Protein AF-A0A397FNB5-F1 (afdb_monomer_lite)

Foldseek 3Di:
DQPDDDLCVLPVQQQPWDPPPPDDDDDDDTDGLVVVCVVVVQDSVQSSLLVVLVDDSVLVVLVSLLVVLVHRSVRSSLQVVLVQPSDSVSSVLVSLLVVLVDDSVQVSQLVVLPDDSNCSVVSSVLVVLVDGSVQVVQLVVLPQPDDVSSVLVSLLVVLPHHSVQLSLVVVQPDDSNCSVLVSVCVVVVDGSPPRHDDPVVSVVSLVVVCVPPVDLVSLPVCCVPLVVVLVVLVDGSVQVSLQVVLPDDSVCSVLSSLLVLLVDRSVQVSLVVVLVDDSLCSLLVSCCCPVVVDRSVPDHSVVSVVSVCVQCVLQVVQPVVCVVDCLVSLLVSLVDGSVQVSLCVVLPDDSNPNVLVSVCVVVVDGSVRDDSLCSLAVSVCCVVAPLVCLCVDAEDAPDCVLRFEEHASLSNLNHAYYAHAQSQPDPDDPPPPDSRFYQEYHPQNNLNHQEYEHWQGANHAYYRHHPQLARHAEYHHDDPPNVAARYNHQDPLNCLNNLNHQEDAPARHQNPAEEPVSNLNNQNHQYYEHHRYAYAYHPLSDHLNHQYYHHHNYNCVVVLDVVQDDDDRRSSSVCCNPVPVCSCVVRVVVVVVVVVVVVVVVVVVVVVVVVVVVVCVVVVVVVVVVVVVVVVVVVVVVVVVVVVVVVLVVVLVVLVVVLVVLVVVLVVLVVVLVVLVVVLVVLVVVLVVLVVVLVVLVVVLVVLVVVLVVLVVPPHDPVSVVVNVVSVVVNVVSVVVNVVSVVVSVVSVVVSVVSVVVSVVSVVVSVVSVVVSVVSVVVSVVSVVVVVVVVVVVPPPDDDPPPVVVVCVVVVVVVVVVVVVVVVVVVVVVVPPPDDDDPPVVVVVVVVVVVVVVVVVVVVVVVVVVVVVVVVVVVVVVVVVVVVPPDDDDDDDDDDDD

Radius of gyration: 67.24 Å; chains: 1; bounding box: 138×100×229 Å

Sequence (898 aa):
MENNKDWSDIHEDFAEINTDDDYEEDSYEYKTYQQIWEELGITYQEAQEWIQAGFKPKNIEKIQAWKSQNFPPQEAKRWIELGFSDHYYDVDKANSWKEQGFDFQQAKEWIQAGWDLDDSQKAKEWRDQGFTAQKSQEWIKVDFDSYDKYLIARKWNILGFTPQQTQEWLKVGLNKENAQFAKFLLNKGYTPNNSFPNEGKLNELKERYLKDTNDWSVIHEKFVEYQQEWEEKNFNLKEVQEWINIGLNPYDSLEAKRWKGKGFSPEQAKLWFNLDINKTDFGFADWLVKEKQLNPKRIKKKAIEELRNLYLSPWNEIDKDFEKYDYRQQWEEHNFTSEKTKEWIQVGIMKDEPDFVFYLIQQGYTPDTVDKNLLRNKIWLDWKYPSEIKKGIKELDISKEKLTGSLNFNDFVNLEKLDCSSNGFFNGTLNCLTYDGIDTLDISNCEKLVELNCSANFSLSNLSLPKKGEKLAKITNSCSDCGGTSNFLNDLSIFSHLENLEELDLGYNLLFAGSLEPLKNLTKLKHLDIYKTDIDSGLEYLSDSLEYFDCKNTKLEEIWELSWDQGDNNSRIRRWKTELPKKQIAARLIFNFWKAKKKYQQLKEDFQTRRQTIEITTQTELTSQNITQTQQQLTLLQQEQTQLQEAKQTAISQLEAQLSQTTTKYLQSQRQLTELQNQIFTLEQELTAKQALFQQLEQEKAEKETQLQTLQTLKPNAEEQAKISQLEKELTELSKKLKLETNIKGQLRKELEDKRNQIAELETELEEKDERLVSLKNKQQELVAVEKEFTKQLLQGKGSTAKIRKEKETKEQAMNEEMAKLEKELKVLKETLSQTLTSEARSQQLQTENTKLKEENQKLLNLYNNLWEQVVNKQETNQEAKIIQTQPFLGSSKGGNN

Secondary structure (DSSP, 8-state):
--TT--GGGT-GGGGSB--------S-----BHHHHHHHTT--HHHHHHHHHTT--TT-HHHHHHHHHTT--HHHHHHHHHTT--SSHHHHHHHHHHHHTT--HHHHHHHHHTT--TT-HHHHHHHHHTT--HHHHHHHHTTT--STTHHHHHHHHHHTT--HHHHHHHHHTT--TTTHHHHHHHHHTT--TTTTPPPHHHHHHHHHHHHHHH--GGGT-TTHHHHHHHHHHTT--HHHHHHHHHTT--TTTHHHHHHHHHTT--HHHHHHHHTTT--TT-HHHHHHHHHTS---GGG--HHHHHHHHHHHHHHHHTT-THHHHSTHHHHHHHTT--HHHHHHHHHTT--TT-HHHHHHHHHTT--GGG--HHHIIIIIHHHHHS-HHHHTT-SEEE-TTS---EEEE-TT-TT--EEE-TTSS--SS-TT------EEEEE-TT-TT--EEE--SBTT--EEE--SS-TT--EEE---GGGTTBSB----GGGGTT-TT--EEE-TTBTT-EEESGGGTT-TT--EEE-TT-EEEE-GGGS-TT-SEEE-TTSTTHHHHHHHH-SS-HHHHHHHHHH-HHHHHHHHHHHHHHHHHHHHHHHHHHHHHHHHHHHHHHHHHHHHHHHHHHHHHHHHHHHHHHHHHHHHHHHHHHHHHHHHHHHHHHHHHHHHHHHHHHHHHHHHHHHHHHHHHHHHHHHHHHHHHHHHHHHHHHS---HHHHHHHHHHHHHHHHHHHHHHHHHHHHHHHHHHHHHHHHHHHHHHHHHHHHHHHHHHHHHHHHHHHHHHHHHHHHHHH----TTHHHHHHHHHHHHHHHHHHHHHHHHHHHHTTTS----SHHHHHHHHHHHHHHHHHHHHHHHHHHHHHHHHHHHHHHHHHHHHTT----PPP------

pLDDT: mean 76.67, std 17.07, range [30.88, 98.12]

Structure (mmCIF, N/CA/C/O backbone):
data_AF-A0A397FNB5-F1
#
_entry.id   AF-A0A397FNB5-F1
#
loop_
_atom_site.group_PDB
_atom_site.id
_atom_site.type_symbol
_atom_site.label_atom_id
_atom_site.label_alt_id
_atom_site.label_comp_id
_atom_site.label_asym_id
_atom_site.label_entity_id
_atom_site.label_seq_id
_atom_site.pdbx_PDB_ins_code
_atom_site.Cartn_x
_atom_site.Cartn_y
_atom_site.Cartn_z
_atom_site.occupancy
_atom_site.B_iso_or_equiv
_atom_site.auth_seq_id
_atom_site.auth_comp_id
_atom_site.auth_asym_id
_atom_site.auth_atom_id
_atom_site.pdbx_PDB_model_num
ATOM 1 N N . MET A 1 1 ? 54.042 -4.433 -33.938 1.00 42.94 1 MET A N 1
ATOM 2 C CA . MET A 1 1 ? 55.334 -3.725 -33.820 1.00 42.94 1 MET A CA 1
ATOM 3 C C . MET A 1 1 ? 55.176 -2.341 -34.443 1.00 42.94 1 MET A C 1
ATOM 5 O O . MET A 1 1 ? 55.610 -2.147 -35.567 1.00 42.94 1 MET A O 1
ATOM 9 N N . GLU A 1 2 ? 54.538 -1.404 -33.736 1.00 43.19 2 GLU A N 1
ATOM 10 C CA . GLU A 1 2 ? 54.521 0.029 -34.106 1.00 43.19 2 GLU A CA 1
ATOM 11 C C . GLU A 1 2 ? 54.873 0.966 -32.928 1.00 43.19 2 GLU A C 1
ATOM 13 O O . GLU A 1 2 ? 55.076 2.153 -33.144 1.00 43.19 2 GLU A O 1
ATOM 18 N N . ASN A 1 3 ? 55.050 0.444 -31.704 1.00 44.22 3 ASN A N 1
ATOM 19 C CA . ASN A 1 3 ? 55.203 1.240 -30.472 1.00 44.22 3 ASN A CA 1
ATOM 20 C C . ASN A 1 3 ? 56.611 1.823 -30.239 1.00 44.22 3 ASN A C 1
ATOM 22 O O . ASN A 1 3 ? 57.134 1.695 -29.138 1.00 44.22 3 ASN A O 1
ATOM 26 N N . ASN A 1 4 ? 57.270 2.401 -31.248 1.00 56.34 4 ASN A N 1
ATOM 27 C CA . ASN A 1 4 ? 58.476 3.203 -30.980 1.00 56.34 4 ASN A CA 1
ATOM 28 C C . ASN A 1 4 ? 58.855 4.161 -32.124 1.00 56.34 4 ASN A C 1
ATOM 30 O O . ASN A 1 4 ? 60.028 4.274 -32.482 1.00 56.34 4 ASN A O 1
ATOM 34 N N . LYS A 1 5 ? 57.873 4.810 -32.763 1.00 66.31 5 LYS A N 1
ATOM 35 C CA . LYS A 1 5 ? 58.175 5.973 -33.611 1.00 66.31 5 LYS A CA 1
ATOM 36 C C . LYS A 1 5 ? 58.236 7.209 -32.722 1.00 66.31 5 LYS A C 1
ATOM 38 O O . LYS A 1 5 ? 57.373 7.388 -31.873 1.00 66.31 5 LYS A O 1
ATOM 43 N N . ASP A 1 6 ? 59.265 8.017 -32.909 1.00 80.25 6 ASP A N 1
ATOM 44 C CA . ASP A 1 6 ? 59.414 9.330 -32.284 1.00 80.25 6 ASP A CA 1
ATOM 45 C C . ASP A 1 6 ? 58.563 10.327 -33.081 1.00 80.25 6 ASP A C 1
ATOM 47 O O . ASP A 1 6 ? 58.772 10.457 -34.284 1.00 80.25 6 ASP A O 1
ATOM 51 N N . TRP A 1 7 ? 57.565 10.955 -32.450 1.00 88.81 7 TRP A N 1
ATOM 52 C CA . TRP A 1 7 ? 56.618 11.848 -33.136 1.00 88.81 7 TRP A CA 1
ATOM 53 C C . TRP A 1 7 ? 57.158 13.275 -33.287 1.00 88.81 7 TRP A C 1
ATOM 55 O O . TRP A 1 7 ? 56.490 14.124 -33.883 1.00 88.81 7 TRP A O 1
ATOM 65 N N . SER A 1 8 ? 58.371 13.554 -32.799 1.00 83.81 8 SER A N 1
ATOM 66 C CA . SER A 1 8 ? 59.031 14.851 -32.994 1.00 83.81 8 SER A CA 1
ATOM 67 C C . SER A 1 8 ? 59.304 15.175 -34.469 1.00 83.81 8 SER A C 1
ATOM 69 O O . SER A 1 8 ? 59.472 16.342 -34.823 1.00 83.81 8 SER A O 1
ATOM 71 N N . ASP A 1 9 ? 59.280 14.173 -35.356 1.00 85.44 9 ASP A N 1
ATOM 72 C CA . ASP A 1 9 ? 59.363 14.362 -36.805 1.00 85.44 9 ASP A CA 1
ATOM 73 C C . ASP A 1 9 ? 58.053 14.878 -37.441 1.00 85.44 9 ASP A C 1
ATOM 75 O O . ASP A 1 9 ? 58.085 15.425 -38.546 1.00 85.44 9 ASP A O 1
ATOM 79 N N . ILE A 1 10 ? 56.917 14.756 -36.740 1.00 88.62 10 ILE A N 1
ATOM 80 C CA . ILE A 1 10 ? 55.629 15.366 -37.106 1.00 88.62 10 ILE A CA 1
ATOM 81 C C . ILE A 1 10 ? 55.594 16.832 -36.658 1.00 88.62 10 ILE A C 1
ATOM 83 O O . ILE A 1 10 ? 55.205 17.709 -37.431 1.00 88.62 10 ILE A O 1
ATOM 87 N N . HIS A 1 11 ? 55.958 17.090 -35.399 1.00 89.69 11 HIS A N 1
ATOM 88 C CA . HIS A 1 11 ? 56.017 18.423 -34.800 1.00 89.69 11 HIS A CA 1
ATOM 89 C C . HIS A 1 11 ? 56.938 18.397 -33.574 1.00 89.69 11 HIS A C 1
ATOM 91 O O . HIS A 1 11 ? 56.807 17.510 -32.734 1.00 89.69 11 HIS A O 1
ATOM 97 N N . GLU A 1 12 ? 57.821 19.389 -33.435 1.00 87.88 12 GLU A N 1
ATOM 98 C CA . GLU A 1 12 ? 58.837 19.422 -32.369 1.00 87.88 12 GLU A CA 1
ATOM 99 C C . GLU A 1 12 ? 58.230 19.369 -30.952 1.00 87.88 12 GLU A C 1
ATOM 101 O O . GLU A 1 12 ? 58.713 18.611 -30.111 1.00 87.88 12 GLU A O 1
ATOM 106 N N . ASP A 1 13 ? 57.102 20.057 -30.730 1.00 89.38 13 ASP A N 1
ATOM 107 C CA . ASP A 1 13 ? 56.374 20.057 -29.452 1.00 89.38 13 ASP A CA 1
ATOM 108 C C . ASP A 1 13 ? 55.911 18.663 -28.973 1.00 89.38 13 ASP A C 1
ATOM 110 O O . ASP A 1 13 ? 55.578 18.518 -27.806 1.00 89.38 13 ASP A O 1
ATOM 114 N N . PHE A 1 14 ? 55.885 17.601 -29.793 1.00 89.31 14 PHE A N 1
ATOM 115 C CA . PHE A 1 14 ? 55.497 16.266 -29.297 1.00 89.31 14 PHE A CA 1
ATOM 116 C C . PHE A 1 14 ? 56.451 15.698 -28.234 1.00 89.31 14 PHE A C 1
ATOM 118 O O . PHE A 1 14 ? 56.033 14.871 -27.417 1.00 89.31 14 PHE A O 1
ATOM 125 N N . ALA A 1 15 ? 57.705 16.160 -28.229 1.00 84.69 15 ALA A N 1
ATOM 126 C CA . ALA A 1 15 ? 58.705 15.820 -27.221 1.00 84.69 15 ALA A CA 1
ATOM 127 C C . ALA A 1 15 ? 58.622 16.704 -25.960 1.00 84.69 15 ALA A C 1
ATOM 129 O O . ALA A 1 15 ? 59.294 16.411 -24.969 1.00 84.69 15 ALA A O 1
ATOM 130 N N . GLU A 1 16 ? 57.818 17.773 -25.977 1.00 86.19 16 GLU A N 1
ATOM 131 C CA . GLU A 1 16 ? 57.617 18.638 -24.816 1.00 86.19 16 GLU A CA 1
ATOM 132 C C . GLU A 1 16 ? 56.723 17.961 -23.773 1.00 86.19 16 GLU A C 1
ATOM 134 O O . GLU A 1 16 ? 55.781 17.230 -24.092 1.00 86.19 16 GLU A O 1
ATOM 139 N N . ILE A 1 17 ? 57.043 18.216 -22.506 1.00 78.94 17 ILE A N 1
ATOM 140 C CA . ILE A 1 17 ? 56.253 17.794 -21.352 1.00 78.94 17 ILE A CA 1
ATOM 141 C C . ILE A 1 17 ? 55.084 18.769 -21.201 1.00 78.94 17 ILE A C 1
ATOM 143 O O . ILE A 1 17 ? 55.300 19.980 -21.214 1.00 78.94 17 ILE A O 1
ATOM 147 N N . ASN A 1 18 ? 53.863 18.256 -21.039 1.00 75.00 18 ASN A N 1
ATOM 148 C CA . ASN A 1 18 ? 52.717 19.108 -20.733 1.00 75.00 18 ASN A CA 1
ATOM 149 C C . ASN A 1 18 ? 52.866 19.669 -19.306 1.00 75.00 18 ASN A C 1
ATOM 151 O O . ASN A 1 18 ? 52.882 18.902 -18.344 1.00 75.00 18 ASN A O 1
ATOM 155 N N . THR A 1 19 ? 53.016 20.989 -19.176 1.00 67.25 19 THR A N 1
ATOM 156 C CA . THR A 1 19 ? 53.189 21.687 -17.889 1.00 67.25 19 THR A CA 1
ATOM 157 C C . THR A 1 19 ? 51.980 22.536 -17.489 1.00 67.25 19 THR A C 1
ATOM 159 O O . THR A 1 19 ? 52.082 23.267 -16.511 1.00 67.25 19 THR A O 1
ATOM 162 N N . ASP A 1 20 ? 50.871 22.487 -18.237 1.00 56.81 20 ASP A N 1
ATOM 163 C CA . ASP A 1 20 ? 49.736 23.418 -18.085 1.00 56.81 20 ASP A CA 1
ATOM 164 C C . ASP A 1 20 ? 48.719 23.036 -16.980 1.00 56.81 20 ASP A C 1
ATOM 166 O O . ASP A 1 20 ? 47.699 23.708 -16.834 1.00 56.81 20 ASP A O 1
ATOM 170 N N . ASP A 1 21 ? 48.987 22.021 -16.149 1.00 52.00 21 ASP A N 1
ATOM 171 C CA . ASP A 1 21 ? 48.147 21.729 -14.978 1.00 52.00 21 ASP A CA 1
ATOM 172 C C . ASP A 1 21 ? 48.531 22.629 -13.790 1.00 52.00 21 ASP A C 1
ATOM 174 O O . ASP A 1 21 ? 49.381 22.298 -12.965 1.00 52.00 21 ASP A O 1
ATOM 178 N N . ASP A 1 22 ? 47.852 23.773 -13.684 1.00 48.19 22 ASP A N 1
ATOM 179 C CA . ASP A 1 22 ? 47.915 24.752 -12.580 1.00 48.19 22 ASP A CA 1
ATOM 180 C C . ASP A 1 22 ? 47.276 24.227 -11.261 1.00 48.19 22 ASP A C 1
ATOM 182 O O . ASP A 1 22 ? 46.744 24.989 -10.448 1.00 48.19 22 ASP A O 1
ATOM 186 N N . TYR A 1 23 ? 47.301 22.910 -11.027 1.00 48.91 23 TYR A N 1
ATOM 187 C CA . TYR A 1 23 ? 46.749 22.268 -9.834 1.00 48.91 23 TYR A CA 1
ATOM 188 C C . TYR A 1 23 ? 47.870 21.706 -8.949 1.00 48.91 23 TYR A C 1
ATOM 190 O O . TYR A 1 23 ? 48.431 20.643 -9.207 1.00 48.91 23 TYR A O 1
ATOM 198 N N . GLU A 1 24 ? 48.176 22.426 -7.866 1.00 50.72 24 GLU A N 1
ATOM 199 C CA . GLU A 1 24 ? 48.929 21.895 -6.726 1.00 50.72 24 GLU A CA 1
ATOM 200 C C . GLU A 1 24 ? 48.141 20.744 -6.075 1.00 50.72 24 GLU A C 1
ATOM 202 O O . GLU A 1 24 ? 47.186 21.002 -5.351 1.00 50.72 24 GLU A O 1
ATOM 207 N N . GLU A 1 25 ? 48.537 19.488 -6.305 1.00 49.06 25 GLU A N 1
ATOM 208 C CA . GLU A 1 25 ? 48.631 18.454 -5.259 1.00 49.06 25 GLU A CA 1
ATOM 209 C C . GLU A 1 25 ? 49.271 17.156 -5.784 1.00 49.06 25 GLU A C 1
ATOM 211 O O . GLU A 1 25 ? 49.194 16.795 -6.957 1.00 49.06 25 GLU A O 1
ATOM 216 N N . ASP A 1 26 ? 49.966 16.479 -4.875 1.00 51.62 26 ASP A N 1
ATOM 217 C CA . ASP A 1 26 ? 50.943 15.420 -5.101 1.00 51.62 26 ASP A CA 1
ATOM 218 C C . ASP A 1 26 ? 50.455 14.214 -5.944 1.00 51.62 26 ASP A C 1
ATOM 220 O O . ASP A 1 26 ? 49.434 13.596 -5.642 1.00 51.62 26 ASP A O 1
ATOM 224 N N . SER A 1 27 ? 51.308 13.781 -6.896 1.00 53.62 27 SER A N 1
ATOM 225 C CA . SER A 1 27 ? 51.428 12.416 -7.481 1.00 53.62 27 SER A CA 1
ATOM 226 C C . SER A 1 27 ? 51.009 12.108 -8.938 1.00 53.62 27 SER A C 1
ATOM 228 O O . SER A 1 27 ? 50.625 10.972 -9.214 1.00 53.62 27 SER A O 1
ATOM 230 N N . TYR A 1 28 ? 51.218 13.001 -9.917 1.00 50.78 28 TYR A N 1
ATOM 231 C CA . TYR A 1 28 ? 51.157 12.604 -11.341 1.00 50.78 28 TYR A CA 1
ATOM 232 C C . TYR A 1 28 ? 52.507 12.677 -12.072 1.00 50.78 28 TYR A C 1
ATOM 234 O O . TYR A 1 28 ? 53.287 13.615 -11.935 1.00 50.78 28 TYR A O 1
ATOM 242 N N . GLU A 1 29 ? 52.796 11.614 -12.824 1.00 59.06 29 GLU A N 1
ATOM 243 C CA . GLU A 1 29 ? 53.977 11.426 -13.667 1.00 59.06 29 GLU A CA 1
ATOM 244 C C . GLU A 1 29 ? 53.893 12.390 -14.867 1.00 59.06 29 GLU A C 1
ATOM 246 O O . GLU A 1 29 ? 52.928 12.339 -15.627 1.00 59.06 29 GLU A O 1
ATOM 251 N N . TYR A 1 30 ? 54.865 13.293 -15.029 1.00 70.56 30 TYR A N 1
ATOM 252 C CA . TYR A 1 30 ? 54.902 14.245 -16.145 1.00 70.56 30 TYR A CA 1
ATOM 253 C C . TYR A 1 30 ? 55.006 13.508 -17.491 1.00 70.56 30 TYR A C 1
ATOM 255 O O . TYR A 1 30 ? 55.994 12.813 -17.738 1.00 70.56 30 TYR A O 1
ATOM 263 N N . LYS A 1 31 ? 54.006 13.675 -18.367 1.00 82.38 31 LYS A N 1
ATOM 264 C CA . LYS A 1 31 ? 53.936 13.028 -19.689 1.00 82.38 31 LYS A CA 1
ATOM 265 C C . LYS A 1 31 ? 54.257 14.002 -20.820 1.00 82.38 31 LYS A C 1
ATOM 267 O O . LYS A 1 31 ? 53.939 15.191 -20.738 1.00 82.38 31 LYS A O 1
ATOM 272 N N . THR A 1 32 ? 54.857 13.497 -21.896 1.00 87.44 32 THR A N 1
ATOM 273 C CA . THR A 1 32 ? 55.021 14.261 -23.142 1.00 87.44 32 THR A CA 1
ATOM 274 C C . THR A 1 32 ? 53.716 14.317 -23.935 1.00 87.44 32 THR A C 1
ATOM 276 O O . THR A 1 32 ? 52.862 13.439 -23.795 1.00 87.44 32 THR A O 1
ATOM 279 N N . TYR A 1 33 ? 53.552 15.308 -24.817 1.00 87.19 33 TYR A N 1
ATOM 280 C CA . TYR A 1 33 ? 52.362 15.369 -25.677 1.00 87.19 33 TYR A CA 1
ATOM 281 C C . TYR A 1 33 ? 52.204 14.123 -26.561 1.00 87.19 33 TYR A C 1
ATOM 283 O O . TYR A 1 33 ? 51.074 13.697 -26.791 1.00 87.19 33 TYR A O 1
ATOM 291 N N . GLN A 1 34 ? 53.302 13.488 -26.998 1.00 89.31 34 GLN A N 1
ATOM 292 C CA . GLN A 1 34 ? 53.233 12.194 -27.690 1.00 89.31 34 GLN A CA 1
ATOM 293 C C . GLN A 1 34 ? 52.540 11.133 -26.823 1.00 89.31 34 GLN A C 1
ATOM 295 O O . GLN A 1 34 ? 51.593 10.499 -27.280 1.00 89.31 34 GLN A O 1
ATOM 300 N N . GLN A 1 35 ? 52.973 10.970 -25.569 1.00 85.31 35 GLN A N 1
ATOM 301 C CA . GLN A 1 35 ? 52.401 9.977 -24.653 1.00 85.31 35 GLN A CA 1
ATOM 302 C C . GLN A 1 35 ? 50.914 10.241 -24.392 1.00 85.31 35 GLN A C 1
ATOM 304 O O . GLN A 1 35 ? 50.115 9.309 -24.376 1.00 85.31 35 GLN A O 1
ATOM 309 N N . ILE A 1 36 ? 50.525 11.512 -24.250 1.00 85.44 36 ILE A N 1
ATOM 310 C CA . ILE A 1 36 ? 49.123 11.901 -24.047 1.00 85.44 36 ILE A CA 1
ATOM 311 C C . ILE A 1 36 ? 48.273 11.545 -25.279 1.00 85.44 36 ILE A C 1
ATOM 313 O O . ILE A 1 36 ? 47.180 10.997 -25.144 1.00 85.44 36 ILE A O 1
ATOM 317 N N . TRP A 1 37 ? 48.760 11.815 -26.494 1.00 89.94 37 TRP A N 1
ATOM 318 C CA . TRP A 1 37 ? 48.026 11.483 -27.721 1.00 89.94 37 TRP A CA 1
ATOM 319 C C . TRP A 1 37 ? 47.935 9.966 -27.948 1.00 89.94 37 TRP A C 1
ATOM 321 O O . TRP A 1 37 ? 46.887 9.477 -28.377 1.00 89.94 37 TRP A O 1
ATOM 331 N N . GLU A 1 38 ? 48.992 9.215 -27.624 1.00 88.31 38 GLU A N 1
ATOM 332 C CA . GLU A 1 38 ? 49.004 7.748 -27.673 1.00 88.31 38 GLU A CA 1
ATOM 333 C C . GLU A 1 38 ? 47.998 7.131 -26.682 1.00 88.31 38 GLU A C 1
ATOM 335 O O . GLU A 1 38 ? 47.268 6.207 -27.047 1.00 88.31 38 GLU A O 1
ATOM 340 N N . GLU A 1 39 ? 47.889 7.666 -25.459 1.00 85.69 39 GLU A N 1
ATOM 341 C CA . GLU A 1 39 ? 46.896 7.234 -24.457 1.00 85.69 39 GLU A CA 1
ATOM 342 C C . GLU A 1 39 ? 45.452 7.503 -24.891 1.00 85.69 39 GLU A C 1
ATOM 344 O O . GLU A 1 39 ? 44.557 6.701 -24.619 1.00 85.69 39 GLU A O 1
ATOM 349 N N . LEU A 1 40 ? 45.230 8.586 -25.635 1.00 81.75 40 LEU A N 1
ATOM 350 C CA . LEU A 1 40 ? 43.944 8.902 -26.263 1.00 81.75 40 LEU A CA 1
ATOM 351 C C . LEU A 1 40 ? 43.679 8.076 -27.535 1.00 81.75 40 LEU A C 1
ATOM 353 O O . LEU A 1 40 ? 42.705 8.319 -28.257 1.00 81.75 40 LEU A O 1
ATOM 357 N N . GLY A 1 41 ? 44.541 7.099 -27.832 1.00 87.06 41 GLY A N 1
ATOM 358 C CA . GLY A 1 41 ? 44.414 6.209 -28.980 1.00 87.06 41 GLY A CA 1
ATOM 359 C C . GLY A 1 41 ? 44.539 6.938 -30.317 1.00 87.06 41 GLY A C 1
ATOM 360 O O . GLY A 1 41 ? 43.951 6.498 -31.307 1.00 87.06 41 GLY A O 1
ATOM 361 N N . ILE A 1 42 ? 45.229 8.083 -30.361 1.00 89.25 42 ILE A N 1
ATOM 362 C CA . ILE A 1 42 ? 45.602 8.737 -31.617 1.00 89.25 42 ILE A CA 1
ATOM 363 C C . ILE A 1 42 ? 46.803 7.983 -32.186 1.00 89.25 42 ILE A C 1
ATOM 365 O O . ILE A 1 42 ? 47.753 7.675 -31.473 1.00 89.25 42 ILE A O 1
ATOM 369 N N . THR A 1 43 ? 46.754 7.634 -33.468 1.00 90.94 43 THR A N 1
ATOM 370 C CA . THR A 1 43 ? 47.889 6.971 -34.129 1.00 90.94 43 THR A CA 1
ATOM 371 C C . THR A 1 43 ? 48.875 7.999 -34.679 1.00 90.94 43 THR A C 1
ATOM 373 O O . THR A 1 43 ? 48.504 9.139 -34.940 1.00 90.94 43 THR A O 1
ATOM 376 N N . TYR A 1 44 ? 50.114 7.585 -34.954 1.00 88.94 44 TYR A N 1
ATOM 377 C CA . TYR A 1 44 ? 51.113 8.432 -35.621 1.00 88.94 44 TYR A CA 1
ATOM 378 C C . TYR A 1 44 ? 50.567 9.080 -36.911 1.00 88.94 44 TYR A C 1
ATOM 380 O O . TYR A 1 44 ? 50.782 10.262 -37.165 1.00 88.94 44 TYR A O 1
ATOM 388 N N . GLN A 1 45 ? 49.821 8.320 -37.721 1.00 89.25 45 GLN A N 1
ATOM 389 C CA . GLN A 1 45 ? 49.228 8.833 -38.958 1.00 89.25 45 GLN A CA 1
ATOM 390 C C . GLN A 1 45 ? 48.099 9.835 -38.679 1.00 89.25 45 GLN A C 1
ATOM 392 O O . GLN A 1 45 ? 48.073 10.904 -39.283 1.00 89.25 45 GLN A O 1
ATOM 397 N N . GLU A 1 46 ? 47.198 9.534 -37.739 1.00 88.81 46 GLU A N 1
ATOM 398 C CA . GLU A 1 46 ? 46.160 10.489 -37.324 1.00 88.81 46 GLU A CA 1
ATOM 399 C C . GLU A 1 46 ? 46.782 11.774 -36.767 1.00 88.81 46 GLU A C 1
ATOM 401 O O . GLU A 1 46 ? 46.288 12.869 -37.033 1.00 88.81 46 GLU A O 1
ATOM 406 N N . ALA A 1 47 ? 47.894 11.660 -36.035 1.00 90.44 47 ALA A N 1
ATOM 407 C CA . ALA A 1 47 ? 48.585 12.807 -35.482 1.00 90.44 47 ALA A CA 1
ATOM 408 C C . ALA A 1 47 ? 49.124 13.733 -36.580 1.00 90.44 47 ALA A C 1
ATOM 410 O O . ALA A 1 47 ? 48.927 14.947 -36.513 1.00 90.44 47 ALA A O 1
ATOM 411 N N . GLN A 1 48 ? 49.708 13.167 -37.643 1.00 91.06 48 GLN A N 1
ATOM 412 C CA . GLN A 1 48 ? 50.102 13.929 -38.832 1.00 91.06 48 GLN A CA 1
ATOM 413 C C . GLN A 1 48 ? 48.921 14.678 -39.449 1.00 91.06 48 GLN A C 1
ATOM 415 O O . GLN A 1 48 ? 49.055 15.847 -39.811 1.00 91.06 48 GLN A O 1
ATOM 420 N N . GLU A 1 49 ? 47.762 14.034 -39.558 1.00 92.50 49 GLU A N 1
ATOM 421 C CA . GLU A 1 49 ? 46.575 14.640 -40.159 1.00 92.50 49 GLU A CA 1
ATOM 422 C C . GLU A 1 49 ? 46.008 15.791 -39.306 1.00 92.50 49 GLU A C 1
ATOM 424 O O . GLU A 1 49 ? 45.640 16.828 -39.865 1.00 92.50 49 GLU A O 1
ATOM 429 N N . TRP A 1 50 ? 45.995 15.663 -37.971 1.00 92.19 50 TRP A N 1
ATOM 430 C CA . TRP A 1 50 ? 45.602 16.738 -37.042 1.00 92.19 50 TRP A CA 1
ATOM 431 C C . TRP A 1 50 ? 46.551 17.938 -37.091 1.00 92.19 50 TRP A C 1
ATOM 433 O O . TRP A 1 50 ? 46.090 19.081 -37.161 1.00 92.19 50 TRP A O 1
ATOM 443 N N . ILE A 1 51 ? 47.865 17.705 -37.145 1.00 91.62 51 ILE A N 1
ATOM 444 C CA . ILE A 1 51 ? 48.846 18.790 -37.296 1.00 91.62 51 ILE A CA 1
ATOM 445 C C . ILE A 1 51 ? 48.724 19.465 -38.670 1.00 91.62 51 ILE A C 1
ATOM 447 O O . ILE A 1 51 ? 48.702 20.692 -38.764 1.00 91.62 51 ILE A O 1
ATOM 451 N N . GLN A 1 52 ? 48.546 18.695 -39.749 1.00 89.31 52 GLN A N 1
ATOM 452 C CA . GLN A 1 52 ? 48.300 19.242 -41.093 1.00 89.31 52 GLN A CA 1
ATOM 453 C C . GLN A 1 52 ? 46.985 20.033 -41.186 1.00 89.31 52 GLN A C 1
ATOM 455 O O . GLN A 1 52 ? 46.870 20.967 -41.987 1.00 89.31 52 GLN A O 1
ATOM 460 N N . ALA A 1 53 ? 45.986 19.685 -40.372 1.00 87.12 53 ALA A N 1
ATOM 461 C CA . ALA A 1 53 ? 44.748 20.445 -40.233 1.00 87.12 53 ALA A CA 1
ATOM 462 C C . ALA A 1 53 ? 44.933 21.775 -39.470 1.00 87.12 53 ALA A C 1
ATOM 464 O O . ALA A 1 53 ? 44.024 22.602 -39.472 1.00 87.12 53 ALA A O 1
ATOM 465 N N . GLY A 1 54 ? 46.120 22.033 -38.909 1.00 87.25 54 GLY A N 1
ATOM 466 C CA . GLY A 1 54 ? 46.487 23.290 -38.252 1.00 87.25 54 GLY A CA 1
ATOM 467 C C . GLY A 1 54 ? 46.399 23.259 -36.726 1.00 87.25 54 GLY A C 1
ATOM 468 O O . GLY A 1 54 ? 46.622 24.294 -36.095 1.00 87.25 54 GLY A O 1
ATOM 469 N N . PHE A 1 55 ? 46.097 22.104 -36.125 1.00 89.38 55 PHE A N 1
ATOM 470 C CA . PHE A 1 55 ? 46.174 21.926 -34.676 1.00 89.38 55 PHE A CA 1
ATOM 471 C C . PHE A 1 55 ? 47.636 21.763 -34.236 1.00 89.38 55 PHE A C 1
ATOM 473 O O . PHE A 1 55 ? 48.502 21.418 -35.036 1.00 89.38 55 PHE A O 1
ATOM 480 N N . LYS A 1 56 ? 47.922 22.023 -32.959 1.00 90.06 56 LYS A N 1
ATOM 481 C CA . LYS A 1 56 ? 49.252 21.821 -32.360 1.00 90.06 56 LYS A CA 1
ATOM 482 C C . LYS A 1 56 ? 49.207 20.695 -31.325 1.00 90.06 56 LYS A C 1
ATOM 484 O O . LYS A 1 56 ? 48.122 20.458 -30.793 1.00 90.06 56 LYS A O 1
ATOM 489 N N . PRO A 1 57 ? 50.343 20.059 -30.973 1.00 89.69 57 PRO A N 1
ATOM 490 C CA . PRO A 1 57 ? 50.389 19.000 -29.955 1.00 89.69 57 PRO A CA 1
ATOM 491 C C . PRO A 1 57 ? 49.719 19.387 -28.628 1.00 89.69 57 PRO A C 1
ATOM 493 O O . PRO A 1 57 ? 48.954 18.608 -28.061 1.00 89.69 57 PRO A O 1
ATOM 496 N N . LYS A 1 58 ? 49.894 20.644 -28.210 1.00 86.12 58 LYS A N 1
ATOM 497 C CA . LYS A 1 58 ? 49.260 21.223 -27.017 1.00 86.12 58 LYS A CA 1
ATOM 498 C C . LYS A 1 58 ? 47.749 21.461 -27.097 1.00 86.12 58 LYS A C 1
ATOM 500 O O . LYS A 1 58 ? 47.107 21.662 -26.078 1.00 86.12 58 LYS A O 1
ATOM 505 N N . ASN A 1 59 ? 47.140 21.421 -28.282 1.00 84.50 59 ASN A N 1
ATOM 506 C CA . ASN A 1 59 ? 45.694 21.604 -28.457 1.00 84.50 59 ASN A CA 1
ATOM 507 C C . ASN A 1 59 ? 44.918 20.294 -28.202 1.00 84.50 59 ASN A C 1
ATOM 509 O O . ASN A 1 59 ? 43.887 20.061 -28.835 1.00 84.50 59 ASN A O 1
ATOM 513 N N . ILE A 1 60 ? 45.411 19.420 -27.321 1.00 83.75 60 ILE A N 1
ATOM 514 C CA . ILE A 1 60 ? 44.915 18.046 -27.191 1.00 83.75 60 ILE A CA 1
ATOM 515 C C . ILE A 1 60 ? 43.451 17.977 -26.757 1.00 83.75 60 ILE A C 1
ATOM 517 O O . ILE A 1 60 ? 42.682 17.228 -27.350 1.00 83.75 60 ILE A O 1
ATOM 521 N N . GLU A 1 61 ? 43.023 18.841 -25.839 1.00 81.69 61 GLU A N 1
ATOM 522 C CA . GLU A 1 61 ? 41.618 18.933 -25.418 1.00 81.69 61 GLU A CA 1
ATOM 523 C C . GLU A 1 61 ? 40.689 19.294 -26.585 1.00 81.69 61 GLU A C 1
ATOM 525 O O . GLU A 1 61 ? 39.593 18.752 -26.731 1.00 81.69 61 GLU A O 1
ATOM 530 N N . LYS A 1 62 ? 41.155 20.176 -27.476 1.00 84.12 62 LYS A N 1
ATOM 531 C CA . LYS A 1 62 ? 40.404 20.627 -28.654 1.00 84.12 62 LYS A CA 1
ATOM 532 C C . LYS A 1 62 ? 40.285 19.501 -29.673 1.00 84.12 62 LYS A C 1
ATOM 534 O O . LYS A 1 62 ? 39.214 19.263 -30.221 1.00 84.12 62 LYS A O 1
ATOM 539 N N . ILE A 1 63 ? 41.380 18.782 -29.904 1.00 86.88 63 ILE A N 1
ATOM 540 C CA . ILE A 1 63 ? 41.415 17.618 -30.796 1.00 86.88 63 ILE A CA 1
ATOM 541 C C . ILE A 1 63 ? 40.514 16.511 -30.261 1.00 86.88 63 ILE A C 1
ATOM 543 O O . ILE A 1 63 ? 39.752 15.924 -31.025 1.00 86.88 63 ILE A O 1
ATOM 547 N N . GLN A 1 64 ? 40.560 16.256 -28.954 1.00 85.31 64 GLN A N 1
ATOM 548 C CA . GLN A 1 64 ? 39.705 15.275 -28.304 1.00 85.31 64 GLN A CA 1
ATOM 549 C C . GLN A 1 64 ? 38.226 15.633 -28.462 1.00 85.31 64 GLN A C 1
ATOM 551 O O . GLN A 1 64 ? 37.441 14.740 -28.766 1.00 85.31 64 GLN A O 1
ATOM 556 N N . ALA A 1 65 ? 37.855 16.911 -28.334 1.00 84.62 65 ALA A N 1
ATOM 557 C CA . ALA A 1 65 ? 36.482 17.366 -28.545 1.00 84.62 65 ALA A CA 1
ATOM 558 C C . ALA A 1 65 ? 35.990 17.102 -29.982 1.00 84.62 65 ALA A C 1
ATOM 560 O O . ALA A 1 65 ? 34.920 16.534 -30.177 1.00 84.62 65 ALA A O 1
ATOM 561 N N . TRP A 1 66 ? 36.776 17.441 -31.011 1.00 88.56 66 TRP A N 1
ATOM 562 C CA . TRP A 1 66 ? 36.392 17.153 -32.403 1.00 88.56 66 TRP A CA 1
ATOM 563 C C . TRP A 1 66 ? 36.397 15.647 -32.716 1.00 88.56 66 TRP A C 1
ATOM 565 O O . TRP A 1 66 ? 35.510 15.153 -33.419 1.00 88.56 66 TRP A O 1
ATOM 575 N N . LYS A 1 67 ? 37.371 14.900 -32.177 1.00 86.62 67 LYS A N 1
ATOM 576 C CA . LYS A 1 67 ? 37.503 13.449 -32.377 1.00 86.62 67 LYS A CA 1
ATOM 577 C C . LYS A 1 67 ? 36.371 12.675 -31.696 1.00 86.62 67 LYS A C 1
ATOM 579 O O . LYS A 1 67 ? 35.858 11.737 -32.301 1.00 86.62 67 LYS A O 1
ATOM 584 N N . SER A 1 68 ? 35.948 13.061 -30.489 1.00 86.25 68 SER A N 1
ATOM 585 C CA . SER A 1 68 ? 34.841 12.403 -29.776 1.00 86.25 68 SER A CA 1
ATOM 586 C C . SER A 1 68 ? 33.509 12.537 -30.519 1.00 86.25 68 SER A C 1
ATOM 588 O O . SER A 1 68 ? 32.705 11.609 -30.492 1.00 86.25 68 SER A O 1
ATOM 590 N N . GLN A 1 69 ? 33.326 13.632 -31.262 1.00 86.06 69 GLN A N 1
ATOM 591 C CA . GLN A 1 69 ? 32.174 13.865 -32.140 1.00 86.06 69 GLN A CA 1
ATOM 592 C C . GLN A 1 69 ? 32.371 13.307 -33.570 1.00 86.06 69 GLN A C 1
ATOM 594 O O . GLN A 1 69 ? 31.622 13.634 -34.488 1.00 86.06 69 GLN A O 1
ATOM 599 N N . ASN A 1 70 ? 33.372 12.442 -33.787 1.00 88.12 70 ASN A N 1
ATOM 600 C CA . ASN A 1 70 ? 33.679 11.788 -35.068 1.00 88.12 70 ASN A CA 1
ATOM 601 C C . ASN A 1 70 ? 33.960 12.750 -36.242 1.00 88.12 70 ASN A C 1
ATOM 603 O O . ASN A 1 70 ? 33.681 12.421 -37.401 1.00 88.12 70 ASN A O 1
ATOM 607 N N . PHE A 1 71 ? 34.523 13.933 -35.979 1.00 89.19 71 PHE A N 1
ATOM 608 C CA . PHE A 1 71 ? 35.010 14.809 -37.044 1.00 89.19 71 PHE A CA 1
ATOM 609 C C . PHE A 1 71 ? 36.446 14.438 -37.429 1.00 89.19 71 PHE A C 1
ATOM 611 O O . PHE A 1 71 ? 37.345 14.524 -36.589 1.00 89.19 71 PHE A O 1
ATOM 618 N N . PRO A 1 72 ? 36.712 14.067 -38.696 1.00 90.44 72 PRO A N 1
ATOM 619 C CA . PRO A 1 72 ? 38.075 13.895 -39.165 1.00 90.44 72 PRO A CA 1
ATOM 620 C C . PRO A 1 72 ? 38.803 15.253 -39.218 1.00 90.44 72 PRO A C 1
ATOM 622 O O . PRO A 1 72 ? 38.162 16.291 -39.429 1.00 90.44 72 PRO A O 1
ATOM 625 N N . PRO A 1 73 ? 40.145 15.269 -39.119 1.00 90.06 73 PRO A N 1
ATOM 626 C CA . PRO A 1 73 ? 40.943 16.494 -38.990 1.00 90.06 73 PRO A CA 1
ATOM 627 C C . PRO A 1 73 ? 40.623 17.593 -40.014 1.00 90.06 73 PRO A C 1
ATOM 629 O O . PRO A 1 73 ? 40.458 18.766 -39.681 1.00 90.06 73 PRO A O 1
ATOM 632 N N . GLN A 1 74 ? 40.492 17.212 -41.287 1.00 88.38 74 GLN A N 1
ATOM 633 C CA . GLN A 1 74 ? 40.222 18.153 -42.378 1.00 88.38 74 GLN A CA 1
ATOM 634 C C . GLN A 1 74 ? 38.776 18.665 -42.390 1.00 88.38 74 GLN A C 1
ATOM 636 O O . GLN A 1 74 ? 38.515 19.737 -42.933 1.00 88.38 74 GLN A O 1
ATOM 641 N N . GLU A 1 75 ? 37.832 17.920 -41.812 1.00 88.81 75 GLU A N 1
ATOM 642 C CA . GLU A 1 75 ? 36.456 18.386 -41.634 1.00 88.81 75 GLU A CA 1
ATOM 643 C C . GLU A 1 75 ? 36.391 19.375 -40.466 1.00 88.81 75 GLU A C 1
ATOM 645 O O . GLU A 1 75 ? 35.875 20.473 -40.653 1.00 88.81 75 GLU A O 1
ATOM 650 N N . ALA A 1 76 ? 37.008 19.060 -39.321 1.00 89.25 76 ALA A N 1
ATOM 651 C CA . ALA A 1 76 ? 37.091 19.963 -38.167 1.00 89.25 76 ALA A CA 1
ATOM 652 C C . ALA A 1 76 ? 37.676 21.336 -38.547 1.00 89.25 76 ALA A C 1
ATOM 654 O O . ALA A 1 76 ? 37.086 22.372 -38.246 1.00 89.25 76 ALA A O 1
ATOM 655 N N . LYS A 1 77 ? 38.775 21.353 -39.317 1.00 88.94 77 LYS A N 1
ATOM 656 C CA . LYS A 1 77 ? 39.364 22.591 -39.855 1.00 88.94 77 LYS A CA 1
ATOM 657 C C . LYS A 1 77 ? 38.348 23.441 -40.618 1.00 88.94 77 LYS A C 1
ATOM 659 O O . LYS A 1 77 ? 38.271 24.649 -40.419 1.00 88.94 77 LYS A O 1
ATOM 664 N N . ARG A 1 78 ? 37.573 22.810 -41.501 1.00 89.12 78 ARG A N 1
ATOM 665 C CA . ARG A 1 78 ? 36.581 23.502 -42.326 1.00 89.12 78 ARG A CA 1
ATOM 666 C C . ARG A 1 78 ? 35.486 24.128 -41.469 1.00 89.12 78 ARG A C 1
ATOM 668 O O . ARG A 1 78 ? 35.120 25.268 -41.726 1.00 89.12 78 ARG A O 1
ATOM 675 N N . TRP A 1 79 ? 34.989 23.423 -40.453 1.00 88.25 79 TRP A N 1
ATOM 676 C CA . TRP A 1 79 ? 34.007 23.978 -39.516 1.00 88.25 79 TRP A CA 1
ATOM 677 C C . TRP A 1 79 ? 34.584 25.146 -38.709 1.00 88.25 79 TRP A C 1
ATOM 679 O O . TRP A 1 79 ? 33.923 26.173 -38.584 1.00 88.25 79 TRP A O 1
ATOM 689 N N . ILE A 1 80 ? 35.845 25.067 -38.278 1.00 85.38 80 ILE A N 1
ATOM 690 C CA . ILE A 1 80 ? 36.510 26.184 -37.592 1.00 85.38 80 ILE A CA 1
ATOM 691 C C . ILE A 1 80 ? 36.620 27.424 -38.496 1.00 85.38 80 ILE A C 1
ATOM 693 O O . ILE A 1 80 ? 36.319 28.542 -38.083 1.00 85.38 80 ILE A O 1
ATOM 697 N N . GLU A 1 81 ? 36.975 27.237 -39.771 1.00 86.00 81 GLU A N 1
ATOM 698 C CA . GLU A 1 81 ? 37.044 28.320 -40.767 1.00 86.00 81 GLU A CA 1
ATOM 699 C C . GLU A 1 81 ? 35.682 28.989 -41.047 1.00 86.00 81 GLU A C 1
ATOM 701 O O . GLU A 1 81 ? 35.644 30.114 -41.552 1.00 86.00 81 GLU A O 1
ATOM 706 N N . LEU A 1 82 ? 34.563 28.334 -40.712 1.00 83.31 82 LEU A N 1
ATOM 707 C CA . LEU A 1 82 ? 33.213 28.906 -40.792 1.00 83.31 82 LEU A CA 1
ATOM 708 C C . LEU A 1 82 ? 32.854 29.817 -39.613 1.00 83.31 82 LEU A C 1
ATOM 710 O O . LEU A 1 82 ? 31.816 30.476 -39.672 1.00 83.31 82 LEU A O 1
ATOM 714 N N . GLY A 1 83 ? 33.696 29.876 -38.580 1.00 82.12 83 GLY A N 1
ATOM 715 C CA . GLY A 1 83 ? 33.487 30.704 -37.393 1.00 82.12 83 GLY A CA 1
ATOM 716 C C . GLY A 1 83 ? 33.103 29.932 -36.132 1.00 82.12 83 GLY A C 1
ATOM 717 O O . GLY A 1 83 ? 32.907 30.568 -35.101 1.00 82.12 83 GLY A O 1
ATOM 718 N N . PHE A 1 84 ? 33.030 28.597 -36.181 1.00 82.06 84 PHE A N 1
ATOM 719 C CA . PHE A 1 84 ? 32.957 27.777 -34.969 1.00 82.06 84 PHE A CA 1
ATOM 720 C C . PHE A 1 84 ? 34.318 27.837 -34.264 1.00 82.06 84 PHE A C 1
ATOM 722 O O . PHE A 1 84 ? 35.352 27.634 -34.901 1.00 82.06 84 PHE A O 1
ATOM 729 N N . SER A 1 85 ? 34.366 28.160 -32.972 1.00 72.94 85 SER A N 1
ATOM 730 C CA . SER A 1 85 ? 35.645 28.145 -32.264 1.00 72.94 85 SER A CA 1
ATOM 731 C C . SER A 1 85 ? 36.136 26.716 -32.031 1.00 72.94 85 SER A C 1
ATOM 733 O O . SER A 1 85 ? 35.418 25.729 -32.185 1.00 72.94 85 SER A O 1
ATOM 735 N N . ASP A 1 86 ? 37.401 26.609 -31.643 1.00 62.09 86 ASP A N 1
ATOM 736 C CA . ASP A 1 86 ? 37.994 25.358 -31.189 1.00 62.09 86 ASP A CA 1
ATOM 737 C C . ASP A 1 86 ? 37.709 25.083 -29.699 1.00 62.09 86 ASP A C 1
ATOM 739 O O . ASP A 1 86 ? 38.320 24.192 -29.108 1.00 62.09 86 ASP A O 1
ATOM 743 N N . HIS A 1 87 ? 36.791 25.840 -29.086 1.00 69.75 87 HIS A N 1
ATOM 744 C CA . HIS A 1 87 ? 36.306 25.603 -27.736 1.00 69.75 87 HIS A CA 1
ATOM 745 C C . HIS A 1 87 ? 35.225 24.518 -27.739 1.00 69.75 87 HIS A C 1
ATOM 747 O O . HIS A 1 87 ? 34.394 24.462 -28.643 1.00 69.75 87 HIS A O 1
ATOM 753 N N . TYR A 1 88 ? 35.214 23.682 -26.698 1.00 62.22 88 TYR A N 1
ATOM 754 C CA . TYR A 1 88 ? 34.323 22.526 -26.554 1.00 62.22 88 TYR A CA 1
ATOM 755 C C . TYR A 1 88 ? 32.850 22.843 -26.882 1.00 62.22 88 TYR A C 1
ATOM 757 O O . TYR A 1 88 ? 32.209 22.103 -27.622 1.00 62.22 88 TYR A O 1
ATOM 765 N N . TYR A 1 89 ? 32.348 24.000 -26.433 1.00 61.12 89 TYR A N 1
ATOM 766 C CA . TYR A 1 89 ? 30.969 24.434 -26.681 1.00 61.12 89 TYR A CA 1
ATOM 767 C C . TYR A 1 89 ? 30.620 24.678 -28.157 1.00 61.12 89 TYR A C 1
ATOM 769 O O . TYR A 1 89 ? 29.457 24.539 -28.518 1.00 61.12 89 TYR A O 1
ATOM 777 N N . ASP A 1 90 ? 31.576 25.032 -29.019 1.00 73.50 90 ASP A N 1
ATOM 778 C CA . ASP A 1 90 ? 31.306 25.257 -30.447 1.00 73.50 90 ASP A CA 1
ATOM 779 C C . ASP A 1 90 ? 31.444 23.975 -31.284 1.00 73.50 90 ASP A C 1
ATOM 781 O O . ASP A 1 90 ? 30.849 23.877 -32.361 1.00 73.50 90 ASP A O 1
ATOM 785 N N . VAL A 1 91 ? 32.147 22.958 -30.770 1.00 82.12 91 VAL A N 1
ATOM 786 C CA . VAL A 1 91 ? 32.198 21.622 -31.387 1.00 82.12 91 VAL A CA 1
ATOM 787 C C . VAL A 1 91 ? 30.821 20.959 -31.349 1.00 82.12 91 VAL A C 1
ATOM 789 O O . VAL A 1 91 ? 30.368 20.412 -32.356 1.00 82.12 91 VAL A O 1
ATOM 792 N N . ASP A 1 92 ? 30.114 21.080 -30.224 1.00 84.00 92 ASP A N 1
ATOM 793 C CA . ASP A 1 92 ? 28.752 20.559 -30.077 1.00 84.00 92 ASP A CA 1
ATOM 794 C C . ASP A 1 92 ? 27.771 21.242 -31.043 1.00 84.00 92 ASP A C 1
ATOM 796 O O . ASP A 1 92 ? 26.879 20.591 -31.587 1.00 84.00 92 ASP A O 1
ATOM 800 N N . LYS A 1 93 ? 27.969 22.531 -31.346 1.00 87.19 93 LYS A N 1
ATOM 801 C CA . LYS A 1 93 ? 27.159 23.247 -32.345 1.00 87.19 93 LYS A CA 1
ATOM 802 C C . LYS A 1 93 ? 27.415 22.718 -33.751 1.00 87.19 93 LYS A C 1
ATOM 804 O O . LYS A 1 93 ? 26.465 22.429 -34.475 1.00 87.19 93 LYS A O 1
ATOM 809 N N . ALA A 1 94 ? 28.680 22.546 -34.141 1.00 87.69 94 ALA A N 1
ATOM 810 C CA . ALA A 1 94 ? 29.028 21.968 -35.440 1.00 87.69 94 ALA A CA 1
ATOM 811 C C . ALA A 1 94 ? 28.470 20.540 -35.588 1.00 87.69 94 ALA A C 1
ATOM 813 O O . ALA A 1 94 ? 27.903 20.197 -36.631 1.00 87.69 94 ALA A O 1
ATOM 814 N N . ASN A 1 95 ? 28.553 19.732 -34.524 1.00 88.50 95 ASN A N 1
ATOM 815 C CA . ASN A 1 95 ? 27.921 18.417 -34.481 1.00 88.50 95 ASN A CA 1
ATOM 816 C C . ASN A 1 95 ? 26.395 18.513 -34.610 1.00 88.50 95 ASN A C 1
ATOM 818 O O . ASN A 1 95 ? 25.807 17.795 -35.413 1.00 88.50 95 ASN A O 1
ATOM 822 N N . SER A 1 96 ? 25.759 19.461 -33.922 1.00 90.06 96 SER A N 1
ATOM 823 C CA . SER A 1 96 ? 24.317 19.691 -34.018 1.00 90.06 96 SER A CA 1
ATOM 824 C C . SER A 1 96 ? 23.871 19.952 -35.462 1.00 90.06 96 SER A C 1
ATOM 826 O O . SER A 1 96 ? 22.928 19.322 -35.935 1.00 90.06 96 SER A O 1
ATOM 828 N N . TRP A 1 97 ? 24.573 20.796 -36.227 1.00 93.12 97 TRP A N 1
ATOM 829 C CA . TRP A 1 97 ? 24.271 20.992 -37.657 1.00 93.12 97 TRP A CA 1
ATOM 830 C C . TRP A 1 97 ? 24.339 19.687 -38.462 1.00 93.12 97 TRP A C 1
ATOM 832 O O . TRP A 1 97 ? 23.457 19.417 -39.284 1.00 93.12 97 TRP A O 1
ATOM 842 N N . LYS A 1 98 ? 25.349 18.855 -38.198 1.00 89.69 98 LYS A N 1
ATOM 843 C CA . LYS A 1 98 ? 25.526 17.552 -38.849 1.00 89.69 98 LYS A CA 1
ATOM 844 C C . LYS A 1 98 ? 24.421 16.561 -38.473 1.00 89.69 98 LYS A C 1
ATOM 846 O O . LYS A 1 98 ? 23.867 15.910 -39.358 1.00 89.69 98 LYS A O 1
ATOM 851 N N . GLU A 1 99 ? 24.041 16.493 -37.199 1.00 90.88 99 GLU A N 1
ATOM 852 C CA . GLU A 1 99 ? 22.932 15.666 -36.698 1.00 90.88 99 GLU A CA 1
ATOM 853 C C . GLU A 1 99 ? 21.584 16.074 -37.301 1.00 90.88 99 GLU A C 1
ATOM 855 O O . GLU A 1 99 ? 20.766 15.221 -37.647 1.00 90.88 99 GLU A O 1
ATOM 860 N N . GLN A 1 100 ? 21.384 17.374 -37.539 1.00 91.31 100 GLN A N 1
ATOM 861 C CA . GLN A 1 100 ? 20.222 17.904 -38.259 1.00 91.31 100 GLN A CA 1
ATOM 862 C C . GLN A 1 100 ? 20.241 17.604 -39.776 1.00 91.31 100 GLN A C 1
ATOM 864 O O . GLN A 1 100 ? 19.355 18.021 -40.539 1.00 91.31 100 GLN A O 1
ATOM 869 N N . GLY A 1 101 ? 21.235 16.840 -40.233 1.00 90.12 101 GLY A N 1
ATOM 870 C CA . GLY A 1 101 ? 21.376 16.375 -41.604 1.00 90.12 101 GLY A CA 1
ATOM 871 C C . GLY A 1 101 ? 21.850 17.463 -42.557 1.00 90.12 101 GLY A C 1
ATOM 872 O O . GLY A 1 101 ? 21.498 17.417 -43.734 1.00 90.12 101 GLY A O 1
ATOM 873 N N . PHE A 1 102 ? 22.556 18.488 -42.073 1.00 91.69 102 PHE A N 1
ATOM 874 C CA . PHE A 1 102 ? 23.285 19.406 -42.945 1.00 91.69 102 PHE A CA 1
ATOM 875 C C . PHE A 1 102 ? 24.663 18.837 -43.248 1.00 91.69 102 PHE A C 1
ATOM 877 O O . PHE A 1 102 ? 25.422 18.497 -42.341 1.00 91.69 102 PHE A O 1
ATOM 884 N N . ASP A 1 103 ? 25.016 18.787 -44.529 1.00 89.62 103 ASP A N 1
ATOM 885 C CA . ASP A 1 103 ? 26.425 18.705 -44.884 1.00 89.62 103 ASP A CA 1
ATOM 886 C C . ASP A 1 103 ? 27.114 20.064 -44.663 1.00 89.62 103 ASP A C 1
ATOM 888 O O . ASP A 1 103 ? 26.475 21.107 -44.490 1.00 89.62 103 ASP A O 1
ATOM 892 N N . PHE A 1 104 ? 28.444 20.056 -44.680 1.00 87.94 104 PHE A N 1
ATOM 893 C CA . PHE A 1 104 ? 29.248 21.257 -44.477 1.00 87.94 104 PHE A CA 1
ATOM 894 C C . PHE A 1 104 ? 28.886 22.409 -45.434 1.00 87.94 104 PHE A C 1
ATOM 896 O O . PHE A 1 104 ? 28.847 23.569 -45.026 1.00 87.94 104 PHE A O 1
ATOM 903 N N . GLN A 1 105 ? 28.628 22.111 -46.710 1.00 90.56 105 GLN A N 1
ATOM 904 C CA . GLN A 1 105 ? 28.336 23.133 -47.713 1.00 90.56 105 GLN A CA 1
ATOM 905 C C . GLN A 1 105 ? 26.950 23.742 -47.481 1.00 90.56 105 GLN A C 1
ATOM 907 O O . GLN A 1 105 ? 26.784 24.956 -47.596 1.00 90.56 105 GLN A O 1
ATOM 912 N N . GLN A 1 106 ? 25.978 22.929 -47.077 1.00 91.25 106 GLN A N 1
ATOM 913 C CA . GLN A 1 106 ? 24.660 23.402 -46.684 1.00 91.25 106 GLN A CA 1
ATOM 914 C C . GLN A 1 106 ? 24.737 24.245 -45.407 1.00 91.25 106 GLN A C 1
ATOM 916 O O . GLN A 1 106 ? 24.236 25.363 -45.399 1.00 91.25 106 GLN A O 1
ATOM 921 N N . ALA A 1 107 ? 25.402 23.778 -44.347 1.00 91.69 107 ALA A N 1
ATOM 922 C CA . ALA A 1 107 ? 25.559 24.565 -43.119 1.00 91.69 107 ALA A CA 1
ATOM 923 C C . ALA A 1 107 ? 26.223 25.925 -43.404 1.00 91.69 107 ALA A C 1
ATOM 925 O O . ALA A 1 107 ? 25.735 26.965 -42.960 1.00 91.69 107 ALA A O 1
ATOM 926 N N . LYS A 1 108 ? 27.260 25.939 -44.253 1.00 92.06 108 LYS A N 1
ATOM 927 C CA . LYS A 1 108 ? 27.912 27.165 -44.733 1.00 92.06 108 LYS A CA 1
ATOM 928 C C . LYS A 1 108 ? 26.931 28.149 -45.362 1.00 92.06 108 LYS A C 1
ATOM 930 O O . LYS A 1 108 ? 26.958 29.331 -45.033 1.00 92.06 108 LYS A O 1
ATOM 935 N N . GLU A 1 109 ? 26.090 27.681 -46.280 1.00 92.69 109 GLU A N 1
ATOM 936 C CA . GLU A 1 109 ? 25.110 28.523 -46.973 1.00 92.69 109 GLU A CA 1
ATOM 937 C C . GLU A 1 109 ? 24.095 29.141 -46.010 1.00 92.69 109 GLU A C 1
ATOM 939 O O . GLU A 1 109 ? 23.716 30.303 -46.174 1.00 92.69 109 GLU A O 1
ATOM 944 N N . TRP A 1 110 ? 23.677 28.388 -44.991 1.00 93.56 110 TRP A N 1
ATOM 945 C CA . TRP A 1 110 ? 22.726 28.862 -43.990 1.00 93.56 110 TRP A CA 1
ATOM 946 C C . TRP A 1 110 ? 23.345 29.894 -43.052 1.00 93.56 110 TRP A C 1
ATOM 948 O O . TRP A 1 110 ? 22.790 30.984 -42.899 1.00 93.56 110 TRP A O 1
ATOM 958 N N . ILE A 1 111 ? 24.534 29.619 -42.524 1.00 90.56 111 ILE A N 1
ATOM 959 C CA . ILE A 1 111 ? 25.265 30.545 -41.650 1.00 90.56 111 ILE A CA 1
ATOM 960 C C . ILE A 1 111 ? 25.594 31.847 -42.397 1.00 90.56 111 ILE A C 1
ATOM 962 O O . ILE A 1 111 ? 25.336 32.943 -41.902 1.00 90.56 111 ILE A O 1
ATOM 966 N N . GLN A 1 112 ? 26.061 31.764 -43.649 1.00 89.69 112 GLN A N 1
ATOM 967 C CA . GLN A 1 112 ? 26.355 32.949 -44.469 1.00 89.69 112 GLN A CA 1
ATOM 968 C C . GLN A 1 112 ? 25.111 33.767 -44.843 1.00 89.69 112 GLN A C 1
ATOM 970 O O . GLN A 1 112 ? 25.228 34.962 -45.120 1.00 89.69 112 GLN A O 1
ATOM 975 N N . ALA A 1 113 ? 23.921 33.160 -44.842 1.00 87.88 113 ALA A N 1
ATOM 976 C CA . ALA A 1 113 ? 22.665 33.885 -45.019 1.00 87.88 113 ALA A CA 1
ATOM 977 C C . ALA A 1 113 ? 22.240 34.674 -43.763 1.00 87.88 113 ALA A C 1
ATOM 979 O O . ALA A 1 113 ? 21.277 35.437 -43.841 1.00 87.88 113 ALA A O 1
ATOM 980 N N . GLY A 1 114 ? 22.960 34.533 -42.643 1.00 87.31 114 GLY A N 1
ATOM 981 C CA . GLY A 1 114 ? 22.720 35.254 -41.391 1.00 87.31 114 GLY A CA 1
ATOM 982 C C . GLY A 1 114 ? 22.044 34.424 -40.299 1.00 87.31 114 GLY A C 1
ATOM 983 O O . GLY A 1 114 ? 21.487 35.009 -39.375 1.00 87.31 114 GLY A O 1
ATOM 984 N N . TRP A 1 115 ? 22.050 33.092 -40.413 1.00 89.50 115 TRP A N 1
ATOM 985 C CA . TRP A 1 115 ? 21.618 32.196 -39.336 1.00 89.50 115 TRP A CA 1
ATOM 986 C C . TRP A 1 115 ? 22.705 32.061 -38.267 1.00 89.50 115 TRP A C 1
ATOM 988 O O . TRP A 1 115 ? 23.888 31.993 -38.600 1.00 89.50 115 TRP A O 1
ATOM 998 N N . ASP A 1 116 ? 22.297 32.013 -36.998 1.00 88.12 116 ASP A N 1
ATOM 999 C CA . ASP A 1 116 ? 23.214 31.809 -35.876 1.00 88.12 116 ASP A CA 1
ATOM 1000 C C . ASP A 1 116 ? 23.786 30.380 -35.891 1.00 88.12 116 ASP A C 1
ATOM 1002 O O . ASP A 1 116 ? 23.134 29.438 -36.352 1.00 88.12 116 ASP A O 1
ATOM 1006 N N . LEU A 1 117 ? 24.998 30.209 -35.360 1.00 85.69 117 LEU A N 1
ATOM 1007 C CA . LEU A 1 117 ? 25.658 28.913 -35.205 1.00 85.69 117 LEU A CA 1
ATOM 1008 C C . LEU A 1 117 ? 24.843 27.965 -34.311 1.00 85.69 117 LEU A C 1
ATOM 1010 O O . LEU A 1 117 ? 24.930 26.753 -34.490 1.00 85.69 117 LEU A O 1
ATOM 1014 N N . ASP A 1 118 ? 24.021 28.503 -33.408 1.00 87.50 118 ASP A N 1
ATOM 1015 C CA . ASP A 1 118 ? 23.142 27.737 -32.512 1.00 87.50 118 ASP A CA 1
ATOM 1016 C C . ASP A 1 118 ? 21.785 27.345 -33.133 1.00 87.50 118 ASP A C 1
ATOM 1018 O O . ASP A 1 118 ? 21.048 26.533 -32.574 1.00 87.50 118 ASP A O 1
ATOM 1022 N N . ASP A 1 119 ? 21.429 27.882 -34.303 1.00 88.75 119 ASP A N 1
ATOM 1023 C CA . ASP A 1 119 ? 20.085 27.732 -34.876 1.00 88.75 119 ASP A CA 1
ATOM 1024 C C . ASP A 1 119 ? 19.942 26.536 -35.845 1.00 88.75 119 ASP A C 1
ATOM 1026 O O . ASP A 1 119 ? 19.044 26.522 -36.692 1.00 88.75 119 ASP A O 1
ATOM 1030 N N . SER A 1 120 ? 20.778 25.499 -35.720 1.00 90.31 120 SER A N 1
ATOM 1031 C CA . SER A 1 120 ? 20.787 24.308 -36.595 1.00 90.31 120 SER A CA 1
ATOM 1032 C C . SER A 1 120 ? 19.402 23.655 -36.758 1.00 90.31 120 SER A C 1
ATOM 1034 O O . SER A 1 120 ? 18.974 23.332 -37.870 1.00 90.31 120 SER A O 1
ATOM 1036 N N . GLN A 1 121 ? 18.663 23.508 -35.655 1.00 89.75 121 GLN A N 1
ATOM 1037 C CA . GLN A 1 121 ? 17.320 22.923 -35.624 1.00 89.75 121 GLN A CA 1
ATOM 1038 C C . GLN A 1 121 ? 16.299 23.804 -36.356 1.00 89.75 121 GLN A C 1
ATOM 1040 O O . GLN A 1 121 ? 15.525 23.318 -37.181 1.00 89.75 121 GLN A O 1
ATOM 1045 N N . LYS A 1 122 ? 16.322 25.117 -36.111 1.00 87.31 122 LYS A N 1
ATOM 1046 C CA . LYS A 1 122 ? 15.418 26.051 -36.795 1.00 87.31 122 LYS A CA 1
ATOM 1047 C C . LYS A 1 122 ? 15.737 26.103 -38.290 1.00 87.31 122 LYS A C 1
ATOM 1049 O O . LYS A 1 122 ? 14.833 26.073 -39.122 1.00 87.31 122 LYS A O 1
ATOM 1054 N N . ALA A 1 123 ? 17.020 26.127 -38.649 1.00 90.25 123 ALA A N 1
ATOM 1055 C CA . ALA A 1 123 ? 17.466 26.078 -40.035 1.00 90.25 123 ALA A CA 1
ATOM 1056 C C . ALA A 1 123 ? 16.950 24.814 -40.741 1.00 90.25 123 ALA A C 1
ATOM 1058 O O . ALA A 1 123 ? 16.419 24.898 -41.853 1.00 90.25 123 ALA A O 1
ATOM 1059 N N . LYS A 1 124 ? 17.034 23.651 -40.078 1.00 90.88 124 LYS A N 1
ATOM 1060 C CA . LYS A 1 124 ? 16.467 22.392 -40.580 1.00 90.88 124 LYS A CA 1
ATOM 1061 C C . LYS A 1 124 ? 14.985 22.529 -40.882 1.00 90.88 124 LYS A C 1
ATOM 1063 O O . LYS A 1 124 ? 14.547 22.153 -41.961 1.00 90.88 124 LYS A O 1
ATOM 1068 N N . GLU A 1 125 ? 14.212 23.080 -39.960 1.00 87.00 125 GLU A N 1
ATOM 1069 C CA . GLU A 1 125 ? 12.762 23.189 -40.108 1.00 87.00 125 GLU A CA 1
ATOM 1070 C C . GLU A 1 125 ? 12.362 24.048 -41.311 1.00 87.00 125 GLU A C 1
ATOM 1072 O O . GLU A 1 125 ? 11.518 23.646 -42.117 1.00 87.00 125 GLU A O 1
ATOM 1077 N N . TRP A 1 126 ? 13.032 25.186 -41.510 1.00 89.81 126 TRP A N 1
ATOM 1078 C CA . TRP A 1 126 ? 12.843 26.013 -42.703 1.00 89.81 126 TRP A CA 1
ATOM 1079 C C . TRP A 1 126 ? 13.255 25.291 -43.989 1.00 89.81 126 TRP A C 1
ATOM 1081 O O . TRP A 1 126 ? 12.537 25.364 -44.994 1.00 89.81 126 TRP A O 1
ATOM 1091 N N . ARG A 1 127 ? 14.389 24.581 -43.968 1.00 91.44 127 ARG A N 1
ATOM 1092 C CA . ARG A 1 127 ? 14.879 23.791 -45.106 1.00 91.44 127 ARG A CA 1
ATOM 1093 C C . ARG A 1 127 ? 13.881 22.704 -45.489 1.00 91.44 127 ARG A C 1
ATOM 1095 O O . ARG A 1 127 ? 13.535 22.575 -46.661 1.00 91.44 127 ARG A O 1
ATOM 1102 N N . ASP A 1 128 ? 13.393 21.961 -44.504 1.00 88.12 128 ASP A N 1
ATOM 1103 C CA . ASP A 1 128 ? 12.471 20.842 -44.681 1.00 88.12 128 ASP A CA 1
ATOM 1104 C C . ASP A 1 128 ? 11.101 21.325 -45.205 1.00 88.12 128 ASP A C 1
ATOM 1106 O O . ASP A 1 128 ? 10.407 20.602 -45.919 1.00 88.12 128 ASP A O 1
ATOM 1110 N N . GLN A 1 129 ? 10.739 22.591 -44.955 1.00 83.25 129 GLN A N 1
ATOM 1111 C CA . GLN A 1 129 ? 9.590 23.259 -45.581 1.00 83.25 129 GLN A CA 1
ATOM 1112 C C . GLN A 1 129 ? 9.829 23.739 -47.027 1.00 83.25 129 GLN A C 1
ATOM 1114 O O . GLN A 1 129 ? 8.921 24.302 -47.652 1.00 83.25 129 GLN A O 1
ATOM 1119 N N . GLY A 1 130 ? 11.016 23.499 -47.585 1.00 86.31 130 GLY A N 1
ATOM 1120 C CA . GLY A 1 130 ? 11.383 23.844 -48.957 1.00 86.31 130 GLY A CA 1
ATOM 1121 C C . GLY A 1 130 ? 11.869 25.283 -49.133 1.00 86.31 130 GLY A C 1
ATOM 1122 O O . GLY A 1 130 ? 11.857 25.797 -50.256 1.00 86.31 130 GLY A O 1
ATOM 1123 N N . PHE A 1 131 ? 12.269 25.961 -48.054 1.00 89.62 131 PHE A N 1
ATOM 1124 C CA . PHE A 1 131 ? 12.881 27.284 -48.146 1.00 89.62 131 PHE A CA 1
ATOM 1125 C C . PHE A 1 131 ? 14.395 27.197 -48.324 1.00 89.62 131 PHE A C 1
ATOM 1127 O O . PHE A 1 131 ? 15.071 26.356 -47.738 1.00 89.62 131 PHE A O 1
ATOM 1134 N N . THR A 1 132 ? 14.935 28.123 -49.115 1.00 91.75 132 THR A N 1
ATOM 1135 C CA . THR A 1 132 ? 16.373 28.396 -49.139 1.00 91.75 132 THR A CA 1
ATOM 1136 C C . THR A 1 132 ? 16.750 29.287 -47.958 1.00 91.75 132 THR A C 1
ATOM 1138 O O . THR A 1 132 ? 15.916 30.050 -47.463 1.00 91.75 132 THR A O 1
ATOM 1141 N N . ALA A 1 133 ? 18.022 29.252 -47.558 1.00 91.38 133 ALA A N 1
ATOM 1142 C CA . ALA A 1 133 ? 18.547 30.049 -46.450 1.00 91.38 133 ALA A CA 1
ATOM 1143 C C . ALA A 1 133 ? 18.272 31.561 -46.579 1.00 91.38 133 ALA A C 1
ATOM 1145 O O . ALA A 1 133 ? 17.930 32.228 -45.608 1.00 91.38 133 ALA A O 1
ATOM 1146 N N . GLN A 1 134 ? 18.381 32.111 -47.793 1.00 90.00 134 GLN A N 1
ATOM 1147 C CA . GLN A 1 134 ? 18.089 33.527 -48.049 1.00 90.00 134 GLN A CA 1
ATOM 1148 C C . GLN A 1 134 ? 16.594 33.829 -47.927 1.00 90.00 134 GLN A C 1
ATOM 1150 O O . GLN A 1 134 ? 16.202 34.832 -47.336 1.00 90.00 134 GLN A O 1
ATOM 1155 N N . LYS A 1 135 ? 15.746 32.945 -48.462 1.00 89.50 135 LYS A N 1
ATOM 1156 C CA . LYS A 1 135 ? 14.300 33.151 -48.464 1.00 89.50 135 LYS A CA 1
ATOM 1157 C C . LYS A 1 135 ? 13.716 33.040 -47.058 1.00 89.50 135 LYS A C 1
ATOM 1159 O O . LYS A 1 135 ? 12.831 33.819 -46.727 1.00 89.50 135 LYS A O 1
ATOM 1164 N N . SER A 1 136 ? 14.207 32.124 -46.224 1.00 90.12 136 SER A N 1
ATOM 1165 C CA . SER A 1 136 ? 13.764 32.022 -44.827 1.00 90.12 136 SER A CA 1
ATOM 1166 C C . SER A 1 136 ? 14.031 33.318 -44.052 1.00 90.12 136 SER A C 1
ATOM 1168 O O . SER A 1 136 ? 13.133 33.829 -43.389 1.00 90.12 136 SER A O 1
ATOM 1170 N N . GLN A 1 137 ? 15.196 33.940 -44.247 1.00 88.56 137 GLN A N 1
ATOM 1171 C CA . GLN A 1 137 ? 15.536 35.235 -43.642 1.00 88.56 137 GLN A CA 1
ATOM 1172 C C . GLN A 1 137 ? 14.628 36.387 -44.104 1.00 88.56 137 GLN A C 1
ATOM 1174 O O . GLN A 1 137 ? 14.332 37.300 -43.332 1.00 88.56 137 GLN A O 1
ATOM 1179 N N . GLU A 1 138 ? 14.125 36.361 -45.341 1.00 90.12 138 GLU A N 1
ATOM 1180 C CA . GLU A 1 138 ? 13.125 37.338 -45.798 1.00 90.12 138 GLU A CA 1
ATOM 1181 C C . GLU A 1 138 ? 11.777 37.192 -45.074 1.00 90.12 138 GLU A C 1
ATOM 1183 O O . GLU A 1 138 ? 11.135 38.201 -44.782 1.00 90.12 138 GLU A O 1
ATOM 1188 N N . TRP A 1 139 ? 11.358 35.962 -44.758 1.00 90.56 139 TRP A N 1
ATOM 1189 C CA . TRP A 1 139 ? 10.141 35.702 -43.979 1.00 90.56 139 TRP A CA 1
ATOM 1190 C C . TRP A 1 139 ? 10.315 36.051 -42.496 1.00 90.56 139 TRP A C 1
ATOM 1192 O O . TRP A 1 139 ? 9.420 36.651 -41.900 1.00 90.56 139 TRP A O 1
ATOM 1202 N N . ILE A 1 140 ? 11.488 35.780 -41.922 1.00 87.25 140 ILE A N 1
ATOM 1203 C CA . ILE A 1 140 ? 11.835 36.168 -40.545 1.00 87.25 140 ILE A CA 1
ATOM 1204 C C . ILE A 1 140 ? 11.749 37.692 -40.371 1.00 87.25 140 ILE A C 1
ATOM 1206 O O . ILE A 1 140 ? 11.161 38.171 -39.403 1.00 87.25 140 ILE A O 1
ATOM 1210 N N . LYS A 1 141 ? 12.221 38.476 -41.353 1.00 86.81 141 LYS A N 1
ATOM 1211 C CA . LYS A 1 141 ? 12.128 39.953 -41.341 1.00 86.81 141 LYS A CA 1
ATOM 1212 C C . LYS A 1 141 ? 10.698 40.498 -41.276 1.00 86.81 141 LYS A C 1
ATOM 1214 O O . LYS A 1 141 ? 10.512 41.645 -40.873 1.00 86.81 141 LYS A O 1
ATOM 1219 N N . VAL A 1 142 ? 9.697 39.714 -41.679 1.00 86.38 142 VAL A N 1
ATOM 1220 C CA . VAL A 1 142 ? 8.273 40.070 -41.557 1.00 86.38 142 VAL A CA 1
ATOM 1221 C C . VAL A 1 142 ? 7.589 39.343 -40.390 1.00 86.38 142 VAL A C 1
ATOM 1223 O O . VAL A 1 142 ? 6.372 39.173 -40.405 1.00 86.38 142 VAL A O 1
ATOM 1226 N N . ASP A 1 143 ? 8.368 38.979 -39.361 1.00 83.50 143 ASP A N 1
ATOM 1227 C CA . ASP A 1 143 ? 7.927 38.400 -38.081 1.00 83.50 143 ASP A CA 1
ATOM 1228 C C . ASP A 1 143 ? 7.352 36.971 -38.210 1.00 83.50 143 ASP A C 1
ATOM 1230 O O . ASP A 1 143 ? 6.383 36.579 -37.552 1.00 83.50 143 ASP A O 1
ATOM 1234 N N . PHE A 1 144 ? 7.956 36.156 -39.077 1.00 85.75 144 PHE A N 1
ATOM 1235 C CA . PHE A 1 144 ? 7.775 34.701 -39.092 1.00 85.75 144 PHE A CA 1
ATOM 1236 C C . PHE A 1 144 ? 9.052 34.041 -38.569 1.00 85.75 144 PHE A C 1
ATOM 1238 O O . PHE A 1 144 ? 9.834 33.523 -39.348 1.00 85.75 144 PHE A O 1
ATOM 1245 N N . ASP A 1 145 ? 9.300 34.135 -37.264 1.00 75.38 145 ASP A N 1
ATOM 1246 C CA . ASP A 1 145 ? 10.578 33.797 -36.615 1.00 75.38 145 ASP A CA 1
ATOM 1247 C C . ASP A 1 145 ? 10.507 32.663 -35.570 1.00 75.38 145 ASP A C 1
ATOM 1249 O O . ASP A 1 145 ? 11.537 32.096 -35.214 1.00 75.38 145 ASP A O 1
ATOM 1253 N N . SER A 1 146 ? 9.313 32.308 -35.083 1.00 70.56 146 SER A N 1
ATOM 1254 C CA . SER A 1 146 ? 9.109 31.280 -34.053 1.00 70.56 146 SER A CA 1
ATOM 1255 C C . SER A 1 146 ? 8.783 29.896 -34.627 1.00 70.56 146 SER A C 1
ATOM 1257 O O . SER A 1 146 ? 8.443 29.762 -35.804 1.00 70.56 146 SER A O 1
ATOM 1259 N N . TYR A 1 147 ? 8.846 28.880 -33.758 1.00 57.41 147 TYR A N 1
ATOM 1260 C CA . TYR A 1 147 ? 8.715 27.453 -34.083 1.00 57.41 147 TYR A CA 1
ATOM 1261 C C . TYR A 1 147 ? 7.473 27.110 -34.927 1.00 57.41 147 TYR A C 1
ATOM 1263 O O . TYR A 1 147 ? 7.581 26.402 -35.910 1.00 57.41 147 TYR A O 1
ATOM 1271 N N . ASP A 1 148 ? 6.303 27.691 -34.669 1.00 61.84 148 ASP A N 1
ATOM 1272 C CA . ASP A 1 148 ? 5.114 27.346 -35.475 1.00 61.84 148 ASP A CA 1
ATOM 1273 C C . ASP A 1 148 ? 4.981 28.186 -36.760 1.00 61.84 148 ASP A C 1
ATOM 1275 O O . ASP A 1 148 ? 4.218 27.861 -37.674 1.00 61.84 148 ASP A O 1
ATOM 1279 N N . LYS A 1 149 ? 5.757 29.273 -36.894 1.00 74.06 149 LYS A N 1
ATOM 1280 C CA . LYS A 1 149 ? 5.561 30.280 -37.949 1.00 74.06 149 LYS A CA 1
ATOM 1281 C C . LYS A 1 149 ? 6.160 29.892 -39.309 1.00 74.06 149 LYS A C 1
ATOM 1283 O O . LYS A 1 149 ? 5.704 30.431 -40.318 1.00 74.06 149 LYS A O 1
ATOM 1288 N N . TYR A 1 150 ? 7.103 28.951 -39.413 1.00 80.94 150 TYR A N 1
ATOM 1289 C CA . TYR A 1 150 ? 7.639 28.538 -40.727 1.00 80.94 150 TYR A CA 1
ATOM 1290 C C . TYR A 1 150 ? 6.628 27.740 -41.566 1.00 80.94 150 TYR A C 1
ATOM 1292 O O . TYR A 1 150 ? 6.593 27.877 -42.793 1.00 80.94 150 TYR A O 1
ATOM 1300 N N . LEU A 1 151 ? 5.746 26.958 -40.927 1.00 76.50 151 LEU A N 1
ATOM 1301 C CA . LEU A 1 151 ? 4.640 26.270 -41.605 1.00 76.50 151 LEU A CA 1
ATOM 1302 C C . LEU A 1 151 ? 3.659 27.286 -42.182 1.00 76.50 151 LEU A C 1
ATOM 1304 O O . LEU A 1 151 ? 3.212 27.163 -43.324 1.00 76.50 151 LEU A O 1
ATOM 1308 N N . ILE A 1 152 ? 3.373 28.334 -41.415 1.00 80.38 152 ILE A N 1
ATOM 1309 C CA . ILE A 1 152 ? 2.506 29.427 -41.841 1.00 80.38 152 ILE A CA 1
ATOM 1310 C C . ILE A 1 152 ? 3.146 30.184 -43.008 1.00 80.38 152 ILE A C 1
ATOM 1312 O O . ILE A 1 152 ? 2.504 30.379 -44.042 1.00 80.38 152 ILE A O 1
ATOM 1316 N N . ALA A 1 153 ? 4.429 30.540 -42.901 1.00 86.31 153 ALA A N 1
ATOM 1317 C CA . ALA A 1 153 ? 5.180 31.170 -43.985 1.00 86.31 153 ALA A CA 1
ATOM 1318 C C . ALA A 1 153 ? 5.148 30.314 -45.263 1.00 86.31 153 ALA A C 1
ATOM 1320 O O . ALA A 1 153 ? 4.933 30.832 -46.362 1.00 86.31 153 ALA A O 1
ATOM 1321 N N . ARG A 1 154 ? 5.274 28.985 -45.133 1.00 83.94 154 ARG A N 1
ATOM 1322 C CA . ARG A 1 154 ? 5.122 28.045 -46.252 1.00 83.94 154 ARG A CA 1
ATOM 1323 C C . ARG A 1 154 ? 3.739 28.134 -46.890 1.00 83.94 154 ARG A C 1
ATOM 1325 O O . ARG A 1 154 ? 3.666 28.187 -48.117 1.00 83.94 154 ARG A O 1
ATOM 1332 N N . LYS A 1 155 ? 2.658 28.180 -46.100 1.00 83.00 155 LYS A N 1
ATOM 1333 C CA . LYS A 1 155 ? 1.282 28.318 -46.617 1.00 83.00 155 LYS A CA 1
ATOM 1334 C C . LYS A 1 155 ? 1.139 29.588 -47.463 1.00 83.00 155 LYS A C 1
ATOM 1336 O O . LYS A 1 155 ? 0.678 29.505 -48.600 1.00 83.00 155 LYS A O 1
ATOM 1341 N N . TRP A 1 156 ? 1.585 30.743 -46.961 1.00 88.44 156 TRP A N 1
ATOM 1342 C CA . TRP A 1 156 ? 1.562 31.997 -47.730 1.00 88.44 156 TRP A CA 1
ATOM 1343 C C . TRP A 1 156 ? 2.390 31.905 -49.013 1.00 88.44 156 TRP A C 1
ATOM 1345 O O . TRP A 1 156 ? 1.916 32.271 -50.090 1.00 88.44 156 TRP A O 1
ATOM 1355 N N . ASN A 1 157 ? 3.597 31.349 -48.916 1.00 87.94 157 ASN A N 1
ATOM 1356 C CA . ASN A 1 157 ? 4.501 31.192 -50.047 1.00 87.94 157 ASN A CA 1
ATOM 1357 C C . ASN A 1 157 ? 3.927 30.271 -51.145 1.00 87.94 157 ASN A C 1
ATOM 1359 O O . ASN A 1 157 ? 3.975 30.623 -52.322 1.00 87.94 157 ASN A O 1
ATOM 1363 N N . ILE A 1 158 ? 3.336 29.123 -50.788 1.00 83.12 158 ILE A N 1
ATOM 1364 C CA . ILE A 1 158 ? 2.699 28.194 -51.746 1.00 83.12 158 ILE A CA 1
ATOM 1365 C C . ILE A 1 158 ? 1.496 28.845 -52.438 1.00 83.12 158 ILE A C 1
ATOM 1367 O O . ILE A 1 158 ? 1.257 28.612 -53.622 1.00 83.12 158 ILE A O 1
ATOM 1371 N N . LEU A 1 159 ? 0.758 29.703 -51.731 1.00 84.38 159 LEU A N 1
ATOM 1372 C CA . LEU A 1 159 ? -0.365 30.455 -52.297 1.00 84.38 159 LEU A CA 1
ATOM 1373 C C . LEU A 1 159 ? 0.078 31.630 -53.191 1.00 84.38 159 LEU A C 1
ATOM 1375 O O . LEU A 1 159 ? -0.767 32.314 -53.788 1.00 84.38 159 LEU A O 1
ATOM 1379 N N . GLY A 1 160 ? 1.392 31.820 -53.339 1.00 88.62 160 GLY A N 1
ATOM 1380 C CA . GLY A 1 160 ? 2.020 32.777 -54.242 1.00 88.62 160 GLY A CA 1
ATOM 1381 C C . GLY A 1 160 ? 2.218 34.166 -53.644 1.00 88.62 160 GLY A C 1
ATOM 1382 O O . GLY A 1 160 ? 2.407 35.110 -54.406 1.00 88.62 160 GLY A O 1
ATOM 1383 N N . PHE A 1 161 ? 2.147 34.311 -52.319 1.00 91.88 161 PHE A N 1
ATOM 1384 C CA . PHE A 1 161 ? 2.423 35.580 -51.652 1.00 91.88 161 PHE A CA 1
ATOM 1385 C C . PHE A 1 161 ? 3.911 35.736 -51.346 1.00 91.88 161 PHE A C 1
ATOM 1387 O O . PHE A 1 161 ? 4.572 34.797 -50.898 1.00 91.88 161 PHE A O 1
ATOM 1394 N N . THR A 1 162 ? 4.430 36.948 -51.539 1.00 91.69 162 THR A N 1
ATOM 1395 C CA . THR A 1 162 ? 5.758 37.326 -51.040 1.00 91.69 162 THR A CA 1
ATOM 1396 C C . THR A 1 162 ? 5.697 37.720 -49.555 1.00 91.69 162 THR A C 1
ATOM 1398 O O . THR A 1 162 ? 4.614 38.059 -49.055 1.00 91.69 162 THR A O 1
ATOM 1401 N N . PRO A 1 163 ? 6.836 37.738 -48.835 1.00 91.38 163 PRO A N 1
ATOM 1402 C CA . PRO A 1 163 ? 6.904 38.266 -47.470 1.00 91.38 163 PRO A CA 1
ATOM 1403 C C . PRO A 1 163 ? 6.298 39.673 -47.344 1.00 91.38 163 PRO A C 1
ATOM 1405 O O . PRO A 1 163 ? 5.514 39.942 -46.436 1.00 91.38 163 PRO A O 1
ATOM 1408 N N . GLN A 1 164 ? 6.586 40.560 -48.304 1.00 89.56 164 GLN A N 1
ATOM 1409 C CA . GLN A 1 164 ? 6.084 41.936 -48.309 1.00 89.56 164 GLN A CA 1
ATOM 1410 C C . GLN A 1 164 ? 4.566 41.986 -48.510 1.00 89.56 164 GLN A C 1
ATOM 1412 O O . GLN A 1 164 ? 3.878 42.670 -47.758 1.00 89.56 164 GLN A O 1
ATOM 1417 N N . GLN A 1 165 ? 4.029 41.224 -49.469 1.00 90.62 165 GLN A N 1
ATOM 1418 C CA . GLN A 1 165 ? 2.580 41.143 -49.689 1.00 90.62 165 GLN A CA 1
ATOM 1419 C C . GLN A 1 165 ? 1.858 40.581 -48.464 1.00 90.62 165 GLN A C 1
ATOM 1421 O O . GLN A 1 165 ? 0.801 41.075 -48.085 1.00 90.62 165 GLN A O 1
ATOM 1426 N N . THR A 1 166 ? 2.438 39.567 -47.821 1.00 91.69 166 THR A N 1
ATOM 1427 C CA . THR A 1 166 ? 1.895 38.999 -46.583 1.00 91.69 166 THR A CA 1
ATOM 1428 C C . THR A 1 166 ? 1.830 40.066 -45.496 1.00 91.69 166 THR A C 1
ATOM 1430 O O . THR A 1 166 ? 0.780 40.267 -44.895 1.00 91.69 166 THR A O 1
ATOM 1433 N N . GLN A 1 167 ? 2.909 40.830 -45.307 1.00 90.38 167 GLN A N 1
ATOM 1434 C CA . GLN A 1 167 ? 2.948 41.918 -44.331 1.00 90.38 167 GLN A CA 1
ATOM 1435 C C . GLN A 1 167 ? 1.872 42.990 -44.586 1.00 90.38 167 GLN A C 1
ATOM 1437 O O . GLN A 1 167 ? 1.314 43.533 -43.632 1.00 90.38 167 GLN A O 1
ATOM 1442 N N . GLU A 1 168 ? 1.547 43.294 -45.845 1.00 90.88 168 GLU A N 1
ATOM 1443 C CA . GLU A 1 168 ? 0.452 44.213 -46.185 1.00 90.88 168 GLU A CA 1
ATOM 1444 C C . GLU A 1 168 ? -0.916 43.678 -45.740 1.00 90.88 168 GLU A C 1
ATOM 1446 O O . GLU A 1 168 ? -1.696 44.427 -45.154 1.00 90.88 168 GLU A O 1
ATOM 1451 N N . TRP A 1 169 ? -1.194 42.384 -45.941 1.00 90.94 169 TRP A N 1
ATOM 1452 C CA . TRP A 1 169 ? -2.425 41.751 -45.449 1.00 90.94 169 TRP A CA 1
ATOM 1453 C C . TRP A 1 169 ? -2.515 41.749 -43.920 1.00 90.94 169 TRP A C 1
ATOM 1455 O O . TRP A 1 169 ? -3.586 42.000 -43.366 1.00 90.94 169 TRP A O 1
ATOM 1465 N N . LEU A 1 170 ? -1.399 41.525 -43.225 1.00 88.81 170 LEU A N 1
ATOM 1466 C CA . LEU A 1 170 ? -1.370 41.568 -41.761 1.00 88.81 170 LEU A CA 1
ATOM 1467 C C . LEU A 1 170 ? -1.662 42.979 -41.223 1.00 88.81 170 LEU A C 1
ATOM 1469 O O . LEU A 1 170 ? -2.408 43.130 -40.258 1.00 88.81 170 LEU A O 1
ATOM 1473 N N . LYS A 1 171 ? -1.144 44.031 -41.877 1.00 88.00 171 LYS A N 1
ATOM 1474 C CA . LYS A 1 171 ? -1.373 45.437 -41.481 1.00 88.00 171 LYS A CA 1
ATOM 1475 C C . LYS A 1 171 ? -2.843 45.855 -41.522 1.00 88.00 171 LYS A C 1
ATOM 1477 O O . LYS A 1 171 ? -3.240 46.724 -40.752 1.00 88.00 171 LYS A O 1
ATOM 1482 N N . VAL A 1 172 ? -3.640 45.251 -42.403 1.00 86.00 172 VAL A N 1
ATOM 1483 C CA . VAL A 1 172 ? -5.084 45.521 -42.517 1.00 86.00 172 VAL A CA 1
ATOM 1484 C C . VAL A 1 172 ? -5.943 44.618 -41.622 1.00 86.00 172 VAL A C 1
ATOM 1486 O O . VAL A 1 172 ? -7.168 44.676 -41.688 1.00 86.00 172 VAL A O 1
ATOM 1489 N N . GLY A 1 173 ? -5.315 43.817 -40.753 1.00 81.31 173 GLY A N 1
ATOM 1490 C CA . GLY A 1 173 ? -5.987 43.065 -39.692 1.00 81.31 173 GLY A CA 1
ATOM 1491 C C . GLY A 1 173 ? -6.258 41.590 -39.994 1.00 81.31 173 GLY A C 1
ATOM 1492 O O . GLY A 1 173 ? -7.019 40.966 -39.255 1.00 81.31 173 GLY A O 1
ATOM 1493 N N . LEU A 1 174 ? -5.670 41.006 -41.049 1.00 85.12 174 LEU A N 1
ATOM 1494 C CA . LEU A 1 174 ? -5.678 39.544 -41.208 1.00 85.12 174 LEU A CA 1
ATOM 1495 C C . LEU A 1 174 ? -4.666 38.898 -40.260 1.00 85.12 174 LEU A C 1
ATOM 1497 O O . LEU A 1 174 ? -3.582 39.431 -40.038 1.00 85.12 174 LEU A O 1
ATOM 1501 N N . ASN A 1 175 ? -5.004 37.717 -39.744 1.00 83.50 175 ASN A N 1
ATOM 1502 C CA . ASN A 1 175 ? -4.067 36.901 -38.982 1.00 83.50 175 ASN A CA 1
ATOM 1503 C C . ASN A 1 175 ? -3.090 36.181 -39.940 1.00 83.50 175 ASN A C 1
ATOM 1505 O O . ASN A 1 175 ? -3.433 35.875 -41.086 1.00 83.50 175 ASN A O 1
ATOM 1509 N N . LYS A 1 176 ? -1.884 35.873 -39.451 1.00 84.31 176 LYS A N 1
ATOM 1510 C CA . LYS A 1 176 ? -0.882 35.015 -40.093 1.00 84.31 176 LYS A CA 1
ATOM 1511 C C . LYS A 1 176 ? -1.462 33.669 -40.533 1.00 84.31 176 LYS A C 1
ATOM 1513 O O . LYS A 1 176 ? -1.084 33.207 -41.597 1.00 84.31 176 LYS A O 1
ATOM 1518 N N . GLU A 1 177 ? -2.429 33.075 -39.842 1.00 80.00 177 GLU A N 1
ATOM 1519 C CA . GLU A 1 177 ? -3.039 31.815 -40.315 1.00 80.00 177 GLU A CA 1
ATOM 1520 C C . GLU A 1 177 ? -3.998 31.984 -41.505 1.00 80.00 177 GLU A C 1
ATOM 1522 O O . GLU A 1 177 ? -4.294 31.030 -42.222 1.00 80.00 177 GLU A O 1
ATOM 1527 N N . ASN A 1 178 ? -4.450 33.205 -41.804 1.00 84.75 178 ASN A N 1
ATOM 1528 C CA . ASN A 1 178 ? -5.475 33.453 -42.820 1.00 84.75 178 ASN A CA 1
ATOM 1529 C C . ASN A 1 178 ? -4.933 33.516 -44.262 1.00 84.75 178 ASN A C 1
ATOM 1531 O O . ASN A 1 178 ? -5.512 34.204 -45.102 1.00 84.75 178 ASN A O 1
ATOM 1535 N N . ALA A 1 179 ? -3.862 32.788 -44.588 1.00 84.94 179 ALA A N 1
ATOM 1536 C CA . ALA A 1 179 ? -3.241 32.796 -45.918 1.00 84.94 179 ALA A CA 1
ATOM 1537 C C . ALA A 1 179 ? -4.228 32.422 -47.041 1.00 84.94 179 ALA A C 1
ATOM 1539 O O . ALA A 1 179 ? -4.289 33.065 -48.093 1.00 84.94 179 ALA A O 1
ATOM 1540 N N . GLN A 1 180 ? -5.046 31.394 -46.808 1.00 82.31 180 GLN A N 1
ATOM 1541 C CA . GLN A 1 180 ? -6.050 30.937 -47.771 1.00 82.31 180 GLN A CA 1
ATOM 1542 C C . GLN A 1 180 ? -7.212 31.928 -47.898 1.00 82.31 180 GLN A C 1
ATOM 1544 O O . GLN A 1 180 ? -7.661 32.217 -49.009 1.00 82.31 180 GLN A O 1
ATOM 1549 N N . PHE A 1 181 ? -7.640 32.530 -46.786 1.00 86.56 181 PHE A N 1
ATOM 1550 C CA . PHE A 1 181 ? -8.653 33.580 -46.815 1.00 86.56 181 PHE A CA 1
ATOM 1551 C C . PHE A 1 181 ? -8.141 34.846 -47.520 1.00 86.56 181 PHE A C 1
ATOM 1553 O O . PHE A 1 181 ? -8.860 35.433 -48.326 1.00 86.56 181 PHE A O 1
ATOM 1560 N N . ALA A 1 182 ? -6.875 35.224 -47.331 1.00 88.81 182 ALA A N 1
ATOM 1561 C CA . ALA A 1 182 ? -6.237 36.296 -48.092 1.00 88.81 182 ALA A CA 1
ATOM 1562 C C . ALA A 1 182 ? -6.217 35.983 -49.595 1.00 88.81 182 ALA A C 1
ATOM 1564 O O . ALA A 1 182 ? -6.531 36.847 -50.416 1.00 88.81 182 ALA A O 1
ATOM 1565 N N . LYS A 1 183 ? -5.925 34.730 -49.977 1.00 88.69 183 LYS A N 1
ATOM 1566 C CA . LYS A 1 183 ? -6.007 34.290 -51.379 1.00 88.69 183 LYS A CA 1
ATOM 1567 C C . LYS A 1 183 ? -7.428 34.380 -51.924 1.00 88.69 183 LYS A C 1
ATOM 1569 O O . LYS A 1 183 ? -7.625 34.829 -53.052 1.00 88.69 183 LYS A O 1
ATOM 1574 N N . PHE A 1 184 ? -8.418 33.990 -51.128 1.00 88.06 184 PHE A N 1
ATOM 1575 C CA . PHE A 1 184 ? -9.827 34.122 -51.476 1.00 88.06 184 PHE A CA 1
ATOM 1576 C C . PHE A 1 184 ? -10.223 35.587 -51.696 1.00 88.06 184 PHE A C 1
ATOM 1578 O O . PHE A 1 184 ? -10.829 35.904 -52.720 1.00 88.06 184 PHE A O 1
ATOM 1585 N N . LEU A 1 185 ? -9.833 36.487 -50.789 1.00 89.00 185 LEU A N 1
ATOM 1586 C CA . LEU A 1 185 ? -10.066 37.925 -50.925 1.00 89.00 185 LEU A CA 1
ATOM 1587 C C . LEU A 1 185 ? -9.416 38.469 -52.203 1.00 89.00 185 LEU A C 1
ATOM 1589 O O . LEU A 1 185 ? -10.086 39.145 -52.987 1.00 89.00 185 LEU A O 1
ATOM 1593 N N . LEU A 1 186 ? -8.161 38.097 -52.467 1.00 89.19 186 LEU A N 1
ATOM 1594 C CA . LEU A 1 186 ? -7.446 38.480 -53.683 1.00 89.19 186 LEU A CA 1
ATOM 1595 C C . LEU A 1 186 ? -8.176 38.011 -54.951 1.00 89.19 186 LEU A C 1
ATOM 1597 O O . LEU A 1 186 ? -8.392 38.802 -55.868 1.00 89.19 186 LEU A O 1
ATOM 1601 N N . ASN A 1 187 ? -8.644 36.760 -54.982 1.00 87.06 187 ASN A N 1
ATOM 1602 C CA . ASN A 1 187 ? -9.411 36.205 -56.104 1.00 87.06 187 ASN A CA 1
ATOM 1603 C C . ASN A 1 187 ? -10.770 36.901 -56.310 1.00 87.06 187 ASN A C 1
ATOM 1605 O O . ASN A 1 187 ? -11.330 36.856 -57.405 1.00 87.06 187 ASN A O 1
ATOM 1609 N N . LYS A 1 188 ? -11.317 37.544 -55.271 1.00 87.56 188 LYS A N 1
ATOM 1610 C CA . LYS A 1 188 ? -12.534 38.368 -55.343 1.00 87.56 188 LYS A CA 1
ATOM 1611 C C . LYS A 1 188 ? -12.253 39.839 -55.685 1.00 87.56 188 LYS A C 1
ATOM 1613 O O . LYS A 1 188 ? -13.196 40.623 -55.735 1.00 87.56 188 LYS A O 1
ATOM 1618 N N . GLY A 1 189 ? -10.997 40.204 -55.961 1.00 88.00 189 GLY A N 1
ATOM 1619 C CA . GLY A 1 189 ? -10.585 41.556 -56.357 1.00 88.00 189 GLY A CA 1
ATOM 1620 C C . GLY A 1 189 ? -10.233 42.486 -55.189 1.00 88.00 189 GLY A C 1
ATOM 1621 O O . GLY A 1 189 ? -10.072 43.693 -55.386 1.00 88.00 189 GLY A O 1
ATOM 1622 N N . TYR A 1 190 ? -10.113 41.951 -53.973 1.00 90.81 190 TYR A N 1
ATOM 1623 C CA . TYR A 1 190 ? -9.725 42.723 -52.796 1.00 90.81 190 TYR A CA 1
ATOM 1624 C C . TYR A 1 190 ? -8.203 42.782 -52.644 1.00 90.81 190 TYR A C 1
ATOM 1626 O O . TYR A 1 190 ? -7.508 41.785 -52.819 1.00 90.81 190 TYR A O 1
ATOM 1634 N N . THR A 1 191 ? -7.684 43.956 -52.290 1.00 89.31 191 THR A N 1
ATOM 1635 C CA . THR A 1 191 ? -6.258 44.198 -52.027 1.00 89.31 191 THR A CA 1
ATOM 1636 C C . THR A 1 191 ? -6.089 44.993 -50.731 1.00 89.31 191 THR A C 1
ATOM 1638 O O . THR A 1 191 ? -6.961 45.819 -50.439 1.00 89.31 191 THR A O 1
ATOM 1641 N N . PRO A 1 192 ? -4.988 44.812 -49.976 1.00 86.75 192 PRO A N 1
ATOM 1642 C CA . PRO A 1 192 ? -4.777 45.513 -48.706 1.00 86.75 192 PRO A CA 1
ATOM 1643 C C . PRO A 1 192 ? -4.779 47.040 -48.842 1.00 86.75 192 PRO A C 1
ATOM 1645 O O . PRO A 1 192 ? -5.334 47.737 -48.004 1.00 86.75 192 PRO A O 1
ATOM 1648 N N . ASN A 1 193 ? -4.203 47.563 -49.928 1.00 79.19 193 ASN A N 1
ATOM 1649 C CA . ASN A 1 193 ? -3.878 48.988 -50.023 1.00 79.19 193 ASN A CA 1
ATOM 1650 C C . ASN A 1 193 ? -4.986 49.862 -50.642 1.00 79.19 193 ASN A C 1
ATOM 1652 O O . ASN A 1 193 ? -4.982 51.065 -50.411 1.00 79.19 193 ASN A O 1
ATOM 1656 N N . ASN A 1 194 ? -5.926 49.297 -51.415 1.00 74.81 194 ASN A N 1
ATOM 1657 C CA . ASN A 1 194 ? -6.893 50.097 -52.191 1.00 74.81 194 ASN A CA 1
ATOM 1658 C C . ASN A 1 194 ? -8.358 49.659 -52.068 1.00 74.81 194 ASN A C 1
ATOM 1660 O O . ASN A 1 194 ? -9.248 50.481 -52.279 1.00 74.81 194 ASN A O 1
ATOM 1664 N N . SER A 1 195 ? -8.634 48.383 -51.788 1.00 82.19 195 SER A N 1
ATOM 1665 C CA . SER A 1 195 ? -10.003 47.851 -51.844 1.00 82.19 195 SER A CA 1
ATOM 1666 C C . SER A 1 195 ? -10.416 47.037 -50.623 1.00 82.19 195 SER A C 1
ATOM 1668 O O . SER A 1 195 ? -11.498 46.463 -50.648 1.00 82.19 195 SER A O 1
ATOM 1670 N N . PHE A 1 196 ? -9.606 46.985 -49.561 1.00 85.75 196 PHE A N 1
ATOM 1671 C CA . PHE A 1 196 ? -9.871 46.132 -48.403 1.00 85.75 196 PHE A CA 1
ATOM 1672 C C . PHE A 1 196 ? -11.282 46.367 -47.816 1.00 85.75 196 PHE A C 1
ATOM 1674 O O . PHE A 1 196 ? -11.674 47.518 -47.601 1.00 85.75 196 PHE A O 1
ATOM 1681 N N . PRO A 1 197 ? -12.086 45.307 -47.604 1.00 86.00 197 PRO A N 1
ATOM 1682 C CA . PRO A 1 197 ? -13.476 45.456 -47.189 1.00 86.00 197 PRO A CA 1
ATOM 1683 C C . PRO A 1 197 ? -13.579 46.029 -45.770 1.00 86.00 197 PRO A C 1
ATOM 1685 O O . PRO A 1 197 ? -12.780 45.708 -44.894 1.00 86.00 197 PRO A O 1
ATOM 1688 N N . ASN A 1 198 ? -14.610 46.843 -45.527 1.00 85.56 198 ASN A N 1
ATOM 1689 C CA . ASN A 1 198 ? -14.957 47.261 -44.169 1.00 85.56 198 ASN A CA 1
ATOM 1690 C C . ASN A 1 198 ? -15.421 46.061 -43.322 1.00 85.56 198 ASN A C 1
ATOM 1692 O O . ASN A 1 198 ? -15.778 45.014 -43.861 1.00 85.56 198 ASN A O 1
ATOM 1696 N N . GLU A 1 199 ? -15.452 46.221 -42.000 1.00 80.19 199 GLU A N 1
ATOM 1697 C CA . GLU A 1 199 ? -15.724 45.138 -41.043 1.00 80.19 199 GLU A CA 1
ATOM 1698 C C . GLU A 1 199 ? -17.013 44.352 -41.349 1.00 80.19 199 GLU A C 1
ATOM 1700 O O . GLU A 1 199 ? -16.999 43.123 -41.399 1.00 80.19 199 GLU A O 1
ATOM 1705 N N . GLY A 1 200 ? -18.112 45.050 -41.663 1.00 80.69 200 GLY A N 1
ATOM 1706 C CA . GLY A 1 200 ? -19.380 44.409 -42.021 1.00 80.69 200 GLY A CA 1
ATOM 1707 C C . GLY A 1 200 ? -19.281 43.546 -43.284 1.00 80.69 200 GLY A C 1
ATOM 1708 O O . GLY A 1 200 ? -19.772 42.418 -43.305 1.00 80.69 200 GLY A O 1
ATOM 1709 N N . LYS A 1 201 ? -18.602 44.037 -44.330 1.00 85.38 201 LYS A N 1
ATOM 1710 C CA . LYS A 1 201 ? -18.411 43.277 -45.574 1.00 85.38 201 LYS A CA 1
ATOM 1711 C C . LYS A 1 201 ? -17.385 42.154 -45.421 1.00 85.38 201 LYS A C 1
ATOM 1713 O O . LYS A 1 201 ? -17.530 41.107 -46.050 1.00 85.38 201 LYS A O 1
ATOM 1718 N N . LEU A 1 202 ? -16.362 42.356 -44.595 1.00 83.31 202 LEU A N 1
ATOM 1719 C CA . LEU A 1 202 ? -15.348 41.355 -44.280 1.00 83.31 202 LEU A CA 1
ATOM 1720 C C . LEU A 1 202 ? -15.976 40.152 -43.565 1.00 83.31 202 LEU A C 1
ATOM 1722 O O . LEU A 1 202 ? -15.670 39.020 -43.927 1.00 83.31 202 LEU A O 1
ATOM 1726 N N . ASN A 1 203 ? -16.900 40.385 -42.628 1.00 79.31 203 ASN A N 1
ATOM 1727 C CA . ASN A 1 203 ? -17.627 39.317 -41.936 1.00 79.31 203 ASN A CA 1
ATOM 1728 C C . ASN A 1 203 ? -18.513 38.503 -42.895 1.00 79.31 203 ASN A C 1
ATOM 1730 O O . ASN A 1 203 ? -18.441 37.278 -42.884 1.00 79.31 203 ASN A O 1
ATOM 1734 N N . GLU A 1 204 ? -19.239 39.153 -43.815 1.00 83.69 204 GLU A N 1
ATOM 1735 C CA . GLU A 1 204 ? -20.000 38.450 -44.870 1.00 83.69 204 GLU A CA 1
ATOM 1736 C C . GLU A 1 204 ? -19.084 37.573 -45.752 1.00 83.69 204 GLU A C 1
ATOM 1738 O O . GLU A 1 204 ? -19.441 36.463 -46.151 1.00 83.69 204 GLU A O 1
ATOM 1743 N N . LEU A 1 205 ? -17.884 38.066 -46.079 1.00 83.56 205 LEU A N 1
ATOM 1744 C CA . LEU A 1 205 ? -16.909 37.323 -46.880 1.00 83.56 205 LEU A CA 1
ATOM 1745 C C . LEU A 1 205 ? -16.286 36.157 -46.106 1.00 83.56 205 LEU A C 1
ATOM 1747 O O . LEU A 1 205 ? -16.068 35.108 -46.712 1.00 83.56 205 LEU A O 1
ATOM 1751 N N . LYS A 1 206 ? -16.041 36.312 -44.798 1.00 79.69 206 LYS A N 1
ATOM 1752 C CA . LYS A 1 206 ? -15.600 35.225 -43.910 1.00 79.69 206 LYS A CA 1
ATOM 1753 C C . LYS A 1 206 ? -16.650 34.120 -43.839 1.00 79.69 206 LYS A C 1
ATOM 1755 O O . LYS A 1 206 ? -16.309 32.967 -44.069 1.00 79.69 206 LYS A O 1
ATOM 1760 N N . GLU A 1 207 ? -17.919 34.468 -43.623 1.00 76.25 207 GLU A N 1
ATOM 1761 C CA . GLU A 1 207 ? -19.029 33.502 -43.619 1.00 76.25 207 GLU A CA 1
ATOM 1762 C C . GLU A 1 207 ? -19.135 32.742 -44.947 1.00 76.25 207 GLU A C 1
ATOM 1764 O O . GLU A 1 207 ? -19.319 31.524 -44.966 1.00 76.25 207 GLU A O 1
ATOM 1769 N N . ARG A 1 208 ? -18.981 33.448 -46.075 1.00 79.69 208 ARG A N 1
ATOM 1770 C CA . ARG A 1 208 ? -19.012 32.819 -47.401 1.00 79.69 208 ARG A CA 1
ATOM 1771 C C . ARG A 1 208 ? -17.831 31.875 -47.620 1.00 79.69 208 ARG A C 1
ATOM 1773 O O . ARG A 1 208 ? -18.040 30.784 -48.129 1.00 79.69 208 ARG A O 1
ATOM 1780 N N . TYR A 1 209 ? -16.621 32.285 -47.247 1.00 80.31 209 TYR A N 1
ATOM 1781 C CA . TYR A 1 209 ? -15.423 31.451 -47.365 1.00 80.31 209 TYR A CA 1
ATOM 1782 C C . TYR A 1 209 ? -15.531 30.186 -46.505 1.00 80.31 209 TYR A C 1
ATOM 1784 O O . TYR A 1 209 ? -15.320 29.086 -47.004 1.00 80.31 209 TYR A O 1
ATOM 1792 N N . LEU A 1 210 ? -15.960 30.339 -45.251 1.00 70.75 210 LEU A N 1
ATOM 1793 C CA . LEU A 1 210 ? -16.148 29.246 -44.298 1.00 70.75 210 LEU A CA 1
ATOM 1794 C C . LEU A 1 210 ? -17.115 28.163 -44.793 1.00 70.75 210 LEU A C 1
ATOM 1796 O O . LEU A 1 210 ? -16.888 26.977 -44.556 1.00 70.75 210 LEU A O 1
ATOM 1800 N N . LYS A 1 211 ? -18.173 28.558 -45.512 1.00 70.44 211 LYS A N 1
ATOM 1801 C CA . LYS A 1 211 ? -19.132 27.625 -46.119 1.00 70.44 211 LYS A CA 1
ATOM 1802 C C . LYS A 1 211 ? -18.492 26.716 -47.175 1.00 70.44 211 LYS A C 1
ATOM 1804 O O . LYS A 1 211 ? -18.964 25.599 -47.372 1.00 70.44 211 LYS A O 1
ATOM 1809 N N . ASP A 1 212 ? -17.443 27.195 -47.838 1.00 68.31 212 ASP A N 1
ATOM 1810 C CA . ASP A 1 212 ? -16.858 26.550 -49.011 1.00 68.31 212 ASP A CA 1
ATOM 1811 C C . ASP A 1 212 ? -15.572 25.754 -48.686 1.00 68.31 212 ASP A C 1
ATOM 1813 O O . ASP A 1 212 ? -15.163 24.936 -49.508 1.00 68.31 212 ASP A O 1
ATOM 1817 N N . THR A 1 213 ? -14.926 25.961 -47.523 1.00 69.38 213 THR A N 1
ATOM 1818 C CA . THR A 1 213 ? -13.562 25.440 -47.253 1.00 69.38 213 THR A CA 1
ATOM 1819 C C . THR A 1 213 ? -13.367 24.618 -45.969 1.00 69.38 213 THR A C 1
ATOM 1821 O O . THR A 1 213 ? -12.309 24.011 -45.830 1.00 69.38 213 THR A O 1
ATOM 1824 N N . ASN A 1 214 ? -14.347 24.557 -45.052 1.00 68.62 214 ASN A N 1
ATOM 1825 C CA . ASN A 1 214 ? -14.241 23.901 -43.726 1.00 68.62 214 ASN A CA 1
ATOM 1826 C C . ASN A 1 214 ? -12.965 24.270 -42.923 1.00 68.62 214 ASN A C 1
ATOM 1828 O O . ASN A 1 214 ? -12.478 23.481 -42.117 1.00 68.62 214 ASN A O 1
ATOM 1832 N N . ASP A 1 215 ? -12.424 25.471 -43.142 1.00 75.81 215 ASP A N 1
ATOM 1833 C CA . ASP A 1 215 ? -11.195 25.982 -42.524 1.00 75.81 215 ASP A CA 1
ATOM 1834 C C . ASP A 1 215 ? -11.522 26.774 -41.247 1.00 75.81 215 ASP A C 1
ATOM 1836 O O . ASP A 1 215 ? -11.901 27.947 -41.302 1.00 75.81 215 ASP A O 1
ATOM 1840 N N . TRP A 1 216 ? -11.401 26.134 -40.080 1.00 80.31 216 TRP A N 1
ATOM 1841 C CA . TRP A 1 216 ? -11.829 26.724 -38.804 1.00 80.31 216 TRP A CA 1
ATOM 1842 C C . TRP A 1 216 ? -10.820 27.743 -38.252 1.00 80.31 216 TRP A C 1
ATOM 1844 O O . TRP A 1 216 ? -11.141 28.476 -37.314 1.00 80.31 216 TRP A O 1
ATOM 1854 N N . SER A 1 217 ? -9.640 27.881 -38.874 1.00 74.44 217 SER A N 1
ATOM 1855 C CA . SER A 1 217 ? -8.638 28.897 -38.506 1.00 74.44 217 SER A CA 1
ATOM 1856 C C . SER A 1 217 ? -9.156 30.336 -38.656 1.00 74.44 217 SER A C 1
ATOM 1858 O O . SER A 1 217 ? -8.616 31.279 -38.074 1.00 74.44 217 SER A O 1
ATOM 1860 N N . VAL A 1 218 ? -10.246 30.518 -39.410 1.00 73.38 218 VAL A N 1
ATOM 1861 C CA . VAL A 1 218 ? -10.946 31.800 -39.568 1.00 73.38 218 VAL A CA 1
ATOM 1862 C C . VAL A 1 218 ? -11.729 32.190 -38.305 1.00 73.38 218 VAL A C 1
ATOM 1864 O O . VAL A 1 218 ? -11.956 33.382 -38.090 1.00 73.38 218 VAL A O 1
ATOM 1867 N N . ILE A 1 219 ? -12.109 31.214 -37.468 1.00 78.12 219 ILE A N 1
ATOM 1868 C CA . ILE A 1 219 ? -12.718 31.435 -36.146 1.00 78.12 219 ILE A CA 1
ATOM 1869 C C . ILE A 1 219 ? -11.639 31.858 -35.145 1.00 78.12 219 ILE A C 1
ATOM 1871 O O . ILE A 1 219 ? -11.781 32.871 -34.462 1.00 78.12 219 ILE A O 1
ATOM 1875 N N . HIS A 1 220 ? -10.566 31.070 -35.049 1.00 81.94 220 HIS A N 1
ATOM 1876 C CA . HIS A 1 220 ? -9.433 31.309 -34.159 1.00 81.94 220 HIS A CA 1
ATOM 1877 C C . HIS A 1 220 ? -8.201 30.558 -34.682 1.00 81.94 220 HIS A C 1
ATOM 1879 O O . HIS A 1 220 ? -8.310 29.400 -35.076 1.00 81.94 220 HIS A O 1
ATOM 1885 N N . GLU A 1 221 ? -7.017 31.175 -34.619 1.00 76.62 221 GLU A N 1
ATOM 1886 C CA . GLU A 1 221 ? -5.759 30.619 -35.157 1.00 76.62 221 GLU A CA 1
ATOM 1887 C C . GLU A 1 221 ? -5.457 29.194 -34.668 1.00 76.62 221 GLU A C 1
ATOM 1889 O O . GLU A 1 221 ? -5.181 28.305 -35.466 1.00 76.62 221 GLU A O 1
ATOM 1894 N N . LYS A 1 222 ? -5.627 28.944 -33.365 1.00 79.69 222 LYS A N 1
ATOM 1895 C CA . LYS A 1 222 ? -5.405 27.632 -32.742 1.00 79.69 222 LYS A CA 1
ATOM 1896 C C . LYS A 1 222 ? -6.290 26.492 -33.265 1.00 79.69 222 LYS A C 1
ATOM 1898 O O . LYS A 1 222 ? -5.980 25.341 -32.991 1.00 79.69 222 LYS A O 1
ATOM 1903 N N . PHE A 1 223 ? -7.353 26.741 -34.034 1.00 83.25 223 PHE A N 1
ATOM 1904 C CA . PHE A 1 223 ? -8.120 25.631 -34.621 1.00 83.25 223 PHE A CA 1
ATOM 1905 C C . PHE A 1 223 ? -7.340 24.824 -35.661 1.00 83.25 223 PHE A C 1
ATOM 1907 O O . PHE A 1 223 ? -7.753 23.714 -35.967 1.00 83.25 223 PHE A O 1
ATOM 1914 N N . VAL A 1 224 ? -6.187 25.309 -36.130 1.00 72.12 224 VAL A N 1
ATOM 1915 C CA . VAL A 1 224 ? -5.243 24.474 -36.891 1.00 72.12 224 VAL A CA 1
ATOM 1916 C C . VAL A 1 224 ? -4.839 23.214 -36.106 1.00 72.12 224 VAL A C 1
ATOM 1918 O O . VAL A 1 224 ? -4.636 22.170 -36.716 1.00 72.12 224 VAL A O 1
ATOM 1921 N N . GLU A 1 225 ? -4.770 23.298 -34.774 1.00 77.19 225 GLU A N 1
ATOM 1922 C CA . GLU A 1 225 ? -4.420 22.186 -33.879 1.00 77.19 225 GLU A CA 1
ATOM 1923 C C . GLU A 1 225 ? -5.664 21.489 -33.312 1.00 77.19 225 GLU A C 1
ATOM 1925 O O . GLU A 1 225 ? -5.753 20.266 -33.321 1.00 77.19 225 GLU A O 1
ATOM 1930 N N . TYR A 1 226 ? -6.653 22.260 -32.844 1.00 82.88 226 TYR A N 1
ATOM 1931 C CA . TYR A 1 226 ? -7.770 21.712 -32.059 1.00 82.88 226 TYR A CA 1
ATOM 1932 C C . TYR A 1 226 ? -9.014 21.337 -32.881 1.00 82.88 226 TYR A C 1
ATOM 1934 O O . TYR A 1 226 ? -9.970 20.813 -32.312 1.00 82.88 226 TYR A O 1
ATOM 1942 N N . GLN A 1 227 ? -9.061 21.592 -34.197 1.00 85.38 227 GLN A N 1
ATOM 1943 C CA . GLN A 1 227 ? -10.254 21.294 -35.010 1.00 85.38 227 GLN A CA 1
ATOM 1944 C C . GLN A 1 227 ? -10.674 19.820 -34.904 1.00 85.38 227 GLN A C 1
ATOM 1946 O O . GLN A 1 227 ? -11.845 19.548 -34.636 1.00 85.38 227 GLN A O 1
ATOM 1951 N N . GLN A 1 228 ? -9.725 18.886 -35.024 1.00 78.81 228 GLN A N 1
ATOM 1952 C CA . GLN A 1 228 ? -10.015 17.452 -34.946 1.00 78.81 228 GLN A CA 1
ATOM 1953 C C . GLN A 1 228 ? -10.657 17.070 -33.602 1.00 78.81 228 GLN A C 1
ATOM 1955 O O . GLN A 1 228 ? -11.640 16.334 -33.576 1.00 78.81 228 GLN A O 1
ATOM 1960 N N . GLU A 1 229 ? -10.178 17.621 -32.484 1.00 87.56 229 GLU A N 1
ATOM 1961 C CA . GLU A 1 229 ? -10.726 17.312 -31.158 1.00 87.56 229 GLU A CA 1
ATOM 1962 C C . GLU A 1 229 ? -12.185 17.747 -30.980 1.00 87.56 229 GLU A C 1
ATOM 1964 O O . GLU A 1 229 ? -12.938 17.117 -30.228 1.00 87.56 229 GLU A O 1
ATOM 1969 N N . TRP A 1 230 ? -12.581 18.856 -31.608 1.00 91.44 230 TRP A N 1
ATOM 1970 C CA . TRP A 1 230 ? -13.965 19.331 -31.598 1.00 91.44 230 TRP A CA 1
ATOM 1971 C C . TRP A 1 230 ? -14.843 18.507 -32.541 1.00 91.44 230 TRP A C 1
ATOM 1973 O O . TRP A 1 230 ? -15.976 18.173 -32.182 1.00 91.44 230 TRP A O 1
ATOM 1983 N N . GLU A 1 231 ? -14.323 18.142 -33.715 1.00 85.19 231 GLU A N 1
ATOM 1984 C CA . GLU A 1 231 ? -15.004 17.264 -34.671 1.00 85.19 231 GLU A CA 1
ATOM 1985 C C . GLU A 1 231 ? -15.272 15.877 -34.056 1.00 85.19 231 GLU A C 1
ATOM 1987 O O . GLU A 1 231 ? -16.403 15.394 -34.113 1.00 85.19 231 GLU A O 1
ATOM 1992 N N . GLU A 1 232 ? -14.298 15.281 -33.359 1.00 87.00 232 GLU A N 1
ATOM 1993 C CA . GLU A 1 232 ? -14.445 14.013 -32.619 1.00 87.00 232 GLU A CA 1
ATOM 1994 C C . GLU A 1 232 ? -15.507 14.085 -31.510 1.00 87.00 232 GLU A C 1
ATOM 1996 O O . GLU A 1 232 ? -16.152 13.090 -31.170 1.00 87.00 232 GLU A O 1
ATOM 2001 N N . LYS A 1 233 ? -15.744 15.281 -30.960 1.00 91.00 233 LYS A N 1
ATOM 2002 C CA . LYS A 1 233 ? -16.813 15.546 -29.985 1.00 91.00 233 LYS A CA 1
ATOM 2003 C C . LYS A 1 233 ? -18.148 15.906 -30.652 1.00 91.00 233 LYS A C 1
ATOM 2005 O O . LYS A 1 233 ? -19.075 16.335 -29.962 1.00 91.00 233 LYS A O 1
ATOM 2010 N N . ASN A 1 234 ? -18.275 15.667 -31.960 1.00 91.00 234 ASN A N 1
ATOM 2011 C CA . ASN A 1 234 ? -19.461 15.908 -32.785 1.00 91.00 234 ASN A CA 1
ATOM 2012 C C . ASN A 1 234 ? -19.928 17.371 -32.778 1.00 91.00 234 ASN A C 1
ATOM 2014 O O . ASN A 1 234 ? -21.133 17.649 -32.723 1.00 91.00 234 ASN A O 1
ATOM 2018 N N . PHE A 1 235 ? -18.984 18.310 -32.819 1.00 90.06 235 PHE A N 1
ATOM 2019 C CA . PHE A 1 235 ? -19.291 19.705 -33.101 1.00 90.06 235 PHE A CA 1
ATOM 2020 C C . PHE A 1 235 ? -19.088 20.012 -34.575 1.00 90.06 235 PHE A C 1
ATOM 2022 O O . PHE A 1 235 ? -18.125 19.571 -35.194 1.00 90.06 235 PHE A O 1
ATOM 2029 N N . ASN A 1 236 ? -19.995 20.809 -35.132 1.00 86.00 236 ASN A N 1
ATOM 2030 C CA . ASN A 1 236 ? -19.769 21.446 -36.423 1.00 86.00 236 ASN A CA 1
ATOM 2031 C C . ASN A 1 236 ? -19.278 22.889 -36.245 1.00 86.00 236 ASN A C 1
ATOM 2033 O O . ASN A 1 236 ? -19.443 23.492 -35.184 1.00 86.00 236 ASN A O 1
ATOM 2037 N N . LEU A 1 237 ? -18.746 23.464 -37.325 1.00 80.38 237 LEU A N 1
ATOM 2038 C CA . LEU A 1 237 ? -18.218 24.830 -37.377 1.00 80.38 237 LEU A CA 1
ATOM 2039 C C . LEU A 1 237 ? -19.143 25.870 -36.724 1.00 80.38 237 LEU A C 1
ATOM 2041 O O . LEU A 1 237 ? -18.684 26.732 -35.977 1.00 80.38 237 LEU A O 1
ATOM 2045 N N . LYS A 1 238 ? -20.448 25.813 -37.025 1.00 84.19 238 LYS A N 1
ATOM 2046 C CA . LYS A 1 238 ? -21.412 26.805 -36.538 1.00 84.19 238 LYS A CA 1
ATOM 2047 C C . LYS A 1 238 ? -21.553 26.717 -35.021 1.00 84.19 238 LYS A C 1
ATOM 2049 O O . LYS A 1 238 ? -21.511 27.742 -34.351 1.00 84.19 238 LYS A O 1
ATOM 2054 N N . GLU A 1 239 ? -21.670 25.503 -34.492 1.00 89.44 239 GLU A N 1
ATOM 2055 C CA . GLU A 1 239 ? -21.734 25.288 -33.048 1.00 89.44 239 GLU A CA 1
ATOM 2056 C C . GLU A 1 239 ? -20.438 25.748 -32.369 1.00 89.44 239 GLU A C 1
ATOM 2058 O O . GLU A 1 239 ? -20.496 26.435 -31.354 1.00 89.44 239 GLU A O 1
ATOM 2063 N N . VAL A 1 240 ? -19.269 25.435 -32.939 1.00 91.00 240 VAL A N 1
ATOM 2064 C CA . VAL A 1 240 ? -17.975 25.885 -32.397 1.00 91.00 240 VAL A CA 1
ATOM 2065 C C . VAL A 1 240 ? -17.897 27.404 -32.352 1.00 91.00 240 VAL A C 1
ATOM 2067 O O . VAL A 1 240 ? -17.567 27.963 -31.310 1.00 91.00 240 VAL A O 1
ATOM 2070 N N . GLN A 1 241 ? -18.273 28.089 -33.433 1.00 88.06 241 GLN A N 1
ATOM 2071 C CA . GLN A 1 241 ? -18.320 29.549 -33.455 1.00 88.06 241 GLN A CA 1
ATOM 2072 C C . GLN A 1 241 ? -19.219 30.101 -32.340 1.00 88.06 241 GLN A C 1
ATOM 2074 O O . GLN A 1 241 ? -18.844 31.066 -31.673 1.00 88.06 241 GLN A O 1
ATOM 2079 N N . GLU A 1 242 ? -20.391 29.502 -32.120 1.00 93.00 242 GLU A N 1
ATOM 2080 C CA . GLU A 1 242 ? -21.314 29.909 -31.059 1.00 93.00 242 GLU A CA 1
ATOM 2081 C C . GLU A 1 242 ? -20.700 29.710 -29.661 1.00 93.00 242 GLU A C 1
ATOM 2083 O O . GLU A 1 242 ? -20.776 30.625 -28.841 1.00 93.00 242 GLU A O 1
ATOM 2088 N N . TRP A 1 243 ? -20.020 28.589 -29.395 1.00 94.75 243 TRP A N 1
ATOM 2089 C CA . TRP A 1 243 ? -19.332 28.345 -28.117 1.00 94.75 243 TRP A CA 1
ATOM 2090 C C . TRP A 1 243 ? -18.121 29.271 -27.898 1.00 94.75 243 TRP A C 1
ATOM 2092 O O . TRP A 1 243 ? -17.943 29.817 -26.807 1.00 94.75 243 TRP A O 1
ATOM 2102 N N . ILE A 1 244 ? -17.317 29.534 -28.929 1.00 93.19 244 ILE A N 1
ATOM 2103 C CA . ILE A 1 244 ? -16.190 30.476 -28.834 1.00 93.19 244 ILE A CA 1
ATOM 2104 C C . ILE A 1 244 ? -16.691 31.908 -28.584 1.00 93.19 244 ILE A C 1
ATOM 2106 O O . ILE A 1 244 ? -16.161 32.621 -27.732 1.00 93.19 244 ILE A O 1
ATOM 2110 N N . ASN A 1 245 ? -17.789 32.315 -29.231 1.00 90.81 245 ASN A N 1
ATOM 2111 C CA . ASN A 1 245 ? -18.384 33.650 -29.072 1.00 90.81 245 ASN A CA 1
ATOM 2112 C C . ASN A 1 245 ? -18.903 33.952 -27.658 1.00 90.81 245 ASN A C 1
ATOM 2114 O O . ASN A 1 245 ? -19.117 35.120 -27.310 1.00 90.81 245 ASN A O 1
ATOM 2118 N N . ILE A 1 246 ? -19.159 32.927 -26.845 1.00 92.12 246 ILE A N 1
ATOM 2119 C CA . ILE A 1 246 ? -19.583 33.099 -25.450 1.00 92.12 246 ILE A CA 1
ATOM 2120 C C . ILE A 1 246 ? -18.418 33.016 -24.458 1.00 92.12 246 ILE A C 1
ATOM 2122 O O . ILE A 1 246 ? -18.651 33.125 -23.255 1.00 92.12 246 ILE A O 1
ATOM 2126 N N . GLY A 1 247 ? -17.186 32.878 -24.956 1.00 89.38 247 GLY A N 1
ATOM 2127 C CA . GLY A 1 247 ? -15.960 32.962 -24.172 1.00 89.38 247 GLY A CA 1
ATOM 2128 C C . GLY A 1 247 ? -15.222 31.642 -23.966 1.00 89.38 247 GLY A C 1
ATOM 2129 O O . GLY A 1 247 ? -14.277 31.641 -23.177 1.00 89.38 247 GLY A O 1
ATOM 2130 N N . LEU A 1 248 ? -15.607 30.534 -24.617 1.00 92.94 248 LEU A N 1
ATOM 2131 C CA . LEU A 1 248 ? -14.760 29.333 -24.651 1.00 92.94 248 LEU A CA 1
ATOM 2132 C C . LEU A 1 248 ? -13.542 29.556 -25.553 1.00 92.94 248 LEU A C 1
ATOM 2134 O O . LEU A 1 248 ? -13.585 30.330 -26.506 1.00 92.94 248 LEU A O 1
ATOM 2138 N N . ASN A 1 249 ? -12.454 28.867 -25.232 1.00 92.88 249 ASN A N 1
ATOM 2139 C CA . ASN A 1 249 ? -11.234 28.841 -26.024 1.00 92.88 249 ASN A CA 1
ATOM 2140 C C . ASN A 1 249 ? -11.208 27.606 -26.938 1.00 92.88 249 ASN A C 1
ATOM 2142 O O . ASN A 1 249 ? -11.904 26.628 -26.665 1.00 92.88 249 ASN A O 1
ATOM 2146 N N . PRO A 1 250 ? -10.362 27.585 -27.982 1.00 90.62 250 PRO A N 1
ATOM 2147 C CA . PRO A 1 250 ? -10.227 26.423 -28.866 1.00 90.62 250 PRO A CA 1
ATOM 2148 C C . PRO A 1 250 ? -9.818 25.118 -28.173 1.00 90.62 250 PRO A C 1
ATOM 2150 O O . PRO A 1 250 ? -10.103 24.058 -28.704 1.00 90.62 250 PRO A O 1
ATOM 2153 N N . TYR A 1 251 ? -9.205 25.169 -26.990 1.00 92.06 251 TYR A N 1
ATOM 2154 C CA . TYR A 1 251 ? -8.875 23.976 -26.200 1.00 92.06 251 TYR A CA 1
ATOM 2155 C C . TYR A 1 251 ? -9.990 23.553 -25.219 1.00 92.06 251 TYR A C 1
ATOM 2157 O O . TYR A 1 251 ? -9.918 22.471 -24.653 1.00 92.06 251 TYR A O 1
ATOM 2165 N N . ASP A 1 252 ? -11.065 24.339 -25.059 1.00 93.62 252 ASP A N 1
ATOM 2166 C CA . ASP A 1 252 ? -12.191 24.043 -24.147 1.00 93.62 252 ASP A CA 1
ATOM 2167 C C . ASP A 1 252 ? -13.237 23.098 -24.806 1.00 93.62 252 ASP A C 1
ATOM 2169 O O . ASP A 1 252 ? -14.448 23.195 -24.571 1.00 93.62 252 ASP A O 1
ATOM 2173 N N . SER A 1 253 ? -12.798 22.202 -25.701 1.00 93.00 253 SER A N 1
ATOM 2174 C CA . SER A 1 253 ? -13.681 21.307 -26.473 1.00 93.00 253 SER A CA 1
ATOM 2175 C C . SER A 1 253 ? -14.468 20.346 -25.570 1.00 93.00 253 SER A C 1
ATOM 2177 O O . SER A 1 253 ? -15.616 19.986 -25.856 1.00 93.00 253 SER A O 1
ATOM 2179 N N . LEU A 1 254 ? -13.860 19.950 -24.448 1.00 91.62 254 LEU A N 1
ATOM 2180 C CA . LEU A 1 254 ? -14.459 19.079 -23.444 1.00 91.62 254 LEU A CA 1
ATOM 2181 C C . LEU A 1 254 ? -15.548 19.806 -22.645 1.00 91.62 254 LEU A C 1
ATOM 2183 O O . LEU A 1 254 ? -16.643 19.269 -22.481 1.00 91.62 254 LEU A O 1
ATOM 2187 N N . GLU A 1 255 ? -15.301 21.041 -22.211 1.00 93.50 255 GLU A N 1
ATOM 2188 C CA . GLU A 1 255 ? -16.284 21.872 -21.509 1.00 93.50 255 GLU A CA 1
ATOM 2189 C C . GLU A 1 255 ? -17.505 22.114 -22.399 1.00 93.50 255 GLU A C 1
ATOM 2191 O O . GLU A 1 255 ? -18.637 21.921 -21.952 1.00 93.50 255 GLU A O 1
ATOM 2196 N N . ALA A 1 256 ? -17.300 22.445 -23.679 1.00 94.69 256 ALA A N 1
ATOM 2197 C CA . ALA A 1 256 ? -18.397 22.599 -24.634 1.00 94.69 256 ALA A CA 1
ATOM 2198 C C . ALA A 1 256 ? -19.253 21.326 -24.722 1.00 94.69 256 ALA A C 1
ATOM 2200 O O . ALA A 1 256 ? -20.485 21.390 -24.652 1.00 94.69 256 ALA A O 1
ATOM 2201 N N . LYS A 1 257 ? -18.609 20.152 -24.821 1.00 94.44 257 LYS A N 1
ATOM 2202 C CA . LYS A 1 257 ? -19.287 18.846 -24.834 1.00 94.44 257 LYS A CA 1
ATOM 2203 C C . LYS A 1 257 ? -20.081 18.610 -23.549 1.00 94.44 257 LYS A C 1
ATOM 2205 O O . LYS A 1 257 ? -21.231 18.184 -23.631 1.00 94.44 257 LYS A O 1
ATOM 2210 N N . ARG A 1 258 ? -19.502 18.906 -22.382 1.00 93.44 258 ARG A N 1
ATOM 2211 C CA . ARG A 1 258 ? -20.129 1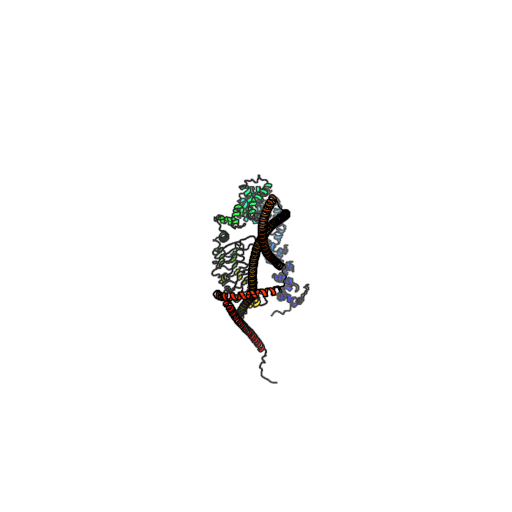8.735 -21.059 1.00 93.44 258 ARG A CA 1
ATOM 2212 C C . ARG A 1 258 ? -21.382 19.604 -20.905 1.00 93.44 258 ARG A C 1
ATOM 2214 O O . ARG A 1 258 ? -22.447 19.093 -20.556 1.00 93.44 258 ARG A O 1
ATOM 2221 N N . TRP A 1 259 ? -21.301 20.890 -21.253 1.00 94.94 259 TRP A N 1
ATOM 2222 C CA . TRP A 1 259 ? -22.456 21.797 -21.237 1.00 94.94 259 TRP A CA 1
ATOM 2223 C C . TRP A 1 259 ? -23.547 21.371 -22.227 1.00 94.94 259 TRP A C 1
ATOM 2225 O O . TRP A 1 259 ? -24.721 21.289 -21.850 1.00 94.94 259 TRP A O 1
ATOM 2235 N N . LYS A 1 260 ? -23.167 21.029 -23.467 1.00 94.19 260 LYS A N 1
ATOM 2236 C CA . LYS A 1 260 ? -24.090 20.497 -24.485 1.00 94.19 260 LYS A CA 1
ATOM 2237 C C . LYS A 1 260 ? -24.757 19.200 -24.011 1.00 94.19 260 LYS A C 1
ATOM 2239 O O . LYS A 1 260 ? -25.963 19.043 -24.175 1.00 94.19 260 LYS A O 1
ATOM 2244 N N . GLY A 1 261 ? -24.006 18.307 -23.364 1.00 91.12 261 GLY A N 1
ATOM 2245 C CA . GLY A 1 261 ? -24.495 17.042 -22.808 1.00 91.12 261 GLY A CA 1
ATOM 2246 C C . GLY A 1 261 ? -25.537 17.213 -21.698 1.00 91.12 261 GLY A C 1
ATOM 2247 O O . GLY A 1 261 ? -26.460 16.409 -21.595 1.00 91.12 261 GLY A O 1
ATOM 2248 N N . LYS A 1 262 ? -25.461 18.301 -20.920 1.00 91.94 262 LYS A N 1
ATOM 2249 C CA . LYS A 1 262 ? -26.502 18.683 -19.945 1.00 91.94 262 LYS A CA 1
ATOM 2250 C C . LYS A 1 262 ? -27.711 19.389 -20.569 1.00 91.94 262 LYS A C 1
ATOM 2252 O O . LYS A 1 262 ? -28.681 19.672 -19.869 1.00 91.94 262 LYS A O 1
ATOM 2257 N N . GLY A 1 263 ? -27.694 19.620 -21.882 1.00 92.56 263 GLY A N 1
ATOM 2258 C CA . GLY A 1 263 ? -28.796 20.218 -22.634 1.00 92.56 263 GLY A CA 1
ATOM 2259 C C . GLY A 1 263 ? -28.759 21.744 -22.706 1.00 92.56 263 GLY A C 1
ATOM 2260 O O . GLY A 1 263 ? -29.764 22.346 -23.081 1.00 92.56 263 GLY A O 1
ATOM 2261 N N . PHE A 1 264 ? -27.634 22.380 -22.362 1.00 94.88 264 PHE A N 1
ATOM 2262 C CA . PHE A 1 264 ? -27.479 23.827 -22.495 1.00 94.88 264 PHE A CA 1
ATOM 2263 C C . PHE A 1 264 ? -27.084 24.219 -23.920 1.00 94.88 264 PHE A C 1
ATOM 2265 O O . PHE A 1 264 ? -26.117 23.693 -24.474 1.00 94.88 264 PHE A O 1
ATOM 2272 N N . SER A 1 265 ? -27.789 25.198 -24.491 1.00 94.81 265 SER A N 1
ATOM 2273 C CA . SER A 1 265 ? -27.306 25.922 -25.672 1.00 94.81 265 SER A CA 1
ATOM 2274 C C . SER A 1 265 ? -26.186 26.904 -25.289 1.00 94.81 265 SER A C 1
ATOM 2276 O O . SER A 1 265 ? -26.116 27.321 -24.123 1.00 94.81 265 SER A O 1
ATOM 2278 N N . PRO A 1 266 ? -25.350 27.348 -26.247 1.00 95.19 266 PRO A N 1
ATOM 2279 C CA . PRO A 1 266 ? -24.350 28.387 -26.004 1.00 95.19 266 PRO A CA 1
ATOM 2280 C C . PRO A 1 266 ? -24.940 29.642 -25.335 1.00 95.19 266 PRO A C 1
ATOM 2282 O O . PRO A 1 266 ? -24.395 30.183 -24.373 1.00 95.19 266 PRO A O 1
ATOM 2285 N N . GLU A 1 267 ? -26.118 30.092 -25.767 1.00 93.44 267 GLU A N 1
ATOM 2286 C CA . GLU A 1 267 ? -26.785 31.264 -25.194 1.00 93.44 267 GLU A CA 1
ATOM 2287 C C . GLU A 1 267 ? -27.203 31.042 -23.741 1.00 93.44 267 GLU A C 1
ATOM 2289 O O . GLU A 1 267 ? -27.137 31.970 -22.933 1.00 93.44 267 GLU A O 1
ATOM 2294 N N . GLN A 1 268 ? -27.640 29.830 -23.396 1.00 93.69 268 GLN A N 1
ATOM 2295 C CA . GLN A 1 268 ? -28.004 29.488 -22.024 1.00 93.69 268 GLN A CA 1
ATOM 2296 C C . GLN A 1 268 ? -26.764 29.396 -21.130 1.00 93.69 268 GLN A C 1
ATOM 2298 O O . GLN A 1 268 ? -26.784 29.944 -20.028 1.00 93.69 268 GLN A O 1
ATOM 2303 N N . ALA A 1 269 ? -25.680 28.781 -21.611 1.00 95.25 269 ALA A N 1
ATOM 2304 C CA . ALA A 1 269 ? -24.404 28.722 -20.899 1.00 95.25 269 ALA A CA 1
ATOM 2305 C C . ALA A 1 269 ? -23.826 30.128 -20.658 1.00 95.25 269 ALA A C 1
ATOM 2307 O O . ALA A 1 269 ? -23.419 30.449 -19.542 1.00 95.25 269 ALA A O 1
ATOM 2308 N N . LYS A 1 270 ? -23.918 31.030 -21.647 1.00 94.81 270 LYS A N 1
ATOM 2309 C CA . LYS A 1 270 ? -23.498 32.436 -21.511 1.00 94.81 270 LYS A CA 1
ATOM 2310 C C . LYS A 1 270 ? -24.168 33.147 -20.336 1.00 94.81 270 LYS A C 1
ATOM 2312 O O . LYS A 1 270 ? -23.532 33.945 -19.649 1.00 94.81 270 LYS A O 1
ATOM 2317 N N . LEU A 1 271 ? -25.456 32.888 -20.098 1.00 93.62 271 LEU A N 1
ATOM 2318 C CA . LEU A 1 271 ? -26.176 33.494 -18.973 1.00 93.62 271 LEU A CA 1
ATOM 2319 C C . LEU A 1 271 ? -25.591 33.063 -17.625 1.00 93.62 271 LEU A C 1
ATOM 2321 O O . LEU A 1 271 ? -25.581 33.867 -16.696 1.00 93.62 271 LEU A O 1
ATOM 2325 N N . TRP A 1 272 ? -25.088 31.833 -17.532 1.00 94.25 272 TRP A N 1
ATOM 2326 C CA . TRP A 1 272 ? -24.410 31.323 -16.346 1.00 94.25 272 TRP A CA 1
ATOM 2327 C C . TRP A 1 272 ? -22.979 31.848 -16.221 1.00 94.25 272 TRP A C 1
ATOM 2329 O O . TRP A 1 272 ? -22.595 32.277 -15.135 1.00 94.25 272 TRP A O 1
ATOM 2339 N N . PHE A 1 273 ? -22.222 31.927 -17.318 1.00 93.12 273 PHE A N 1
ATOM 2340 C CA . PHE A 1 273 ? -20.874 32.515 -17.313 1.00 93.12 273 PHE A CA 1
ATOM 2341 C C . PHE A 1 273 ? -20.884 33.977 -16.847 1.00 93.12 273 PHE A C 1
ATOM 2343 O O . PHE A 1 273 ? -20.035 34.388 -16.063 1.00 93.12 273 PHE A O 1
ATOM 2350 N N . ASN A 1 274 ? -21.903 34.749 -17.236 1.00 90.94 274 ASN A N 1
ATOM 2351 C CA . ASN A 1 274 ? -22.087 36.134 -16.783 1.00 90.94 274 ASN A CA 1
ATOM 2352 C C . ASN A 1 274 ? -22.367 36.271 -15.271 1.00 90.94 274 ASN A C 1
ATOM 2354 O O . ASN A 1 274 ? -22.315 37.379 -14.733 1.00 90.94 274 ASN A O 1
ATOM 2358 N N . LEU A 1 275 ? -22.708 35.173 -14.592 1.00 90.19 275 LEU A N 1
ATOM 2359 C CA . LEU A 1 275 ? -22.897 35.102 -13.142 1.00 90.19 275 LEU A CA 1
ATOM 2360 C C . LEU A 1 275 ? -21.653 34.565 -12.413 1.00 90.19 275 LEU A C 1
ATOM 2362 O O . LEU A 1 275 ? -21.754 34.240 -11.232 1.00 90.19 275 LEU A O 1
ATOM 2366 N N . ASP A 1 276 ? -20.507 34.496 -13.097 1.00 89.19 276 ASP A N 1
ATOM 2367 C CA . ASP A 1 276 ? -19.237 33.924 -12.627 1.00 89.19 276 ASP A CA 1
ATOM 2368 C C . ASP A 1 276 ? -19.314 32.419 -12.302 1.00 89.19 276 ASP A C 1
ATOM 2370 O O . ASP A 1 276 ? -18.582 31.905 -11.455 1.00 89.19 276 ASP A O 1
ATOM 2374 N N . ILE A 1 277 ? -20.193 31.677 -12.982 1.00 91.00 277 ILE A N 1
ATOM 2375 C CA . ILE A 1 277 ? -20.100 30.212 -12.992 1.00 91.00 277 ILE A CA 1
ATOM 2376 C C . ILE A 1 277 ? -18.948 29.808 -13.919 1.00 91.00 277 ILE A C 1
ATOM 2378 O O . ILE A 1 277 ? -18.882 30.272 -15.059 1.00 91.00 277 ILE A O 1
ATOM 2382 N N . ASN A 1 278 ? -18.035 28.960 -13.430 1.00 89.12 278 ASN A N 1
ATOM 2383 C CA . ASN A 1 278 ? -16.876 28.517 -14.199 1.00 89.12 278 ASN A CA 1
ATOM 2384 C C . ASN A 1 278 ? -17.328 27.657 -15.392 1.00 89.12 278 ASN A C 1
ATOM 2386 O O . ASN A 1 278 ? -18.337 26.953 -15.330 1.00 89.12 278 ASN A O 1
ATOM 2390 N N . LYS A 1 279 ? -16.546 27.665 -16.473 1.00 90.00 279 LYS A N 1
ATOM 2391 C CA . LYS A 1 279 ? -16.738 26.796 -17.641 1.00 90.00 279 LYS A CA 1
ATOM 2392 C C . LYS A 1 279 ? -16.750 25.311 -17.264 1.00 90.00 279 LYS A C 1
ATOM 2394 O O . LYS A 1 279 ? -17.408 24.530 -17.940 1.00 90.00 279 LYS A O 1
ATOM 2399 N N . THR A 1 280 ? -16.097 24.928 -16.171 1.00 88.88 280 THR A N 1
ATOM 2400 C CA . THR A 1 280 ? -16.080 23.549 -15.661 1.00 88.88 280 THR A CA 1
ATOM 2401 C C . THR A 1 280 ? -17.273 23.194 -14.759 1.00 88.88 280 THR A C 1
ATOM 2403 O O . THR A 1 280 ? -17.452 22.030 -14.421 1.00 88.88 280 THR A O 1
ATOM 2406 N N . ASP A 1 281 ? -18.139 24.146 -14.395 1.00 90.62 281 ASP A N 1
ATOM 2407 C CA . ASP A 1 281 ? -19.247 23.949 -13.440 1.00 90.62 281 ASP A CA 1
ATOM 2408 C C . ASP A 1 281 ? -20.593 23.610 -14.108 1.00 90.62 281 ASP A C 1
ATOM 2410 O O . ASP A 1 281 ? -21.666 24.046 -13.678 1.00 90.62 281 ASP A O 1
ATOM 2414 N N . PHE A 1 282 ? -20.558 22.820 -15.178 1.00 92.75 282 PHE A N 1
ATOM 2415 C CA . PHE A 1 282 ? -21.760 22.419 -15.914 1.00 92.75 282 PHE A CA 1
ATOM 2416 C C . PHE A 1 282 ? -22.743 21.617 -15.041 1.00 92.75 282 PHE A C 1
ATOM 2418 O O . PHE A 1 282 ? -23.953 21.802 -15.170 1.00 92.75 282 PHE A O 1
ATOM 2425 N N . GLY A 1 283 ? -22.255 20.765 -14.126 1.00 90.62 283 GLY A N 1
ATOM 2426 C CA . GLY A 1 283 ? -23.104 20.017 -13.192 1.00 90.62 283 GLY A CA 1
ATOM 2427 C C . GLY A 1 283 ? -23.807 20.918 -12.178 1.00 90.62 283 GLY A C 1
ATOM 2428 O O . GLY A 1 283 ? -25.011 20.784 -11.958 1.00 90.62 283 GLY A O 1
ATOM 2429 N N . PHE A 1 284 ? -23.101 21.921 -11.648 1.00 93.00 284 PHE A N 1
ATOM 2430 C CA . PHE A 1 284 ? -23.698 22.917 -10.756 1.00 93.00 284 PHE A CA 1
ATOM 2431 C C . PHE A 1 284 ? -24.787 23.733 -11.465 1.00 93.00 284 PHE A C 1
ATOM 2433 O O . PHE A 1 284 ? -25.868 23.942 -10.913 1.00 93.00 284 PHE A O 1
ATOM 2440 N N . ALA A 1 285 ? -24.546 24.155 -12.709 1.00 93.25 285 ALA A N 1
ATOM 2441 C CA . ALA A 1 285 ? -25.556 24.850 -13.500 1.00 93.25 285 ALA A CA 1
ATOM 2442 C C . ALA A 1 285 ? -26.779 23.964 -13.795 1.00 93.25 285 ALA A C 1
ATOM 2444 O O . ALA A 1 285 ? -27.914 24.433 -13.681 1.00 93.25 285 ALA A O 1
ATOM 2445 N N . ASP A 1 286 ? -26.571 22.683 -14.119 1.00 93.69 286 ASP A N 1
ATOM 2446 C CA . ASP A 1 286 ? -27.653 21.711 -14.316 1.00 93.69 286 ASP A CA 1
ATOM 2447 C C . ASP A 1 286 ? -28.498 21.540 -13.045 1.00 93.69 286 ASP A C 1
ATOM 2449 O O . ASP A 1 286 ? -29.727 21.602 -13.097 1.00 93.69 286 ASP A O 1
ATOM 2453 N N . TRP A 1 287 ? -27.850 21.432 -11.883 1.00 93.25 287 TRP A N 1
ATOM 2454 C CA . TRP A 1 287 ? -28.511 21.356 -10.580 1.00 93.25 287 TRP A CA 1
ATOM 2455 C C . TRP A 1 287 ? -29.334 22.610 -10.255 1.00 93.25 287 TRP A C 1
ATOM 2457 O O . TRP A 1 287 ? -30.477 22.507 -9.799 1.00 93.25 287 TRP A O 1
ATOM 2467 N N . LEU A 1 288 ? -28.808 23.808 -10.541 1.00 93.06 288 LEU A N 1
ATOM 2468 C CA . LEU A 1 288 ? -29.557 25.056 -10.358 1.00 93.06 288 LEU A CA 1
ATOM 2469 C C . LEU A 1 288 ? -30.838 25.079 -11.204 1.00 93.06 288 LEU A C 1
ATOM 2471 O O . LEU A 1 288 ? -31.876 25.556 -10.738 1.00 93.06 288 LEU A O 1
ATOM 2475 N N . VAL A 1 289 ? -30.780 24.553 -12.429 1.00 92.44 289 VAL A N 1
ATOM 2476 C CA . VAL A 1 289 ? -31.936 24.504 -13.332 1.00 92.44 289 VAL A CA 1
ATOM 2477 C C . VAL A 1 289 ? -32.925 23.415 -12.930 1.00 92.44 289 VAL A C 1
ATOM 2479 O O . VAL A 1 289 ? -34.111 23.706 -12.799 1.00 92.44 289 VAL A O 1
ATOM 2482 N N . LYS A 1 290 ? -32.472 22.172 -12.749 1.00 89.88 290 LYS A N 1
ATOM 2483 C CA . LYS A 1 290 ? -33.358 21.012 -12.565 1.00 89.88 290 LYS A CA 1
ATOM 2484 C C . LYS A 1 290 ? -33.874 20.888 -11.138 1.00 89.88 290 LYS A C 1
ATOM 2486 O O . LYS A 1 290 ? -35.079 20.760 -10.939 1.00 89.88 290 LYS A O 1
ATOM 2491 N N . GLU A 1 291 ? -32.984 20.986 -10.156 1.00 89.38 291 GLU A N 1
ATOM 2492 C CA . GLU A 1 291 ? -33.328 20.751 -8.750 1.00 89.38 291 GLU A CA 1
ATOM 2493 C C . GLU A 1 291 ? -33.837 22.020 -8.072 1.00 89.38 291 GLU A C 1
ATOM 2495 O O . GLU A 1 291 ? -34.816 21.998 -7.325 1.00 89.38 291 GLU A O 1
ATOM 2500 N N . LYS A 1 292 ? -33.193 23.164 -8.335 1.00 91.31 292 LYS A N 1
ATOM 2501 C CA . LYS A 1 292 ? -33.601 24.443 -7.731 1.00 91.31 292 LYS A CA 1
ATOM 2502 C C . LYS A 1 292 ? -34.615 25.223 -8.561 1.00 91.31 292 LYS A C 1
ATOM 2504 O O . LYS A 1 292 ? -35.176 26.189 -8.045 1.00 91.31 292 LYS A O 1
ATOM 2509 N N . GLN A 1 293 ? -34.884 24.806 -9.802 1.00 90.81 293 GLN A N 1
ATOM 2510 C CA . GLN A 1 293 ? -35.826 25.472 -10.713 1.00 90.81 293 GLN A CA 1
ATOM 2511 C C . GLN A 1 293 ? -35.501 26.965 -10.905 1.00 90.81 293 GLN A C 1
ATOM 2513 O O . GLN A 1 293 ? -36.388 27.812 -11.054 1.00 90.81 293 GLN A O 1
ATOM 2518 N N . LEU A 1 294 ? -34.209 27.310 -10.869 1.00 90.12 294 LEU A N 1
ATOM 2519 C CA . LEU A 1 294 ? -33.736 28.687 -10.923 1.00 90.12 294 LEU A CA 1
ATOM 2520 C C . LEU A 1 294 ? -33.470 29.124 -12.360 1.00 90.12 294 LEU A C 1
ATOM 2522 O O . LEU A 1 294 ? -32.919 28.398 -13.184 1.00 90.12 294 LEU A O 1
ATOM 2526 N N . ASN A 1 295 ? -33.840 30.371 -12.647 1.00 88.12 295 ASN A N 1
ATOM 2527 C CA . ASN A 1 295 ? -33.556 31.016 -13.920 1.00 88.12 295 ASN A CA 1
ATOM 2528 C C . ASN A 1 295 ? -32.354 31.960 -13.750 1.00 88.12 295 ASN A C 1
ATOM 2530 O O . ASN A 1 295 ? -32.444 32.872 -12.916 1.00 88.12 295 ASN A O 1
ATOM 2534 N N . PRO A 1 296 ? -31.281 31.831 -14.556 1.00 89.62 296 PRO A N 1
ATOM 2535 C CA . PRO A 1 296 ? -30.089 32.670 -14.422 1.00 89.62 296 PRO A CA 1
ATOM 2536 C C . PRO A 1 296 ? -30.400 34.168 -14.557 1.00 89.62 296 PRO A C 1
ATOM 2538 O O . PRO A 1 296 ? -29.760 35.001 -13.929 1.00 89.62 296 PRO A O 1
ATOM 2541 N N . LYS A 1 297 ? -31.463 34.546 -15.281 1.00 88.00 297 LYS A N 1
ATOM 2542 C CA . LYS A 1 297 ? -31.880 35.954 -15.423 1.00 88.00 297 LYS A CA 1
ATOM 2543 C C . LYS A 1 297 ? -32.460 36.571 -14.144 1.00 88.00 297 LYS A C 1
ATOM 2545 O O . LYS A 1 297 ? -32.666 37.780 -14.102 1.00 88.00 297 LYS A O 1
ATOM 2550 N N . ARG A 1 298 ? -32.808 35.763 -13.138 1.00 85.88 298 ARG A N 1
ATOM 2551 C CA . ARG A 1 298 ? -33.503 36.203 -11.912 1.00 85.88 298 ARG A CA 1
ATOM 2552 C C . ARG A 1 298 ? -32.661 36.057 -10.647 1.00 85.88 298 ARG A C 1
ATOM 2554 O O . ARG A 1 298 ? -33.115 36.458 -9.577 1.00 85.88 298 ARG A O 1
ATOM 2561 N N . ILE A 1 299 ? -31.463 35.492 -10.755 1.00 87.19 299 ILE A N 1
ATOM 2562 C CA . ILE A 1 299 ? -30.604 35.209 -9.610 1.00 87.19 299 ILE A CA 1
ATOM 2563 C C . ILE A 1 299 ? -29.587 36.338 -9.415 1.00 87.19 299 ILE A C 1
ATOM 2565 O O . ILE A 1 299 ? -29.093 36.931 -10.373 1.00 87.19 299 ILE A O 1
ATOM 2569 N N . LYS A 1 300 ? -29.282 36.670 -8.159 1.00 85.75 300 LYS A N 1
ATOM 2570 C CA . LYS A 1 300 ? -28.239 37.653 -7.843 1.00 85.75 300 LYS A CA 1
ATOM 2571 C C . LYS A 1 300 ? -26.898 36.938 -7.742 1.00 85.75 300 LYS A C 1
ATOM 2573 O O . LYS A 1 300 ? -26.805 35.935 -7.046 1.00 85.75 300 LYS A O 1
ATOM 2578 N N . LYS A 1 301 ? -25.851 37.527 -8.322 1.00 82.50 301 LYS A N 1
ATOM 2579 C CA . LYS A 1 301 ? -24.470 37.018 -8.282 1.00 82.50 301 LYS A CA 1
ATOM 2580 C C . LYS A 1 301 ? -23.991 36.635 -6.871 1.00 82.50 301 LYS A C 1
ATOM 2582 O O . LYS A 1 301 ? -23.411 35.578 -6.693 1.00 82.50 301 LYS A O 1
ATOM 2587 N N . LYS A 1 302 ? -24.334 37.422 -5.841 1.00 82.12 302 LYS A N 1
ATOM 2588 C CA . LYS A 1 302 ? -23.980 37.116 -4.438 1.00 82.12 302 LYS A CA 1
ATOM 2589 C C . LYS A 1 302 ? -24.574 35.792 -3.918 1.00 82.12 302 LYS A C 1
ATOM 2591 O O . LYS A 1 302 ? -23.960 35.157 -3.076 1.00 82.12 302 LYS A O 1
ATOM 2596 N N . ALA A 1 303 ? -25.737 35.371 -4.419 1.00 86.88 303 ALA A N 1
ATOM 2597 C CA . ALA A 1 303 ? -26.377 34.121 -4.003 1.00 86.88 303 ALA A CA 1
ATOM 2598 C C . ALA A 1 303 ? -25.742 32.875 -4.653 1.00 86.88 303 ALA A C 1
ATOM 2600 O O . ALA A 1 303 ? -25.959 31.767 -4.174 1.00 86.88 303 ALA A O 1
ATOM 2601 N N . ILE A 1 304 ? -24.967 33.041 -5.733 1.00 89.31 304 ILE A N 1
ATOM 2602 C CA . ILE A 1 304 ? -24.321 31.927 -6.443 1.00 89.31 304 ILE A CA 1
ATOM 2603 C C . ILE A 1 304 ? -23.287 31.236 -5.557 1.00 89.31 304 ILE A C 1
ATOM 2605 O O . ILE A 1 304 ? -23.246 30.013 -5.537 1.00 89.31 304 ILE A O 1
ATOM 2609 N N . GLU A 1 305 ? -22.515 31.997 -4.782 1.00 86.88 305 GLU A N 1
ATOM 2610 C CA . GLU A 1 305 ? -21.468 31.439 -3.920 1.00 86.88 305 GLU A CA 1
ATOM 2611 C C . GLU A 1 305 ? -22.044 30.598 -2.771 1.00 86.88 305 GLU A C 1
ATOM 2613 O O . GLU A 1 305 ? -21.577 29.499 -2.481 1.00 86.88 305 GLU A O 1
ATOM 2618 N N . GLU A 1 306 ? -23.127 31.069 -2.149 1.00 89.38 306 GLU A N 1
ATOM 2619 C CA . GLU A 1 306 ? -23.836 30.314 -1.107 1.00 89.38 306 GLU A CA 1
ATOM 2620 C C . GLU A 1 306 ? -24.426 29.010 -1.671 1.00 89.38 306 GLU A C 1
ATOM 2622 O O . GLU A 1 306 ? -24.317 27.950 -1.053 1.00 89.38 306 GLU A O 1
ATOM 2627 N N . LEU A 1 307 ? -25.003 29.067 -2.876 1.00 92.06 307 LEU A N 1
ATOM 2628 C CA . LEU A 1 307 ? -25.553 27.895 -3.560 1.00 92.06 307 LEU A CA 1
ATOM 2629 C C . LEU A 1 307 ? -24.468 26.920 -4.028 1.00 92.06 307 LEU A C 1
ATOM 2631 O O . LEU A 1 307 ? -24.694 25.714 -3.991 1.00 92.06 307 LEU A O 1
ATOM 2635 N N . ARG A 1 308 ? -23.299 27.424 -4.433 1.00 90.88 308 ARG A N 1
ATOM 2636 C CA . ARG A 1 308 ? -22.134 26.619 -4.812 1.00 90.88 308 ARG A CA 1
ATOM 2637 C C . ARG A 1 308 ? -21.634 25.810 -3.626 1.00 90.88 308 ARG A C 1
ATOM 2639 O O . ARG A 1 308 ? -21.471 24.604 -3.749 1.00 90.88 308 ARG A O 1
ATOM 2646 N N . ASN A 1 309 ? -21.476 26.443 -2.466 1.00 89.12 309 ASN A N 1
ATOM 2647 C CA . ASN A 1 309 ? -21.079 25.740 -1.246 1.00 89.12 309 ASN A CA 1
ATOM 2648 C C . ASN A 1 309 ? -22.101 24.663 -0.852 1.00 89.12 309 ASN A C 1
ATOM 2650 O O . ASN A 1 309 ? -21.717 23.554 -0.489 1.00 89.12 309 ASN A O 1
ATOM 2654 N N . LEU A 1 310 ? -23.401 24.947 -0.999 1.00 91.75 310 LEU A N 1
ATOM 2655 C CA . LEU A 1 310 ? -24.452 23.952 -0.767 1.00 91.75 310 LEU A CA 1
ATOM 2656 C C . LEU A 1 310 ? -24.380 22.774 -1.753 1.00 91.75 310 LEU A C 1
ATOM 2658 O O . LEU A 1 310 ? -24.647 21.642 -1.363 1.00 91.75 310 LEU A O 1
ATOM 2662 N N . TYR A 1 311 ? -24.030 23.035 -3.013 1.00 91.12 311 TYR A N 1
ATOM 2663 C CA . TYR A 1 311 ? -23.863 22.009 -4.042 1.00 91.12 311 TYR A CA 1
ATOM 2664 C C . TYR A 1 311 ? -22.616 21.143 -3.826 1.00 91.12 311 TYR A C 1
ATOM 2666 O O . TYR A 1 311 ? -22.666 19.936 -4.042 1.00 91.12 311 TYR A O 1
ATOM 2674 N N . LEU A 1 312 ? -21.504 21.744 -3.396 1.00 89.25 312 LEU A N 1
ATOM 2675 C CA . LEU A 1 312 ? -20.227 21.050 -3.205 1.00 89.25 312 LEU A CA 1
ATOM 2676 C C . LEU A 1 312 ? -20.152 20.282 -1.881 1.00 89.25 312 LEU A C 1
ATOM 2678 O O . LEU A 1 312 ? -19.461 19.268 -1.815 1.00 89.25 312 LEU A O 1
ATOM 2682 N N . SER A 1 313 ? -20.881 20.717 -0.846 1.00 90.81 313 SER A N 1
ATOM 2683 C CA . SER A 1 313 ? -20.836 20.098 0.487 1.00 90.81 313 SER A CA 1
ATOM 2684 C C . SER A 1 313 ? -21.011 18.569 0.464 1.00 90.81 313 SER A C 1
ATOM 2686 O O . SER A 1 313 ? -20.175 17.892 1.060 1.00 90.81 313 SER A O 1
ATOM 2688 N N . PRO A 1 314 ? -22.000 17.985 -0.247 1.00 91.25 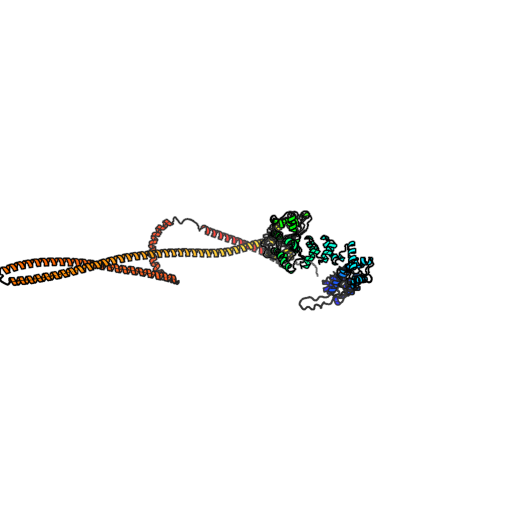314 PRO A N 1
ATOM 2689 C CA . PRO A 1 314 ? -22.167 16.530 -0.291 1.00 91.25 314 PRO A CA 1
ATOM 2690 C C . PRO A 1 314 ? -21.013 15.783 -0.973 1.00 91.25 314 PRO A C 1
ATOM 2692 O O . PRO A 1 314 ? -20.716 14.654 -0.600 1.00 91.25 314 PRO A O 1
ATOM 2695 N N . TRP A 1 315 ? -20.343 16.394 -1.955 1.00 91.50 315 TRP A N 1
ATOM 2696 C CA . TRP A 1 315 ? -19.168 15.804 -2.609 1.00 91.50 315 TRP A CA 1
ATOM 2697 C C . TRP A 1 315 ? -17.949 15.819 -1.683 1.00 91.50 315 TRP A C 1
ATOM 2699 O O . TRP A 1 315 ? -17.231 14.826 -1.585 1.00 91.50 315 TRP A O 1
ATOM 2709 N N . ASN A 1 316 ? -17.775 16.909 -0.933 1.00 87.69 316 ASN A N 1
ATOM 2710 C CA . ASN A 1 316 ? -16.699 17.063 0.047 1.00 87.69 316 ASN A CA 1
ATOM 2711 C C . ASN A 1 316 ? -16.831 16.102 1.238 1.00 87.69 316 ASN A C 1
ATOM 2713 O O . ASN A 1 316 ? -15.831 15.772 1.876 1.00 87.69 316 ASN A O 1
ATOM 2717 N N . GLU A 1 317 ? -18.050 15.649 1.539 1.00 88.50 317 GLU A N 1
ATOM 2718 C CA . GLU A 1 317 ? -18.300 14.589 2.520 1.00 88.50 317 GLU A CA 1
ATOM 2719 C C . GLU A 1 317 ? -17.840 13.200 2.045 1.00 88.50 317 GLU A C 1
ATOM 2721 O O . GLU A 1 317 ? -17.631 12.325 2.886 1.00 88.50 317 GLU A O 1
ATOM 2726 N N . ILE A 1 318 ? -17.700 12.976 0.732 1.00 89.75 318 ILE A N 1
ATOM 2727 C CA . ILE A 1 318 ? -17.171 11.721 0.171 1.00 89.75 318 ILE A CA 1
ATOM 2728 C C . ILE A 1 318 ? -15.648 11.722 0.300 1.00 89.75 318 ILE A C 1
ATOM 2730 O O . ILE A 1 318 ? -15.077 10.858 0.960 1.00 89.75 318 ILE A O 1
ATOM 2734 N N . ASP A 1 319 ? -15.003 12.705 -0.326 1.00 86.88 319 ASP A N 1
ATOM 2735 C CA . ASP A 1 319 ? -13.561 12.946 -0.278 1.00 86.88 319 ASP A CA 1
ATOM 2736 C C . ASP A 1 319 ? -13.317 14.409 -0.698 1.00 86.88 319 ASP A C 1
ATOM 2738 O O . ASP A 1 319 ? -13.904 14.899 -1.665 1.00 86.88 319 ASP A O 1
ATOM 2742 N N . LYS A 1 320 ? -12.437 15.118 0.017 1.00 84.19 320 LYS A N 1
ATOM 2743 C CA . LYS A 1 320 ? -12.081 16.518 -0.278 1.00 84.19 320 LYS A CA 1
ATOM 2744 C C . LYS A 1 320 ? -11.479 16.691 -1.674 1.00 84.19 320 LYS A C 1
ATOM 2746 O O . LYS A 1 320 ? -11.528 17.780 -2.241 1.00 84.19 320 LYS A O 1
ATOM 2751 N N . ASP A 1 321 ? -10.929 15.626 -2.242 1.00 86.25 321 ASP A N 1
ATOM 2752 C CA . ASP A 1 321 ? -10.345 15.645 -3.576 1.00 86.25 321 ASP A CA 1
ATOM 2753 C C . ASP A 1 321 ? -11.378 15.857 -4.694 1.00 86.25 321 ASP A C 1
ATOM 2755 O O . ASP A 1 321 ? -10.994 16.318 -5.768 1.00 86.25 321 ASP A O 1
ATOM 2759 N N . PHE A 1 322 ? -12.676 15.622 -4.452 1.00 86.81 322 PHE A N 1
ATOM 2760 C CA . PHE A 1 322 ? -13.746 15.971 -5.403 1.00 86.81 322 PHE A CA 1
ATOM 2761 C C . PHE A 1 322 ? -13.913 17.492 -5.604 1.00 86.81 322 PHE A C 1
ATOM 2763 O O . PHE A 1 322 ? -14.540 17.925 -6.575 1.00 86.81 322 PHE A O 1
ATOM 2770 N N . GLU A 1 323 ? -13.360 18.320 -4.714 1.00 78.44 323 GLU A N 1
ATOM 2771 C CA . GLU A 1 323 ? -13.299 19.775 -4.899 1.00 78.44 323 GL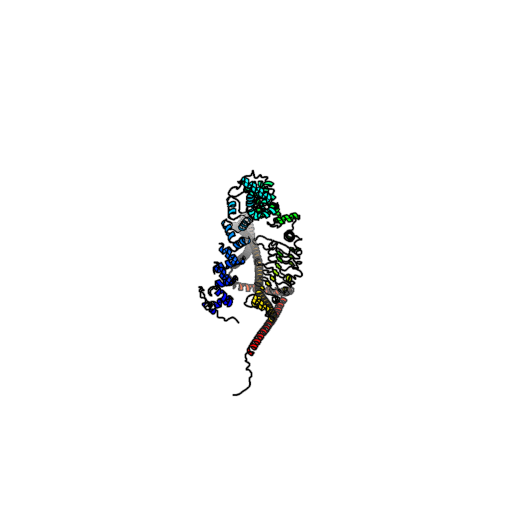U A CA 1
ATOM 2772 C C . GLU A 1 323 ? -12.060 20.206 -5.689 1.00 78.44 323 GLU A C 1
ATOM 2774 O O . GLU A 1 323 ? -12.110 21.163 -6.461 1.00 78.44 323 GLU A O 1
ATOM 2779 N N . LYS A 1 324 ? -10.944 19.505 -5.470 1.00 75.06 324 LYS A N 1
ATOM 2780 C CA . LYS A 1 324 ? -9.612 19.913 -5.925 1.00 75.06 324 LYS A CA 1
ATOM 2781 C C . LYS A 1 324 ? -9.270 19.399 -7.321 1.00 75.06 324 LYS A C 1
ATOM 2783 O O . LYS A 1 324 ? -8.577 20.090 -8.066 1.00 75.06 324 LYS A O 1
ATOM 2788 N N . TYR A 1 325 ? -9.718 18.193 -7.643 1.00 77.56 325 TYR A N 1
ATOM 2789 C CA . TYR A 1 325 ? -9.458 17.521 -8.911 1.00 77.56 325 TYR A CA 1
ATOM 2790 C C . TYR A 1 325 ? -10.746 17.408 -9.725 1.00 77.56 325 TYR A C 1
ATOM 2792 O O . TYR A 1 325 ? -11.849 17.661 -9.235 1.00 77.56 325 TYR A O 1
ATOM 2800 N N . ASP A 1 326 ? -10.613 17.018 -10.985 1.00 82.94 326 ASP A N 1
ATOM 2801 C CA . ASP A 1 326 ? -11.730 16.920 -11.918 1.00 82.94 326 ASP A CA 1
ATOM 2802 C C . ASP A 1 326 ? -12.633 15.697 -11.688 1.00 82.94 326 ASP A C 1
ATOM 2804 O O . ASP A 1 326 ? -13.628 15.540 -12.395 1.00 82.94 326 ASP A O 1
ATOM 2808 N N . TYR A 1 327 ? -12.363 14.882 -10.658 1.00 90.00 327 TYR A N 1
ATOM 2809 C CA . TYR A 1 327 ? -13.159 13.706 -10.293 1.00 90.00 327 TYR A CA 1
ATOM 2810 C C . TYR A 1 327 ? -14.657 14.010 -10.298 1.00 90.00 327 TYR A C 1
ATOM 2812 O O . TYR A 1 327 ? -15.412 13.371 -11.022 1.00 90.00 327 TYR A O 1
ATOM 2820 N N . ARG A 1 328 ? -15.106 15.054 -9.588 1.00 91.75 328 ARG A N 1
ATOM 2821 C CA . ARG A 1 328 ? -16.530 15.431 -9.559 1.00 91.75 328 ARG A CA 1
ATOM 2822 C C . ARG A 1 328 ? -17.111 15.606 -10.959 1.00 91.75 328 ARG A C 1
ATOM 2824 O O . ARG A 1 328 ? -18.184 15.083 -11.239 1.00 91.75 328 ARG A O 1
ATOM 2831 N N . GLN A 1 329 ? -16.403 16.319 -11.829 1.00 89.50 329 GLN A N 1
ATOM 2832 C CA . GLN A 1 329 ? -16.874 16.593 -13.183 1.00 89.50 329 GLN A CA 1
ATOM 2833 C C . GLN A 1 329 ? -16.991 15.296 -13.993 1.00 89.50 329 GLN A C 1
ATOM 2835 O O . GLN A 1 329 ? -18.002 15.096 -14.661 1.00 89.50 329 GLN A O 1
ATOM 2840 N N . GLN A 1 330 ? -16.030 14.378 -13.865 1.00 89.88 330 GLN A N 1
ATOM 2841 C CA . GLN A 1 330 ? -16.085 13.081 -14.544 1.00 89.88 330 GLN A CA 1
ATOM 2842 C C . GLN A 1 330 ? -17.294 12.233 -14.089 1.00 89.88 330 GLN A C 1
ATOM 2844 O O . GLN A 1 330 ? -17.961 11.603 -14.908 1.00 89.88 330 GLN A O 1
ATOM 2849 N N . TRP A 1 331 ? -17.647 12.246 -12.799 1.00 93.00 331 TRP A N 1
ATOM 2850 C CA . TRP A 1 331 ? -18.861 11.571 -12.307 1.00 93.00 331 TRP A CA 1
ATOM 2851 C C . TRP A 1 331 ? -20.148 12.271 -12.770 1.00 93.00 331 TRP A C 1
ATOM 2853 O O . TRP A 1 331 ? -21.122 11.620 -13.164 1.00 93.00 331 TRP A O 1
ATOM 2863 N N . GLU A 1 332 ? -20.161 13.604 -12.770 1.00 90.88 332 GLU A N 1
ATOM 2864 C CA . GLU A 1 332 ? -21.292 14.403 -13.247 1.00 90.88 332 GLU A CA 1
ATOM 2865 C C . GLU A 1 332 ? -21.569 14.189 -14.742 1.00 90.88 332 GLU A C 1
ATOM 2867 O O . GLU A 1 332 ? -22.736 14.221 -15.146 1.00 90.88 332 GLU A O 1
ATOM 2872 N N . GLU A 1 333 ? -20.545 13.952 -15.568 1.00 88.25 333 GLU A N 1
ATOM 2873 C CA . GLU A 1 333 ? -20.684 13.626 -16.997 1.00 88.25 333 GLU A CA 1
ATOM 2874 C C . GLU A 1 333 ? -21.560 12.399 -17.238 1.00 88.25 333 GLU A C 1
ATOM 2876 O O . GLU A 1 333 ? -22.420 12.412 -18.121 1.00 88.25 333 GLU A O 1
ATOM 2881 N N . HIS A 1 334 ? -21.417 11.385 -16.388 1.00 88.38 334 HIS A N 1
ATOM 2882 C CA . HIS A 1 334 ? -22.235 10.172 -16.414 1.00 88.38 334 HIS A CA 1
ATOM 2883 C C . HIS A 1 334 ? -23.555 10.307 -15.642 1.00 88.38 334 HIS A C 1
ATOM 2885 O O . HIS A 1 334 ? -24.280 9.333 -15.452 1.00 88.38 334 HIS A O 1
ATOM 2891 N N . ASN A 1 335 ? -23.916 11.531 -15.241 1.00 89.12 335 ASN A N 1
ATOM 2892 C CA . ASN A 1 335 ? -25.127 11.866 -14.485 1.00 89.12 335 ASN A CA 1
ATOM 2893 C C . ASN A 1 335 ? -25.211 11.214 -13.093 1.00 89.12 335 ASN A C 1
ATOM 2895 O O . ASN A 1 335 ? -26.314 10.949 -12.600 1.00 89.12 335 ASN A O 1
ATOM 2899 N N . PHE A 1 336 ? -24.073 10.982 -12.437 1.00 91.75 336 PHE A N 1
ATOM 2900 C CA . PHE A 1 336 ? -24.063 10.596 -11.028 1.00 91.75 336 PHE A CA 1
ATOM 2901 C C . PHE A 1 336 ? -24.262 11.811 -10.119 1.00 91.75 336 PHE A C 1
ATOM 2903 O O . PHE A 1 336 ? -23.705 12.883 -10.353 1.00 91.75 336 PHE A O 1
ATOM 2910 N N . THR A 1 337 ? -25.068 11.630 -9.071 1.00 91.19 337 THR A N 1
ATOM 2911 C CA . THR A 1 337 ? -25.158 12.571 -7.946 1.00 91.19 337 THR A CA 1
ATOM 2912 C C . THR A 1 337 ? -24.142 12.184 -6.876 1.00 91.19 337 THR A C 1
ATOM 2914 O O . THR A 1 337 ? -23.645 11.055 -6.876 1.00 91.19 337 THR A O 1
ATOM 2917 N N . SER A 1 338 ? -23.876 13.080 -5.926 1.00 92.31 338 SER A N 1
ATOM 2918 C CA . SER A 1 338 ? -23.034 12.797 -4.758 1.00 92.31 338 SER A CA 1
ATOM 2919 C C . SER A 1 338 ? -23.457 11.523 -4.025 1.00 92.31 338 SER A C 1
ATOM 2921 O O . SER A 1 338 ? -22.611 10.722 -3.643 1.00 92.31 338 SER A O 1
ATOM 2923 N N . GLU A 1 339 ? -24.760 11.282 -3.871 1.00 91.50 339 GLU A N 1
ATOM 2924 C CA . GLU A 1 339 ? -25.284 10.112 -3.159 1.00 91.50 339 GLU A CA 1
ATOM 2925 C C . GLU A 1 339 ? -24.951 8.815 -3.902 1.00 91.50 339 GLU A C 1
ATOM 2927 O O . GLU A 1 339 ? -24.386 7.899 -3.310 1.00 91.50 339 GLU A O 1
ATOM 2932 N N . LYS A 1 340 ? -25.214 8.760 -5.215 1.00 92.69 340 LYS A N 1
ATOM 2933 C CA . LYS A 1 340 ? -24.896 7.574 -6.025 1.00 92.69 340 LYS A CA 1
ATOM 2934 C C . LYS A 1 340 ? -23.393 7.330 -6.104 1.00 92.69 340 LYS A C 1
ATOM 2936 O O . LYS A 1 340 ? -22.957 6.188 -6.015 1.00 92.69 340 LYS A O 1
ATOM 2941 N N . THR A 1 341 ? -22.597 8.387 -6.262 1.00 94.38 341 THR A N 1
ATOM 2942 C CA . THR A 1 341 ? -21.135 8.272 -6.244 1.00 94.38 341 THR A CA 1
ATOM 2943 C C . THR A 1 341 ? -20.672 7.683 -4.917 1.00 94.38 341 THR A C 1
ATOM 2945 O O . THR A 1 341 ? -19.888 6.740 -4.907 1.00 94.38 341 THR A O 1
ATOM 2948 N N . LYS A 1 342 ? -21.206 8.173 -3.792 1.00 93.94 342 LYS A N 1
ATOM 2949 C CA . LYS A 1 342 ? -20.867 7.678 -2.455 1.00 93.94 342 LYS A CA 1
ATOM 2950 C C . LYS A 1 342 ? -21.129 6.179 -2.306 1.00 93.94 342 LYS A C 1
ATOM 2952 O O . LYS A 1 342 ? -20.270 5.489 -1.765 1.00 93.94 342 LYS A O 1
ATOM 2957 N N . GLU A 1 343 ? -22.256 5.675 -2.806 1.00 92.94 343 GLU A N 1
ATOM 2958 C CA . GLU A 1 343 ? -22.573 4.237 -2.793 1.00 92.94 343 GLU A CA 1
ATOM 2959 C C . GLU A 1 343 ? -21.526 3.412 -3.564 1.00 92.94 343 GLU A C 1
ATOM 2961 O O . GLU A 1 343 ? -21.037 2.401 -3.062 1.00 92.94 343 GLU A O 1
ATOM 2966 N N . TRP A 1 344 ? -21.109 3.869 -4.750 1.00 92.00 344 TRP A N 1
ATOM 2967 C CA . TRP A 1 344 ? -20.092 3.177 -5.552 1.00 92.00 344 TRP A CA 1
ATOM 2968 C C . TRP A 1 344 ? -18.685 3.249 -4.945 1.00 92.00 344 TRP A C 1
ATOM 2970 O O . TRP A 1 344 ? -17.961 2.252 -4.929 1.00 92.00 344 TRP A O 1
ATOM 2980 N N . ILE A 1 345 ? -18.296 4.397 -4.388 1.00 89.44 345 ILE A N 1
ATOM 2981 C CA . ILE A 1 345 ? -17.017 4.538 -3.679 1.00 89.44 345 ILE A CA 1
ATOM 2982 C C . ILE A 1 345 ? -16.976 3.619 -2.446 1.00 89.44 345 ILE A C 1
ATOM 2984 O O . ILE A 1 345 ? -15.952 2.991 -2.179 1.00 89.44 345 ILE A O 1
ATOM 2988 N N . GLN A 1 346 ? -18.091 3.472 -1.720 1.00 87.38 346 GLN A N 1
ATOM 2989 C CA . GLN A 1 346 ? -18.179 2.595 -0.545 1.00 87.38 346 GLN A CA 1
ATOM 2990 C C . GLN A 1 346 ? -17.945 1.114 -0.868 1.00 87.38 346 GLN A C 1
ATOM 2992 O O . GLN A 1 346 ? -17.374 0.402 -0.042 1.00 87.38 346 GLN A O 1
ATOM 2997 N N . VAL A 1 347 ? -18.323 0.657 -2.065 1.00 84.69 347 VAL A N 1
ATOM 2998 C CA . VAL A 1 347 ? -18.058 -0.721 -2.522 1.00 84.69 347 VAL A CA 1
ATOM 2999 C C . VAL A 1 347 ? -16.668 -0.891 -3.146 1.00 84.69 347 VAL A C 1
ATOM 3001 O O . VAL A 1 347 ? -16.323 -1.972 -3.616 1.00 84.69 347 VAL A O 1
ATOM 3004 N N . GLY A 1 348 ? -15.835 0.152 -3.094 1.00 81.12 348 GLY A N 1
ATOM 3005 C CA . GLY A 1 348 ? -14.428 0.108 -3.478 1.00 81.12 348 GLY A CA 1
ATOM 3006 C C . GLY A 1 348 ? -14.126 0.630 -4.880 1.00 81.12 348 GLY A C 1
ATOM 3007 O O . GLY A 1 348 ? -13.018 0.385 -5.358 1.00 81.12 348 GLY A O 1
ATOM 3008 N N . ILE A 1 349 ? -15.055 1.331 -5.546 1.00 86.81 349 ILE A N 1
ATOM 3009 C CA . ILE A 1 349 ? -14.762 2.068 -6.788 1.00 86.81 349 ILE A CA 1
ATOM 3010 C C . ILE A 1 349 ? -13.812 3.241 -6.500 1.00 86.81 349 ILE A C 1
ATOM 3012 O O . ILE A 1 349 ? -13.916 3.872 -5.448 1.00 86.81 349 ILE A O 1
ATOM 3016 N N . MET A 1 350 ? -12.874 3.537 -7.406 1.00 86.12 350 MET A N 1
ATOM 3017 C CA . MET A 1 350 ? -11.983 4.683 -7.243 1.00 86.12 350 MET A CA 1
ATOM 3018 C C . MET A 1 350 ? -12.632 5.961 -7.780 1.00 86.12 350 MET A C 1
ATOM 3020 O O . MET A 1 350 ? -13.460 5.941 -8.689 1.00 86.12 350 MET A O 1
ATOM 3024 N N . LYS A 1 351 ? -12.251 7.105 -7.210 1.00 88.56 351 LYS A N 1
ATOM 3025 C CA . LYS A 1 351 ? -12.804 8.421 -7.572 1.00 88.56 351 LYS A CA 1
ATOM 3026 C C . LYS A 1 351 ? -12.521 8.851 -9.015 1.00 88.56 351 LYS A C 1
ATOM 3028 O O . LYS A 1 351 ? -13.241 9.695 -9.530 1.00 88.56 351 LYS A O 1
ATOM 3033 N N . ASP A 1 352 ? -11.536 8.248 -9.659 1.00 86.94 352 ASP A N 1
ATOM 3034 C CA . ASP A 1 352 ? -11.128 8.437 -11.051 1.00 86.94 352 ASP A CA 1
ATOM 3035 C C . ASP A 1 352 ? -11.717 7.396 -12.021 1.00 86.94 352 ASP A C 1
ATOM 3037 O O . ASP A 1 352 ? -11.337 7.358 -13.187 1.00 86.94 352 ASP A O 1
ATOM 3041 N N . GLU A 1 353 ? -12.670 6.561 -11.583 1.00 88.69 353 GLU A N 1
ATOM 3042 C CA . GLU A 1 353 ? -13.248 5.487 -12.410 1.00 88.69 353 GLU A CA 1
ATOM 3043 C C . GLU A 1 353 ? -14.771 5.591 -12.680 1.00 88.69 353 GLU A C 1
ATOM 3045 O O . GLU A 1 353 ? -15.473 4.572 -12.651 1.00 88.69 353 GLU A O 1
ATOM 3050 N N . PRO A 1 354 ? -15.347 6.766 -12.995 1.00 91.69 354 PRO A N 1
ATOM 3051 C CA . PRO A 1 354 ? -16.778 6.845 -13.299 1.00 91.69 354 PRO A CA 1
ATOM 3052 C C . PRO A 1 354 ? -17.169 6.073 -14.571 1.00 91.69 354 PRO A C 1
ATOM 3054 O O . PRO A 1 354 ? -18.265 5.514 -14.630 1.00 91.69 354 PRO A O 1
ATOM 3057 N N . ASP A 1 355 ? -16.267 5.957 -15.555 1.00 90.06 355 ASP A N 1
ATOM 3058 C CA . ASP A 1 355 ? -16.471 5.120 -16.748 1.00 90.06 355 ASP A CA 1
ATOM 3059 C C . ASP A 1 355 ? -16.645 3.637 -16.393 1.00 90.06 355 ASP A C 1
ATOM 3061 O O . ASP A 1 355 ? -17.449 2.931 -17.010 1.00 90.06 355 ASP A O 1
ATOM 3065 N N . PHE A 1 356 ? -15.916 3.160 -15.378 1.00 91.12 356 PHE A N 1
ATOM 3066 C CA . PHE A 1 356 ? -16.043 1.783 -14.918 1.00 91.12 356 PHE A CA 1
ATOM 3067 C C . PHE A 1 356 ? -17.415 1.555 -14.292 1.00 91.12 356 PHE A C 1
ATOM 3069 O O . PHE A 1 356 ? -18.073 0.560 -14.585 1.00 91.12 356 PHE A O 1
ATOM 3076 N N . VAL A 1 357 ? -17.904 2.508 -13.496 1.00 92.62 357 VAL A N 1
ATOM 3077 C CA . VAL A 1 357 ? -19.258 2.430 -12.934 1.00 92.62 357 VAL A CA 1
ATOM 3078 C C . VAL A 1 357 ? -20.319 2.450 -14.015 1.00 92.62 357 VAL A C 1
ATOM 3080 O O . VAL A 1 357 ? -21.272 1.672 -13.966 1.00 92.62 357 VAL A O 1
ATOM 3083 N N . PHE A 1 358 ? -20.163 3.316 -15.011 1.00 90.25 358 PHE A N 1
ATOM 3084 C CA . PHE A 1 358 ? -21.080 3.356 -16.136 1.00 90.25 358 PHE A CA 1
ATOM 3085 C C . PHE A 1 358 ? -21.133 2.001 -16.858 1.00 90.25 358 PHE A C 1
ATOM 3087 O O . PHE A 1 358 ? -22.223 1.487 -17.116 1.00 90.25 358 PHE A O 1
ATOM 3094 N N . TYR A 1 359 ? -19.976 1.370 -17.087 1.00 90.81 359 TYR A N 1
ATOM 3095 C CA . TYR A 1 359 ? -19.897 0.003 -17.602 1.00 90.81 359 TYR A CA 1
ATOM 3096 C C . TYR A 1 359 ? -20.606 -1.011 -16.688 1.00 90.81 359 TYR A C 1
ATOM 3098 O O . TYR A 1 359 ? -21.415 -1.802 -17.173 1.00 90.81 359 TYR A O 1
ATOM 3106 N N . LEU A 1 360 ? -20.374 -0.972 -15.372 1.00 90.88 360 LEU A N 1
ATOM 3107 C CA . LEU A 1 360 ? -21.019 -1.873 -14.407 1.00 90.88 360 LEU A CA 1
ATOM 3108 C C . LEU A 1 360 ? -22.546 -1.775 -14.470 1.00 90.88 360 LEU A C 1
ATOM 3110 O O . LEU A 1 360 ? -23.230 -2.797 -14.534 1.00 90.88 360 LEU A O 1
ATOM 3114 N N . ILE A 1 361 ? -23.081 -0.555 -14.527 1.00 90.50 361 ILE A N 1
ATOM 3115 C CA . ILE A 1 361 ? -24.522 -0.320 -14.663 1.00 90.50 361 ILE A CA 1
ATOM 3116 C C . ILE A 1 361 ? -25.046 -0.893 -15.985 1.00 90.50 361 ILE A C 1
ATOM 3118 O O . ILE A 1 361 ? -26.111 -1.510 -15.999 1.00 90.50 361 ILE A O 1
ATOM 3122 N N . GLN A 1 362 ? -24.305 -0.751 -17.090 1.00 89.19 362 GLN A N 1
ATOM 3123 C CA . GLN A 1 362 ? -24.680 -1.355 -18.376 1.00 89.19 362 GLN A CA 1
ATOM 3124 C C . GLN A 1 362 ? -24.692 -2.888 -18.336 1.00 89.19 362 GLN A C 1
ATOM 3126 O O . GLN A 1 362 ? -25.520 -3.503 -19.006 1.00 89.19 362 GLN A O 1
ATOM 3131 N N . GLN A 1 363 ? -23.816 -3.501 -17.536 1.00 86.69 363 GLN A N 1
ATOM 3132 C CA . GLN A 1 363 ? -23.810 -4.947 -17.287 1.00 86.69 363 GLN A CA 1
ATOM 3133 C C . GLN A 1 363 ? -24.873 -5.391 -16.260 1.00 86.69 363 GLN A C 1
ATOM 3135 O O . GLN A 1 363 ? -25.010 -6.583 -15.993 1.00 86.69 363 GLN A O 1
ATOM 3140 N N . GLY A 1 364 ? -25.652 -4.457 -15.701 1.00 90.06 364 GLY A N 1
ATOM 3141 C CA . GLY A 1 364 ? -26.734 -4.740 -14.756 1.00 90.06 364 GLY A CA 1
ATOM 3142 C C . GLY A 1 364 ? -26.307 -4.829 -13.288 1.00 90.06 364 GLY A C 1
ATOM 3143 O O . GLY A 1 364 ? -27.101 -5.284 -12.466 1.00 90.06 364 GLY A O 1
ATOM 3144 N N . TYR A 1 365 ? -25.090 -4.397 -12.943 1.00 91.19 365 TYR A N 1
ATOM 3145 C CA . TYR A 1 365 ? -24.631 -4.337 -11.556 1.00 91.19 365 TYR A CA 1
ATOM 3146 C C . TYR A 1 365 ? -25.176 -3.108 -10.820 1.00 91.19 365 TYR A C 1
ATOM 3148 O O . TYR A 1 365 ? -25.380 -2.032 -11.386 1.00 91.19 365 TYR A O 1
ATOM 3156 N N . THR A 1 366 ? -25.344 -3.269 -9.513 1.00 91.44 366 THR A N 1
ATOM 3157 C CA . THR A 1 366 ? -25.649 -2.216 -8.539 1.00 91.44 366 THR A CA 1
ATOM 3158 C C . THR A 1 366 ? -24.636 -2.287 -7.391 1.00 91.44 366 THR A C 1
ATOM 3160 O O . THR A 1 366 ? -24.025 -3.345 -7.210 1.00 91.44 366 THR A O 1
ATOM 3163 N N . PRO A 1 367 ? -24.474 -1.227 -6.575 1.00 90.00 367 PRO A N 1
ATOM 3164 C CA . PRO A 1 367 ? -23.589 -1.277 -5.409 1.00 90.00 367 PRO A CA 1
ATOM 3165 C C . PRO A 1 367 ? -23.890 -2.472 -4.487 1.00 90.00 367 PRO A C 1
ATOM 3167 O O . PRO A 1 367 ? -22.980 -3.165 -4.052 1.00 90.00 367 PRO A O 1
ATOM 3170 N N . ASP A 1 368 ? -25.167 -2.799 -4.276 1.00 87.50 368 ASP A N 1
ATOM 3171 C CA . ASP A 1 368 ? -25.572 -3.909 -3.398 1.00 87.50 368 ASP A CA 1
ATOM 3172 C C . ASP A 1 368 ? -25.312 -5.310 -3.976 1.00 87.50 368 ASP A C 1
ATOM 3174 O O . ASP A 1 368 ? -25.319 -6.298 -3.243 1.00 87.50 368 ASP A O 1
ATOM 3178 N N . THR A 1 369 ? -25.152 -5.429 -5.296 1.00 84.75 369 THR A N 1
ATOM 3179 C CA . THR A 1 369 ? -25.050 -6.729 -5.985 1.00 84.75 369 THR A CA 1
ATOM 3180 C C . THR A 1 369 ? -23.626 -7.083 -6.391 1.00 84.75 369 THR A C 1
ATOM 3182 O O . THR A 1 369 ? -23.378 -8.213 -6.817 1.00 84.75 369 THR A O 1
ATOM 3185 N N . VAL A 1 370 ? -22.688 -6.141 -6.274 1.00 80.62 370 VAL A N 1
ATOM 3186 C CA . VAL A 1 370 ? -21.316 -6.322 -6.737 1.00 80.62 370 VAL A CA 1
ATOM 3187 C C . VAL A 1 370 ? -20.429 -6.879 -5.620 1.00 80.62 370 VAL A C 1
ATOM 3189 O O . VAL A 1 370 ? -20.251 -6.277 -4.565 1.00 80.62 370 VAL A O 1
ATOM 3192 N N . ASP A 1 371 ? -19.869 -8.069 -5.841 1.00 82.56 371 ASP A N 1
ATOM 3193 C CA . ASP A 1 371 ? -18.868 -8.646 -4.942 1.00 82.56 371 ASP A CA 1
ATOM 3194 C C . ASP A 1 371 ? -17.565 -7.837 -5.061 1.00 82.56 371 ASP A C 1
ATOM 3196 O O . ASP A 1 371 ? -16.989 -7.754 -6.147 1.00 82.56 371 ASP A O 1
ATOM 3200 N N . LYS A 1 372 ? -17.102 -7.237 -3.954 1.00 75.38 372 LYS A N 1
ATOM 3201 C CA . LYS A 1 372 ? -15.914 -6.361 -3.916 1.00 75.38 372 LYS A CA 1
ATOM 3202 C C . LYS A 1 372 ? -14.642 -7.056 -4.428 1.00 75.38 372 LYS A C 1
ATOM 3204 O O . LYS A 1 372 ? -13.829 -6.410 -5.088 1.00 75.38 372 LYS A O 1
ATOM 3209 N N . ASN A 1 373 ? -14.477 -8.352 -4.166 1.00 71.00 373 ASN A N 1
ATOM 3210 C CA . ASN A 1 373 ? -13.317 -9.113 -4.633 1.00 71.00 373 ASN A CA 1
ATOM 3211 C C . ASN A 1 373 ? -13.451 -9.435 -6.125 1.00 71.00 373 ASN A C 1
ATOM 3213 O O . ASN A 1 373 ? -12.496 -9.304 -6.883 1.00 71.00 373 ASN A O 1
ATOM 3217 N N . LEU A 1 374 ? -14.649 -9.801 -6.589 1.00 79.12 374 LEU A N 1
ATOM 3218 C CA . LEU A 1 374 ? -14.884 -10.026 -8.018 1.00 79.12 374 LEU A CA 1
ATOM 3219 C C . LEU A 1 374 ? -14.719 -8.734 -8.836 1.00 79.12 374 LEU A C 1
ATOM 3221 O O . LEU A 1 374 ? -14.205 -8.778 -9.957 1.00 79.12 374 LEU A O 1
ATOM 3225 N N . LEU A 1 375 ? -15.137 -7.605 -8.259 1.00 82.81 375 LEU A N 1
ATOM 3226 C CA . LEU A 1 375 ? -15.106 -6.271 -8.848 1.00 82.81 375 LEU A CA 1
ATOM 3227 C C . LEU A 1 375 ? -13.697 -5.858 -9.256 1.00 82.81 375 LEU A C 1
ATOM 3229 O O . LEU A 1 375 ? -13.464 -5.545 -10.424 1.00 82.81 375 LEU A O 1
ATOM 3233 N N . ARG A 1 376 ? -12.761 -5.888 -8.302 1.00 83.44 376 ARG A N 1
ATOM 3234 C CA . ARG A 1 376 ? -11.383 -5.436 -8.520 1.00 83.44 376 ARG A CA 1
ATOM 3235 C C . ARG A 1 376 ? -10.527 -6.423 -9.291 1.00 83.44 376 ARG A C 1
ATOM 3237 O O . ARG A 1 376 ? -9.491 -6.030 -9.800 1.00 83.44 376 ARG A O 1
ATOM 3244 N N . ASN A 1 377 ? -10.972 -7.666 -9.428 1.00 80.69 377 ASN A N 1
ATOM 3245 C CA . ASN A 1 377 ? -10.130 -8.718 -9.975 1.00 80.69 377 ASN A CA 1
ATOM 3246 C C . ASN A 1 377 ? -10.574 -9.079 -11.375 1.00 80.69 377 ASN A C 1
ATOM 3248 O O . ASN A 1 377 ? -9.886 -8.831 -12.358 1.00 80.69 377 ASN A O 1
ATOM 3252 N N . LYS A 1 378 ? -11.763 -9.669 -11.468 1.00 84.12 378 LYS A N 1
ATOM 3253 C CA . LYS A 1 378 ? -12.271 -10.200 -12.723 1.00 84.12 378 LYS A CA 1
ATOM 3254 C C . LYS A 1 378 ? -12.967 -9.117 -13.529 1.00 84.12 378 LYS A C 1
ATOM 3256 O O . LYS A 1 378 ? -12.670 -8.961 -14.706 1.00 84.12 378 LYS A O 1
ATOM 3261 N N . ILE A 1 379 ? -13.881 -8.376 -12.903 1.00 87.75 379 ILE A N 1
ATOM 3262 C CA . ILE A 1 379 ? -14.736 -7.432 -13.629 1.00 87.75 379 ILE A CA 1
ATOM 3263 C C . ILE A 1 379 ? -13.906 -6.266 -14.168 1.00 87.75 379 ILE A C 1
ATOM 3265 O O . ILE A 1 379 ? -14.091 -5.870 -15.315 1.00 87.75 379 ILE A O 1
ATOM 3269 N N . TRP A 1 380 ? -12.945 -5.765 -13.387 1.00 89.12 380 TRP A N 1
ATOM 3270 C CA . TRP A 1 380 ? -12.011 -4.743 -13.856 1.00 89.12 380 TRP A CA 1
ATOM 3271 C C . TRP A 1 380 ? -11.165 -5.230 -15.044 1.00 89.12 380 TRP A C 1
ATOM 3273 O O . TRP A 1 380 ? -11.068 -4.525 -16.050 1.00 89.12 380 TRP A O 1
ATOM 3283 N N . LEU A 1 381 ? -10.626 -6.459 -14.987 1.00 88.56 381 LEU A N 1
ATOM 3284 C CA . LEU A 1 381 ? -9.887 -7.050 -16.110 1.00 88.56 381 LEU A CA 1
ATOM 3285 C C . LEU A 1 381 ? -10.770 -7.248 -17.347 1.00 88.56 381 LEU A C 1
ATOM 3287 O O . LEU A 1 381 ? -10.304 -7.003 -18.453 1.00 88.56 381 LEU A O 1
ATOM 3291 N N . ASP A 1 382 ? -12.021 -7.679 -17.185 1.00 88.19 382 ASP A N 1
ATOM 3292 C CA . ASP A 1 382 ? -12.967 -7.862 -18.293 1.00 88.19 382 ASP A CA 1
ATOM 3293 C C . ASP A 1 382 ? -13.395 -6.519 -18.914 1.00 88.19 382 ASP A C 1
ATOM 3295 O O . ASP A 1 382 ? -13.603 -6.441 -20.125 1.00 88.19 382 ASP A O 1
ATOM 3299 N N . TRP A 1 383 ? -13.481 -5.454 -18.109 1.00 89.06 383 TRP A N 1
ATOM 3300 C CA . TRP A 1 383 ? -13.768 -4.094 -18.571 1.00 89.06 383 TRP A CA 1
ATOM 3301 C C . TRP A 1 383 ? -12.599 -3.484 -19.347 1.00 89.06 383 TRP A C 1
ATOM 3303 O O . TRP A 1 383 ? -12.786 -3.009 -20.467 1.00 89.06 383 TRP A O 1
ATOM 3313 N N . LYS A 1 384 ? -11.394 -3.497 -18.764 1.00 88.38 384 LYS A N 1
ATOM 3314 C CA . LYS A 1 384 ? -10.191 -2.957 -19.413 1.00 88.38 384 LYS A CA 1
ATOM 3315 C C . LYS A 1 384 ? -9.764 -3.798 -20.609 1.00 88.38 384 LYS A C 1
ATOM 3317 O O . LYS A 1 384 ? -9.338 -3.251 -21.624 1.00 88.38 384 LYS A O 1
ATOM 3322 N N . TYR A 1 385 ? -9.904 -5.118 -20.496 1.00 89.31 385 TYR A N 1
ATOM 3323 C CA . TYR A 1 385 ? -9.467 -6.084 -21.493 1.00 89.31 385 TYR A CA 1
ATOM 3324 C C . TYR A 1 385 ? -10.587 -7.074 -21.840 1.00 89.31 385 TYR A C 1
ATOM 3326 O O . TYR A 1 385 ? -10.578 -8.209 -21.360 1.00 89.31 385 TYR A O 1
ATOM 3334 N N . PRO A 1 386 ? -11.538 -6.697 -22.713 1.00 86.69 386 PRO A N 1
ATOM 3335 C CA . PRO A 1 386 ? -12.586 -7.602 -23.178 1.00 86.69 386 PRO A CA 1
ATOM 3336 C C . PRO A 1 386 ? -12.037 -8.904 -23.781 1.00 86.69 386 PRO A C 1
ATOM 3338 O O . PRO A 1 386 ? -10.934 -8.947 -24.340 1.00 86.69 386 PRO A O 1
ATOM 3341 N N . SER A 1 387 ? -12.805 -9.993 -23.684 1.00 83.38 387 SER A N 1
ATOM 3342 C CA . SER A 1 387 ? -12.360 -11.343 -24.070 1.00 83.38 387 SER A CA 1
ATOM 3343 C C . SER A 1 387 ? -11.858 -11.446 -25.517 1.00 83.38 387 SER A C 1
ATOM 3345 O O . SER A 1 387 ? -10.998 -12.279 -25.813 1.00 83.38 387 SER A O 1
ATOM 3347 N N . GLU A 1 388 ? -12.364 -10.601 -26.415 1.00 81.75 388 GLU A N 1
ATOM 3348 C CA . GLU A 1 388 ? -11.965 -10.525 -27.820 1.00 81.75 388 GLU A CA 1
ATOM 3349 C C . GLU A 1 388 ? -10.510 -10.076 -27.986 1.00 81.75 388 GLU A C 1
ATOM 3351 O O . GLU A 1 388 ? -9.836 -10.531 -28.912 1.00 81.75 388 GLU A O 1
ATOM 3356 N N . ILE A 1 389 ? -10.012 -9.223 -27.082 1.00 87.81 389 ILE A N 1
ATOM 3357 C CA . ILE A 1 389 ? -8.666 -8.650 -27.176 1.00 87.81 389 ILE A CA 1
ATOM 3358 C C . ILE A 1 389 ? -7.640 -9.368 -26.299 1.00 87.81 389 ILE A C 1
ATOM 3360 O O . ILE A 1 389 ? -6.471 -9.389 -26.676 1.00 87.81 389 ILE A O 1
ATOM 3364 N N . LYS A 1 390 ? -8.044 -10.044 -25.206 1.00 90.88 390 LYS A N 1
ATOM 3365 C CA . LYS A 1 390 ? -7.117 -10.758 -24.291 1.00 90.88 390 LYS A CA 1
ATOM 3366 C C . LYS A 1 390 ? -6.158 -11.708 -25.011 1.00 90.88 390 LYS A C 1
ATOM 3368 O O . LYS A 1 390 ? -4.975 -11.772 -24.693 1.00 90.88 390 LYS A O 1
ATOM 3373 N N . LYS A 1 391 ? -6.649 -12.411 -26.037 1.00 89.06 391 LYS A N 1
ATOM 3374 C CA . LYS A 1 391 ? -5.842 -13.347 -26.839 1.00 89.06 391 LYS A CA 1
ATOM 3375 C C . LYS A 1 391 ? -4.790 -12.653 -27.708 1.00 89.06 391 LYS A C 1
ATOM 3377 O O . LYS A 1 391 ? -3.862 -13.318 -28.147 1.00 89.06 391 LYS A O 1
ATOM 3382 N N . GLY A 1 392 ? -4.938 -11.365 -28.007 1.00 89.50 392 GLY A N 1
ATOM 3383 C CA . GLY A 1 392 ? -3.970 -10.587 -28.785 1.00 89.50 392 GLY A CA 1
ATOM 3384 C C . GLY A 1 392 ? -2.873 -9.935 -27.941 1.00 89.50 392 GLY A C 1
ATOM 3385 O O . GLY A 1 392 ? -1.876 -9.487 -28.503 1.00 89.50 392 GLY A O 1
ATOM 3386 N N . ILE A 1 393 ? -3.039 -9.888 -26.616 1.00 94.06 393 ILE A N 1
ATOM 3387 C CA . ILE A 1 393 ? -2.127 -9.191 -25.705 1.00 94.06 393 ILE A CA 1
ATOM 3388 C C . ILE A 1 393 ? -0.855 -10.019 -25.503 1.00 94.06 393 ILE A C 1
ATOM 3390 O O . ILE A 1 393 ? -0.914 -11.200 -25.158 1.00 94.06 393 ILE A O 1
ATOM 3394 N N . LYS A 1 394 ? 0.292 -9.372 -25.727 1.00 96.38 394 LYS A N 1
ATOM 3395 C CA . LYS A 1 394 ? 1.634 -9.936 -25.523 1.00 96.38 394 LYS A CA 1
ATOM 3396 C C . LYS A 1 394 ? 2.339 -9.353 -24.309 1.00 96.38 394 LYS A C 1
ATOM 3398 O O . LYS A 1 394 ? 3.067 -10.064 -23.634 1.00 96.38 394 LYS A O 1
ATOM 3403 N N . GLU A 1 395 ? 2.125 -8.081 -24.023 1.00 97.25 395 GLU A N 1
ATOM 3404 C CA . GLU A 1 395 ? 2.720 -7.396 -22.882 1.00 97.25 395 GLU A CA 1
ATOM 3405 C C . GLU A 1 395 ? 1.585 -6.734 -22.110 1.00 97.25 395 GLU A C 1
ATOM 3407 O O . GLU A 1 395 ? 0.726 -6.088 -22.717 1.00 97.25 395 GLU A O 1
ATOM 3412 N N . LEU A 1 396 ? 1.543 -6.961 -20.801 1.00 96.44 396 LEU A N 1
ATOM 3413 C CA . LEU A 1 396 ? 0.516 -6.423 -19.922 1.00 96.44 396 LEU A CA 1
ATOM 3414 C C . LEU A 1 396 ? 1.172 -5.801 -18.695 1.00 96.44 396 LEU A C 1
ATOM 3416 O O . LEU A 1 396 ? 1.807 -6.505 -17.912 1.00 96.44 396 LEU A O 1
ATOM 3420 N N . ASP A 1 397 ? 0.969 -4.500 -18.534 1.00 95.56 397 ASP A N 1
ATOM 3421 C CA . ASP A 1 397 ? 1.278 -3.767 -17.313 1.00 95.56 397 ASP A CA 1
ATOM 3422 C C . ASP A 1 397 ? -0.044 -3.413 -16.627 1.00 95.56 397 ASP A C 1
ATOM 3424 O O . ASP A 1 397 ? -0.912 -2.753 -17.200 1.00 95.56 397 ASP A O 1
ATOM 3428 N N . ILE A 1 398 ? -0.213 -3.947 -15.427 1.00 92.50 398 ILE A N 1
ATOM 3429 C CA . ILE A 1 398 ? -1.318 -3.683 -14.502 1.00 92.50 398 ILE A CA 1
ATOM 3430 C C . ILE A 1 398 ? -0.747 -3.362 -13.117 1.00 92.50 398 ILE A C 1
ATOM 3432 O O . ILE A 1 398 ? -1.338 -3.691 -12.083 1.00 92.50 398 ILE A O 1
ATOM 3436 N N . SER A 1 399 ? 0.457 -2.794 -13.079 1.00 90.19 399 SER A N 1
ATOM 3437 C CA . SER A 1 399 ? 1.086 -2.369 -11.841 1.00 90.19 399 SER A CA 1
ATOM 3438 C C . SER A 1 399 ? 0.351 -1.165 -11.244 1.00 90.19 399 SER A C 1
ATOM 3440 O O . SER A 1 399 ? -0.135 -0.292 -11.957 1.00 90.19 399 SER A O 1
ATOM 3442 N N . LYS A 1 400 ? 0.256 -1.101 -9.908 1.00 85.44 400 LYS A N 1
ATOM 3443 C CA . LYS A 1 400 ? -0.364 0.025 -9.163 1.00 85.44 400 LYS A CA 1
ATOM 3444 C C . LYS A 1 400 ? -1.852 0.284 -9.461 1.00 85.44 400 LYS A C 1
ATOM 3446 O O . LYS A 1 400 ? -2.385 1.314 -9.051 1.00 85.44 400 LYS A O 1
ATOM 3451 N N . GLU A 1 401 ? -2.543 -0.681 -10.058 1.00 85.81 401 GLU A N 1
ATOM 3452 C CA . GLU A 1 401 ? -3.985 -0.635 -10.353 1.00 85.81 401 GLU A CA 1
ATOM 3453 C C . GLU A 1 401 ? -4.868 -0.948 -9.125 1.00 85.81 401 GLU A C 1
ATOM 3455 O O . GLU A 1 401 ? -6.097 -0.959 -9.199 1.00 85.81 401 GLU A O 1
ATOM 3460 N N . LYS A 1 402 ? -4.242 -1.188 -7.961 1.00 81.94 402 LYS A N 1
ATOM 3461 C CA . LYS A 1 402 ? -4.878 -1.545 -6.677 1.00 81.94 402 LYS A CA 1
ATOM 3462 C C . LYS A 1 402 ? -5.809 -2.758 -6.799 1.00 81.94 402 LYS A C 1
ATOM 3464 O O . LYS A 1 402 ? -6.883 -2.804 -6.192 1.00 81.94 402 LYS A O 1
ATOM 3469 N N . LEU A 1 403 ? -5.404 -3.724 -7.619 1.00 86.12 403 LEU A N 1
ATOM 3470 C CA . LEU A 1 403 ? -6.074 -5.014 -7.748 1.00 86.12 403 LEU A CA 1
ATOM 3471 C C . LEU A 1 403 ? -5.911 -5.802 -6.443 1.00 86.12 403 LEU A C 1
ATOM 3473 O O . LEU A 1 403 ? -4.856 -5.766 -5.808 1.00 86.12 403 LEU A O 1
ATOM 3477 N N . THR A 1 404 ? -6.952 -6.517 -6.032 1.00 86.44 404 THR A N 1
ATOM 3478 C CA . THR A 1 404 ? -6.977 -7.218 -4.740 1.00 86.44 404 THR A CA 1
ATOM 3479 C C . THR A 1 404 ? -7.192 -8.719 -4.955 1.00 86.44 404 THR A C 1
ATOM 3481 O O . THR A 1 404 ? -7.165 -9.178 -6.089 1.00 86.44 404 THR A O 1
ATOM 3484 N N . GLY A 1 405 ? -7.328 -9.534 -3.905 1.00 86.75 405 GLY A N 1
ATOM 3485 C CA . GLY A 1 405 ? -7.778 -10.935 -3.977 1.00 86.75 405 GLY A CA 1
ATOM 3486 C C . GLY A 1 405 ? -7.081 -11.832 -5.020 1.00 86.75 405 GLY A C 1
ATOM 3487 O O . GLY A 1 405 ? -5.904 -11.675 -5.335 1.00 86.75 405 GLY A O 1
ATOM 3488 N N . SER A 1 406 ? -7.822 -12.790 -5.582 1.00 90.69 406 SER A N 1
ATOM 3489 C CA . SER A 1 406 ? -7.294 -13.727 -6.581 1.00 90.69 406 SER A CA 1
ATOM 3490 C C . SER A 1 406 ? -7.412 -13.214 -8.024 1.00 90.69 406 SER A C 1
ATOM 3492 O O . SER A 1 406 ? -8.512 -12.888 -8.479 1.00 90.69 406 SER A O 1
ATOM 3494 N N . LEU A 1 407 ? -6.303 -13.216 -8.768 1.00 93.25 407 LEU A N 1
ATOM 3495 C CA . LEU A 1 407 ? -6.230 -12.877 -10.192 1.00 93.25 407 LEU A CA 1
ATOM 3496 C C . LEU A 1 407 ? -5.954 -14.109 -11.057 1.00 93.25 407 LEU A C 1
ATOM 3498 O O . LEU A 1 407 ? -5.108 -14.943 -10.735 1.00 93.25 407 LEU A O 1
ATOM 3502 N N . ASN A 1 408 ? -6.648 -14.190 -12.192 1.00 91.94 408 ASN A N 1
ATOM 3503 C CA . ASN A 1 408 ? -6.540 -15.292 -13.143 1.00 91.94 408 ASN A CA 1
ATOM 3504 C C . ASN A 1 408 ? -6.273 -14.756 -14.556 1.00 91.94 408 ASN A C 1
ATOM 3506 O O . ASN A 1 408 ? -7.113 -14.061 -15.129 1.00 91.94 408 ASN A O 1
ATOM 3510 N N . PHE A 1 409 ? -5.120 -15.118 -15.118 1.00 93.62 409 PHE A N 1
ATOM 3511 C CA . PHE A 1 409 ? -4.671 -14.702 -16.449 1.00 93.62 409 PHE A CA 1
ATOM 3512 C C . PHE A 1 409 ? -4.738 -15.823 -17.487 1.00 93.62 409 PHE A C 1
ATOM 3514 O O . PHE A 1 409 ? -4.188 -15.692 -18.577 1.00 93.62 409 PHE A O 1
ATOM 3521 N N . ASN A 1 410 ? -5.446 -16.916 -17.212 1.00 89.38 410 ASN A N 1
ATOM 3522 C CA . ASN A 1 410 ? -5.459 -18.076 -18.102 1.00 89.38 410 ASN A CA 1
ATOM 3523 C C . ASN A 1 410 ? -6.077 -17.811 -19.490 1.00 89.38 410 ASN A C 1
ATOM 3525 O O . ASN A 1 410 ? -5.838 -18.589 -20.414 1.00 89.38 410 ASN A O 1
ATOM 3529 N N . ASP A 1 411 ? -6.824 -16.715 -19.657 1.00 91.19 411 ASP A N 1
ATOM 3530 C CA . ASP A 1 411 ? -7.345 -16.262 -20.955 1.00 91.19 411 ASP A CA 1
ATOM 3531 C C . ASP A 1 411 ? -6.299 -15.505 -21.805 1.00 91.19 411 ASP A C 1
ATOM 3533 O O . ASP A 1 411 ? -6.483 -15.339 -23.016 1.00 91.19 411 ASP A O 1
ATOM 3537 N N . PHE A 1 412 ? -5.180 -15.077 -21.209 1.00 94.31 412 PHE A N 1
ATOM 3538 C CA . PHE A 1 412 ? -4.087 -14.338 -21.856 1.00 94.31 412 PHE A CA 1
ATOM 3539 C C . PHE A 1 412 ? -3.039 -15.302 -22.435 1.00 94.31 412 PHE A C 1
ATOM 3541 O O . PHE A 1 412 ? -1.846 -15.240 -22.153 1.00 94.31 412 PHE A O 1
ATOM 3548 N N . VAL A 1 413 ? -3.488 -16.223 -23.287 1.00 92.25 413 VAL A N 1
ATOM 3549 C CA . VAL A 1 413 ? -2.680 -17.348 -23.808 1.00 92.25 413 VAL A CA 1
ATOM 3550 C C . VAL A 1 413 ? -1.438 -16.947 -24.620 1.00 92.25 413 VAL A C 1
ATOM 3552 O O . VAL A 1 413 ? -0.577 -17.786 -24.890 1.00 92.25 413 VAL A O 1
ATOM 3555 N N . ASN A 1 414 ? -1.357 -15.688 -25.059 1.00 94.69 414 ASN A N 1
ATOM 3556 C CA . ASN A 1 414 ? -0.239 -15.150 -25.833 1.00 94.69 414 ASN A CA 1
ATOM 3557 C C . ASN A 1 414 ? 0.654 -14.191 -25.035 1.00 94.69 414 ASN A C 1
ATOM 3559 O O . ASN A 1 414 ? 1.529 -13.572 -25.636 1.00 94.69 414 ASN A O 1
ATOM 3563 N N . LEU A 1 415 ? 0.450 -14.090 -23.719 1.00 97.12 415 LEU A N 1
ATOM 3564 C CA . LEU A 1 415 ? 1.207 -13.196 -22.857 1.00 97.12 415 LEU A CA 1
ATOM 3565 C C . LEU A 1 415 ? 2.678 -13.620 -22.787 1.00 97.12 415 LEU A C 1
ATOM 3567 O O . LEU A 1 415 ? 2.993 -14.760 -22.453 1.00 97.12 415 LEU A O 1
ATOM 3571 N N . GLU A 1 416 ? 3.557 -12.686 -23.124 1.00 97.56 416 GLU A N 1
ATOM 3572 C CA . GLU A 1 416 ? 5.016 -12.787 -23.124 1.00 97.56 416 GLU A CA 1
ATOM 3573 C C . GLU A 1 416 ? 5.616 -11.987 -21.952 1.00 97.56 416 GLU A C 1
ATOM 3575 O O . GLU A 1 416 ? 6.623 -12.409 -21.392 1.00 97.56 416 GLU A O 1
ATOM 3580 N N . LYS A 1 417 ? 4.990 -10.886 -21.514 1.00 98.12 417 LYS A N 1
ATOM 3581 C CA . LYS A 1 417 ? 5.420 -10.120 -20.330 1.00 98.12 417 LYS A CA 1
ATOM 3582 C C . LYS A 1 417 ? 4.241 -9.709 -19.458 1.00 98.12 417 LYS A C 1
ATOM 3584 O O . LYS A 1 417 ? 3.238 -9.226 -19.985 1.00 98.12 417 LYS A O 1
ATOM 3589 N N . LEU A 1 418 ? 4.382 -9.871 -18.145 1.00 97.75 418 LEU A N 1
ATOM 3590 C CA . LEU A 1 418 ? 3.400 -9.436 -17.155 1.00 97.75 418 LEU A CA 1
ATOM 3591 C C . LEU A 1 418 ? 4.079 -8.630 -16.050 1.00 97.75 418 LEU A C 1
ATOM 3593 O O . LEU A 1 418 ? 4.905 -9.177 -15.322 1.00 97.75 418 LEU A O 1
ATOM 3597 N N . ASP A 1 419 ? 3.663 -7.379 -15.879 1.00 96.50 419 ASP A N 1
ATOM 3598 C CA . ASP A 1 419 ? 3.916 -6.608 -14.666 1.00 96.50 419 ASP A CA 1
ATOM 3599 C C . ASP A 1 419 ? 2.607 -6.430 -13.892 1.00 96.50 419 ASP A C 1
ATOM 3601 O O . ASP A 1 419 ? 1.676 -5.776 -14.356 1.00 96.50 419 ASP A O 1
ATOM 3605 N N . CYS A 1 420 ? 2.518 -7.050 -12.717 1.00 93.69 420 CYS A N 1
ATOM 3606 C CA . CYS A 1 420 ? 1.411 -6.890 -11.775 1.00 93.69 420 CYS A CA 1
ATOM 3607 C C . CYS A 1 420 ? 1.881 -6.369 -10.414 1.00 93.69 420 CYS A C 1
ATOM 3609 O O . CYS A 1 420 ? 1.249 -6.615 -9.379 1.00 93.69 420 CYS A O 1
ATOM 3611 N N . SER A 1 421 ? 3.004 -5.655 -10.401 1.00 91.12 421 SER A N 1
ATOM 3612 C CA . SER A 1 421 ? 3.629 -5.181 -9.177 1.00 91.12 421 SER A CA 1
ATOM 3613 C C . SER A 1 421 ? 2.841 -4.073 -8.471 1.00 91.12 421 SER A C 1
ATOM 3615 O O . SER A 1 421 ? 2.019 -3.366 -9.054 1.00 91.12 421 SER A O 1
ATOM 3617 N N . SER A 1 422 ? 3.111 -3.882 -7.180 1.00 87.19 422 SER A N 1
ATOM 3618 C CA . SER A 1 422 ? 2.626 -2.728 -6.403 1.00 87.19 422 SER A CA 1
ATOM 3619 C C . SER A 1 422 ? 1.098 -2.580 -6.321 1.00 87.19 422 SER A C 1
ATOM 3621 O O . SER A 1 422 ? 0.597 -1.471 -6.147 1.00 87.19 422 SER A O 1
ATOM 3623 N N . ASN A 1 423 ? 0.332 -3.670 -6.411 1.00 85.19 423 ASN A N 1
ATOM 3624 C CA . ASN A 1 423 ? -1.128 -3.618 -6.267 1.00 85.19 423 ASN A CA 1
ATOM 3625 C C . ASN A 1 423 ? -1.595 -3.633 -4.798 1.00 85.19 423 ASN A C 1
ATOM 3627 O O . ASN A 1 423 ? -2.737 -3.286 -4.516 1.00 85.19 423 ASN A O 1
ATOM 3631 N N . GLY A 1 424 ? -0.703 -3.952 -3.852 1.00 74.50 424 GLY A N 1
ATOM 3632 C CA . GLY A 1 424 ? -0.931 -3.781 -2.408 1.00 74.50 424 GLY A CA 1
ATOM 3633 C C . GLY A 1 424 ? -0.166 -2.609 -1.772 1.00 74.50 424 GLY A C 1
ATOM 3634 O O . GLY A 1 424 ? -0.321 -2.360 -0.577 1.00 74.50 424 GLY A O 1
ATOM 3635 N N . PHE A 1 425 ? 0.681 -1.905 -2.532 1.00 63.84 425 PHE A N 1
ATOM 3636 C CA . PHE A 1 425 ? 1.582 -0.864 -2.024 1.00 63.84 425 PHE A CA 1
ATOM 3637 C C . PHE A 1 425 ? 1.001 0.536 -2.272 1.00 63.84 425 PHE A C 1
ATOM 3639 O O . PHE A 1 425 ? 1.035 1.039 -3.394 1.00 63.84 425 PHE A O 1
ATOM 3646 N N . PHE A 1 426 ? 0.474 1.192 -1.230 1.00 55.97 426 PHE A N 1
ATOM 3647 C CA . PHE A 1 426 ? 0.023 2.585 -1.323 1.00 55.97 426 PHE A CA 1
ATOM 3648 C C . PHE A 1 426 ? 1.046 3.539 -0.701 1.00 55.97 426 PHE A C 1
ATOM 3650 O O . PHE A 1 426 ? 1.300 3.524 0.504 1.00 55.97 426 PHE A O 1
ATOM 3657 N N . ASN A 1 427 ? 1.604 4.411 -1.535 1.00 45.69 427 ASN A N 1
ATOM 3658 C CA . ASN A 1 427 ? 2.457 5.507 -1.105 1.00 45.69 427 ASN A CA 1
ATOM 3659 C C . ASN A 1 427 ? 1.587 6.604 -0.452 1.00 45.69 427 ASN A C 1
ATOM 3661 O O . ASN A 1 427 ? 0.907 7.348 -1.155 1.00 45.69 427 ASN A O 1
ATOM 3665 N N . GLY A 1 428 ? 1.602 6.719 0.883 1.00 47.81 428 GLY A N 1
ATOM 3666 C CA . GLY A 1 428 ? 1.421 8.033 1.522 1.00 47.81 428 GLY A CA 1
ATOM 3667 C C . GLY A 1 428 ? 0.366 8.238 2.616 1.00 47.81 428 GLY A C 1
ATOM 3668 O O . GLY A 1 428 ? 0.358 9.327 3.187 1.00 47.81 428 GLY A O 1
ATOM 3669 N N . THR A 1 429 ? -0.482 7.276 2.999 1.00 40.25 429 THR A N 1
ATOM 3670 C CA . THR A 1 429 ? -1.372 7.466 4.170 1.00 40.25 429 THR A CA 1
ATOM 3671 C C . THR A 1 429 ? -1.496 6.220 5.045 1.00 40.25 429 THR A C 1
ATOM 3673 O O . THR A 1 429 ? -2.001 5.181 4.641 1.00 40.25 429 THR A O 1
ATOM 3676 N N . LEU A 1 430 ? -1.096 6.375 6.311 1.00 39.22 430 LEU A N 1
ATOM 3677 C CA . LEU A 1 430 ? -1.171 5.419 7.430 1.00 39.22 430 LEU A CA 1
ATOM 3678 C C . LEU A 1 430 ? -2.596 4.931 7.800 1.00 39.22 430 LEU A C 1
ATOM 3680 O O . LEU A 1 430 ? -2.770 4.345 8.863 1.00 39.22 430 LEU A O 1
ATOM 3684 N N . ASN A 1 431 ? -3.618 5.175 6.970 1.00 37.16 431 ASN A N 1
ATOM 3685 C CA . ASN A 1 431 ? -5.030 5.002 7.339 1.00 37.16 431 ASN A CA 1
ATOM 3686 C C . ASN A 1 431 ? -5.822 3.969 6.520 1.00 37.16 431 ASN A C 1
ATOM 3688 O O . ASN A 1 431 ? -7.036 3.870 6.689 1.00 37.16 431 ASN A O 1
ATOM 3692 N N . CYS A 1 432 ? -5.176 3.150 5.693 1.00 38.22 432 CYS A N 1
ATOM 3693 C CA . CYS A 1 432 ? -5.836 1.997 5.077 1.00 38.22 432 CYS A CA 1
ATOM 3694 C C . CYS A 1 432 ? -5.613 0.760 5.960 1.00 38.22 432 CYS A C 1
ATOM 3696 O O . CYS A 1 432 ? -4.620 0.057 5.823 1.00 38.22 432 CYS A O 1
ATOM 3698 N N . LEU A 1 433 ? -6.532 0.502 6.895 1.00 35.94 433 LEU A N 1
ATOM 3699 C CA . LEU A 1 433 ? -6.502 -0.648 7.818 1.00 35.94 433 LEU A CA 1
ATOM 3700 C C . LEU A 1 433 ? -6.789 -2.013 7.152 1.00 35.94 433 LEU A C 1
ATOM 3702 O O . LEU A 1 433 ? -7.046 -2.989 7.853 1.00 35.94 433 LEU A O 1
ATOM 3706 N N . THR A 1 434 ? -6.745 -2.117 5.825 1.00 48.06 434 THR A N 1
ATOM 3707 C CA . THR A 1 434 ? -6.989 -3.374 5.108 1.00 48.06 434 THR A CA 1
ATOM 3708 C C . THR A 1 434 ? -5.936 -3.562 4.022 1.00 48.06 434 THR A C 1
ATOM 3710 O O . THR A 1 434 ? -5.947 -2.862 3.010 1.00 48.06 434 THR A O 1
ATOM 3713 N N . TYR A 1 435 ? -5.024 -4.512 4.249 1.00 53.94 435 TYR A N 1
ATOM 3714 C CA . TYR A 1 435 ? -4.070 -5.046 3.270 1.00 53.94 435 TYR A CA 1
ATOM 3715 C C . TYR A 1 435 ? -4.810 -5.882 2.204 1.00 53.94 435 TYR A C 1
ATOM 3717 O O . TYR A 1 435 ? -4.543 -7.069 2.021 1.00 53.94 435 TYR A O 1
ATOM 3725 N N . ASP A 1 436 ? -5.794 -5.287 1.531 1.00 68.69 436 ASP A N 1
ATOM 3726 C CA . ASP A 1 436 ? -6.535 -5.926 0.444 1.00 68.69 436 ASP A CA 1
ATOM 3727 C C . ASP A 1 436 ? -5.669 -5.815 -0.826 1.00 68.69 436 ASP A C 1
ATOM 3729 O O . ASP A 1 436 ? -5.895 -4.943 -1.652 1.00 68.69 436 ASP A O 1
ATOM 3733 N N . GLY A 1 437 ? -4.607 -6.616 -0.940 1.00 80.25 437 GLY A N 1
ATOM 3734 C CA . GLY A 1 437 ? -3.779 -6.739 -2.149 1.00 80.25 437 GLY A CA 1
ATOM 3735 C C . GLY A 1 437 ? -4.047 -8.053 -2.885 1.00 80.25 437 GLY A C 1
ATOM 3736 O O . GLY A 1 437 ? -4.864 -8.858 -2.434 1.00 80.25 437 GLY A O 1
ATOM 3737 N N . ILE A 1 438 ? -3.363 -8.282 -4.010 1.00 89.88 438 ILE A N 1
ATOM 3738 C CA . ILE A 1 438 ? -3.405 -9.572 -4.720 1.00 89.88 438 ILE A CA 1
ATOM 3739 C C . ILE A 1 438 ? -2.949 -10.674 -3.753 1.00 89.88 438 ILE A C 1
ATOM 3741 O O . ILE A 1 438 ? -1.841 -10.587 -3.231 1.00 89.88 438 ILE A O 1
ATOM 3745 N N . ASP A 1 439 ? -3.777 -11.696 -3.518 1.00 90.62 439 ASP A N 1
ATOM 3746 C CA . ASP A 1 439 ? -3.466 -12.849 -2.658 1.00 90.62 439 ASP A CA 1
ATOM 3747 C C . ASP A 1 439 ? -3.031 -14.100 -3.430 1.00 90.62 439 ASP A C 1
ATOM 3749 O O . ASP A 1 439 ? -2.238 -14.915 -2.939 1.00 90.62 439 ASP A O 1
ATOM 3753 N N . THR A 1 440 ? -3.518 -14.215 -4.664 1.00 93.31 440 THR A N 1
ATOM 3754 C CA . THR A 1 440 ? -3.346 -15.372 -5.532 1.00 93.31 440 THR A CA 1
ATOM 3755 C C . THR A 1 440 ? -3.155 -14.894 -6.960 1.00 93.31 440 THR A C 1
ATOM 3757 O O . THR A 1 440 ? -3.973 -14.134 -7.474 1.00 93.31 440 THR A O 1
ATOM 3760 N N . LEU A 1 441 ? -2.105 -15.375 -7.619 1.00 95.56 441 LEU A N 1
ATOM 3761 C CA . LEU A 1 441 ? -1.835 -15.111 -9.027 1.00 95.56 441 LEU A CA 1
ATOM 3762 C C . LEU A 1 441 ? -1.785 -16.431 -9.799 1.00 95.56 441 LEU A C 1
ATOM 3764 O O . LEU A 1 441 ? -0.867 -17.231 -9.612 1.00 95.56 441 LEU A O 1
ATOM 3768 N N . ASP A 1 442 ? -2.769 -16.656 -10.671 1.00 95.88 442 ASP A N 1
ATOM 3769 C CA . ASP A 1 442 ? -2.808 -17.809 -11.572 1.00 95.88 442 ASP A CA 1
ATOM 3770 C C . ASP A 1 442 ? -2.460 -17.401 -13.006 1.00 95.88 442 ASP A C 1
ATOM 3772 O O . ASP A 1 442 ? -3.243 -16.747 -13.699 1.00 95.88 442 ASP A O 1
ATOM 3776 N N . ILE A 1 443 ? -1.268 -17.811 -13.437 1.00 95.50 443 ILE A N 1
ATOM 3777 C CA . ILE A 1 443 ? -0.732 -17.646 -14.793 1.00 95.50 443 ILE A CA 1
ATOM 3778 C C . ILE A 1 443 ? -0.377 -19.015 -15.398 1.00 95.50 443 ILE A C 1
ATOM 3780 O O . ILE A 1 443 ? 0.473 -19.121 -16.284 1.00 95.50 443 ILE A O 1
ATOM 3784 N N . SER A 1 444 ? -1.007 -20.090 -14.918 1.00 95.31 444 SER A N 1
ATOM 3785 C CA . SER A 1 444 ? -0.618 -21.465 -15.247 1.00 95.31 444 SER A CA 1
ATOM 3786 C C . SER A 1 444 ? -0.788 -21.840 -16.725 1.00 95.31 444 SER A C 1
ATOM 3788 O O . SER A 1 444 ? -0.106 -22.755 -17.195 1.00 95.31 444 SER A O 1
ATOM 3790 N N . ASN A 1 445 ? -1.633 -21.122 -17.477 1.00 93.50 445 ASN A N 1
ATOM 3791 C CA . ASN A 1 445 ? -1.792 -21.286 -18.929 1.00 93.50 445 ASN A CA 1
ATOM 3792 C C . ASN A 1 445 ? -0.976 -20.286 -19.777 1.00 93.50 445 ASN A C 1
ATOM 3794 O O . ASN A 1 445 ? -1.044 -20.337 -21.008 1.00 93.50 445 ASN A O 1
ATOM 3798 N N . CYS A 1 446 ? -0.185 -19.400 -19.165 1.00 94.75 446 CYS A N 1
ATOM 3799 C CA . CYS A 1 446 ? 0.636 -18.409 -19.870 1.00 94.75 446 CYS A CA 1
ATOM 3800 C C . CYS A 1 446 ? 1.977 -19.009 -20.342 1.00 94.75 446 CYS A C 1
ATOM 3802 O O . CYS A 1 446 ? 3.049 -18.537 -19.982 1.00 94.75 446 CYS A O 1
ATOM 3804 N N . GLU A 1 447 ? 1.949 -20.064 -21.163 1.00 94.75 447 GLU A N 1
ATOM 3805 C CA . GLU A 1 447 ? 3.158 -20.824 -21.562 1.00 94.75 447 GLU A CA 1
ATOM 3806 C C . GLU A 1 447 ? 4.144 -20.046 -22.458 1.00 94.75 447 GLU A C 1
ATOM 3808 O O . GLU A 1 447 ? 5.259 -20.504 -22.710 1.00 94.75 447 GLU A O 1
ATOM 3813 N N . LYS A 1 448 ? 3.742 -18.873 -22.964 1.00 96.12 448 LYS A N 1
ATOM 3814 C CA . LYS A 1 448 ? 4.614 -17.966 -23.726 1.00 96.12 448 LYS A CA 1
ATOM 3815 C C . LYS A 1 448 ? 5.307 -16.916 -22.860 1.00 96.12 448 LYS A C 1
ATOM 3817 O O . LYS A 1 448 ? 6.117 -16.169 -23.403 1.00 96.12 448 LYS A O 1
ATOM 3822 N N . LEU A 1 449 ? 5.009 -16.870 -21.561 1.00 97.44 449 LEU A N 1
ATOM 3823 C CA . LEU A 1 449 ? 5.527 -15.853 -20.658 1.00 97.44 449 LEU A CA 1
ATOM 3824 C C . LEU A 1 449 ? 7.051 -15.955 -20.564 1.00 97.44 449 LEU A C 1
ATOM 3826 O O . LEU A 1 449 ? 7.594 -17.030 -20.322 1.00 97.44 449 LEU A O 1
ATOM 3830 N N . VAL A 1 450 ? 7.714 -14.826 -20.779 1.00 97.75 450 VAL A N 1
ATOM 3831 C CA . VAL A 1 450 ? 9.165 -14.627 -20.748 1.00 97.75 450 VAL A CA 1
ATOM 3832 C C . VAL A 1 450 ? 9.570 -13.864 -19.493 1.00 97.75 450 VAL A C 1
ATOM 3834 O O . VAL A 1 450 ? 10.573 -14.212 -18.871 1.00 97.75 450 VAL A O 1
ATOM 3837 N N . GLU A 1 451 ? 8.779 -12.865 -19.102 1.00 97.81 451 GLU A N 1
ATOM 3838 C CA . GLU A 1 451 ? 9.058 -11.992 -17.962 1.00 97.81 451 GLU A CA 1
ATOM 3839 C C . GLU A 1 451 ? 7.831 -11.850 -17.055 1.00 97.81 451 GLU A C 1
ATOM 3841 O O . GLU A 1 451 ? 6.717 -11.602 -17.525 1.00 97.81 451 GLU A O 1
ATOM 3846 N N . LEU A 1 452 ? 8.056 -11.998 -15.750 1.00 97.75 452 LEU A N 1
ATOM 3847 C CA . LEU A 1 452 ? 7.065 -11.778 -14.703 1.00 97.75 452 LEU A CA 1
ATOM 3848 C C . LEU A 1 452 ? 7.624 -10.823 -13.650 1.00 97.75 452 LEU A C 1
ATOM 3850 O O . LEU A 1 452 ? 8.592 -11.156 -12.970 1.00 97.75 452 LEU A O 1
ATOM 3854 N N . ASN A 1 453 ? 6.955 -9.696 -13.443 1.00 95.69 453 ASN A N 1
ATOM 3855 C CA . ASN A 1 453 ? 7.140 -8.858 -12.268 1.00 95.69 453 ASN A CA 1
ATOM 3856 C C . ASN A 1 453 ? 5.894 -8.948 -11.374 1.00 95.69 453 ASN A C 1
ATOM 3858 O O . ASN A 1 453 ? 4.810 -8.517 -11.758 1.00 95.69 453 ASN A O 1
ATOM 3862 N N . CYS A 1 454 ? 6.048 -9.525 -10.182 1.00 93.69 454 CYS A N 1
ATOM 3863 C CA . CYS A 1 454 ? 4.965 -9.693 -9.199 1.00 93.69 454 CYS A CA 1
ATOM 3864 C C . CYS A 1 454 ? 5.296 -9.086 -7.824 1.00 93.69 454 CYS A C 1
ATOM 3866 O O . CYS A 1 454 ? 4.632 -9.388 -6.828 1.00 93.69 454 CYS A O 1
ATOM 3868 N N . SER A 1 455 ? 6.305 -8.214 -7.788 1.00 90.62 455 SER A N 1
ATOM 3869 C CA . SER A 1 455 ? 6.807 -7.540 -6.589 1.00 90.62 455 SER A CA 1
ATOM 3870 C C . SER A 1 455 ? 5.783 -6.627 -5.896 1.00 90.62 455 SER A C 1
ATOM 3872 O O . SER A 1 455 ? 4.788 -6.205 -6.483 1.00 90.62 455 SER A O 1
ATOM 3874 N N . ALA A 1 456 ? 6.042 -6.280 -4.632 1.00 87.50 456 ALA A N 1
ATOM 3875 C CA . ALA A 1 456 ? 5.254 -5.320 -3.851 1.00 87.50 456 ALA A CA 1
ATOM 3876 C C . ALA A 1 456 ? 3.752 -5.676 -3.743 1.00 87.50 456 ALA A C 1
ATOM 3878 O O . ALA A 1 456 ? 2.870 -4.812 -3.788 1.00 87.50 456 ALA A O 1
ATOM 3879 N N . ASN A 1 457 ? 3.464 -6.968 -3.581 1.00 88.00 457 ASN A N 1
ATOM 3880 C CA . ASN A 1 457 ? 2.130 -7.515 -3.360 1.00 88.00 457 ASN A CA 1
ATOM 3881 C C . ASN A 1 457 ? 2.065 -8.203 -1.990 1.00 88.00 457 ASN A C 1
ATOM 3883 O O . ASN A 1 457 ? 2.185 -9.421 -1.873 1.00 88.00 457 ASN A O 1
ATOM 3887 N N . PHE A 1 458 ? 1.835 -7.412 -0.940 1.00 84.62 458 PHE A N 1
ATOM 3888 C CA . PHE A 1 458 ? 1.849 -7.853 0.462 1.00 84.62 458 PHE A CA 1
ATOM 3889 C C . PHE A 1 458 ? 0.765 -8.862 0.868 1.00 84.62 458 PHE A C 1
ATOM 3891 O O . PHE A 1 458 ? 0.688 -9.207 2.035 1.00 84.62 458 PHE A O 1
ATOM 3898 N N . SER A 1 459 ? -0.096 -9.330 -0.025 1.00 87.06 459 SER A N 1
ATOM 3899 C CA . SER A 1 459 ? -1.035 -10.415 0.302 1.00 87.06 459 SER A CA 1
ATOM 3900 C C . SER A 1 459 ? -0.725 -11.682 -0.490 1.00 87.06 459 SER A C 1
ATOM 3902 O O . SER A 1 459 ? -1.264 -12.747 -0.180 1.00 87.06 459 SER A O 1
ATOM 3904 N N . LEU A 1 460 ? 0.179 -11.592 -1.477 1.00 90.69 460 LEU A N 1
ATOM 3905 C CA . LEU A 1 460 ? 0.426 -12.647 -2.446 1.00 90.69 460 LEU A CA 1
ATOM 3906 C C . LEU A 1 460 ? 1.154 -13.792 -1.758 1.00 90.69 460 LEU A C 1
ATOM 3908 O O . LEU A 1 460 ? 2.334 -13.696 -1.432 1.00 90.69 460 LEU A O 1
ATOM 3912 N N . SER A 1 461 ? 0.416 -14.873 -1.537 1.00 91.62 461 SER A N 1
ATOM 3913 C CA . SER A 1 461 ? 0.888 -16.092 -0.878 1.00 91.62 461 SER A CA 1
ATOM 3914 C C . SER A 1 461 ? 0.784 -17.314 -1.788 1.00 91.62 461 SER A C 1
ATOM 3916 O O . SER A 1 461 ? 1.435 -18.322 -1.528 1.00 91.62 461 SER A O 1
ATOM 3918 N N . ASN A 1 462 ? 0.024 -17.213 -2.886 1.00 94.06 462 ASN A N 1
ATOM 3919 C CA . ASN A 1 462 ? -0.157 -18.287 -3.855 1.00 94.06 462 ASN A CA 1
ATOM 3920 C C . ASN A 1 462 ? 0.200 -17.816 -5.270 1.00 94.06 462 ASN A C 1
ATOM 3922 O O . ASN A 1 462 ? -0.467 -16.953 -5.836 1.00 94.06 462 ASN A O 1
ATOM 3926 N N . LEU A 1 463 ? 1.219 -18.427 -5.873 1.00 95.75 463 LEU A N 1
ATOM 3927 C CA . LEU A 1 463 ? 1.636 -18.162 -7.249 1.00 95.75 463 LEU A CA 1
ATOM 3928 C C . LEU A 1 463 ? 1.606 -19.464 -8.056 1.00 95.75 463 LEU A C 1
ATOM 3930 O O . LEU A 1 463 ? 2.345 -20.399 -7.758 1.00 95.75 463 LEU A O 1
ATOM 3934 N N . SER A 1 464 ? 0.763 -19.519 -9.088 1.00 96.31 464 SER A N 1
ATOM 3935 C CA . SER A 1 464 ? 0.704 -20.645 -10.029 1.00 96.31 464 SER A CA 1
ATOM 3936 C C . SER A 1 464 ? 1.384 -20.263 -11.338 1.00 96.31 464 SER A C 1
ATOM 3938 O O . SER A 1 464 ? 0.792 -19.600 -12.187 1.00 96.31 464 SER A O 1
ATOM 3940 N N . LEU A 1 465 ? 2.642 -20.679 -11.480 1.00 95.75 465 LEU A N 1
ATOM 3941 C CA . LEU A 1 465 ? 3.472 -20.450 -12.665 1.00 95.75 465 LEU A CA 1
ATOM 3942 C C . LEU A 1 465 ? 3.053 -21.354 -13.845 1.00 95.75 465 LEU A C 1
ATOM 3944 O O . LEU A 1 465 ? 2.395 -22.379 -13.624 1.00 95.75 465 LEU A O 1
ATOM 3948 N N . PRO A 1 466 ? 3.443 -21.020 -15.095 1.00 94.50 466 PRO A N 1
ATOM 3949 C CA . PRO A 1 466 ? 3.189 -21.876 -16.251 1.00 94.50 466 PRO A CA 1
ATOM 3950 C C . PRO A 1 466 ? 3.723 -23.295 -16.028 1.00 94.50 466 PRO A C 1
ATOM 3952 O O . PRO A 1 466 ? 4.825 -23.481 -15.502 1.00 94.50 466 PRO A O 1
ATOM 3955 N N . LYS A 1 467 ? 2.931 -24.303 -16.416 1.00 85.44 467 LYS A N 1
ATOM 3956 C CA . LYS A 1 467 ? 3.221 -25.711 -16.096 1.00 85.44 467 LYS A CA 1
ATOM 3957 C C . LYS A 1 467 ? 4.506 -26.198 -16.744 1.00 85.44 467 LYS A C 1
ATOM 3959 O O . LYS A 1 467 ? 5.230 -26.976 -16.129 1.00 85.44 467 LYS A O 1
ATOM 3964 N N . LYS A 1 468 ? 4.766 -25.781 -17.986 1.00 88.56 468 LYS A N 1
ATOM 3965 C CA . LYS A 1 468 ? 6.033 -26.084 -18.656 1.00 88.56 468 LYS A CA 1
ATOM 3966 C C . LYS A 1 468 ? 7.066 -25.002 -18.390 1.00 88.56 468 LYS A C 1
ATOM 3968 O O . LYS A 1 468 ? 8.232 -25.327 -18.209 1.00 88.56 468 LYS A O 1
ATOM 3973 N N . GLY A 1 469 ? 6.650 -23.732 -18.412 1.00 86.62 469 GLY A N 1
ATOM 3974 C CA . GLY A 1 469 ? 7.540 -22.602 -18.127 1.00 86.62 469 GLY A CA 1
ATOM 3975 C C . GLY A 1 469 ? 8.724 -22.491 -19.094 1.00 86.62 469 GLY A C 1
ATOM 3976 O O . GLY A 1 469 ? 9.707 -21.831 -18.783 1.00 86.62 469 GLY A O 1
ATOM 3977 N N . GLU A 1 470 ? 8.644 -23.117 -20.278 1.00 91.69 470 GLU A N 1
ATOM 3978 C CA . GLU A 1 470 ? 9.762 -23.259 -21.224 1.00 91.69 470 GLU A CA 1
ATOM 3979 C C . GLU A 1 470 ? 10.327 -21.912 -21.704 1.00 91.69 470 GLU A C 1
ATOM 3981 O O . GLU A 1 470 ? 11.463 -21.857 -22.172 1.00 91.69 470 GLU A O 1
ATOM 3986 N N . LYS A 1 471 ? 9.534 -20.839 -21.641 1.00 94.88 471 LYS A N 1
ATOM 3987 C CA . LYS A 1 471 ? 9.918 -19.497 -22.093 1.00 94.88 471 LYS A CA 1
ATOM 3988 C C . LYS A 1 471 ? 10.295 -18.544 -20.967 1.00 94.88 471 LYS A C 1
ATOM 3990 O O . LYS A 1 471 ? 10.915 -17.528 -21.268 1.00 94.88 471 LYS A O 1
ATOM 3995 N N . LEU A 1 472 ? 9.954 -18.869 -19.721 1.00 96.50 472 LEU A N 1
ATOM 3996 C CA . LEU A 1 472 ? 10.087 -17.948 -18.601 1.00 96.50 472 LEU A CA 1
ATOM 3997 C C . LEU A 1 472 ? 11.568 -17.786 -18.259 1.00 96.50 472 LEU A C 1
ATOM 3999 O O . LEU A 1 472 ? 12.210 -18.722 -17.788 1.00 96.50 472 LEU A O 1
ATOM 4003 N N . ALA A 1 473 ? 12.101 -16.604 -18.553 1.00 97.19 473 ALA A N 1
ATOM 4004 C CA . ALA A 1 473 ? 13.515 -16.278 -18.425 1.00 97.19 473 ALA A CA 1
ATOM 4005 C C . ALA A 1 473 ? 13.782 -15.357 -17.233 1.00 97.19 473 ALA A C 1
ATOM 4007 O O . ALA A 1 473 ? 14.864 -15.425 -16.658 1.00 97.19 473 ALA A O 1
ATOM 4008 N N . LYS A 1 474 ? 12.805 -14.534 -16.836 1.00 98.00 474 LYS A N 1
ATOM 4009 C CA . LYS A 1 474 ? 12.974 -13.544 -15.774 1.00 98.00 474 LYS A CA 1
ATOM 4010 C C . LYS A 1 474 ? 11.782 -13.499 -14.828 1.00 98.00 474 LYS A C 1
ATOM 4012 O O . LYS A 1 474 ? 10.637 -13.379 -15.266 1.00 98.00 474 LYS A O 1
ATOM 4017 N N . ILE A 1 475 ? 12.069 -13.558 -13.531 1.00 97.00 475 ILE A N 1
ATOM 4018 C CA . ILE A 1 475 ? 11.096 -13.328 -12.464 1.00 97.00 475 ILE A CA 1
ATOM 4019 C C . ILE A 1 475 ? 11.658 -12.286 -11.504 1.00 97.00 475 ILE A C 1
ATOM 4021 O O . ILE A 1 475 ? 12.687 -12.509 -10.867 1.00 97.00 475 ILE A O 1
ATOM 4025 N N . THR A 1 476 ? 10.933 -11.182 -11.360 1.00 94.31 476 THR A N 1
ATOM 4026 C CA . THR A 1 476 ? 11.199 -10.154 -10.358 1.00 94.31 476 THR A CA 1
ATOM 4027 C C . THR A 1 476 ? 10.112 -10.186 -9.297 1.00 94.31 476 THR A C 1
ATOM 4029 O O . THR A 1 476 ? 8.915 -10.074 -9.579 1.00 94.31 476 THR A O 1
ATOM 4032 N N . ASN A 1 477 ? 10.542 -10.349 -8.052 1.00 88.25 477 ASN A N 1
ATOM 4033 C CA . ASN A 1 477 ? 9.672 -10.380 -6.891 1.00 88.25 477 ASN A CA 1
ATOM 4034 C C . ASN A 1 477 ? 10.232 -9.567 -5.711 1.00 88.25 477 ASN A C 1
ATOM 4036 O O . ASN A 1 477 ? 9.785 -9.725 -4.575 1.00 88.25 477 ASN A O 1
ATOM 4040 N N . SER A 1 478 ? 11.199 -8.682 -5.939 1.00 86.12 478 SER A N 1
ATOM 4041 C CA . SER A 1 478 ? 11.782 -7.845 -4.891 1.00 86.12 478 SER A CA 1
ATOM 4042 C C . SER A 1 478 ? 11.195 -6.441 -4.863 1.00 86.12 478 SER A C 1
ATOM 4044 O O . SER A 1 478 ? 10.733 -5.914 -5.871 1.00 86.12 478 SER A O 1
ATOM 4046 N N . CYS A 1 479 ? 11.201 -5.827 -3.683 1.00 82.38 479 CYS A N 1
ATOM 4047 C CA . CYS A 1 479 ? 10.824 -4.430 -3.515 1.00 82.38 479 CYS A CA 1
ATOM 4048 C C . CYS A 1 479 ? 11.667 -3.794 -2.409 1.00 82.38 479 CYS A C 1
ATOM 4050 O O . CYS A 1 479 ? 11.467 -4.075 -1.222 1.00 82.38 479 CYS A O 1
ATOM 4052 N N . SER A 1 480 ? 12.584 -2.905 -2.795 1.00 74.25 480 SER A N 1
ATOM 4053 C CA . SER A 1 480 ? 13.448 -2.174 -1.860 1.00 74.25 480 SER A CA 1
ATOM 4054 C C . SER A 1 480 ? 12.682 -1.195 -0.976 1.00 74.25 480 SER A C 1
ATOM 4056 O O . SER A 1 480 ? 13.026 -1.004 0.192 1.00 74.25 480 SER A O 1
ATOM 4058 N N . ASP A 1 481 ? 11.608 -0.624 -1.517 1.00 69.88 481 ASP A N 1
ATOM 4059 C CA . ASP A 1 481 ? 10.842 0.453 -0.887 1.00 69.88 481 ASP A CA 1
ATOM 4060 C C . ASP A 1 481 ? 9.779 -0.081 0.096 1.00 69.88 481 ASP A C 1
ATOM 4062 O O . ASP A 1 481 ? 9.127 0.683 0.807 1.00 69.88 481 ASP A O 1
ATOM 4066 N N . CYS A 1 482 ? 9.633 -1.410 0.191 1.00 64.75 482 CYS A N 1
ATOM 4067 C CA . CYS A 1 482 ? 8.552 -2.096 0.901 1.00 64.75 482 CYS A CA 1
ATOM 4068 C C . CYS A 1 482 ? 8.832 -2.431 2.380 1.00 64.75 482 CYS A C 1
ATOM 4070 O O . CYS A 1 482 ? 8.100 -3.209 2.990 1.00 64.75 482 CYS A O 1
ATOM 4072 N N . GLY A 1 483 ? 9.888 -1.888 2.995 1.00 59.88 483 GLY A N 1
ATOM 4073 C CA . GLY A 1 483 ? 10.112 -1.964 4.450 1.00 59.88 483 GLY A CA 1
ATOM 4074 C C . GLY A 1 483 ? 10.444 -3.346 5.046 1.00 59.88 483 GLY A C 1
ATOM 4075 O O . GLY A 1 483 ? 10.917 -3.402 6.179 1.00 59.88 483 GLY A O 1
ATOM 4076 N N . GLY A 1 484 ? 10.306 -4.457 4.312 1.00 62.41 484 GLY A N 1
ATOM 4077 C CA . GLY A 1 484 ? 10.748 -5.774 4.794 1.00 62.41 484 GLY A CA 1
ATOM 4078 C C . GLY A 1 484 ? 10.105 -7.016 4.179 1.00 62.41 484 GLY A C 1
ATOM 4079 O O . GLY A 1 484 ? 10.527 -8.115 4.528 1.00 62.41 484 GLY A O 1
ATOM 4080 N N . THR A 1 485 ? 9.108 -6.904 3.301 1.00 68.69 485 THR A N 1
ATOM 4081 C CA . THR A 1 485 ? 8.498 -8.070 2.634 1.00 68.69 485 THR A CA 1
ATOM 4082 C C . THR A 1 485 ? 7.887 -7.631 1.308 1.00 68.69 485 THR A C 1
ATOM 4084 O O . THR A 1 485 ? 6.973 -6.823 1.325 1.00 68.69 485 THR A O 1
ATOM 4087 N N . SER A 1 486 ? 8.375 -8.116 0.166 1.00 78.19 486 SER A N 1
ATOM 4088 C CA . SER A 1 486 ? 7.763 -7.799 -1.134 1.00 78.19 486 SER A CA 1
ATOM 4089 C C . SER A 1 486 ? 6.448 -8.564 -1.332 1.00 78.19 486 SER A C 1
ATOM 4091 O O . SER A 1 486 ? 5.454 -7.977 -1.761 1.00 78.19 486 SER A O 1
ATOM 4093 N N . ASN A 1 487 ? 6.408 -9.844 -0.942 1.00 84.12 487 ASN A N 1
ATOM 4094 C CA . ASN A 1 487 ? 5.187 -10.642 -0.828 1.00 84.12 487 ASN A CA 1
ATOM 4095 C C . ASN A 1 487 ? 5.296 -11.776 0.210 1.00 84.12 487 ASN A C 1
ATOM 4097 O O . ASN A 1 487 ? 6.308 -11.925 0.888 1.00 84.12 487 ASN A O 1
ATOM 4101 N N . PHE A 1 488 ? 4.237 -12.578 0.348 1.00 87.38 488 PHE A N 1
ATOM 4102 C CA . PHE A 1 488 ? 4.137 -13.671 1.320 1.00 87.38 488 PHE A CA 1
ATOM 4103 C C . PHE A 1 488 ? 4.482 -15.054 0.748 1.00 87.38 488 PHE A C 1
ATOM 4105 O O . PHE A 1 488 ? 4.142 -16.075 1.351 1.00 87.38 488 PHE A O 1
ATOM 4112 N N . LEU A 1 489 ? 5.179 -15.111 -0.393 1.00 88.94 489 LEU A N 1
ATOM 4113 C CA . LEU A 1 489 ? 5.717 -16.365 -0.915 1.00 88.94 489 LEU A CA 1
ATOM 4114 C C . LEU A 1 489 ? 6.856 -16.856 -0.011 1.00 88.94 489 LEU A C 1
ATOM 4116 O O . LEU A 1 489 ? 7.714 -16.084 0.416 1.00 88.94 489 LEU A O 1
ATOM 4120 N N . ASN A 1 490 ? 6.850 -18.152 0.296 1.00 90.25 490 ASN A N 1
ATOM 4121 C CA . ASN A 1 490 ? 7.783 -18.756 1.253 1.00 90.25 490 ASN A CA 1
ATOM 4122 C C . ASN A 1 490 ? 8.405 -20.079 0.779 1.00 90.25 490 ASN A C 1
ATOM 4124 O O . ASN A 1 490 ? 9.342 -20.571 1.405 1.00 90.25 490 ASN A O 1
ATOM 4128 N N . ASP A 1 491 ? 7.920 -20.643 -0.328 1.00 91.69 491 ASP A N 1
ATOM 4129 C CA . ASP A 1 491 ? 8.387 -21.916 -0.865 1.00 91.69 491 ASP A CA 1
ATOM 4130 C C . ASP A 1 491 ? 9.168 -21.704 -2.166 1.00 91.69 491 ASP A C 1
ATOM 4132 O O . ASP A 1 491 ? 8.596 -21.371 -3.201 1.00 91.69 491 ASP A O 1
ATOM 4136 N N . LEU A 1 492 ? 10.485 -21.927 -2.126 1.00 93.25 492 LEU A N 1
ATOM 4137 C CA . LEU A 1 492 ? 11.355 -21.861 -3.307 1.00 93.25 492 LEU A CA 1
ATOM 4138 C C . LEU A 1 492 ? 11.043 -22.953 -4.344 1.00 93.25 492 LEU A C 1
ATOM 4140 O O . LEU A 1 492 ? 11.448 -22.828 -5.501 1.00 93.25 492 LEU A O 1
ATOM 4144 N N . SER A 1 493 ? 10.344 -24.030 -3.960 1.00 94.19 493 SER A N 1
ATOM 4145 C CA . SER A 1 493 ? 10.055 -25.157 -4.853 1.00 94.19 493 SER A CA 1
ATOM 4146 C C . SER A 1 493 ? 9.176 -24.777 -6.044 1.00 94.19 493 SER A C 1
ATOM 4148 O O . SER A 1 493 ? 9.278 -25.414 -7.096 1.00 94.19 493 SER A O 1
ATOM 4150 N N . ILE A 1 494 ? 8.415 -23.683 -5.933 1.00 94.25 494 ILE A N 1
ATOM 4151 C CA . ILE A 1 494 ? 7.579 -23.147 -7.014 1.00 94.25 494 ILE A CA 1
ATOM 4152 C C . ILE A 1 494 ? 8.383 -22.784 -8.269 1.00 94.25 494 ILE A C 1
ATOM 4154 O O . ILE A 1 494 ? 7.826 -22.789 -9.361 1.00 94.25 494 ILE A O 1
ATOM 4158 N N . PHE A 1 495 ? 9.685 -22.503 -8.137 1.00 94.88 495 PHE A N 1
ATOM 4159 C CA . PHE A 1 495 ? 10.561 -22.154 -9.260 1.00 94.88 495 PHE A CA 1
ATOM 4160 C C . PHE A 1 495 ? 11.323 -23.356 -9.836 1.00 94.88 495 PHE A C 1
ATOM 4162 O O . PHE A 1 495 ? 11.969 -23.230 -10.871 1.00 94.88 495 PHE A O 1
ATOM 4169 N N . SER A 1 496 ? 11.274 -24.522 -9.182 1.00 93.75 496 SER A N 1
ATOM 4170 C CA . SER A 1 496 ? 12.199 -25.641 -9.432 1.00 93.75 496 SER A CA 1
ATOM 4171 C C . SER A 1 496 ? 12.098 -26.282 -10.824 1.00 93.75 496 SER A C 1
ATOM 4173 O O . SER A 1 496 ? 13.056 -26.917 -11.271 1.00 93.75 496 SER A O 1
ATOM 4175 N N . HIS A 1 497 ? 10.964 -26.123 -11.515 1.00 94.44 497 HIS A N 1
ATOM 4176 C CA . HIS A 1 497 ? 10.720 -26.660 -12.860 1.00 94.44 497 HIS A CA 1
ATOM 4177 C C . HIS A 1 497 ? 11.085 -25.691 -13.996 1.00 94.44 497 HIS A C 1
ATOM 4179 O O . HIS A 1 497 ? 11.005 -26.071 -15.161 1.00 94.44 497 HIS A O 1
ATOM 4185 N N . LEU A 1 498 ? 11.491 -24.454 -13.692 1.00 95.56 498 LEU A N 1
ATOM 4186 C CA . LEU A 1 498 ? 11.763 -23.412 -14.688 1.00 95.56 498 LEU A CA 1
ATOM 4187 C C . LEU A 1 498 ? 13.180 -23.515 -15.278 1.00 95.56 498 LEU A C 1
ATOM 4189 O O . LEU A 1 498 ? 13.989 -22.604 -15.146 1.00 95.56 498 LEU A O 1
ATOM 4193 N N . GLU A 1 499 ? 13.503 -24.616 -15.956 1.00 91.62 499 GLU A N 1
ATOM 4194 C CA . GLU A 1 499 ? 14.868 -24.938 -16.426 1.00 91.62 499 GLU A CA 1
ATOM 4195 C C . GLU A 1 499 ? 15.537 -23.858 -17.308 1.00 91.62 499 GLU A C 1
ATOM 4197 O O . GLU A 1 499 ? 16.763 -23.835 -17.440 1.00 91.62 499 GLU A O 1
ATOM 4202 N N . ASN A 1 500 ? 14.744 -22.965 -17.915 1.00 94.69 500 ASN A N 1
ATOM 4203 C CA . ASN A 1 500 ? 15.219 -21.872 -18.766 1.00 94.69 500 ASN A CA 1
ATOM 4204 C C . ASN A 1 500 ? 15.335 -20.511 -18.063 1.00 94.69 500 ASN A C 1
ATOM 4206 O O . ASN A 1 500 ? 15.683 -19.539 -18.730 1.00 94.69 500 ASN A O 1
ATOM 4210 N N . LEU A 1 501 ? 15.073 -20.441 -16.756 1.00 97.31 501 LEU A N 1
ATOM 4211 C CA . LEU A 1 501 ? 15.154 -19.201 -15.993 1.00 97.31 501 LEU A CA 1
ATOM 4212 C C . LEU A 1 501 ? 16.599 -18.680 -15.965 1.00 97.31 501 LEU A C 1
ATOM 4214 O O . LEU A 1 501 ? 17.521 -19.399 -15.577 1.00 97.31 501 LEU A O 1
ATOM 4218 N N . GLU A 1 502 ? 16.786 -17.430 -16.381 1.00 97.69 502 GLU A N 1
ATOM 4219 C CA . GLU A 1 502 ? 18.074 -16.735 -16.418 1.00 97.69 502 GLU A CA 1
ATOM 4220 C C . GLU A 1 502 ? 18.203 -15.721 -15.276 1.00 97.69 502 GLU A C 1
ATOM 4222 O O . GLU A 1 502 ? 19.302 -15.533 -14.758 1.00 97.69 502 GLU A O 1
ATOM 4227 N N . GLU A 1 503 ? 17.101 -15.115 -14.838 1.00 97.88 503 GLU A N 1
ATOM 4228 C CA . GLU A 1 503 ? 17.085 -14.114 -13.771 1.00 97.88 503 GLU A CA 1
ATOM 4229 C C . GLU A 1 503 ? 15.989 -14.413 -12.743 1.00 97.88 503 GLU A C 1
ATOM 4231 O O . GLU A 1 503 ? 14.809 -14.547 -13.083 1.00 97.88 503 GLU A O 1
ATOM 4236 N N . LEU A 1 504 ? 16.386 -14.501 -11.474 1.00 97.25 504 LEU A N 1
ATOM 4237 C CA . LEU A 1 504 ? 15.490 -14.686 -10.340 1.00 97.25 504 LEU A CA 1
ATOM 4238 C C . LEU A 1 504 ? 15.844 -13.688 -9.241 1.00 97.25 504 LEU A C 1
ATOM 4240 O O . LEU A 1 504 ? 16.885 -13.807 -8.596 1.00 97.25 504 LEU A O 1
ATOM 4244 N N . ASP A 1 505 ? 14.957 -12.729 -9.018 1.00 95.19 505 ASP A N 1
ATOM 4245 C CA . ASP A 1 505 ? 15.108 -11.731 -7.969 1.00 95.19 505 ASP A CA 1
ATOM 4246 C C . ASP A 1 505 ? 14.044 -11.925 -6.880 1.00 95.19 505 ASP A C 1
ATOM 4248 O O . ASP A 1 505 ? 12.844 -11.722 -7.094 1.00 95.19 505 ASP A O 1
ATOM 4252 N N . LEU A 1 506 ? 14.510 -12.346 -5.706 1.00 92.62 506 LEU A N 1
ATOM 4253 C CA . LEU A 1 506 ? 13.738 -12.619 -4.497 1.00 92.62 506 LEU A CA 1
ATOM 4254 C C . LEU A 1 506 ? 14.094 -11.659 -3.358 1.00 92.62 506 LEU A C 1
ATOM 4256 O O . LEU A 1 506 ? 13.672 -11.897 -2.221 1.00 92.62 506 LEU A O 1
ATOM 4260 N N . GLY A 1 507 ? 14.848 -10.591 -3.628 1.00 89.00 507 GLY A N 1
ATOM 4261 C CA . GLY A 1 507 ? 15.295 -9.645 -2.614 1.00 89.00 507 GLY A CA 1
ATOM 4262 C C . GLY A 1 507 ? 14.149 -9.096 -1.750 1.00 89.00 507 GLY A C 1
ATOM 4263 O O . GLY A 1 507 ? 13.000 -8.994 -2.179 1.00 89.00 507 GLY A O 1
ATOM 4264 N N . TYR A 1 508 ? 14.444 -8.721 -0.507 1.00 85.44 508 TYR A N 1
ATOM 4265 C CA . TYR A 1 508 ? 13.478 -8.163 0.448 1.00 85.44 508 TYR A CA 1
ATOM 4266 C C . TYR A 1 508 ? 12.283 -9.087 0.774 1.00 85.44 508 TYR A C 1
ATOM 4268 O O . TYR A 1 508 ? 11.217 -8.599 1.151 1.00 85.44 508 TYR A O 1
ATOM 4276 N N . ASN A 1 509 ? 12.443 -10.412 0.682 1.00 83.75 509 ASN A N 1
ATOM 4277 C CA . ASN A 1 509 ? 11.424 -11.396 1.072 1.00 83.75 509 ASN A CA 1
ATOM 4278 C C . ASN A 1 509 ? 11.898 -12.271 2.242 1.00 83.75 509 ASN A C 1
ATOM 4280 O O . ASN A 1 509 ? 12.432 -13.364 2.056 1.00 83.75 509 ASN A O 1
ATOM 4284 N N . LEU A 1 510 ? 11.651 -11.816 3.473 1.00 82.62 510 LEU A N 1
ATOM 4285 C CA . LEU A 1 510 ? 12.068 -12.510 4.703 1.00 82.62 510 LEU A CA 1
ATOM 4286 C C . LEU A 1 510 ? 11.429 -13.897 4.904 1.00 82.62 510 LEU A C 1
ATOM 4288 O O . L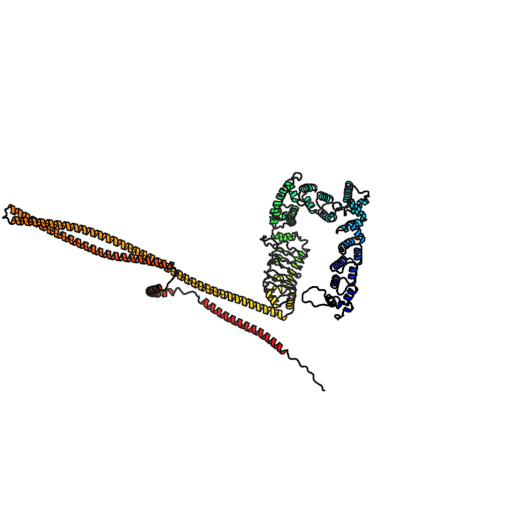EU A 1 510 ? 11.884 -14.657 5.753 1.00 82.62 510 LEU A O 1
ATOM 4292 N N . LEU A 1 511 ? 10.367 -14.220 4.161 1.00 85.88 511 LEU A N 1
ATOM 4293 C CA . LEU A 1 511 ? 9.649 -15.489 4.281 1.00 85.88 511 LEU A CA 1
ATOM 4294 C C . LEU A 1 511 ? 10.273 -16.625 3.465 1.00 85.88 511 LEU A C 1
ATOM 4296 O O . LEU A 1 511 ? 10.031 -17.788 3.789 1.00 85.88 511 LEU A O 1
ATOM 4300 N N . PHE A 1 512 ? 11.103 -16.320 2.462 1.00 89.00 512 PHE A N 1
ATOM 4301 C CA . PHE A 1 512 ? 11.940 -17.344 1.845 1.00 89.00 512 PHE A CA 1
ATOM 4302 C C . PHE A 1 512 ? 13.029 -17.754 2.835 1.00 89.00 512 PHE A C 1
ATOM 4304 O O . PHE A 1 512 ? 13.910 -16.962 3.170 1.00 89.00 512 PHE A O 1
ATOM 4311 N N . ALA A 1 513 ? 12.949 -19.001 3.297 1.00 87.75 513 ALA A N 1
ATOM 4312 C CA . ALA A 1 513 ? 13.834 -19.569 4.304 1.00 87.75 513 ALA A CA 1
ATOM 4313 C C . ALA A 1 513 ? 14.320 -20.970 3.904 1.00 87.75 513 ALA A C 1
ATOM 4315 O O . ALA A 1 513 ? 13.718 -21.653 3.076 1.00 87.75 513 ALA A O 1
ATOM 4316 N N . GLY A 1 514 ? 15.404 -21.424 4.535 1.00 88.12 514 GLY A N 1
ATOM 4317 C CA . GLY A 1 514 ? 15.973 -22.754 4.306 1.00 88.12 514 GLY A CA 1
ATOM 4318 C C . GLY A 1 514 ? 17.078 -22.768 3.250 1.00 88.12 514 GLY A C 1
ATOM 4319 O O . GLY A 1 514 ? 17.965 -21.919 3.267 1.00 88.12 514 GLY A O 1
ATOM 4320 N N . SER A 1 515 ? 17.070 -23.769 2.368 1.00 91.44 515 SER A N 1
ATOM 4321 C CA . SER A 1 515 ? 18.174 -24.054 1.439 1.00 91.44 515 SER A CA 1
ATOM 4322 C C . SER A 1 515 ? 17.859 -23.633 0.003 1.00 91.44 515 SER A C 1
ATOM 4324 O O . SER A 1 515 ? 16.719 -23.761 -0.435 1.00 91.44 515 SER A O 1
ATOM 4326 N N . LEU A 1 516 ? 18.888 -23.255 -0.762 1.00 93.62 516 LEU A N 1
ATOM 4327 C CA . LEU A 1 516 ? 18.829 -23.058 -2.220 1.00 93.62 516 LEU A CA 1
ATOM 4328 C C . LEU A 1 516 ? 18.656 -24.364 -3.025 1.00 93.62 516 LEU A C 1
ATOM 4330 O O . LEU A 1 516 ? 18.543 -24.317 -4.247 1.00 93.62 516 LEU A O 1
ATOM 4334 N N . GLU A 1 517 ? 18.608 -25.534 -2.375 1.00 93.94 517 GLU A N 1
ATOM 4335 C CA . GLU A 1 517 ? 18.432 -26.834 -3.044 1.00 93.94 517 GLU A CA 1
ATOM 4336 C C . GLU A 1 517 ? 17.289 -26.893 -4.077 1.00 93.94 517 GLU A C 1
ATOM 4338 O O . GLU A 1 517 ? 17.506 -27.488 -5.138 1.00 93.94 517 GLU A O 1
ATOM 4343 N N . PRO A 1 518 ? 16.098 -26.303 -3.848 1.00 96.44 518 PRO A N 1
ATOM 4344 C CA . PRO A 1 518 ? 15.022 -26.334 -4.838 1.00 96.44 518 PRO A CA 1
ATOM 4345 C C . PRO A 1 518 ? 15.407 -25.725 -6.195 1.00 96.44 518 PRO A C 1
ATOM 4347 O O . PRO A 1 518 ? 14.818 -26.086 -7.209 1.00 96.44 518 PRO A O 1
ATOM 4350 N N . LEU A 1 519 ? 16.428 -24.862 -6.234 1.00 95.56 519 LEU A N 1
ATOM 4351 C CA . LEU A 1 519 ? 16.910 -24.193 -7.444 1.00 95.56 519 LEU A CA 1
ATOM 4352 C C . LEU A 1 519 ? 17.999 -24.987 -8.193 1.00 95.56 519 LEU A C 1
ATOM 4354 O O . LEU A 1 519 ? 18.472 -24.540 -9.234 1.00 95.56 519 LEU A O 1
ATOM 4358 N N . LYS A 1 520 ? 18.392 -26.179 -7.717 1.00 91.94 520 LYS A N 1
ATOM 4359 C CA . LYS A 1 520 ? 19.529 -26.958 -8.258 1.00 91.94 520 LYS A CA 1
ATOM 4360 C C . LYS A 1 520 ? 19.443 -27.315 -9.747 1.00 91.94 520 LYS A C 1
ATOM 4362 O O . LYS A 1 520 ? 20.463 -27.612 -10.361 1.00 91.94 520 LYS A O 1
ATOM 4367 N N . ASN A 1 521 ? 18.237 -27.327 -10.315 1.00 92.25 521 ASN A N 1
ATOM 4368 C CA . ASN A 1 521 ? 18.007 -27.660 -11.723 1.00 92.25 521 ASN A CA 1
ATOM 4369 C C . ASN A 1 521 ? 18.007 -26.423 -12.643 1.00 92.25 521 ASN A C 1
ATOM 4371 O O . ASN A 1 521 ? 17.939 -26.576 -13.862 1.00 92.25 521 ASN A O 1
ATOM 4375 N N . LEU A 1 522 ? 18.119 -25.206 -12.095 1.00 94.81 522 LEU A N 1
ATOM 4376 C CA . LEU A 1 522 ? 18.106 -23.948 -12.850 1.00 94.81 522 LEU A CA 1
ATOM 4377 C C . LEU A 1 522 ? 19.476 -23.663 -13.482 1.00 94.81 522 LEU A C 1
ATOM 4379 O O . LEU A 1 522 ? 20.153 -22.684 -13.180 1.00 94.81 522 LEU A O 1
ATOM 4383 N N . THR A 1 523 ? 19.901 -24.555 -14.373 1.00 91.75 523 THR A N 1
ATOM 4384 C CA . THR A 1 523 ? 21.251 -24.565 -14.967 1.00 91.75 523 THR A CA 1
ATOM 4385 C C . THR A 1 523 ? 21.563 -23.375 -15.881 1.00 91.75 523 THR A C 1
ATOM 4387 O O . THR A 1 523 ? 22.721 -23.192 -16.257 1.00 91.75 523 THR A O 1
ATOM 4390 N N . LYS A 1 524 ? 20.558 -22.564 -16.239 1.00 95.50 524 LYS A N 1
ATOM 4391 C CA . LYS A 1 524 ? 20.714 -21.329 -17.024 1.00 95.50 524 LYS A CA 1
ATOM 4392 C C . LYS A 1 524 ? 20.680 -20.048 -16.191 1.00 95.50 524 LYS A C 1
ATOM 4394 O O . LYS A 1 524 ? 20.861 -18.975 -16.759 1.00 95.50 524 LYS A O 1
ATOM 4399 N N . LEU A 1 525 ? 20.504 -20.146 -14.872 1.00 96.38 525 LEU A N 1
ATOM 4400 C CA . LEU A 1 525 ? 20.392 -18.990 -13.986 1.00 96.38 525 LEU A CA 1
ATOM 4401 C C . LEU A 1 525 ? 21.690 -18.166 -13.986 1.00 96.38 525 LEU A C 1
ATOM 4403 O O . LEU A 1 525 ? 22.742 -18.639 -13.551 1.00 96.38 525 LEU A O 1
ATOM 4407 N N . LYS A 1 526 ? 21.625 -16.943 -14.508 1.00 95.50 526 LYS A N 1
ATOM 4408 C CA . LYS A 1 526 ? 22.719 -15.965 -14.575 1.00 95.50 526 LYS A CA 1
ATOM 4409 C C . LYS A 1 526 ? 22.623 -14.952 -13.443 1.00 95.50 526 LYS A C 1
ATOM 4411 O O . LYS A 1 526 ? 23.648 -14.566 -12.898 1.00 95.50 526 LYS A O 1
ATOM 4416 N N . HIS A 1 527 ? 21.425 -14.541 -13.057 1.00 95.94 527 HIS A N 1
ATOM 4417 C CA . HIS A 1 527 ? 21.219 -13.556 -12.003 1.00 95.94 527 HIS A CA 1
ATOM 4418 C C . HIS A 1 527 ? 20.382 -14.169 -10.886 1.00 95.94 527 HIS A C 1
ATOM 4420 O O . HIS A 1 527 ? 19.267 -14.627 -11.130 1.00 95.94 527 HIS A O 1
ATOM 4426 N N . LEU A 1 528 ? 20.913 -14.163 -9.665 1.00 95.94 528 LEU A N 1
ATOM 4427 C CA . LEU A 1 528 ? 20.162 -14.532 -8.471 1.00 95.94 528 LEU A CA 1
ATOM 4428 C C . LEU A 1 528 ? 20.328 -13.459 -7.396 1.00 95.94 528 LEU A C 1
ATOM 4430 O O . LEU A 1 528 ? 21.424 -13.273 -6.874 1.00 95.94 528 LEU A O 1
ATOM 4434 N N . ASP A 1 529 ? 19.240 -12.794 -7.036 1.00 94.25 529 ASP A N 1
ATOM 4435 C CA . ASP A 1 529 ? 19.206 -11.875 -5.900 1.00 94.25 529 ASP A CA 1
ATOM 4436 C C . ASP A 1 529 ? 18.345 -12.488 -4.787 1.00 94.25 529 ASP A C 1
ATOM 4438 O O . ASP A 1 529 ? 17.171 -12.807 -4.976 1.00 94.25 529 ASP A O 1
ATOM 4442 N N . ILE A 1 530 ? 18.958 -12.717 -3.628 1.00 93.62 530 ILE A N 1
ATOM 4443 C CA . ILE A 1 530 ? 18.307 -13.175 -2.397 1.00 93.62 530 ILE A CA 1
ATOM 4444 C C . ILE A 1 530 ? 18.585 -12.212 -1.236 1.00 93.62 530 ILE A C 1
ATOM 4446 O O . ILE A 1 530 ? 18.513 -12.610 -0.069 1.00 93.62 530 ILE A O 1
ATOM 4450 N N . TYR A 1 531 ? 18.924 -10.957 -1.536 1.00 91.31 531 TYR A N 1
ATOM 4451 C CA . TYR A 1 531 ? 19.187 -9.897 -0.572 1.00 91.31 531 TYR A CA 1
ATOM 4452 C C . TYR A 1 531 ? 18.092 -9.842 0.498 1.00 91.31 531 TYR A C 1
ATOM 4454 O O . TYR A 1 531 ? 16.903 -9.785 0.185 1.00 91.31 531 TYR A O 1
ATOM 4462 N N . LYS A 1 532 ? 18.464 -9.819 1.783 1.00 89.25 532 LYS A N 1
ATOM 4463 C CA . LYS A 1 532 ? 17.508 -9.679 2.901 1.00 89.25 532 LYS A CA 1
ATOM 4464 C C . LYS A 1 532 ? 16.376 -10.733 2.879 1.00 89.25 532 LYS A C 1
ATOM 4466 O O . LYS A 1 532 ? 15.209 -10.418 3.117 1.00 89.25 532 LYS A O 1
ATOM 4471 N N . THR A 1 533 ? 16.731 -11.986 2.598 1.00 90.75 533 THR A N 1
ATOM 4472 C CA . THR A 1 533 ? 15.897 -13.191 2.795 1.00 90.75 533 THR A CA 1
ATOM 4473 C C . THR A 1 533 ? 16.375 -13.989 4.022 1.00 90.75 533 THR A C 1
ATOM 4475 O O . THR A 1 533 ? 17.446 -13.705 4.564 1.00 90.75 533 THR A O 1
ATOM 4478 N N . ASP A 1 534 ? 15.618 -15.002 4.470 1.00 88.69 534 ASP A N 1
ATOM 4479 C CA . ASP A 1 534 ? 16.021 -15.902 5.572 1.00 88.69 534 ASP A CA 1
ATOM 4480 C C . ASP A 1 534 ? 16.637 -17.234 5.084 1.00 88.69 534 ASP A C 1
ATOM 4482 O O . ASP A 1 534 ? 16.697 -18.231 5.815 1.00 88.69 534 ASP A O 1
ATOM 4486 N N . ILE A 1 535 ? 17.103 -17.269 3.832 1.00 91.25 535 ILE A N 1
ATOM 4487 C CA . ILE A 1 535 ? 17.812 -18.410 3.240 1.00 91.25 535 ILE A CA 1
ATOM 4488 C C . ILE A 1 535 ? 19.167 -18.585 3.949 1.00 91.25 535 ILE A C 1
ATOM 4490 O O . ILE A 1 535 ? 19.916 -17.626 4.150 1.00 91.25 535 ILE A O 1
ATOM 4494 N N . ASP A 1 536 ? 19.482 -19.821 4.350 1.00 86.88 536 ASP A N 1
ATOM 4495 C CA . ASP A 1 536 ? 20.590 -20.131 5.260 1.00 86.88 536 ASP A CA 1
ATOM 4496 C C . ASP A 1 536 ? 21.581 -21.195 4.773 1.00 86.88 536 ASP A C 1
ATOM 4498 O O . ASP A 1 536 ? 22.600 -21.429 5.430 1.00 86.88 536 ASP A O 1
ATOM 4502 N N . SER A 1 537 ? 21.311 -21.851 3.642 1.00 84.69 537 SER A N 1
ATOM 4503 C CA . SER A 1 537 ? 22.142 -22.949 3.135 1.00 84.69 537 SER A CA 1
ATOM 4504 C C . SER A 1 537 ? 21.988 -23.179 1.622 1.00 84.69 537 SER A C 1
ATOM 4506 O O . SER A 1 537 ? 21.146 -22.568 0.967 1.00 84.69 537 SER A O 1
ATOM 4508 N N . GLY A 1 538 ? 22.818 -24.059 1.046 1.00 86.50 538 GLY A N 1
ATOM 4509 C CA . GLY A 1 538 ? 22.657 -24.542 -0.332 1.00 86.50 538 GLY A CA 1
ATOM 4510 C C . GLY A 1 538 ? 23.493 -23.840 -1.406 1.00 86.50 538 GLY A C 1
ATOM 4511 O O . GLY A 1 538 ? 23.166 -23.961 -2.584 1.00 86.50 538 GLY A O 1
ATOM 4512 N N . LEU A 1 539 ? 24.576 -23.138 -1.047 1.00 84.62 539 LEU A N 1
ATOM 4513 C CA . LEU A 1 539 ? 25.487 -22.520 -2.029 1.00 84.62 539 LEU A CA 1
ATOM 4514 C C . LEU A 1 539 ? 26.039 -23.539 -3.045 1.00 84.62 539 LEU A C 1
ATOM 4516 O O . LEU A 1 539 ? 26.309 -23.184 -4.185 1.00 84.62 539 LEU A O 1
ATOM 4520 N N . GLU A 1 540 ? 26.167 -24.815 -2.667 1.00 76.12 540 GLU A N 1
ATOM 4521 C CA . GLU A 1 540 ? 26.577 -25.911 -3.553 1.00 76.12 540 GLU A CA 1
ATOM 4522 C C . GLU A 1 540 ? 25.606 -26.207 -4.709 1.00 76.12 540 GLU A C 1
ATOM 4524 O O . GLU A 1 540 ? 25.986 -26.918 -5.639 1.00 76.12 540 GLU A O 1
ATOM 4529 N N . TYR A 1 541 ? 24.381 -25.679 -4.654 1.00 87.44 541 TYR A N 1
ATOM 4530 C CA . TYR A 1 541 ? 23.354 -25.834 -5.684 1.00 87.44 541 TYR A CA 1
ATOM 4531 C C . TYR A 1 541 ? 23.265 -24.635 -6.639 1.00 87.44 541 TYR A C 1
ATOM 4533 O O . TYR A 1 541 ? 22.432 -24.648 -7.543 1.00 87.44 541 TYR A O 1
ATOM 4541 N N . LEU A 1 542 ? 24.106 -23.608 -6.456 1.00 85.94 542 LEU A N 1
ATOM 4542 C CA . LEU A 1 542 ? 24.184 -22.471 -7.371 1.00 85.94 542 LEU A CA 1
ATOM 4543 C C . LEU A 1 542 ? 24.623 -22.917 -8.770 1.00 85.94 542 LEU A C 1
ATOM 4545 O O . LEU A 1 542 ? 25.542 -23.725 -8.919 1.00 85.94 542 LEU A O 1
ATOM 4549 N N . SER A 1 543 ? 23.997 -22.338 -9.795 1.00 86.56 543 SER A N 1
ATOM 4550 C CA . SER A 1 543 ? 24.307 -22.657 -11.189 1.00 86.56 543 SER A CA 1
ATOM 4551 C C . SER A 1 543 ? 25.736 -22.252 -11.578 1.00 86.56 543 SER A C 1
ATOM 4553 O O . SER A 1 543 ? 26.248 -21.212 -11.160 1.00 86.56 543 SER A O 1
ATOM 4555 N N . ASP A 1 544 ? 26.369 -23.031 -12.458 1.00 84.19 544 ASP A N 1
ATOM 4556 C CA . ASP A 1 544 ? 27.646 -22.658 -13.081 1.00 84.19 544 ASP A CA 1
ATOM 4557 C C . ASP A 1 544 ? 27.495 -21.475 -14.065 1.00 84.19 544 ASP A C 1
ATOM 4559 O O . ASP A 1 544 ? 28.484 -20.811 -14.390 1.00 84.19 544 ASP A O 1
ATOM 4563 N N . SER A 1 545 ? 26.272 -21.173 -14.523 1.00 89.81 545 SER A N 1
ATOM 4564 C CA . SER A 1 545 ? 25.978 -20.023 -15.393 1.00 89.81 545 SER A CA 1
ATOM 4565 C C . SER A 1 545 ? 25.945 -18.678 -14.663 1.00 89.81 545 SER A C 1
ATOM 4567 O O . SER A 1 545 ? 25.942 -17.652 -15.330 1.00 89.81 545 SER A O 1
ATOM 4569 N N . LEU A 1 546 ? 25.967 -18.658 -13.328 1.00 90.31 546 LEU A N 1
ATOM 4570 C CA . LEU A 1 546 ? 25.751 -17.461 -12.507 1.00 90.31 546 LEU A CA 1
ATOM 4571 C C . LEU A 1 546 ? 26.735 -16.327 -12.845 1.00 90.31 546 LEU A C 1
ATOM 4573 O O . LEU A 1 546 ? 27.942 -16.519 -12.811 1.00 90.31 546 LEU A O 1
ATOM 4577 N N . GLU A 1 547 ? 26.247 -15.150 -13.198 1.00 90.81 547 GLU A N 1
ATOM 4578 C CA . GLU A 1 547 ? 26.994 -13.923 -13.512 1.00 90.81 547 GLU A CA 1
ATOM 4579 C C . GLU A 1 547 ? 26.823 -12.857 -12.425 1.00 90.81 547 GLU A C 1
ATOM 4581 O O . GLU A 1 547 ? 27.740 -12.071 -12.206 1.00 90.81 547 GLU A O 1
ATOM 4586 N N . TYR A 1 548 ? 25.705 -12.888 -11.696 1.00 91.69 548 TYR A N 1
ATOM 4587 C CA . TYR A 1 548 ? 25.417 -12.023 -10.558 1.00 91.69 548 TYR A CA 1
ATOM 4588 C C . TYR A 1 548 ? 24.786 -12.820 -9.410 1.00 91.69 548 TYR A C 1
ATOM 4590 O O . TYR A 1 548 ? 23.898 -13.645 -9.630 1.00 91.69 548 TYR A O 1
ATOM 4598 N N . PHE A 1 549 ? 25.236 -12.550 -8.183 1.00 91.56 549 PHE A N 1
ATOM 4599 C CA . PHE A 1 549 ? 24.670 -13.119 -6.962 1.00 91.56 549 PHE A CA 1
ATOM 4600 C C . PHE A 1 549 ? 24.701 -12.111 -5.817 1.00 91.56 549 PHE A C 1
ATOM 4602 O O . PHE A 1 549 ? 25.792 -11.702 -5.414 1.00 91.56 549 PHE A O 1
ATOM 4609 N N . ASP A 1 550 ? 23.547 -11.720 -5.280 1.00 90.81 550 ASP A N 1
ATOM 4610 C CA . ASP A 1 550 ? 23.480 -10.934 -4.042 1.00 90.81 550 ASP A CA 1
ATOM 4611 C C . ASP A 1 550 ? 22.812 -11.750 -2.936 1.00 90.81 550 ASP A C 1
ATOM 4613 O O . ASP A 1 550 ? 21.702 -12.255 -3.078 1.00 90.81 550 ASP A O 1
ATOM 4617 N N . CYS A 1 551 ? 23.523 -11.899 -1.822 1.00 91.00 551 CYS A N 1
ATOM 4618 C CA . CYS A 1 551 ? 23.028 -12.543 -0.616 1.00 91.00 551 CYS A CA 1
ATOM 4619 C C . CYS A 1 551 ? 23.324 -11.718 0.638 1.00 91.00 551 CYS A C 1
ATOM 4621 O O . CYS A 1 551 ? 23.427 -12.277 1.733 1.00 91.00 551 CYS A O 1
ATOM 4623 N N . LYS A 1 552 ? 23.507 -10.401 0.508 1.00 88.62 552 LYS A N 1
ATOM 4624 C CA . LYS A 1 552 ? 23.715 -9.526 1.666 1.00 88.62 552 LYS A CA 1
ATOM 4625 C C . LYS A 1 552 ? 22.488 -9.520 2.568 1.00 88.62 552 LYS A C 1
ATOM 4627 O O . LYS A 1 552 ? 21.352 -9.677 2.115 1.00 88.62 552 LYS A O 1
ATOM 4632 N N . ASN A 1 553 ? 22.711 -9.313 3.860 1.00 87.62 553 ASN A N 1
ATOM 4633 C CA . ASN A 1 553 ? 21.698 -9.407 4.906 1.00 87.62 553 ASN A CA 1
ATOM 4634 C C . ASN A 1 553 ? 20.953 -10.754 4.923 1.00 87.62 553 ASN A C 1
ATOM 4636 O O . ASN A 1 553 ? 19.790 -10.810 5.321 1.00 87.62 553 ASN A O 1
ATOM 4640 N N . THR A 1 554 ? 21.615 -11.834 4.499 1.00 88.38 554 THR A N 1
ATOM 4641 C CA . THR A 1 554 ? 21.133 -13.214 4.664 1.00 88.38 554 THR A CA 1
ATOM 4642 C C . THR A 1 554 ? 22.045 -13.975 5.621 1.00 88.38 554 THR A C 1
ATOM 4644 O O . THR A 1 554 ? 23.174 -13.568 5.897 1.00 88.38 554 THR A O 1
ATOM 4647 N N . LYS A 1 555 ? 21.609 -15.153 6.073 1.00 84.00 555 LYS A N 1
ATOM 4648 C CA . LYS A 1 555 ? 22.471 -16.073 6.836 1.00 84.00 555 LYS A CA 1
ATOM 4649 C C . LYS A 1 555 ? 23.608 -16.669 5.987 1.00 84.00 555 LYS A C 1
ATOM 4651 O O . LYS A 1 555 ? 24.541 -17.240 6.549 1.00 84.00 555 LYS A O 1
ATOM 4656 N N . LEU A 1 556 ? 23.540 -16.541 4.658 1.00 84.75 556 LEU A N 1
ATOM 4657 C CA . LEU A 1 556 ? 24.585 -16.961 3.723 1.00 84.75 556 LEU A CA 1
ATOM 4658 C C . LEU A 1 556 ? 25.678 -15.907 3.520 1.00 84.75 556 LEU A C 1
ATOM 4660 O O . LEU A 1 556 ? 26.751 -16.274 3.047 1.00 84.75 556 LEU A O 1
ATOM 4664 N N . GLU A 1 557 ? 25.440 -14.642 3.887 1.00 85.69 557 GLU A N 1
ATOM 4665 C CA . GLU A 1 557 ? 26.367 -13.529 3.642 1.00 85.69 557 GLU A CA 1
ATOM 4666 C C . GLU A 1 557 ? 27.765 -13.823 4.184 1.00 85.69 557 GLU A C 1
ATOM 4668 O O . GLU A 1 557 ? 28.721 -13.859 3.416 1.00 85.69 557 GLU A O 1
ATOM 4673 N N . GLU A 1 558 ? 27.884 -14.153 5.474 1.00 75.06 558 GLU A N 1
ATOM 4674 C CA . GLU A 1 558 ? 29.181 -14.441 6.101 1.00 75.06 558 GLU A CA 1
ATOM 4675 C C . GLU A 1 558 ? 29.911 -15.588 5.376 1.00 75.06 558 GLU A C 1
ATOM 4677 O O . GLU A 1 558 ? 31.125 -15.550 5.198 1.00 75.06 558 GLU A O 1
ATOM 4682 N N . ILE A 1 559 ? 29.180 -16.602 4.899 1.00 72.50 559 ILE A N 1
ATOM 4683 C CA . ILE A 1 559 ? 29.757 -17.740 4.171 1.00 72.50 559 ILE A CA 1
ATOM 4684 C C . ILE A 1 559 ? 30.218 -17.309 2.778 1.00 72.50 559 ILE A C 1
ATOM 4686 O O . ILE A 1 559 ? 31.314 -17.684 2.361 1.00 72.50 559 ILE A O 1
ATOM 4690 N N . TRP A 1 560 ? 29.404 -16.534 2.063 1.00 78.38 560 TRP A N 1
ATOM 4691 C CA . TRP A 1 560 ? 29.726 -16.007 0.740 1.00 78.38 560 TRP A CA 1
ATOM 4692 C C . TRP A 1 560 ? 30.945 -15.081 0.782 1.00 78.38 560 TRP A C 1
ATOM 4694 O O . TRP A 1 560 ? 31.831 -15.190 -0.066 1.00 78.38 560 TRP A O 1
ATOM 4704 N N . GLU A 1 561 ? 31.036 -14.230 1.804 1.00 74.31 561 GLU A N 1
ATOM 4705 C CA . GLU A 1 561 ? 32.156 -13.312 2.000 1.00 74.31 561 GLU A CA 1
ATOM 4706 C C . GLU A 1 561 ? 33.439 -14.032 2.439 1.00 74.31 561 GLU A C 1
ATOM 4708 O O . GLU A 1 561 ? 34.495 -13.827 1.836 1.00 74.31 561 GLU A O 1
ATOM 4713 N N . LEU A 1 562 ? 33.361 -14.927 3.435 1.00 65.88 562 LEU A N 1
ATOM 4714 C CA . LEU A 1 562 ? 34.527 -15.664 3.943 1.00 65.88 562 LEU A CA 1
ATOM 4715 C C . LEU A 1 562 ? 35.092 -16.669 2.935 1.00 65.88 562 LEU A C 1
ATOM 4717 O O . LEU A 1 562 ? 36.290 -16.948 2.957 1.00 65.88 562 LEU A O 1
ATOM 4721 N N . SER A 1 563 ? 34.247 -17.250 2.078 1.00 60.16 563 SER A N 1
ATOM 4722 C CA . SER A 1 563 ? 34.684 -18.301 1.150 1.00 60.16 563 SER A CA 1
ATOM 4723 C C . SER A 1 563 ? 35.526 -17.767 -0.009 1.00 60.16 563 SER A C 1
ATOM 4725 O O . SER A 1 563 ? 36.236 -18.558 -0.630 1.00 60.16 563 SER A O 1
ATOM 4727 N N . TRP A 1 564 ? 35.465 -16.462 -0.313 1.00 63.00 564 TRP A N 1
ATOM 4728 C CA . TRP A 1 564 ? 36.011 -15.934 -1.569 1.00 63.00 564 TRP A CA 1
ATOM 4729 C C . TRP A 1 564 ? 36.917 -14.690 -1.461 1.00 63.00 564 TRP A C 1
ATOM 4731 O O . TRP A 1 564 ? 37.476 -14.318 -2.493 1.00 63.00 564 TRP A O 1
ATOM 4741 N N . ASP A 1 565 ? 37.171 -14.158 -0.254 1.00 54.44 565 ASP A N 1
ATOM 4742 C CA . ASP A 1 565 ? 38.108 -13.057 0.099 1.00 54.44 565 ASP A CA 1
ATOM 4743 C C . ASP A 1 565 ? 37.917 -11.724 -0.684 1.00 54.44 565 ASP A C 1
ATOM 4745 O O . ASP A 1 565 ? 37.169 -11.653 -1.659 1.00 54.44 565 ASP A O 1
ATOM 4749 N N . GLN A 1 566 ? 38.551 -10.632 -0.228 1.00 56.09 566 GLN A N 1
ATOM 4750 C CA . GLN A 1 566 ? 38.363 -9.244 -0.710 1.00 56.09 566 GLN A CA 1
ATOM 4751 C C . GLN A 1 566 ? 38.411 -9.106 -2.253 1.00 56.09 566 GLN A C 1
ATOM 4753 O O . GLN A 1 566 ? 39.398 -9.460 -2.902 1.00 56.09 566 GLN A O 1
ATOM 4758 N N . GLY A 1 567 ? 37.331 -8.566 -2.832 1.00 58.62 567 GLY A N 1
ATOM 4759 C CA . GLY A 1 567 ? 37.116 -8.362 -4.270 1.00 58.62 567 GLY A CA 1
ATOM 4760 C C . GLY A 1 567 ? 35.643 -8.058 -4.580 1.00 58.62 567 GLY A C 1
ATOM 4761 O O . GLY A 1 567 ? 34.773 -8.308 -3.740 1.00 58.62 567 GLY A O 1
ATOM 4762 N N . ASP A 1 568 ? 35.360 -7.508 -5.764 1.00 68.88 568 ASP A N 1
ATOM 4763 C CA . ASP A 1 568 ? 33.991 -7.239 -6.229 1.00 68.88 568 ASP A CA 1
ATOM 4764 C C . ASP A 1 568 ? 33.191 -8.536 -6.490 1.00 68.88 568 ASP A C 1
ATOM 4766 O O . ASP A 1 568 ? 33.738 -9.644 -6.513 1.00 68.88 568 ASP A O 1
ATOM 4770 N N . ASN A 1 569 ? 31.871 -8.419 -6.673 1.00 72.50 569 ASN A N 1
ATOM 4771 C CA . ASN A 1 569 ? 30.990 -9.583 -6.837 1.00 72.50 569 ASN A CA 1
ATOM 4772 C C . ASN A 1 569 ? 31.406 -10.471 -8.028 1.00 72.50 569 ASN A C 1
ATOM 4774 O O . ASN A 1 569 ? 31.422 -11.700 -7.939 1.00 72.50 569 ASN A O 1
ATOM 4778 N N . ASN A 1 570 ? 31.850 -9.835 -9.115 1.00 73.50 570 ASN A N 1
ATOM 4779 C CA . ASN A 1 570 ? 32.333 -10.501 -10.322 1.00 73.50 570 ASN A CA 1
ATOM 4780 C C . ASN A 1 570 ? 33.561 -11.378 -10.041 1.00 73.50 570 ASN A C 1
ATOM 4782 O O . ASN A 1 570 ? 33.659 -12.505 -10.534 1.00 73.50 570 ASN A O 1
ATOM 4786 N N . SER A 1 571 ? 34.488 -10.897 -9.210 1.00 73.19 571 SER A N 1
ATOM 4787 C CA . SER A 1 571 ? 35.677 -11.647 -8.801 1.00 73.19 571 SER A CA 1
ATOM 4788 C C . SER A 1 571 ? 35.319 -12.896 -7.993 1.00 73.19 571 SER A C 1
ATOM 4790 O O . SER A 1 571 ? 35.882 -13.968 -8.237 1.00 73.19 571 SER A O 1
ATOM 4792 N N . ARG A 1 572 ? 34.349 -12.790 -7.075 1.00 76.31 572 ARG A N 1
ATOM 4793 C CA . ARG A 1 572 ? 33.863 -13.921 -6.260 1.00 76.31 572 ARG A CA 1
ATOM 4794 C C . ARG A 1 572 ? 33.204 -14.987 -7.130 1.00 76.31 572 ARG A C 1
ATOM 4796 O O . ARG A 1 572 ? 33.556 -16.161 -7.038 1.00 76.31 572 ARG A O 1
ATOM 4803 N N . ILE A 1 573 ? 32.346 -14.572 -8.060 1.00 77.62 573 ILE A N 1
ATOM 4804 C CA . ILE A 1 573 ? 31.687 -15.457 -9.030 1.00 77.62 573 ILE A CA 1
ATOM 4805 C C . ILE A 1 573 ? 32.708 -16.137 -9.954 1.00 77.62 573 ILE A C 1
ATOM 4807 O O . ILE A 1 573 ? 32.613 -17.333 -10.233 1.00 77.62 573 ILE A O 1
ATOM 4811 N N . ARG A 1 574 ? 33.750 -15.424 -10.394 1.00 73.88 574 ARG A N 1
ATOM 4812 C CA . ARG A 1 574 ? 34.825 -16.010 -11.209 1.00 73.88 574 ARG A CA 1
ATOM 4813 C C . ARG A 1 574 ? 35.607 -17.090 -10.456 1.00 73.88 574 ARG A C 1
ATOM 4815 O O . ARG A 1 574 ? 35.939 -18.127 -11.040 1.00 73.88 574 ARG A O 1
ATOM 4822 N N . ARG A 1 575 ? 35.889 -16.875 -9.167 1.00 72.12 575 ARG A N 1
ATOM 4823 C CA . ARG A 1 575 ? 36.541 -17.873 -8.299 1.00 72.12 575 ARG A CA 1
ATOM 4824 C C . ARG A 1 575 ? 35.619 -19.067 -8.038 1.00 72.12 575 ARG A C 1
ATOM 4826 O O . ARG A 1 575 ? 36.051 -20.207 -8.220 1.00 72.12 575 ARG A O 1
ATOM 4833 N N . TRP A 1 576 ? 34.336 -18.809 -7.771 1.00 72.75 576 TRP A N 1
ATOM 4834 C CA . TRP A 1 576 ? 33.287 -19.831 -7.690 1.00 72.75 576 TRP A CA 1
ATOM 4835 C C . TRP A 1 576 ? 33.251 -20.716 -8.943 1.00 72.75 576 TRP A C 1
ATOM 4837 O O . TRP A 1 576 ? 33.202 -21.939 -8.830 1.00 72.75 576 TRP A O 1
ATOM 4847 N N . LYS A 1 577 ? 33.348 -20.135 -10.147 1.00 71.12 577 LYS A N 1
ATOM 4848 C CA . LYS A 1 577 ? 33.345 -20.889 -11.414 1.00 71.12 577 LYS A CA 1
ATOM 4849 C C . LYS A 1 577 ? 34.589 -21.760 -11.607 1.00 71.12 577 LYS A C 1
ATOM 4851 O O . LYS A 1 577 ? 34.460 -22.875 -12.113 1.00 71.12 577 LYS A O 1
ATOM 4856 N N . THR A 1 578 ? 35.773 -21.295 -11.210 1.00 66.50 578 THR A N 1
ATOM 4857 C CA . THR A 1 578 ? 37.058 -21.884 -11.637 1.00 66.50 578 THR A CA 1
ATOM 4858 C C . THR A 1 578 ? 37.690 -22.883 -10.651 1.00 66.50 578 THR A C 1
ATOM 4860 O O . THR A 1 578 ? 38.426 -23.768 -11.088 1.00 66.50 578 THR A O 1
ATOM 4863 N N . GLU A 1 579 ? 37.374 -22.859 -9.350 1.00 66.94 579 GLU A N 1
ATOM 4864 C CA . GLU A 1 579 ? 38.011 -23.739 -8.343 1.00 66.94 579 GLU A CA 1
ATOM 4865 C C . GLU A 1 579 ? 37.305 -25.109 -8.135 1.00 66.94 579 GLU A C 1
ATOM 4867 O O . GLU A 1 579 ? 36.966 -25.506 -7.017 1.00 66.94 579 GLU A O 1
ATOM 4872 N N . LEU A 1 580 ? 37.099 -25.876 -9.220 1.00 50.06 580 LEU A N 1
ATOM 4873 C CA . LEU A 1 580 ? 36.231 -27.077 -9.282 1.00 50.06 580 LEU A CA 1
ATOM 4874 C C . LEU A 1 580 ? 36.469 -28.197 -8.227 1.00 50.06 580 LEU A C 1
ATOM 4876 O O . LEU A 1 580 ? 35.489 -28.637 -7.628 1.00 50.06 580 LEU A O 1
ATOM 4880 N N . PRO A 1 581 ? 37.697 -28.668 -7.914 1.00 49.19 581 PRO A N 1
ATOM 4881 C CA . PRO A 1 581 ? 37.891 -29.741 -6.921 1.00 49.19 581 PRO A CA 1
ATOM 4882 C C . PRO A 1 581 ? 37.643 -29.287 -5.473 1.00 49.19 581 PRO A C 1
ATOM 4884 O O . PRO A 1 581 ? 37.443 -30.109 -4.578 1.00 49.19 581 PRO A O 1
ATOM 4887 N N . LYS A 1 582 ? 37.639 -27.969 -5.241 1.00 52.00 582 LYS A N 1
ATOM 4888 C CA . LYS A 1 582 ? 37.332 -27.347 -3.954 1.00 52.00 582 LYS A CA 1
ATOM 4889 C C . LYS A 1 582 ? 35.854 -26.973 -3.828 1.00 52.00 582 LYS A C 1
ATOM 4891 O O . LYS A 1 582 ? 35.416 -26.809 -2.702 1.00 52.00 582 LYS A O 1
ATOM 4896 N N . LYS A 1 583 ? 35.059 -26.927 -4.907 1.00 52.59 583 LYS A N 1
ATOM 4897 C CA . LYS A 1 583 ? 33.617 -26.595 -4.847 1.00 52.59 583 LYS A CA 1
ATOM 4898 C C . LYS A 1 583 ? 32.839 -27.517 -3.910 1.00 52.59 583 LYS A C 1
ATOM 4900 O O . LYS A 1 583 ? 32.174 -27.056 -2.995 1.00 52.59 583 LYS A O 1
ATOM 4905 N N . GLN A 1 584 ? 32.984 -28.831 -4.073 1.00 46.53 584 GLN A N 1
ATOM 4906 C CA . GLN A 1 584 ? 32.284 -29.805 -3.230 1.00 46.53 584 GLN A CA 1
ATOM 4907 C C . GLN A 1 584 ? 32.970 -30.025 -1.885 1.00 46.53 584 GLN A C 1
ATOM 4909 O O . GLN A 1 584 ? 32.299 -30.323 -0.910 1.00 46.53 584 GLN A O 1
ATOM 4914 N N . ILE A 1 585 ? 34.298 -29.908 -1.810 1.00 47.03 585 ILE A N 1
ATOM 4915 C CA . ILE A 1 585 ? 35.049 -30.179 -0.580 1.00 47.03 585 ILE A CA 1
ATOM 4916 C C . ILE A 1 585 ? 35.025 -28.963 0.347 1.00 47.03 585 ILE A C 1
ATOM 4918 O O . ILE A 1 585 ? 34.767 -29.141 1.524 1.00 47.03 585 ILE A O 1
ATOM 4922 N N . ALA A 1 586 ? 35.211 -27.740 -0.152 1.00 46.84 586 ALA A N 1
ATOM 4923 C CA . ALA A 1 586 ? 35.101 -26.518 0.638 1.00 46.84 586 ALA A CA 1
ATOM 4924 C C . ALA A 1 586 ? 33.647 -26.243 1.023 1.00 46.84 586 ALA A C 1
ATOM 4926 O O . ALA A 1 586 ? 33.406 -26.080 2.207 1.00 46.84 586 ALA A O 1
ATOM 4927 N N . ALA A 1 587 ? 32.662 -26.315 0.115 1.00 46.34 587 ALA A N 1
ATOM 4928 C CA . ALA A 1 587 ? 31.260 -26.127 0.508 1.00 46.34 587 ALA A CA 1
ATOM 4929 C C . ALA A 1 587 ? 30.806 -27.191 1.518 1.00 46.34 587 ALA A C 1
ATOM 4931 O O . ALA A 1 587 ? 30.196 -26.854 2.521 1.00 46.34 587 ALA A O 1
ATOM 4932 N N . ARG A 1 588 ? 31.190 -28.465 1.349 1.00 47.16 588 ARG A N 1
ATOM 4933 C CA . ARG A 1 588 ? 30.820 -29.549 2.279 1.00 47.16 588 ARG A CA 1
ATOM 4934 C C . ARG A 1 588 ? 31.634 -29.541 3.572 1.00 47.16 588 ARG A C 1
ATOM 4936 O O . ARG A 1 588 ? 31.086 -29.894 4.609 1.00 47.16 588 ARG A O 1
ATOM 4943 N N . LEU A 1 589 ? 32.910 -29.143 3.560 1.00 46.56 589 LEU A N 1
ATOM 4944 C CA . LEU A 1 589 ? 33.717 -28.969 4.778 1.00 46.56 589 LEU A CA 1
ATOM 4945 C C . LEU A 1 589 ? 33.306 -27.712 5.539 1.00 46.56 589 LEU A C 1
ATOM 4947 O O . LEU A 1 589 ? 33.208 -27.789 6.754 1.00 46.56 589 LEU A O 1
ATOM 4951 N N . ILE A 1 590 ? 33.005 -26.604 4.859 1.00 51.84 590 ILE A N 1
ATOM 4952 C CA . ILE A 1 590 ? 32.486 -25.366 5.455 1.00 51.84 590 ILE A CA 1
ATOM 4953 C C . ILE A 1 590 ? 31.067 -25.601 5.968 1.00 51.84 590 ILE A C 1
ATOM 4955 O O . ILE A 1 590 ? 30.797 -25.242 7.103 1.00 51.84 590 ILE A O 1
ATOM 4959 N N . PHE A 1 591 ? 30.197 -26.297 5.229 1.00 45.78 591 PHE A N 1
ATOM 4960 C CA . PHE A 1 591 ? 28.862 -26.696 5.688 1.00 45.78 591 PHE A CA 1
ATOM 4961 C C . PHE A 1 591 ? 28.928 -27.656 6.877 1.00 45.78 591 PHE A C 1
ATOM 4963 O O . PHE A 1 591 ? 28.225 -27.459 7.862 1.00 45.78 591 PHE A O 1
ATOM 4970 N N . ASN A 1 592 ? 29.800 -28.671 6.852 1.00 48.69 592 ASN A N 1
ATOM 4971 C CA . ASN A 1 592 ? 29.987 -29.568 7.997 1.00 48.69 592 ASN A CA 1
ATOM 4972 C C . ASN A 1 592 ? 30.616 -28.843 9.192 1.00 48.69 592 ASN A C 1
ATOM 4974 O O . ASN A 1 592 ? 30.224 -29.103 10.327 1.00 48.69 592 ASN A O 1
ATOM 4978 N N . PHE A 1 593 ? 31.542 -27.914 8.949 1.00 51.09 593 PHE A N 1
ATOM 4979 C CA . PHE A 1 593 ? 32.151 -27.068 9.969 1.00 51.09 593 PHE A CA 1
ATOM 4980 C C . PHE A 1 593 ? 31.132 -26.098 10.565 1.00 51.09 593 PHE A C 1
ATOM 4982 O O . PHE A 1 593 ? 31.085 -25.980 11.779 1.00 51.09 593 PHE A O 1
ATOM 4989 N N . TRP A 1 594 ? 30.258 -25.478 9.769 1.00 51.09 594 TRP A N 1
ATOM 4990 C CA . TRP A 1 594 ? 29.190 -24.594 10.243 1.00 51.09 594 TRP A CA 1
ATOM 4991 C C . TRP A 1 594 ? 28.052 -25.359 10.903 1.00 51.09 594 TRP A C 1
ATOM 4993 O O . TRP A 1 594 ? 27.562 -24.931 11.937 1.00 51.09 594 TRP A O 1
ATOM 5003 N N . LYS A 1 595 ? 27.670 -26.534 10.399 1.00 50.84 595 LYS A N 1
ATOM 5004 C CA . LYS A 1 595 ? 26.729 -27.433 11.077 1.00 50.84 595 LYS A CA 1
ATOM 5005 C C . LYS A 1 595 ? 27.296 -27.883 12.420 1.00 50.84 595 LYS A C 1
ATOM 5007 O O . LYS A 1 595 ? 26.564 -27.906 13.404 1.00 50.84 595 LYS A O 1
ATOM 5012 N N . ALA A 1 596 ? 28.595 -28.178 12.491 1.00 49.94 596 ALA A N 1
ATOM 5013 C CA . ALA A 1 596 ? 29.285 -28.489 13.738 1.00 49.94 596 ALA A CA 1
ATOM 5014 C C . ALA A 1 596 ? 29.451 -27.258 14.645 1.00 49.94 596 ALA A C 1
ATOM 5016 O O . ALA A 1 596 ? 29.258 -27.394 15.845 1.00 49.94 596 ALA A O 1
ATOM 5017 N N . LYS A 1 597 ? 29.734 -26.066 14.104 1.00 55.00 597 LYS A N 1
ATOM 5018 C CA . LYS A 1 597 ? 29.900 -24.794 14.830 1.00 55.00 597 LYS A CA 1
ATOM 5019 C C . LYS A 1 597 ? 28.569 -24.286 15.364 1.00 55.00 597 LYS A C 1
ATOM 5021 O O . LYS A 1 597 ? 28.516 -23.951 16.533 1.00 55.00 597 LYS A O 1
ATOM 5026 N N . LYS A 1 598 ? 27.496 -24.306 14.569 1.00 57.50 598 LYS A N 1
ATOM 5027 C CA . LYS A 1 598 ? 26.115 -23.998 14.973 1.00 57.50 598 LYS A CA 1
ATOM 5028 C C . LYS A 1 598 ? 25.634 -25.019 15.988 1.00 57.50 598 LYS A C 1
ATOM 5030 O O . LYS A 1 598 ? 25.147 -24.623 17.030 1.00 57.50 598 LYS A O 1
ATOM 5035 N N . LYS A 1 599 ? 25.867 -26.321 15.772 1.00 57.34 599 LYS A N 1
ATOM 5036 C CA . LYS A 1 599 ? 25.560 -27.346 16.782 1.00 57.34 599 LYS A CA 1
ATOM 5037 C C . LYS A 1 599 ? 26.398 -27.171 18.050 1.00 57.34 599 LYS A C 1
ATOM 5039 O O . LYS A 1 599 ? 25.867 -27.380 19.124 1.00 57.34 599 LYS A O 1
ATOM 5044 N N . TYR A 1 600 ? 27.659 -26.753 17.960 1.00 59.78 600 TYR A N 1
ATOM 5045 C CA . TYR A 1 600 ? 28.520 -26.462 19.110 1.00 59.78 600 TYR A CA 1
ATOM 5046 C C . TYR A 1 600 ? 28.117 -25.172 19.825 1.00 59.78 600 TYR A C 1
ATOM 5048 O O . TYR A 1 600 ? 28.114 -25.158 21.043 1.00 59.78 600 TYR A O 1
ATOM 5056 N N . GLN A 1 601 ? 27.756 -24.109 19.107 1.00 56.81 601 GLN A N 1
ATOM 5057 C CA . GLN A 1 601 ? 27.262 -22.845 19.655 1.00 56.81 601 GLN A CA 1
ATOM 5058 C C . GLN A 1 601 ? 25.904 -23.050 20.301 1.00 56.81 601 GLN A C 1
ATOM 5060 O O . GLN A 1 601 ? 25.746 -22.686 21.449 1.00 56.81 601 GLN A O 1
ATOM 5065 N N . GLN A 1 602 ? 24.985 -23.736 19.629 1.00 60.84 602 GLN A N 1
ATOM 5066 C CA . GLN A 1 602 ? 23.682 -24.099 20.165 1.00 60.84 602 GLN A CA 1
ATOM 5067 C C . GLN A 1 602 ? 23.826 -25.064 21.338 1.00 60.84 602 GLN A C 1
ATOM 5069 O O . GLN A 1 602 ? 23.117 -24.909 22.314 1.00 60.84 602 GLN A O 1
ATOM 5074 N N . LEU A 1 603 ? 24.777 -26.005 21.310 1.00 60.19 603 LEU A N 1
ATOM 5075 C CA . LEU A 1 603 ? 25.077 -26.856 22.461 1.00 60.19 603 LEU A CA 1
ATOM 5076 C C . LEU A 1 603 ? 25.767 -26.071 23.574 1.00 60.19 603 LEU A C 1
ATOM 5078 O O . LEU A 1 603 ? 25.535 -26.399 24.718 1.00 60.19 603 LEU A O 1
ATOM 5082 N N . LYS A 1 604 ? 26.593 -25.061 23.279 1.00 60.62 604 LYS A N 1
ATOM 5083 C CA . LYS A 1 604 ? 27.296 -24.203 24.248 1.00 60.62 604 LYS A CA 1
ATOM 5084 C C . LYS A 1 604 ? 26.347 -23.203 24.893 1.00 60.62 604 LYS A C 1
ATOM 5086 O O . LYS A 1 604 ? 26.451 -22.995 26.093 1.00 60.62 604 LYS A O 1
ATOM 5091 N N . GLU A 1 605 ? 25.442 -22.619 24.123 1.00 64.81 605 GLU A N 1
ATOM 5092 C CA . GLU A 1 605 ? 24.333 -21.784 24.570 1.00 64.81 605 GLU A CA 1
ATOM 5093 C C . GLU A 1 605 ? 23.336 -22.642 25.325 1.00 64.81 605 GLU A C 1
ATOM 5095 O O . GLU A 1 605 ? 23.064 -22.324 26.461 1.00 64.81 605 GLU A O 1
ATOM 5100 N N . ASP A 1 606 ? 22.911 -23.799 24.817 1.00 61.66 606 ASP A N 1
ATOM 5101 C CA . ASP A 1 606 ? 22.094 -24.751 25.579 1.00 61.66 606 ASP A CA 1
ATOM 5102 C C . ASP A 1 606 ? 22.848 -25.235 26.825 1.00 61.66 606 ASP A C 1
ATOM 5104 O O . ASP A 1 606 ? 22.238 -25.389 27.866 1.00 61.66 606 ASP A O 1
ATOM 5108 N N . PHE A 1 607 ? 24.179 -25.377 26.813 1.00 57.78 607 PHE A N 1
ATOM 5109 C CA . PHE A 1 607 ? 24.952 -25.669 28.024 1.00 57.78 607 PHE A CA 1
ATOM 5110 C C . PHE A 1 607 ? 24.990 -24.475 28.967 1.00 57.78 607 PHE A C 1
ATOM 5112 O O . PHE A 1 607 ? 24.941 -24.676 30.167 1.00 57.78 607 PHE A O 1
ATOM 5119 N N . GLN A 1 608 ? 25.108 -23.244 28.474 1.00 59.06 608 GLN A N 1
ATOM 5120 C CA . GLN A 1 608 ? 25.154 -22.034 29.292 1.00 59.06 608 GLN A CA 1
ATOM 5121 C C . GLN A 1 608 ? 23.780 -21.691 29.846 1.00 59.06 608 GLN A C 1
ATOM 5123 O O . GLN A 1 608 ? 23.681 -21.429 31.033 1.00 59.06 608 GLN A O 1
ATOM 5128 N N . THR A 1 609 ? 22.735 -21.769 29.035 1.00 60.41 609 THR A N 1
ATOM 5129 C CA . THR A 1 609 ? 21.329 -21.646 29.393 1.00 60.41 609 THR A CA 1
ATOM 5130 C C . THR A 1 609 ? 20.912 -22.797 30.279 1.00 60.41 609 THR A C 1
ATOM 5132 O O . THR A 1 609 ? 20.275 -22.525 31.277 1.00 60.41 609 THR A O 1
ATOM 5135 N N . ARG A 1 610 ? 21.303 -24.054 30.035 1.00 60.06 610 ARG A N 1
ATOM 5136 C CA . ARG A 1 610 ? 21.069 -25.148 30.994 1.00 60.06 610 ARG A CA 1
ATOM 5137 C C . ARG A 1 610 ? 21.921 -25.006 32.229 1.00 60.06 610 ARG A C 1
ATOM 5139 O O . ARG A 1 610 ? 21.447 -25.395 33.273 1.00 60.06 610 ARG A O 1
ATOM 5146 N N . ARG A 1 611 ? 23.134 -24.462 32.178 1.00 60.84 611 ARG A N 1
ATOM 5147 C CA . ARG A 1 611 ? 23.938 -24.231 33.384 1.00 60.84 611 ARG A CA 1
ATOM 5148 C C . ARG A 1 611 ? 23.338 -23.098 34.197 1.00 60.84 611 ARG A C 1
ATOM 5150 O O . ARG A 1 611 ? 23.158 -23.291 35.378 1.00 60.84 611 ARG A O 1
ATOM 5157 N N . GLN A 1 612 ? 22.932 -21.997 33.572 1.00 58.22 612 GLN A N 1
ATOM 5158 C CA . GLN A 1 612 ? 22.188 -20.903 34.194 1.00 58.22 612 GLN A CA 1
ATOM 5159 C C . GLN A 1 612 ? 20.806 -21.355 34.646 1.00 58.22 612 GLN A C 1
ATOM 5161 O O . GLN A 1 612 ? 20.381 -20.946 35.703 1.00 58.22 612 GLN A O 1
ATOM 5166 N N . THR A 1 613 ? 20.114 -22.219 33.907 1.00 57.53 613 THR A N 1
ATOM 5167 C CA . THR A 1 613 ? 18.815 -22.777 34.302 1.00 57.53 613 THR A CA 1
ATOM 5168 C C . THR A 1 613 ? 19.012 -23.794 35.403 1.00 57.53 613 THR A C 1
ATOM 5170 O O . THR A 1 613 ? 18.247 -23.777 36.329 1.00 57.53 613 THR A O 1
ATOM 5173 N N . ILE A 1 614 ? 20.044 -24.632 35.399 1.00 63.03 614 ILE A N 1
ATOM 5174 C CA . ILE A 1 614 ? 20.355 -25.541 36.507 1.00 63.03 614 ILE A CA 1
ATOM 5175 C C . ILE A 1 614 ? 20.815 -24.736 37.713 1.00 63.03 614 ILE A C 1
ATOM 5177 O O . ILE A 1 614 ? 20.444 -25.108 38.805 1.00 63.03 614 ILE A O 1
ATOM 5181 N N . GLU A 1 615 ? 21.568 -23.650 37.557 1.00 52.53 615 GLU A N 1
ATOM 5182 C CA . GLU A 1 615 ? 22.067 -22.780 38.629 1.00 52.53 615 GLU A CA 1
ATOM 5183 C C . GLU A 1 615 ? 20.939 -21.903 39.185 1.00 52.53 615 GLU A C 1
ATOM 5185 O O . GLU A 1 615 ? 20.775 -21.829 40.391 1.00 52.53 615 GLU A O 1
ATOM 5190 N N . ILE A 1 616 ? 20.066 -21.353 38.337 1.00 57.62 616 ILE A N 1
ATOM 5191 C CA . ILE A 1 616 ? 18.828 -20.671 38.727 1.00 57.62 616 ILE A CA 1
ATOM 5192 C C . ILE A 1 616 ? 17.862 -21.685 39.316 1.00 57.62 616 ILE A C 1
ATOM 5194 O O . ILE A 1 616 ? 17.369 -21.429 40.390 1.00 57.62 616 ILE A O 1
ATOM 5198 N N . THR A 1 617 ? 17.594 -22.833 38.706 1.00 53.16 617 THR A N 1
ATOM 5199 C CA . THR A 1 617 ? 16.684 -23.867 39.222 1.00 53.16 617 THR A CA 1
ATOM 5200 C C . THR A 1 617 ? 17.228 -24.484 40.496 1.00 53.16 617 THR A C 1
ATOM 5202 O O . THR A 1 617 ? 16.447 -24.622 41.413 1.00 53.16 617 THR A O 1
ATOM 5205 N N . THR A 1 618 ? 18.526 -24.758 40.652 1.00 55.38 618 THR A N 1
ATOM 5206 C CA . THR A 1 618 ? 19.083 -25.192 41.949 1.00 55.38 618 THR A CA 1
ATOM 5207 C C . THR A 1 618 ? 19.057 -24.062 42.955 1.00 55.38 618 THR A C 1
ATOM 5209 O O . THR A 1 618 ? 18.667 -24.310 44.082 1.00 55.38 618 THR A O 1
ATOM 5212 N N . GLN A 1 619 ? 19.365 -22.815 42.591 1.00 52.09 619 GLN A N 1
ATOM 5213 C CA . GLN A 1 619 ? 19.231 -21.689 43.515 1.00 52.09 619 GLN A CA 1
ATOM 5214 C C . GLN A 1 619 ? 17.760 -21.450 43.878 1.00 52.09 619 GLN A C 1
ATOM 5216 O O . GLN A 1 619 ? 17.472 -21.160 45.028 1.00 52.09 619 GLN A O 1
ATOM 5221 N N . THR A 1 620 ? 16.819 -21.621 42.952 1.00 51.84 620 THR A N 1
ATOM 5222 C CA . THR A 1 620 ? 15.375 -21.409 43.124 1.00 51.84 620 THR A CA 1
ATOM 5223 C C . THR A 1 620 ? 14.739 -22.591 43.833 1.00 51.84 620 THR A C 1
ATOM 5225 O O . THR A 1 620 ? 13.852 -22.366 44.633 1.00 51.84 620 THR A O 1
ATOM 5228 N N . GLU A 1 621 ? 15.198 -23.824 43.628 1.00 57.22 621 GLU A N 1
ATOM 5229 C CA . GLU A 1 621 ? 14.790 -25.024 44.364 1.00 57.22 621 GLU A CA 1
ATOM 5230 C C . GLU A 1 621 ? 15.397 -25.026 45.758 1.00 57.22 621 GLU A C 1
ATOM 5232 O O . GLU A 1 621 ? 14.676 -25.307 46.698 1.00 57.22 621 GLU A O 1
ATOM 5237 N N . LEU A 1 622 ? 16.663 -24.638 45.940 1.00 57.00 622 LEU A N 1
ATOM 5238 C CA . LEU A 1 622 ? 17.277 -24.473 47.260 1.00 57.00 622 LEU A CA 1
ATOM 5239 C C . LEU A 1 622 ? 16.609 -23.313 48.004 1.00 57.00 622 LEU A C 1
ATOM 5241 O O . LEU A 1 622 ? 16.289 -23.441 49.177 1.00 57.00 622 LEU A O 1
ATOM 5245 N N . THR A 1 623 ? 16.317 -22.201 47.322 1.00 50.66 623 THR A N 1
ATOM 5246 C CA . THR A 1 623 ? 15.577 -21.069 47.901 1.00 50.66 623 THR A CA 1
ATOM 5247 C C . THR A 1 623 ? 14.117 -21.439 48.145 1.00 50.66 623 THR A C 1
ATOM 5249 O O . THR A 1 623 ? 13.603 -21.086 49.190 1.00 50.66 623 THR A O 1
ATOM 5252 N N . SER A 1 624 ? 13.459 -22.213 47.279 1.00 52.75 624 SER A N 1
ATOM 5253 C CA . SER A 1 624 ? 12.076 -22.681 47.475 1.00 52.75 624 SER A CA 1
ATOM 5254 C C . SER A 1 624 ? 11.989 -23.763 48.541 1.00 52.75 624 SER A C 1
ATOM 5256 O O . SER A 1 624 ? 11.025 -23.769 49.290 1.00 52.75 624 SER A O 1
ATOM 5258 N N . GLN A 1 625 ? 12.978 -24.647 48.670 1.00 62.53 625 GLN A N 1
ATOM 5259 C CA . GLN A 1 625 ? 13.087 -25.624 49.754 1.00 62.53 625 GLN A CA 1
ATOM 5260 C C . GLN A 1 625 ? 13.401 -24.925 51.071 1.00 62.53 625 GLN A C 1
ATOM 5262 O O . GLN A 1 625 ? 12.765 -25.243 52.067 1.00 62.53 625 GLN A O 1
ATOM 5267 N N . ASN A 1 626 ? 14.291 -23.929 51.078 1.00 57.94 626 ASN A N 1
ATOM 5268 C CA . ASN A 1 626 ? 14.569 -23.111 52.257 1.00 57.94 626 ASN A CA 1
ATOM 5269 C C . ASN A 1 626 ? 13.352 -22.262 52.639 1.00 57.94 626 ASN A C 1
ATOM 5271 O O . ASN A 1 626 ? 13.022 -22.193 53.815 1.00 57.94 626 ASN A O 1
ATOM 5275 N N . ILE A 1 627 ? 12.649 -21.661 51.674 1.00 58.31 627 ILE A N 1
ATOM 5276 C CA . ILE A 1 627 ? 11.396 -20.924 51.889 1.00 58.31 627 ILE A CA 1
ATOM 5277 C C . ILE A 1 627 ? 10.319 -21.881 52.390 1.00 58.31 627 ILE A C 1
ATOM 5279 O O . ILE A 1 627 ? 9.684 -21.563 53.380 1.00 58.31 627 ILE A O 1
ATOM 5283 N N . THR A 1 628 ? 10.167 -23.070 51.800 1.00 60.41 628 THR A N 1
ATOM 5284 C CA . THR A 1 628 ? 9.185 -24.081 52.225 1.00 60.41 628 THR A CA 1
ATOM 5285 C C . THR A 1 628 ? 9.511 -24.615 53.614 1.00 60.41 628 THR A C 1
ATOM 5287 O O . THR A 1 628 ? 8.611 -24.709 54.436 1.00 60.41 628 THR A O 1
ATOM 5290 N N . GLN A 1 629 ? 10.776 -24.903 53.931 1.00 65.25 629 GLN A N 1
ATOM 5291 C CA . GLN A 1 629 ? 11.202 -25.275 55.283 1.00 65.25 629 GLN A CA 1
ATOM 5292 C C . GLN A 1 629 ? 10.984 -24.128 56.266 1.00 65.25 629 GLN A C 1
ATOM 5294 O O . GLN A 1 629 ? 10.483 -24.362 57.359 1.00 65.25 629 GLN A O 1
ATOM 5299 N N . THR A 1 630 ? 11.293 -22.890 55.877 1.00 57.03 630 THR A N 1
ATOM 5300 C CA . THR A 1 630 ? 11.064 -21.704 56.712 1.00 57.03 630 THR A CA 1
ATOM 5301 C C . THR A 1 630 ? 9.571 -21.461 56.908 1.00 57.03 630 THR A C 1
ATOM 5303 O O . THR A 1 630 ? 9.165 -21.134 58.010 1.00 57.03 630 THR A O 1
ATOM 5306 N N . GLN A 1 631 ? 8.725 -21.676 55.898 1.00 57.16 631 GLN A N 1
ATOM 5307 C CA . GLN A 1 631 ? 7.269 -21.566 55.999 1.00 57.16 631 GLN A CA 1
ATOM 5308 C C . GLN A 1 631 ? 6.654 -22.726 56.768 1.00 57.16 631 GLN A C 1
ATOM 5310 O O . GLN A 1 631 ? 5.720 -22.493 57.521 1.00 57.16 631 GLN A O 1
ATOM 5315 N N . GLN A 1 632 ? 7.180 -23.945 56.658 1.00 68.44 632 GLN A N 1
ATOM 5316 C CA . GLN A 1 632 ? 6.791 -25.069 57.510 1.00 68.44 632 GLN A CA 1
ATOM 5317 C C . GLN A 1 632 ? 7.172 -24.795 58.966 1.00 68.44 632 GLN A C 1
ATOM 5319 O O . GLN A 1 632 ? 6.337 -24.976 59.846 1.00 68.44 632 GLN A O 1
ATOM 5324 N N . GLN A 1 633 ? 8.377 -24.276 59.222 1.00 61.44 633 GLN A N 1
ATOM 5325 C CA . GLN A 1 633 ? 8.799 -23.841 60.555 1.00 61.44 633 GLN A CA 1
ATOM 5326 C C . GLN A 1 633 ? 7.952 -22.672 61.062 1.00 61.44 633 GLN A C 1
ATOM 5328 O O . GLN A 1 633 ? 7.549 -22.693 62.216 1.00 61.44 633 GLN A O 1
ATOM 5333 N N . LEU A 1 634 ? 7.627 -21.690 60.216 1.00 59.41 634 LEU A N 1
ATOM 5334 C CA . LEU A 1 634 ? 6.773 -20.556 60.571 1.00 59.41 634 LEU A CA 1
ATOM 5335 C C . LEU A 1 634 ? 5.341 -21.014 60.862 1.00 59.41 634 LEU A C 1
ATOM 5337 O O . LEU A 1 634 ? 4.739 -20.530 61.809 1.00 59.41 634 LEU A O 1
ATOM 5341 N N . THR A 1 635 ? 4.815 -21.966 60.088 1.00 62.19 635 THR A N 1
ATOM 5342 C CA . THR A 1 635 ? 3.480 -22.546 60.293 1.00 62.19 635 THR A CA 1
ATOM 5343 C C . THR A 1 635 ? 3.445 -23.349 61.586 1.00 62.19 635 THR A C 1
ATOM 5345 O O . THR A 1 635 ? 2.494 -23.222 62.350 1.00 62.19 635 THR A O 1
ATOM 5348 N N . LEU A 1 636 ? 4.496 -24.124 61.871 1.00 64.38 636 LEU A N 1
ATOM 5349 C CA . LEU A 1 636 ? 4.631 -24.855 63.128 1.00 64.38 636 LEU A CA 1
ATOM 5350 C C . LEU A 1 636 ? 4.746 -23.885 64.314 1.00 64.38 636 LEU A C 1
ATOM 5352 O O . LEU A 1 636 ? 4.023 -24.041 65.285 1.00 64.38 636 LEU A O 1
ATOM 5356 N N . LEU A 1 637 ? 5.555 -22.827 64.198 1.00 59.31 637 LEU A N 1
ATOM 5357 C CA . LEU A 1 637 ? 5.671 -21.759 65.199 1.00 59.31 637 LEU A CA 1
ATOM 5358 C C . LEU A 1 637 ? 4.355 -20.9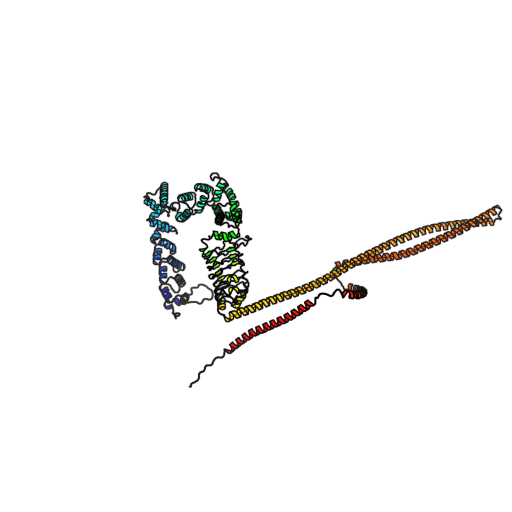97 65.396 1.00 59.31 637 LEU A C 1
ATOM 5360 O O . LEU A 1 637 ? 4.020 -20.647 66.520 1.00 59.31 637 LEU A O 1
ATOM 5364 N N . GLN A 1 638 ? 3.588 -20.748 64.334 1.00 60.69 638 GLN A N 1
ATOM 5365 C CA . GLN A 1 638 ? 2.268 -20.113 64.411 1.00 60.69 638 GLN A CA 1
ATOM 5366 C C . GLN A 1 638 ? 1.232 -21.036 65.062 1.00 60.69 638 GLN A C 1
ATOM 5368 O O . GLN A 1 638 ? 0.412 -20.568 65.853 1.00 60.69 638 GLN A O 1
ATOM 5373 N N . GLN A 1 639 ? 1.281 -22.339 64.768 1.00 64.44 639 GLN A N 1
ATOM 5374 C CA . GLN A 1 639 ? 0.464 -23.352 65.436 1.00 64.44 639 GLN A CA 1
ATOM 5375 C C . GLN A 1 639 ? 0.833 -23.471 66.915 1.00 64.44 639 GLN A C 1
ATOM 5377 O O . GLN A 1 639 ? -0.062 -23.433 67.750 1.00 64.44 639 GLN A O 1
ATOM 5382 N N . GLU A 1 640 ? 2.121 -23.527 67.255 1.00 62.97 640 GLU A N 1
ATOM 5383 C CA . GLU A 1 640 ? 2.606 -23.516 68.638 1.00 62.97 640 GLU A CA 1
ATOM 5384 C C . GLU A 1 640 ? 2.216 -22.220 69.355 1.00 62.97 640 GLU A C 1
ATOM 5386 O O . GLU A 1 640 ? 1.780 -22.262 70.500 1.00 62.97 640 GLU A O 1
ATOM 5391 N N . GLN A 1 641 ? 2.294 -21.066 68.684 1.00 58.53 641 GLN A N 1
ATOM 5392 C CA . GLN A 1 641 ? 1.865 -19.787 69.247 1.00 58.53 641 GLN A CA 1
ATOM 5393 C C . GLN A 1 641 ? 0.355 -19.764 69.494 1.00 58.53 641 GLN A C 1
ATOM 5395 O O . GLN A 1 641 ? -0.081 -19.288 70.539 1.00 58.53 641 GLN A O 1
ATOM 5400 N N . THR A 1 642 ? -0.440 -20.314 68.576 1.00 62.31 642 THR A N 1
ATOM 5401 C CA . THR A 1 642 ? -1.899 -20.403 68.724 1.00 62.31 642 THR A CA 1
ATOM 5402 C C . THR A 1 642 ? -2.267 -21.369 69.845 1.00 62.31 642 THR A C 1
ATOM 5404 O O . THR A 1 642 ? -3.031 -20.997 70.729 1.00 62.31 642 THR A O 1
ATOM 5407 N N . GLN A 1 643 ? -1.644 -22.548 69.901 1.00 65.00 643 GLN A N 1
ATOM 5408 C CA . GLN A 1 643 ? -1.829 -23.509 70.991 1.00 65.00 643 GLN A CA 1
ATOM 5409 C C . GLN A 1 643 ? -1.401 -22.931 72.342 1.00 65.00 643 GLN A C 1
ATOM 5411 O O . GLN A 1 643 ? -2.104 -23.103 73.335 1.00 65.00 643 GLN A O 1
ATOM 5416 N N . LEU A 1 644 ? -0.284 -22.199 72.398 1.00 64.69 644 LEU A N 1
ATOM 5417 C CA . LEU A 1 644 ? 0.172 -21.527 73.613 1.00 64.69 644 LEU A CA 1
ATOM 5418 C C . LEU A 1 644 ? -0.810 -20.432 74.041 1.00 64.69 644 LEU A C 1
ATOM 5420 O O . LEU A 1 644 ? -1.069 -20.274 75.232 1.00 64.69 644 LEU A O 1
ATOM 5424 N N . GLN A 1 645 ? -1.377 -19.691 73.089 1.00 60.78 645 GLN A N 1
ATOM 5425 C CA . GLN A 1 645 ? -2.343 -18.630 73.356 1.00 60.78 645 GLN A CA 1
ATOM 5426 C C . GLN A 1 645 ? -3.698 -19.191 73.813 1.00 60.78 645 GLN A C 1
ATOM 5428 O O . GLN A 1 645 ? -4.280 -18.667 74.762 1.00 60.78 645 GLN A O 1
ATOM 5433 N N . GLU A 1 646 ? -4.154 -20.300 73.232 1.00 67.44 646 GLU A N 1
ATOM 5434 C CA . GLU A 1 646 ? -5.340 -21.046 73.669 1.00 67.44 646 GLU A CA 1
ATOM 5435 C C . GLU A 1 646 ? -5.140 -21.685 75.051 1.00 67.44 646 GLU A C 1
ATOM 5437 O O . GLU A 1 646 ? -5.996 -21.548 75.932 1.00 67.44 646 GLU A O 1
ATOM 5442 N N . ALA A 1 647 ? -3.989 -22.320 75.292 1.00 65.50 647 ALA A N 1
ATOM 5443 C CA . ALA A 1 647 ? -3.631 -22.881 76.593 1.00 65.50 647 ALA A CA 1
ATOM 5444 C C . ALA A 1 647 ? -3.530 -21.784 77.663 1.00 65.50 647 ALA A C 1
ATOM 5446 O O . ALA A 1 647 ? -4.014 -21.960 78.782 1.00 65.50 647 ALA A O 1
ATOM 5447 N N . LYS A 1 648 ? -2.973 -20.618 77.309 1.00 65.75 648 LYS A N 1
ATOM 5448 C CA . LYS A 1 648 ? -2.909 -19.442 78.181 1.00 65.75 648 LYS A CA 1
ATOM 5449 C C . LYS A 1 648 ? -4.303 -18.912 78.506 1.00 65.75 648 LYS A C 1
ATOM 5451 O O . LYS A 1 648 ? -4.591 -18.679 79.677 1.00 65.75 648 LYS A O 1
ATOM 5456 N N . GLN A 1 649 ? -5.167 -18.745 77.505 1.00 66.69 649 GLN A N 1
ATOM 5457 C CA . GLN A 1 649 ? -6.535 -18.274 77.721 1.00 66.69 649 GLN A CA 1
ATOM 5458 C C . GLN A 1 649 ? -7.307 -19.246 78.618 1.00 66.69 649 GLN A C 1
ATOM 5460 O O . GLN A 1 649 ? -7.989 -18.825 79.548 1.00 66.69 649 GLN A O 1
ATOM 5465 N N . THR A 1 650 ? -7.117 -20.547 78.402 1.00 70.19 650 THR A N 1
ATOM 5466 C CA . THR A 1 650 ? -7.705 -21.600 79.232 1.00 70.19 650 THR A CA 1
ATOM 5467 C C . THR A 1 650 ? -7.193 -21.533 80.673 1.00 70.19 650 THR A C 1
ATOM 5469 O O . THR A 1 650 ? -7.994 -21.581 81.604 1.00 70.19 650 THR A O 1
ATOM 5472 N N . ALA A 1 651 ? -5.883 -21.361 80.881 1.00 65.69 651 ALA A N 1
ATOM 5473 C CA . ALA A 1 651 ? -5.289 -21.237 82.212 1.00 65.69 651 ALA A CA 1
ATOM 5474 C C . ALA A 1 651 ? -5.766 -19.975 82.950 1.00 65.69 651 ALA A C 1
ATOM 5476 O O . ALA A 1 651 ? -6.060 -20.041 84.144 1.00 65.69 651 ALA A O 1
ATOM 5477 N N . ILE A 1 652 ? -5.899 -18.844 82.246 1.00 66.56 652 ILE A N 1
ATOM 5478 C CA . ILE A 1 652 ? -6.466 -17.607 82.802 1.00 66.56 652 ILE A CA 1
ATOM 5479 C C . ILE A 1 652 ? -7.920 -17.836 83.209 1.00 66.56 652 ILE A C 1
ATOM 5481 O O . ILE A 1 652 ? -8.266 -17.577 84.358 1.00 66.56 652 ILE A O 1
ATOM 5485 N N . SER A 1 653 ? -8.750 -18.401 82.330 1.00 68.19 653 SER A N 1
ATOM 5486 C CA . SER A 1 653 ? -10.157 -18.669 82.644 1.00 68.19 653 SER A CA 1
ATOM 5487 C C . SER A 1 653 ? -10.327 -19.661 83.802 1.00 68.19 653 SER A C 1
ATOM 5489 O O . SER A 1 653 ? -11.221 -19.496 84.632 1.00 68.19 653 SER A O 1
ATOM 5491 N N . GLN A 1 654 ? -9.452 -20.664 83.920 1.00 70.94 654 GLN A N 1
ATOM 5492 C CA . GLN A 1 654 ? -9.440 -21.581 85.064 1.00 70.94 654 GLN A CA 1
ATOM 5493 C C . GLN A 1 654 ? -9.033 -20.878 86.366 1.00 70.94 654 GLN A C 1
ATOM 5495 O O . GLN A 1 654 ? -9.667 -21.102 87.398 1.00 70.94 654 GLN A O 1
ATOM 5500 N N . LEU A 1 655 ? -8.014 -20.014 86.332 1.00 68.88 655 LEU A N 1
ATOM 5501 C CA . LEU A 1 655 ? -7.595 -19.223 87.492 1.00 68.88 655 LEU A CA 1
ATOM 5502 C C . LEU A 1 655 ? -8.675 -18.226 87.920 1.00 68.88 655 LEU A C 1
ATOM 5504 O O . LEU A 1 655 ? -8.934 -18.097 89.112 1.00 68.88 655 LEU A O 1
ATOM 5508 N N . GLU A 1 656 ? -9.348 -17.569 86.976 1.00 69.25 656 GLU A N 1
ATOM 5509 C CA . GLU A 1 656 ? -10.471 -16.667 87.249 1.00 69.25 656 GLU A CA 1
ATOM 5510 C C . GLU A 1 656 ? -11.650 -17.412 87.884 1.00 69.25 656 GLU A C 1
ATOM 5512 O O . GLU A 1 656 ? -12.225 -16.937 88.867 1.00 69.25 656 GLU A O 1
ATOM 5517 N N . ALA A 1 657 ? -11.970 -18.612 87.389 1.00 71.69 657 ALA A N 1
ATOM 5518 C CA . ALA A 1 657 ? -12.995 -19.465 87.982 1.00 71.69 657 ALA A CA 1
ATOM 5519 C C . ALA A 1 657 ? -12.621 -19.905 89.409 1.00 71.69 657 ALA A C 1
ATOM 5521 O O . ALA A 1 657 ? -13.452 -19.827 90.318 1.00 71.69 657 ALA A O 1
ATOM 5522 N N . GLN A 1 658 ? -11.367 -20.313 89.636 1.00 70.88 658 GLN A N 1
ATOM 5523 C CA . GLN A 1 658 ? -10.871 -20.685 90.967 1.00 70.88 658 GLN A CA 1
ATOM 5524 C C . GLN A 1 658 ? -10.853 -19.495 91.931 1.00 70.88 658 GLN A C 1
ATOM 5526 O O . GLN A 1 658 ? -11.235 -19.648 93.094 1.00 70.88 658 GLN A O 1
ATOM 5531 N N . LEU A 1 659 ? -10.451 -18.312 91.460 1.00 68.44 659 LEU A N 1
ATOM 5532 C CA . LEU A 1 659 ? -10.459 -17.081 92.243 1.00 68.44 659 LEU A CA 1
ATOM 5533 C C . LEU A 1 659 ? -11.894 -16.717 92.627 1.00 68.44 659 LEU A C 1
ATOM 5535 O O . LEU A 1 659 ? -12.171 -16.546 93.807 1.00 68.44 659 LEU A O 1
ATOM 5539 N N . SER A 1 660 ? -12.825 -16.709 91.671 1.00 72.56 660 SER A N 1
ATOM 5540 C CA . SER A 1 660 ? -14.245 -16.431 91.918 1.00 72.56 660 SER A CA 1
ATOM 5541 C C . SER A 1 660 ? -14.864 -17.407 92.925 1.00 72.56 660 SER A C 1
ATOM 5543 O O . SER A 1 660 ? -15.539 -16.994 93.877 1.00 72.56 660 SER A O 1
ATOM 5545 N N . GLN A 1 661 ? -14.579 -18.705 92.782 1.00 74.50 661 GLN A N 1
ATOM 5546 C CA . GLN A 1 661 ? -15.055 -19.727 93.712 1.00 74.50 661 GLN A CA 1
ATOM 5547 C C . GLN A 1 661 ? -14.458 -19.538 95.116 1.00 74.50 661 GLN A C 1
ATOM 5549 O O . GLN A 1 661 ? -15.180 -19.648 96.109 1.00 74.50 661 GLN A O 1
ATOM 5554 N N . THR A 1 662 ? -13.162 -19.229 95.209 1.00 70.75 662 THR A N 1
ATOM 5555 C CA . THR A 1 662 ? -12.466 -19.002 96.487 1.00 70.75 662 THR A CA 1
ATOM 5556 C C . THR A 1 662 ? -12.964 -17.726 97.164 1.00 70.75 662 THR A C 1
ATOM 5558 O O . THR A 1 662 ? -13.296 -17.765 98.344 1.00 70.75 662 THR A O 1
ATOM 5561 N N . THR A 1 663 ? -13.135 -16.629 96.419 1.00 68.75 663 THR A N 1
ATOM 5562 C CA . THR A 1 663 ? -13.725 -15.374 96.909 1.00 68.75 663 THR A CA 1
ATOM 5563 C C . THR A 1 663 ? -15.157 -15.577 97.396 1.00 68.75 663 THR A C 1
ATOM 5565 O O . THR A 1 663 ? -15.525 -15.067 98.450 1.00 68.75 663 THR A O 1
ATOM 5568 N N . THR A 1 664 ? -15.967 -16.366 96.685 1.00 71.62 664 THR A N 1
ATOM 5569 C CA . THR A 1 664 ? -17.343 -16.666 97.111 1.00 71.62 664 THR A CA 1
ATOM 5570 C C . THR A 1 664 ? -17.363 -17.437 98.429 1.00 71.62 664 THR A C 1
ATOM 5572 O O . THR A 1 664 ? -18.115 -17.076 99.335 1.00 71.62 664 THR A O 1
ATOM 5575 N N . LYS A 1 665 ? -16.508 -18.458 98.566 1.00 75.56 665 LYS A N 1
ATOM 5576 C CA . LYS A 1 665 ? -16.369 -19.229 99.810 1.00 75.56 665 LYS A CA 1
ATOM 5577 C C . LYS A 1 665 ? -15.840 -18.369 100.960 1.00 75.56 665 LYS A C 1
ATOM 5579 O O . LYS A 1 665 ? -16.361 -18.458 102.064 1.00 75.56 665 LYS A O 1
ATOM 5584 N N . TYR A 1 666 ? -14.868 -17.500 100.698 1.00 69.75 666 TYR A N 1
ATOM 5585 C CA . TYR A 1 666 ? -14.340 -16.548 101.676 1.00 69.75 666 TYR A CA 1
ATOM 5586 C C . TYR A 1 666 ? -15.432 -15.597 102.193 1.00 69.75 666 TYR A C 1
ATOM 5588 O O . TYR A 1 666 ? -15.630 -15.474 103.398 1.00 69.75 666 TYR A O 1
ATOM 5596 N N . LEU A 1 667 ? -16.231 -15.009 101.292 1.00 69.75 667 LEU A N 1
ATOM 5597 C CA . LEU A 1 667 ? -17.366 -14.147 101.652 1.00 69.75 667 LEU A CA 1
ATOM 5598 C C . LEU A 1 667 ? -18.484 -14.890 102.402 1.00 69.75 667 LEU A C 1
ATOM 5600 O O . LEU A 1 667 ? -19.252 -14.270 103.139 1.00 69.75 667 LEU A O 1
ATOM 5604 N N . GLN A 1 668 ? -18.634 -16.199 102.188 1.00 74.19 668 GLN A N 1
ATOM 5605 C CA . GLN A 1 668 ? -19.550 -17.035 102.969 1.00 74.19 668 GLN A CA 1
ATOM 5606 C C . GLN A 1 668 ? -19.007 -17.271 104.384 1.00 74.19 668 GLN A C 1
ATOM 5608 O O . GLN A 1 668 ? -19.740 -17.041 105.343 1.00 74.19 668 GLN A O 1
ATOM 5613 N N . SER A 1 669 ? -17.727 -17.632 104.522 1.00 72.00 669 SER A N 1
ATOM 5614 C CA . SER A 1 669 ? -17.072 -17.806 105.826 1.00 72.00 669 SER A CA 1
ATOM 5615 C C . SER A 1 669 ? -17.035 -16.500 106.637 1.00 72.00 669 SER A C 1
ATOM 5617 O O . SER A 1 669 ? -17.342 -16.525 107.824 1.00 72.00 669 SER A O 1
ATOM 5619 N N . GLN A 1 670 ? -16.791 -15.337 106.013 1.00 68.12 670 GLN A N 1
ATOM 5620 C CA . GLN A 1 670 ? -16.885 -14.032 106.692 1.00 68.12 670 GLN A CA 1
ATOM 5621 C C . GLN A 1 670 ? -18.300 -13.727 107.209 1.00 68.12 670 GLN A C 1
ATOM 5623 O O . GLN A 1 670 ? -18.466 -13.177 108.301 1.00 68.12 670 GLN A O 1
ATOM 5628 N N . ARG A 1 671 ? -19.342 -14.090 106.446 1.00 74.00 671 ARG A N 1
ATOM 5629 C CA . ARG A 1 671 ? -20.734 -13.929 106.894 1.00 74.00 671 ARG A CA 1
ATOM 5630 C C . ARG A 1 671 ? -21.045 -14.817 108.096 1.00 74.00 671 ARG A C 1
ATOM 5632 O O . ARG A 1 671 ? -21.646 -14.333 109.049 1.00 74.00 671 ARG A O 1
ATOM 5639 N N . GLN A 1 672 ? -20.590 -16.070 108.073 1.00 75.62 672 GLN A N 1
ATOM 5640 C CA . GLN A 1 672 ? -20.734 -17.000 109.198 1.00 75.62 672 GLN A CA 1
ATOM 5641 C C . GLN A 1 672 ? -19.989 -16.512 110.446 1.00 75.62 672 GLN A C 1
ATOM 5643 O O . GLN A 1 672 ? -20.550 -16.552 111.538 1.00 75.62 672 GLN A O 1
ATOM 5648 N N . LEU A 1 673 ? -18.770 -15.985 110.285 1.00 71.19 673 LEU A N 1
ATOM 5649 C CA . LEU A 1 673 ? -18.008 -15.372 111.374 1.00 71.19 673 LEU A CA 1
ATOM 5650 C C . LEU A 1 673 ? -18.785 -14.210 112.009 1.00 71.19 673 LEU A C 1
ATOM 5652 O O . LEU A 1 673 ? -18.956 -14.173 113.223 1.00 71.19 673 LEU A O 1
ATOM 5656 N N . THR A 1 674 ? -19.319 -13.306 111.182 1.00 71.81 674 THR A N 1
ATOM 5657 C CA . THR A 1 674 ? -20.125 -12.163 111.649 1.00 71.81 674 THR A CA 1
ATOM 5658 C C . THR A 1 674 ? -21.358 -12.628 112.432 1.00 71.81 674 THR A C 1
ATOM 5660 O O . THR A 1 674 ? -21.709 -12.061 113.466 1.00 71.81 674 THR A O 1
ATOM 5663 N N . GLU A 1 675 ? -22.027 -13.681 111.961 1.00 78.06 675 GLU A N 1
ATOM 5664 C CA . GLU A 1 675 ? -23.198 -14.249 112.628 1.00 78.06 675 GLU A CA 1
ATOM 5665 C C . GLU A 1 675 ? -22.843 -14.882 113.983 1.00 78.06 675 GLU A C 1
ATOM 5667 O O . GLU A 1 675 ? -23.531 -14.632 114.974 1.00 78.06 675 GLU A O 1
ATOM 5672 N N . LEU A 1 676 ? -21.739 -15.632 114.060 1.00 73.44 676 LEU A N 1
ATOM 5673 C CA . LEU A 1 676 ? -21.241 -16.205 115.314 1.00 73.44 676 LEU A CA 1
ATOM 5674 C C . LEU A 1 676 ? -20.796 -15.127 116.310 1.00 73.44 676 LEU A C 1
ATOM 5676 O O . LEU A 1 676 ? -21.105 -15.236 117.495 1.00 73.44 676 LEU A O 1
ATOM 5680 N N . GLN A 1 677 ? -20.139 -14.061 115.845 1.00 73.50 677 GLN A N 1
ATOM 5681 C CA . GLN A 1 677 ? -19.763 -12.918 116.685 1.00 73.50 677 GLN A CA 1
ATOM 5682 C C . GLN A 1 677 ? -20.998 -12.242 117.300 1.00 73.50 677 GLN A C 1
ATOM 5684 O O . GLN A 1 677 ? -21.011 -11.950 118.496 1.00 73.50 677 GLN A O 1
ATOM 5689 N N . ASN A 1 678 ? -22.074 -12.071 116.524 1.00 75.75 678 ASN A N 1
ATOM 5690 C CA . ASN A 1 678 ? -23.342 -11.538 117.033 1.00 75.75 678 ASN A CA 1
ATOM 5691 C C . ASN A 1 678 ? -24.011 -12.479 118.053 1.00 75.75 678 ASN A C 1
ATOM 5693 O O . ASN A 1 678 ? -24.577 -12.016 119.049 1.00 75.75 678 ASN A O 1
ATOM 5697 N N . GLN A 1 679 ? -23.936 -13.798 117.834 1.00 79.31 679 GLN A N 1
ATOM 5698 C CA . GLN A 1 679 ? -24.436 -14.795 118.789 1.00 79.31 679 GLN A CA 1
ATOM 5699 C C . GLN A 1 679 ? -23.661 -14.733 120.112 1.00 79.31 679 GLN A C 1
ATOM 5701 O O . GLN A 1 679 ? -24.285 -14.692 121.170 1.00 79.31 679 GLN A O 1
ATOM 5706 N N . ILE A 1 680 ? -22.325 -14.651 120.068 1.00 75.19 680 ILE A N 1
ATOM 5707 C CA . ILE A 1 680 ? -21.492 -14.481 121.268 1.00 75.19 680 ILE A CA 1
ATOM 5708 C C . ILE A 1 680 ? -21.843 -13.186 121.991 1.00 75.19 680 ILE A C 1
ATOM 5710 O O . ILE A 1 680 ? -22.067 -13.229 123.195 1.00 75.19 680 ILE A O 1
ATOM 5714 N N . PHE A 1 681 ? -21.956 -12.060 121.281 1.00 76.25 681 PHE A N 1
ATOM 5715 C CA . PHE A 1 681 ? -22.334 -10.784 121.895 1.00 76.25 681 PHE A CA 1
ATOM 5716 C C . PHE A 1 681 ? -23.662 -10.891 122.662 1.00 76.25 681 PHE A C 1
ATOM 5718 O O . PHE A 1 681 ? -23.786 -10.401 123.785 1.00 76.25 681 PHE A O 1
ATOM 5725 N N . THR A 1 682 ? -24.642 -11.589 122.084 1.00 80.38 682 THR A N 1
ATOM 5726 C CA . THR A 1 682 ? -25.943 -11.832 122.724 1.00 80.38 682 THR A CA 1
ATOM 5727 C C . THR A 1 682 ? -25.797 -12.713 123.968 1.00 80.38 682 THR A C 1
ATOM 5729 O O . THR A 1 682 ? -26.285 -12.352 125.040 1.00 80.38 682 THR A O 1
ATOM 5732 N N . LEU A 1 683 ? -25.063 -13.827 123.862 1.00 80.25 683 LEU A N 1
ATOM 5733 C CA . LEU A 1 683 ? -24.793 -14.732 124.984 1.00 80.25 683 LEU A CA 1
ATOM 5734 C C . LEU A 1 683 ? -24.004 -14.047 126.113 1.00 80.25 683 LEU A C 1
ATOM 5736 O O . LEU A 1 683 ? -24.257 -14.308 127.287 1.00 80.25 683 LEU A O 1
ATOM 5740 N N . GLU A 1 684 ? -23.073 -13.146 125.790 1.00 78.88 684 GLU A N 1
ATOM 5741 C CA . GLU A 1 684 ? -22.317 -12.350 126.764 1.00 78.88 684 GLU A CA 1
ATOM 5742 C C . GLU A 1 684 ? -23.224 -11.375 127.524 1.00 78.88 684 GLU A C 1
ATOM 5744 O O . GLU A 1 684 ? -23.100 -11.249 128.749 1.00 78.88 684 GLU A O 1
ATOM 5749 N N . GLN A 1 685 ? -24.174 -10.727 126.841 1.00 79.50 685 GLN A N 1
ATOM 5750 C CA . GLN A 1 685 ? -25.175 -9.889 127.506 1.00 79.50 685 GLN A CA 1
ATOM 5751 C C . GLN A 1 685 ? -26.084 -10.706 128.425 1.00 79.50 685 GLN A C 1
ATOM 5753 O O . GLN A 1 685 ? -26.306 -10.310 129.572 1.00 79.50 685 GLN A O 1
ATOM 5758 N N . GLU A 1 686 ? -26.563 -11.863 127.964 1.00 82.38 686 GLU A N 1
ATOM 5759 C CA . GLU A 1 686 ? -27.374 -12.761 128.787 1.00 82.38 686 GLU A 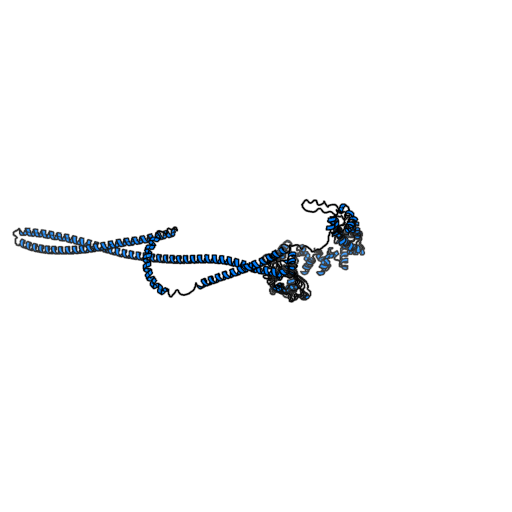CA 1
ATOM 5760 C C . GLU A 1 686 ? -26.599 -13.257 130.008 1.00 82.38 686 GLU A C 1
ATOM 5762 O O . GLU A 1 686 ? -27.101 -13.178 131.131 1.00 82.38 686 GLU A O 1
ATOM 5767 N N . LEU A 1 687 ? -25.347 -13.691 129.833 1.00 82.62 687 LEU A N 1
ATOM 5768 C CA . LEU A 1 687 ? -24.492 -14.118 130.937 1.00 82.62 687 LEU A CA 1
ATOM 5769 C C . LEU A 1 687 ? -24.268 -12.983 131.943 1.00 82.62 687 LEU A C 1
ATOM 5771 O O . LEU A 1 687 ? -24.282 -13.228 133.150 1.00 82.62 687 LEU A O 1
ATOM 5775 N N . THR A 1 688 ? -24.103 -11.747 131.468 1.00 80.94 688 THR A N 1
ATOM 5776 C CA . THR A 1 688 ? -23.944 -10.558 132.318 1.00 80.94 688 THR A CA 1
ATOM 5777 C C . THR A 1 688 ? -25.217 -10.266 133.113 1.00 80.94 688 THR A C 1
ATOM 5779 O O . THR A 1 688 ? -25.150 -10.065 134.327 1.00 80.94 688 THR A O 1
ATOM 5782 N N . ALA A 1 689 ? -26.388 -10.325 132.474 1.00 80.50 689 ALA A N 1
ATOM 5783 C CA . ALA A 1 689 ? -27.677 -10.158 133.145 1.00 80.50 689 ALA A CA 1
ATOM 5784 C C . ALA A 1 689 ? -27.911 -11.246 134.209 1.00 80.50 689 ALA A C 1
ATOM 5786 O O . ALA A 1 689 ? -28.334 -10.952 135.328 1.00 80.50 689 ALA A O 1
ATOM 5787 N N . LYS A 1 690 ? -27.565 -12.499 133.892 1.00 82.31 690 LYS A N 1
ATOM 5788 C CA . LYS A 1 690 ? -27.632 -13.643 134.816 1.00 82.31 690 LYS A CA 1
ATOM 5789 C C . LYS A 1 690 ? -26.631 -13.516 135.969 1.00 82.31 690 LYS A C 1
ATOM 5791 O O . LYS A 1 690 ? -26.939 -13.837 137.114 1.00 82.31 690 LYS A O 1
ATOM 5796 N N . GLN A 1 691 ? -25.434 -12.986 135.712 1.00 82.50 691 GLN A N 1
ATOM 5797 C CA . GLN A 1 691 ? -24.446 -12.676 136.749 1.00 82.50 691 GLN A CA 1
ATOM 5798 C C . GLN A 1 691 ? -24.969 -11.602 137.719 1.00 82.50 691 GLN A C 1
ATOM 5800 O O . GLN A 1 691 ? -24.815 -11.775 138.928 1.00 82.50 691 GLN A O 1
ATOM 5805 N N . ALA A 1 692 ? -25.616 -10.547 137.214 1.00 81.94 692 ALA A N 1
ATOM 5806 C CA . ALA A 1 692 ? -26.225 -9.503 138.037 1.00 81.94 692 ALA A CA 1
ATOM 5807 C C . ALA A 1 692 ? -27.400 -10.039 138.872 1.00 81.94 692 ALA A C 1
ATOM 5809 O O . ALA A 1 692 ? -27.479 -9.767 140.069 1.00 81.94 692 ALA A O 1
ATOM 5810 N N . LEU A 1 693 ? -28.268 -10.866 138.275 1.00 85.50 693 LEU A N 1
ATOM 5811 C CA . LEU A 1 693 ? -29.362 -11.526 138.993 1.00 85.50 693 LEU A CA 1
ATOM 5812 C C . LEU A 1 693 ? -28.832 -12.442 140.104 1.00 85.50 693 LEU A C 1
ATOM 5814 O O . LEU A 1 693 ? -29.345 -12.426 141.218 1.00 85.50 693 LEU A O 1
ATOM 5818 N N . PHE A 1 694 ? -27.778 -13.212 139.823 1.00 84.88 694 PHE A N 1
ATOM 5819 C CA . PHE A 1 694 ? -27.123 -14.048 140.826 1.00 84.88 694 PHE A CA 1
ATOM 5820 C C . PHE A 1 694 ? -26.610 -13.220 142.013 1.00 84.88 694 PHE A C 1
ATOM 5822 O O . PHE A 1 694 ? -26.863 -13.595 143.152 1.00 84.88 694 PHE A O 1
ATOM 5829 N N . GLN A 1 695 ? -25.945 -12.086 141.758 1.00 82.81 695 GLN A N 1
ATOM 5830 C CA . GLN A 1 695 ? -25.460 -11.185 142.813 1.00 82.81 695 GLN A CA 1
ATOM 5831 C C . GLN A 1 695 ? -26.606 -10.594 143.641 1.00 82.81 695 GLN A C 1
ATOM 5833 O O . GLN A 1 695 ? -26.502 -10.533 144.862 1.00 82.81 695 GLN A O 1
ATOM 5838 N N . GLN A 1 696 ? -27.716 -10.213 143.001 1.00 83.81 696 GLN A N 1
ATOM 5839 C CA . GLN A 1 696 ? -28.913 -9.745 143.708 1.00 83.81 696 GLN A CA 1
ATOM 5840 C C . GLN A 1 696 ? -29.494 -10.831 144.617 1.00 83.81 696 GLN A C 1
ATOM 5842 O O . GLN A 1 696 ? -29.801 -10.559 145.773 1.00 83.81 696 GLN A O 1
ATOM 5847 N N . LEU A 1 697 ? -29.610 -12.067 144.119 1.00 84.81 697 LEU A N 1
ATOM 5848 C CA . LEU A 1 697 ? -30.106 -13.197 144.908 1.00 84.81 697 LEU A CA 1
ATOM 5849 C C . LEU A 1 697 ? -29.156 -13.558 146.060 1.00 84.81 697 LEU A C 1
ATOM 5851 O O . LEU A 1 697 ? -29.613 -13.963 147.127 1.00 84.81 697 LEU A O 1
ATOM 5855 N N . GLU A 1 698 ? -27.845 -13.426 145.854 1.00 84.06 698 GLU A N 1
ATOM 5856 C CA . GLU A 1 698 ? -26.827 -13.662 146.880 1.00 84.06 698 GLU A CA 1
ATOM 5857 C C . GLU A 1 698 ? -26.882 -12.590 147.975 1.00 84.06 698 GLU A C 1
ATOM 5859 O O . GLU A 1 698 ? -26.857 -12.923 149.160 1.00 84.06 698 GLU A O 1
ATOM 5864 N N . GLN A 1 699 ? -27.060 -11.324 147.591 1.00 83.12 699 GLN A N 1
ATOM 5865 C CA . GLN A 1 699 ? -27.271 -10.224 148.526 1.00 83.12 699 GLN A CA 1
ATOM 5866 C C . GLN A 1 699 ? -28.581 -10.393 149.309 1.00 83.12 699 GLN A C 1
ATOM 5868 O O . GLN A 1 699 ? -28.562 -10.315 150.535 1.00 83.12 699 GLN A O 1
ATOM 5873 N N . GLU A 1 700 ? -29.698 -10.693 148.635 1.00 86.00 700 GLU A N 1
ATOM 5874 C CA . GLU A 1 700 ? -30.991 -10.942 149.292 1.00 86.00 700 GLU A CA 1
ATOM 5875 C C . GLU A 1 700 ? -30.878 -12.102 150.291 1.00 86.00 700 GLU A C 1
ATOM 5877 O O . GLU A 1 700 ? -31.398 -12.038 151.408 1.00 86.00 700 GLU A O 1
ATOM 5882 N N . LYS A 1 701 ? -30.157 -13.163 149.914 1.00 85.12 701 LYS A N 1
ATOM 5883 C CA . LYS A 1 701 ? -29.881 -14.287 150.805 1.00 85.12 701 LYS A CA 1
ATOM 5884 C C . LYS A 1 701 ? -29.065 -13.848 152.025 1.00 85.12 701 LYS A C 1
ATOM 5886 O O . LYS A 1 701 ? -29.471 -14.169 153.137 1.00 85.12 701 LYS A O 1
ATOM 5891 N N . ALA A 1 702 ? -27.979 -13.097 151.846 1.00 83.06 702 ALA A N 1
ATOM 5892 C CA . ALA A 1 702 ? -27.141 -12.614 152.948 1.00 83.06 702 ALA A CA 1
ATOM 5893 C C . ALA A 1 702 ? -27.904 -11.674 153.903 1.00 83.06 702 ALA A C 1
ATOM 5895 O O . ALA A 1 702 ? -27.767 -11.766 155.127 1.00 83.06 702 ALA A O 1
ATOM 5896 N N . GLU A 1 703 ? -28.756 -10.800 153.364 1.00 85.25 703 GLU A N 1
ATOM 5897 C CA . GLU A 1 703 ? -29.637 -9.930 154.148 1.00 85.25 703 GLU A CA 1
ATOM 5898 C C . GLU A 1 703 ? -30.622 -10.755 154.985 1.00 85.25 703 GLU A C 1
ATOM 5900 O O . GLU A 1 703 ? -30.761 -10.523 156.189 1.00 85.25 703 GLU A O 1
ATOM 5905 N N . LYS A 1 704 ? -31.259 -11.768 154.383 1.00 83.69 704 LYS A N 1
ATOM 5906 C CA . LYS A 1 704 ? -32.183 -12.667 155.090 1.00 83.69 704 LYS A CA 1
ATOM 5907 C C . LYS A 1 704 ? -31.481 -13.570 156.106 1.00 83.69 704 LYS A C 1
ATOM 5909 O O . LYS A 1 704 ? -32.047 -13.819 157.166 1.00 83.69 704 LYS A O 1
ATOM 5914 N N . GLU A 1 705 ? -30.255 -14.017 155.842 1.00 83.44 705 GLU A N 1
ATOM 5915 C CA . GLU A 1 705 ? -29.423 -14.740 156.818 1.00 83.44 705 GLU A CA 1
ATOM 5916 C C . GLU A 1 705 ? -29.082 -13.849 158.017 1.00 83.44 705 GLU A C 1
ATOM 5918 O O . GLU A 1 705 ? -29.201 -14.283 159.161 1.00 83.44 705 GLU A O 1
ATOM 5923 N N . THR A 1 706 ? -28.757 -12.578 157.772 1.00 82.25 706 THR A N 1
ATOM 5924 C CA . THR A 1 706 ? -28.501 -11.590 158.831 1.00 82.25 706 THR A CA 1
ATOM 5925 C C . THR A 1 706 ? -29.761 -11.328 159.664 1.00 82.25 706 THR A C 1
ATOM 5927 O O . THR A 1 706 ? -29.699 -11.288 160.897 1.00 82.25 706 THR A O 1
ATOM 5930 N N . GLN A 1 707 ? -30.928 -11.199 159.019 1.00 82.12 707 GLN A N 1
ATOM 5931 C CA . GLN A 1 707 ? -32.221 -11.075 159.706 1.00 82.12 707 GLN A CA 1
ATOM 5932 C C . GLN A 1 707 ? -32.530 -12.314 160.556 1.00 82.12 707 GLN A C 1
ATOM 5934 O O . GLN A 1 707 ? -32.910 -12.175 161.719 1.00 82.12 707 GLN A O 1
ATOM 5939 N N . LEU A 1 708 ? -32.321 -13.514 160.004 1.00 81.25 708 LEU A N 1
ATOM 5940 C CA . LEU A 1 708 ? -32.501 -14.778 160.715 1.00 81.25 708 LEU A CA 1
ATOM 5941 C C . LEU A 1 708 ? -31.581 -14.858 161.942 1.00 81.25 708 LEU A C 1
ATOM 5943 O O . LEU A 1 708 ? -32.054 -15.160 163.035 1.00 81.25 708 LEU A O 1
ATOM 5947 N N . GLN A 1 709 ? -30.298 -14.523 161.789 1.00 79.12 709 GLN A N 1
ATOM 5948 C CA . GLN A 1 709 ? -29.321 -14.532 162.878 1.00 79.12 709 GLN A CA 1
ATOM 5949 C C . GLN A 1 709 ? -29.695 -13.532 163.979 1.00 79.12 709 GLN A C 1
ATOM 5951 O O . GLN A 1 709 ? -29.649 -13.866 165.162 1.00 79.12 709 GLN A O 1
ATOM 5956 N N . THR A 1 710 ? -30.144 -12.332 163.603 1.00 78.75 710 THR A N 1
ATOM 5957 C CA . THR A 1 710 ? -30.616 -11.315 164.554 1.00 78.75 710 THR A CA 1
ATOM 5958 C C . THR A 1 710 ? -31.815 -11.830 165.357 1.00 78.75 710 THR A C 1
ATOM 5960 O O . THR A 1 710 ? -31.799 -11.782 166.588 1.00 78.75 710 THR A O 1
ATOM 5963 N N . LEU A 1 711 ? -32.822 -12.396 164.683 1.00 74.38 711 LEU A N 1
ATOM 5964 C CA . LEU A 1 711 ? -34.018 -12.955 165.322 1.00 74.38 711 LEU A CA 1
ATOM 5965 C C . LEU A 1 711 ? -33.710 -14.173 166.208 1.00 74.38 711 LEU A C 1
ATOM 5967 O O . LEU A 1 711 ? -34.362 -14.350 167.230 1.00 74.38 711 LEU A O 1
ATOM 5971 N N . GLN A 1 712 ? -32.703 -14.982 165.864 1.00 69.44 712 GLN A N 1
ATOM 5972 C CA . GLN A 1 712 ? -32.267 -16.134 166.666 1.00 69.44 712 GLN A CA 1
ATOM 5973 C C . GLN A 1 712 ? -31.502 -15.747 167.948 1.00 69.44 712 GLN A C 1
ATOM 5975 O O . GLN A 1 712 ? -31.477 -16.530 168.897 1.00 69.44 712 GLN A O 1
ATOM 5980 N N . THR A 1 713 ? -30.881 -14.560 168.009 1.00 67.44 713 THR A N 1
ATOM 5981 C CA . THR A 1 713 ? -30.193 -14.076 169.228 1.00 67.44 713 THR A CA 1
ATOM 5982 C C . THR A 1 713 ? -31.139 -13.510 170.292 1.00 67.44 713 THR A C 1
ATOM 5984 O O . THR A 1 713 ? -30.774 -13.423 171.467 1.00 67.44 713 THR A O 1
ATOM 5987 N N . LEU A 1 714 ? -32.370 -13.167 169.908 1.00 65.38 714 LEU A N 1
ATOM 5988 C CA . LEU A 1 714 ? -33.457 -12.808 170.818 1.00 65.38 714 LEU A CA 1
ATOM 5989 C C . LEU A 1 714 ? -34.128 -14.108 171.294 1.00 65.38 714 LEU A C 1
ATOM 5991 O O . LEU A 1 714 ? -34.271 -15.028 170.502 1.00 65.38 714 LEU A O 1
ATOM 5995 N N . LYS A 1 715 ? -34.534 -14.235 172.570 1.00 63.28 715 LYS A N 1
ATOM 5996 C CA . LYS A 1 715 ? -35.358 -15.382 173.022 1.00 63.28 715 LYS A CA 1
ATOM 5997 C C . LYS A 1 715 ? -36.702 -15.313 172.278 1.00 63.28 715 LYS A C 1
ATOM 5999 O O . LYS A 1 715 ? -37.518 -14.488 172.693 1.00 63.28 715 LYS A O 1
ATOM 6004 N N . PRO A 1 716 ? -36.947 -16.120 171.226 1.00 61.72 716 PRO A N 1
ATOM 6005 C CA . PRO A 1 716 ? -38.027 -15.814 170.305 1.00 61.72 716 PRO A CA 1
ATOM 6006 C C . PRO A 1 716 ? -39.374 -16.118 170.958 1.00 61.72 716 PRO A C 1
ATOM 6008 O O . PRO A 1 716 ? -39.546 -17.157 171.603 1.00 61.72 716 PRO A O 1
ATOM 6011 N N . ASN A 1 717 ? -40.335 -15.211 170.814 1.00 68.56 717 ASN A N 1
ATOM 6012 C CA . ASN A 1 717 ? -41.734 -15.487 171.125 1.00 68.56 717 ASN A CA 1
ATOM 6013 C C . ASN A 1 717 ? -42.388 -16.308 169.991 1.00 68.56 717 ASN A C 1
ATOM 6015 O O . ASN A 1 717 ? -41.815 -16.492 168.920 1.00 68.56 717 ASN A O 1
ATOM 6019 N N . ALA A 1 718 ? -43.607 -16.814 170.202 1.00 70.31 718 ALA A N 1
ATOM 6020 C CA . ALA A 1 718 ? -44.273 -17.689 169.228 1.00 70.31 718 ALA A CA 1
ATOM 6021 C C . ALA A 1 718 ? -44.459 -17.052 167.830 1.00 70.31 718 ALA A C 1
ATOM 6023 O O . ALA A 1 718 ? -44.438 -17.761 166.824 1.00 70.31 718 ALA A O 1
ATOM 6024 N N . GLU A 1 719 ? -44.609 -15.725 167.750 1.00 73.12 719 GLU A N 1
ATOM 6025 C CA . GLU A 1 719 ? -44.731 -14.994 166.483 1.00 73.12 719 GLU A CA 1
ATOM 6026 C C . GLU A 1 719 ? -43.371 -14.859 165.774 1.00 73.12 719 GLU A C 1
ATOM 6028 O O . GLU A 1 719 ? -43.269 -15.040 164.559 1.00 73.12 719 GLU A O 1
ATOM 6033 N N . GLU A 1 720 ? -42.302 -14.610 166.534 1.00 73.31 720 GLU A N 1
ATOM 6034 C CA . GLU A 1 720 ? -40.917 -14.605 166.048 1.00 73.31 720 GLU A CA 1
ATOM 6035 C C . GLU A 1 720 ? -40.486 -16.002 165.580 1.00 73.31 720 GLU A C 1
ATOM 6037 O O . GLU A 1 720 ? -39.835 -16.123 164.544 1.00 73.31 720 GLU A O 1
ATOM 6042 N N . GLN A 1 721 ? -40.937 -17.070 166.248 1.00 71.56 721 GLN A N 1
ATOM 6043 C CA . GLN A 1 721 ? -40.711 -18.457 165.827 1.00 71.56 721 GLN A CA 1
ATOM 6044 C C . GLN A 1 721 ? -41.349 -18.771 164.458 1.00 71.56 721 GLN A C 1
ATOM 6046 O O . GLN A 1 721 ? -40.758 -19.475 163.633 1.00 71.56 721 GLN A O 1
ATOM 6051 N N . ALA A 1 722 ? -42.546 -18.234 164.190 1.00 76.12 722 ALA A N 1
ATOM 6052 C CA . ALA A 1 722 ? -43.217 -18.375 162.898 1.00 76.12 722 ALA A CA 1
ATOM 6053 C C . ALA A 1 722 ? -42.497 -17.585 161.789 1.00 76.12 722 ALA A C 1
ATOM 6055 O O . ALA A 1 722 ? -42.344 -18.093 160.675 1.00 76.12 722 ALA A O 1
ATOM 6056 N N . LYS A 1 723 ? -41.990 -16.382 162.102 1.00 80.12 723 LYS A N 1
ATOM 6057 C CA . LYS A 1 723 ? -41.152 -15.579 161.189 1.00 80.12 723 LYS A CA 1
ATOM 6058 C C . LYS A 1 723 ? -39.827 -16.278 160.874 1.00 80.12 723 LYS A C 1
ATOM 6060 O O . LYS A 1 723 ? -39.441 -16.311 159.710 1.00 80.12 723 LYS A O 1
ATOM 6065 N N . ILE A 1 724 ? -39.186 -16.903 161.867 1.00 79.00 724 ILE A N 1
ATOM 6066 C CA . ILE A 1 724 ? -37.994 -17.749 161.685 1.00 79.00 724 ILE A CA 1
ATOM 6067 C C . ILE A 1 724 ? -38.293 -18.897 160.711 1.00 79.00 724 ILE A C 1
ATOM 6069 O O . ILE A 1 724 ? -37.592 -19.044 159.715 1.00 79.00 724 ILE A O 1
ATOM 6073 N N . SER A 1 725 ? -39.382 -19.647 160.923 1.00 78.19 725 SER A N 1
ATOM 6074 C CA . SER A 1 725 ? -39.761 -20.761 160.031 1.00 78.19 725 SER A CA 1
ATOM 6075 C C . SER A 1 725 ? -40.051 -20.308 158.592 1.00 78.19 725 SER A C 1
ATOM 6077 O O . SER A 1 725 ? -39.777 -21.034 157.634 1.00 78.19 725 SER A O 1
ATOM 6079 N N . GLN A 1 726 ? -40.626 -19.115 158.420 1.00 82.00 726 GLN A N 1
ATOM 6080 C CA . GLN A 1 726 ? -40.877 -18.529 157.103 1.00 82.00 726 GLN A CA 1
ATOM 6081 C C . GLN A 1 726 ? -39.570 -18.088 156.424 1.00 82.00 726 GLN A C 1
ATOM 6083 O O . GLN A 1 726 ? -39.354 -18.416 155.257 1.00 82.00 726 GLN A O 1
ATOM 6088 N N . LEU A 1 727 ? -38.669 -17.426 157.157 1.00 82.12 727 LEU A N 1
ATOM 6089 C CA . LEU A 1 727 ? -37.338 -17.041 156.675 1.00 82.12 727 LEU A CA 1
ATOM 6090 C C . LEU A 1 727 ? -36.499 -18.260 156.273 1.00 82.12 727 LEU A C 1
ATOM 6092 O O . LEU A 1 727 ? -35.875 -18.245 155.217 1.00 82.12 727 LEU A O 1
ATOM 6096 N N . GLU A 1 728 ? -36.527 -19.344 157.050 1.00 80.38 728 GLU A N 1
ATOM 6097 C CA . GLU A 1 728 ? -35.831 -20.596 156.719 1.00 80.38 728 GLU A CA 1
ATOM 6098 C C . GLU A 1 728 ? -36.352 -21.221 155.412 1.00 80.38 728 GLU A C 1
ATOM 6100 O O . GLU A 1 728 ? -35.563 -21.681 154.577 1.00 80.38 728 GLU A O 1
ATOM 6105 N N . LYS A 1 729 ? -37.672 -21.191 155.175 1.00 81.94 729 LYS A N 1
ATOM 6106 C CA . LYS A 1 729 ? -38.263 -21.626 153.896 1.00 81.94 729 LYS A CA 1
ATOM 6107 C C . LYS A 1 729 ? -37.819 -20.743 152.734 1.00 81.94 729 LYS A C 1
ATOM 6109 O O . LYS A 1 729 ? -37.445 -21.264 151.684 1.00 81.94 729 LYS A O 1
ATOM 6114 N N . GLU A 1 730 ? -37.833 -19.427 152.916 1.00 82.69 730 GLU A N 1
ATOM 6115 C CA . GLU A 1 730 ? -37.401 -18.475 151.891 1.00 82.69 730 GLU A CA 1
ATOM 6116 C C . GLU A 1 730 ? -35.909 -18.605 151.571 1.00 82.69 730 GLU A C 1
ATOM 6118 O O . GLU A 1 730 ? -35.539 -18.596 150.399 1.00 82.69 730 GLU A O 1
ATOM 6123 N N . LEU A 1 731 ? -35.056 -18.820 152.576 1.00 83.19 731 LEU A N 1
ATOM 6124 C CA . LEU A 1 731 ? -33.627 -19.100 152.401 1.00 83.19 731 LEU A CA 1
ATOM 6125 C C . LEU A 1 731 ? -33.378 -20.427 151.679 1.00 83.19 731 LEU A C 1
ATOM 6127 O O . LEU A 1 731 ? -32.455 -20.535 150.862 1.00 83.19 731 LEU A O 1
ATOM 6131 N N . THR A 1 732 ? -34.218 -21.433 151.933 1.00 79.19 732 THR A N 1
ATOM 6132 C CA . THR A 1 732 ? -34.171 -22.712 151.215 1.00 79.19 732 THR A CA 1
ATOM 6133 C C . THR A 1 732 ? -34.534 -22.521 149.740 1.00 79.19 732 THR A C 1
ATOM 6135 O O . THR A 1 732 ? -33.834 -23.030 148.862 1.00 79.19 732 THR A O 1
ATOM 6138 N N . GLU A 1 733 ? -35.582 -21.750 149.443 1.00 83.12 733 GLU A N 1
ATOM 6139 C CA . GLU A 1 733 ? -35.974 -21.418 148.068 1.00 83.12 733 GLU A CA 1
ATOM 6140 C C . GLU A 1 733 ? -34.938 -20.540 147.352 1.00 83.12 733 GLU A C 1
ATOM 6142 O O . GLU A 1 733 ? -34.581 -20.825 146.207 1.00 83.12 733 GLU A O 1
ATOM 6147 N N . LEU A 1 734 ? -34.367 -19.534 148.021 1.00 82.69 734 LEU A N 1
ATOM 6148 C CA . LEU A 1 734 ? -33.260 -18.739 147.480 1.00 82.69 734 LEU A CA 1
ATOM 6149 C C . LEU A 1 734 ? -32.044 -19.614 147.175 1.00 82.69 734 LEU A C 1
ATOM 6151 O O . LEU A 1 734 ? -31.447 -19.479 146.111 1.00 82.69 734 LEU A O 1
ATOM 6155 N N . SER A 1 735 ? -31.721 -20.576 148.043 1.00 78.69 735 SER A N 1
ATOM 6156 C CA . SER A 1 735 ? -30.622 -21.519 147.804 1.00 78.69 735 SER A CA 1
ATOM 6157 C C . SER A 1 735 ? -30.879 -22.425 146.592 1.00 78.69 735 SER A C 1
ATOM 6159 O O . SER A 1 735 ? -29.951 -22.701 145.828 1.00 78.69 735 SER A O 1
ATOM 6161 N N . LYS A 1 736 ? -32.130 -22.849 146.355 1.00 83.56 736 LYS A N 1
ATOM 6162 C CA . LYS A 1 736 ? -32.506 -23.571 145.124 1.00 83.56 736 LYS A CA 1
ATOM 6163 C C . LYS A 1 736 ? -32.354 -22.689 143.885 1.00 83.56 736 LYS A C 1
ATOM 6165 O O . LYS A 1 736 ? -31.777 -23.146 142.898 1.00 83.56 736 LYS A O 1
ATOM 6170 N N . LYS A 1 737 ? -32.820 -21.435 143.940 1.00 84.00 737 LYS A N 1
ATOM 6171 C CA . LYS A 1 737 ? -32.680 -20.462 142.842 1.00 84.00 737 LYS A CA 1
ATOM 6172 C C . LYS A 1 737 ? -31.214 -20.175 142.524 1.00 84.00 737 LYS A C 1
ATOM 6174 O O . LYS A 1 737 ? -30.838 -20.239 141.360 1.00 84.00 737 LYS A O 1
ATOM 6179 N N . LEU A 1 738 ? -30.372 -19.967 143.538 1.00 84.12 738 LEU A N 1
ATOM 6180 C CA . LEU A 1 738 ? -28.930 -19.763 143.363 1.00 84.12 738 LEU A CA 1
ATOM 6181 C C . LEU A 1 738 ? -28.266 -20.962 142.675 1.00 84.12 738 LEU A C 1
ATOM 6183 O O . LEU A 1 738 ? -27.424 -20.793 141.794 1.00 84.12 738 LEU A O 1
ATOM 6187 N N . LYS A 1 739 ? -28.657 -22.188 143.046 1.00 83.06 739 LYS A N 1
ATOM 6188 C CA . LYS A 1 739 ? -28.130 -23.417 142.436 1.00 83.06 739 LYS A CA 1
ATOM 6189 C C . LYS A 1 739 ? -28.571 -23.567 140.978 1.00 83.06 739 LYS A C 1
ATOM 6191 O O . LYS A 1 739 ? -27.757 -23.938 140.134 1.00 83.06 739 LYS A O 1
ATOM 6196 N N . LEU A 1 740 ? -29.831 -23.251 140.676 1.00 81.69 740 LEU A N 1
ATOM 6197 C CA . LEU A 1 740 ? -30.348 -23.232 139.308 1.00 81.69 740 LEU A CA 1
ATOM 6198 C C . LEU A 1 740 ? -29.603 -22.201 138.452 1.00 81.69 740 LEU A C 1
ATOM 6200 O O . LEU A 1 740 ? -29.128 -22.529 137.369 1.00 81.69 740 LEU A O 1
ATOM 6204 N N . GLU A 1 741 ? -29.436 -20.990 138.972 1.00 82.88 741 GLU A N 1
ATOM 6205 C CA . GLU A 1 741 ? -28.749 -19.903 138.278 1.00 82.88 741 GLU A CA 1
ATOM 6206 C C . GLU A 1 741 ? -27.260 -20.218 138.058 1.00 82.88 741 GLU A C 1
ATOM 6208 O O . GLU A 1 741 ? -26.705 -19.935 136.997 1.00 82.88 741 GLU A O 1
ATOM 6213 N N . THR A 1 742 ? -26.621 -20.896 139.017 1.00 80.50 742 THR A N 1
ATOM 6214 C CA . THR A 1 742 ? -25.252 -21.419 138.868 1.00 80.50 742 THR A CA 1
ATOM 6215 C C . THR A 1 742 ? -25.151 -22.403 137.703 1.00 80.50 742 THR A C 1
ATOM 6217 O O . THR A 1 742 ? -24.236 -22.295 136.885 1.00 80.50 742 THR A O 1
ATOM 6220 N N . ASN A 1 743 ? -26.106 -23.332 137.592 1.00 81.69 743 ASN A N 1
ATOM 6221 C CA . ASN A 1 743 ? -26.146 -24.305 136.500 1.00 81.69 743 ASN A CA 1
ATOM 6222 C C . ASN A 1 743 ? -26.373 -23.630 135.140 1.00 81.69 743 ASN A C 1
ATOM 6224 O O . ASN A 1 743 ? -25.663 -23.950 134.190 1.00 81.69 743 ASN A O 1
ATOM 6228 N N . ILE A 1 744 ? -27.307 -22.674 135.057 1.00 82.12 744 ILE A N 1
ATOM 6229 C CA . ILE A 1 744 ? -27.591 -21.914 133.828 1.00 82.12 744 ILE A CA 1
ATOM 6230 C C . ILE A 1 744 ? -26.350 -21.134 133.385 1.00 82.12 744 ILE A C 1
ATOM 6232 O O . ILE A 1 744 ? -25.951 -21.216 132.228 1.00 82.12 744 ILE A O 1
ATOM 6236 N N . LYS A 1 745 ? -25.671 -20.439 134.304 1.00 82.44 745 LYS A N 1
ATOM 6237 C CA . LYS A 1 745 ? -24.410 -19.745 133.998 1.00 82.44 745 LYS A CA 1
ATOM 6238 C C . LYS A 1 745 ? -23.312 -20.707 133.546 1.00 82.44 745 LYS A C 1
ATOM 6240 O O . LYS A 1 745 ? -22.531 -20.355 132.669 1.00 82.44 745 LYS A O 1
ATOM 6245 N N . GLY A 1 746 ? -23.239 -21.903 134.131 1.00 76.31 746 GLY A N 1
ATOM 6246 C CA . GLY A 1 746 ? -22.315 -22.952 133.696 1.00 76.31 746 GLY A CA 1
ATOM 6247 C C . GLY A 1 746 ? -22.593 -23.428 132.267 1.00 76.31 746 GLY A C 1
ATOM 6248 O O . GLY A 1 746 ? -21.656 -23.581 131.487 1.00 76.31 746 GLY A O 1
ATOM 6249 N N . GLN A 1 747 ? -23.868 -23.602 131.907 1.00 82.50 747 GLN A N 1
ATOM 6250 C CA . GLN A 1 747 ? -24.294 -23.964 130.551 1.00 82.50 747 GLN A CA 1
ATOM 6251 C C . GLN A 1 747 ? -23.998 -22.848 129.546 1.00 82.50 747 GLN A C 1
ATOM 6253 O O . GLN A 1 747 ? -23.346 -23.116 128.542 1.00 82.50 747 GLN A O 1
ATOM 6258 N N . LEU A 1 748 ? -24.372 -21.604 129.862 1.00 81.00 748 LEU A N 1
ATOM 6259 C CA . LEU A 1 748 ? -24.085 -20.439 129.021 1.00 81.00 748 LEU A CA 1
ATOM 6260 C C . LEU A 1 748 ? -22.581 -20.263 128.800 1.00 81.00 748 LEU A C 1
ATOM 6262 O O . LEU A 1 748 ? -22.160 -20.045 127.675 1.00 81.00 748 LEU A O 1
ATOM 6266 N N . ARG A 1 749 ? -21.748 -20.418 129.840 1.00 79.06 749 ARG A N 1
ATOM 6267 C CA . ARG A 1 749 ? -20.281 -20.355 129.695 1.00 79.06 749 ARG A CA 1
ATOM 6268 C C . ARG A 1 749 ? -19.741 -21.434 128.767 1.00 79.06 749 ARG A C 1
ATOM 6270 O O . ARG A 1 749 ? -18.848 -21.145 127.983 1.00 79.06 749 ARG A O 1
ATOM 6277 N N . LYS A 1 750 ? -20.264 -22.658 128.865 1.00 81.69 750 LYS A N 1
ATOM 6278 C CA . LYS A 1 750 ? -19.856 -23.756 127.989 1.00 81.69 750 LYS A CA 1
ATOM 6279 C C . LYS A 1 750 ? -20.254 -23.483 126.538 1.00 81.69 750 LYS A C 1
ATOM 6281 O O . LYS A 1 750 ? -19.427 -23.640 125.655 1.00 81.69 750 LYS A O 1
ATOM 6286 N N . GLU A 1 751 ? -21.480 -23.027 126.304 1.00 81.50 751 GLU A N 1
ATOM 6287 C CA . GLU A 1 751 ? -21.957 -22.681 124.962 1.00 81.50 751 GLU A CA 1
ATOM 6288 C C . GLU A 1 751 ? -21.157 -21.522 124.350 1.00 81.50 751 GLU A C 1
ATOM 6290 O O . GLU A 1 751 ? -20.800 -21.558 123.177 1.00 81.50 751 GLU A O 1
ATOM 6295 N N . LEU A 1 752 ? -20.801 -20.526 125.160 1.00 76.81 752 LEU A N 1
ATOM 6296 C CA . LEU A 1 752 ? -19.964 -19.398 124.753 1.00 76.81 752 LEU A CA 1
ATOM 6297 C C . LEU A 1 752 ? -18.543 -19.857 124.388 1.00 76.81 752 LEU A C 1
ATOM 6299 O O . LEU A 1 752 ? -17.993 -19.403 123.389 1.00 76.81 752 LEU A O 1
ATOM 6303 N N . GLU A 1 753 ? -17.975 -20.797 125.146 1.00 79.38 753 GLU A N 1
ATOM 6304 C CA . GLU A 1 753 ? -16.680 -21.416 124.840 1.00 79.38 753 GLU A CA 1
ATOM 6305 C C . GLU A 1 753 ? -16.732 -22.249 123.549 1.00 79.38 753 GLU A C 1
ATOM 6307 O O . GLU A 1 753 ? -15.874 -22.096 122.682 1.00 79.38 753 GLU A O 1
ATOM 6312 N N . ASP A 1 754 ? -17.776 -23.061 123.362 1.00 79.19 754 ASP A N 1
ATOM 6313 C CA . ASP A 1 754 ? -17.979 -23.844 122.137 1.00 79.19 754 ASP A CA 1
ATOM 6314 C C . ASP A 1 754 ? -18.096 -22.921 120.904 1.00 79.19 754 ASP A C 1
ATOM 6316 O O . ASP A 1 754 ? -17.528 -23.205 119.848 1.00 79.19 754 ASP A O 1
ATOM 6320 N N . LYS A 1 755 ? -18.774 -21.772 121.039 1.00 77.38 755 LYS A N 1
ATOM 6321 C CA . LYS A 1 755 ? -18.891 -20.754 119.979 1.00 77.38 755 LYS A CA 1
ATOM 6322 C C . LYS A 1 755 ? -17.579 -20.016 119.714 1.00 77.38 755 LYS A C 1
ATOM 6324 O O . LYS A 1 755 ? -17.272 -19.742 118.556 1.00 77.38 755 LYS A O 1
ATOM 6329 N N . ARG A 1 756 ? -16.784 -19.723 120.749 1.00 76.12 756 ARG A N 1
ATOM 6330 C CA . ARG A 1 756 ? -15.439 -19.137 120.598 1.00 76.12 756 ARG A CA 1
ATOM 6331 C C . ARG A 1 756 ? -14.485 -20.088 119.881 1.00 76.12 756 ARG A C 1
ATOM 6333 O O . ARG A 1 756 ? -13.751 -19.644 119.006 1.00 76.12 756 ARG A O 1
ATOM 6340 N N . ASN A 1 757 ? -14.557 -21.385 120.174 1.00 77.56 757 ASN A N 1
ATOM 6341 C CA . ASN A 1 757 ? -13.776 -22.398 119.463 1.00 77.56 757 ASN A CA 1
ATOM 6342 C C . ASN A 1 757 ? -14.183 -22.503 117.983 1.00 77.56 757 ASN A C 1
ATOM 6344 O O . ASN A 1 757 ? -13.311 -22.549 117.121 1.00 77.56 757 ASN A O 1
ATOM 6348 N N . GLN A 1 758 ? -15.484 -22.433 117.666 1.00 77.38 758 GLN A N 1
ATOM 6349 C CA . GLN A 1 758 ? -15.960 -22.372 116.271 1.00 77.38 758 GLN A CA 1
ATOM 6350 C C . GLN A 1 758 ? -15.446 -21.131 115.525 1.00 77.38 758 GLN A C 1
ATOM 6352 O O . GLN A 1 758 ? -15.132 -21.217 114.340 1.00 77.38 758 GLN A O 1
ATOM 6357 N N . ILE A 1 759 ? -15.348 -19.983 116.205 1.00 70.44 759 ILE A N 1
ATOM 6358 C CA . ILE A 1 759 ? -14.734 -18.777 115.636 1.00 70.44 759 ILE A CA 1
ATOM 6359 C C . ILE A 1 759 ? -13.246 -18.995 115.371 1.00 70.44 759 ILE A C 1
ATOM 6361 O O . ILE A 1 759 ? -12.811 -18.720 114.262 1.00 70.44 759 ILE A O 1
ATOM 6365 N N . ALA A 1 760 ? -12.488 -19.535 116.328 1.00 72.25 760 ALA A N 1
ATOM 6366 C CA . ALA A 1 760 ? -11.052 -19.766 116.157 1.00 72.25 760 ALA A CA 1
ATOM 6367 C C . ALA A 1 760 ? -10.745 -20.728 114.990 1.00 72.25 760 ALA A C 1
ATOM 6369 O O . ALA A 1 760 ? -9.806 -20.507 114.222 1.00 72.25 760 ALA A O 1
ATOM 6370 N N . GLU A 1 761 ? -11.564 -21.771 114.811 1.00 76.88 761 GLU A N 1
ATOM 6371 C CA . GLU A 1 761 ? -11.474 -22.675 113.657 1.00 76.88 761 GLU A CA 1
ATOM 6372 C C . GLU A 1 761 ? -11.779 -21.949 112.335 1.00 76.88 761 GLU A C 1
ATOM 6374 O O . GLU A 1 761 ? -11.025 -22.083 111.370 1.00 76.88 761 GLU A O 1
ATOM 6379 N N . LEU A 1 762 ? -12.839 -21.132 112.291 1.00 70.56 762 LEU A N 1
ATOM 6380 C CA . LEU A 1 762 ? -13.198 -20.345 111.104 1.00 70.56 762 LEU A CA 1
ATOM 6381 C C . LEU A 1 762 ? -12.181 -19.244 110.778 1.00 70.56 762 LEU A C 1
ATOM 6383 O O . LEU A 1 762 ? -11.953 -18.971 109.602 1.00 70.56 762 LEU A O 1
ATOM 6387 N N . GLU A 1 763 ? -11.579 -18.614 111.785 1.00 71.06 763 GLU A N 1
ATOM 6388 C CA . GLU A 1 763 ? -10.518 -17.613 111.628 1.00 71.06 763 GLU A CA 1
ATOM 6389 C C . GLU A 1 763 ? -9.258 -18.254 111.039 1.00 71.06 763 GLU A C 1
ATOM 6391 O O . GLU A 1 763 ? -8.709 -17.730 110.072 1.00 71.06 763 GLU A O 1
ATOM 6396 N N . THR A 1 764 ? -8.880 -19.443 111.518 1.00 74.31 764 THR A N 1
ATOM 6397 C CA . THR A 1 764 ? -7.770 -20.224 110.943 1.00 74.31 764 THR A CA 1
ATOM 6398 C C . THR A 1 764 ? -8.053 -20.598 109.481 1.00 74.31 764 THR A C 1
ATOM 6400 O O . THR A 1 764 ? -7.200 -20.437 108.610 1.00 74.31 764 THR A O 1
ATOM 6403 N N . GLU A 1 765 ? -9.278 -21.039 109.172 1.00 73.50 765 GLU A N 1
ATOM 6404 C CA . GLU A 1 765 ? -9.676 -21.381 107.800 1.00 73.50 765 GLU A CA 1
ATOM 6405 C C . GLU A 1 765 ? -9.743 -20.143 106.878 1.00 73.50 765 GLU A C 1
ATOM 6407 O O . GLU A 1 765 ? -9.519 -20.245 105.669 1.00 73.50 765 GLU A O 1
ATOM 6412 N N . LEU A 1 766 ? -10.079 -18.967 107.420 1.00 69.00 766 LEU A N 1
ATOM 6413 C CA . LEU A 1 766 ? -10.064 -17.694 106.694 1.00 69.00 766 LEU A CA 1
ATOM 6414 C C . LEU A 1 766 ? -8.635 -17.234 106.395 1.00 69.00 766 LEU A C 1
ATOM 6416 O O . LEU A 1 766 ? -8.392 -16.774 105.281 1.00 69.00 766 LEU A O 1
ATOM 6420 N N . GLU A 1 767 ? -7.701 -17.417 107.327 1.00 73.12 767 GLU A N 1
ATOM 6421 C CA . GLU A 1 767 ? -6.291 -17.058 107.147 1.00 73.12 767 GLU A CA 1
ATOM 6422 C C . GLU A 1 767 ? -5.619 -17.932 106.073 1.00 73.12 767 GLU A C 1
ATOM 6424 O O . GLU A 1 767 ? -5.001 -17.407 105.144 1.00 73.12 767 GLU A O 1
ATOM 6429 N N . GLU A 1 768 ? -5.877 -19.248 106.069 1.00 74.44 768 GLU A N 1
ATOM 6430 C CA . GLU A 1 768 ? -5.442 -20.141 104.980 1.00 74.44 768 GLU A CA 1
ATOM 6431 C C . GLU A 1 768 ? -6.033 -19.737 103.614 1.00 74.44 768 GLU A C 1
ATOM 6433 O O . GLU A 1 768 ? -5.374 -19.823 102.568 1.00 74.44 768 GLU A O 1
ATOM 6438 N N . LYS A 1 769 ? -7.298 -19.295 103.591 1.00 73.25 769 LYS A N 1
ATOM 6439 C CA . LYS A 1 769 ? -7.953 -18.822 102.362 1.00 73.25 769 LYS A CA 1
ATOM 6440 C C . LYS A 1 769 ? -7.376 -17.490 101.893 1.00 73.25 769 LYS A C 1
ATOM 6442 O O . LYS A 1 769 ? -7.229 -17.334 100.681 1.00 73.25 769 LYS A O 1
ATOM 6447 N N . ASP A 1 770 ? -7.031 -16.574 102.797 1.00 67.38 770 ASP A N 1
ATOM 6448 C CA . ASP A 1 770 ? -6.409 -15.287 102.470 1.00 67.38 770 ASP A CA 1
ATOM 6449 C C . ASP A 1 770 ? -5.009 -15.476 101.875 1.00 67.38 770 ASP A C 1
ATOM 6451 O O . ASP A 1 770 ? -4.715 -14.915 100.814 1.00 67.38 770 ASP A O 1
ATOM 6455 N N . GLU A 1 771 ? -4.183 -16.358 102.446 1.00 74.38 771 GLU A N 1
ATOM 6456 C CA . GLU A 1 771 ? -2.887 -16.723 101.857 1.00 74.38 771 GLU A CA 1
ATOM 6457 C C . GLU A 1 771 ? -3.046 -17.308 100.447 1.00 74.38 771 GLU A C 1
ATOM 6459 O O . GLU A 1 771 ? -2.305 -16.972 99.513 1.00 74.38 771 GLU A O 1
ATOM 6464 N N . ARG A 1 772 ? -4.068 -18.148 100.251 1.00 71.69 772 ARG A N 1
ATOM 6465 C CA . ARG A 1 772 ? -4.374 -18.744 98.948 1.00 71.69 772 ARG A CA 1
ATOM 6466 C C . ARG A 1 772 ? -4.880 -17.708 97.944 1.00 71.69 772 ARG A C 1
ATOM 6468 O O . ARG A 1 772 ? -4.523 -17.785 96.769 1.00 71.69 772 ARG A O 1
ATOM 6475 N N . LEU A 1 773 ? -5.654 -16.720 98.389 1.00 66.69 773 LEU A N 1
ATOM 6476 C CA . LEU A 1 773 ? -6.147 -15.610 97.569 1.00 66.69 773 LEU A CA 1
ATOM 6477 C C . LEU A 1 773 ? -5.003 -14.685 97.138 1.00 66.69 773 LEU A C 1
ATOM 6479 O O . LEU A 1 773 ? -4.919 -14.328 95.962 1.00 66.69 773 LEU A O 1
ATOM 6483 N N . VAL A 1 774 ? -4.079 -14.365 98.049 1.00 69.94 774 VAL A N 1
ATOM 6484 C CA . VAL A 1 774 ? -2.851 -13.611 97.747 1.00 69.94 774 VAL A CA 1
ATOM 6485 C C . VAL A 1 774 ? -1.972 -14.385 96.765 1.00 69.94 774 VAL A C 1
ATOM 6487 O O . VAL A 1 774 ? -1.528 -13.820 95.767 1.00 69.94 774 VAL A O 1
ATOM 6490 N N . SER A 1 775 ? -1.785 -15.691 96.977 1.00 71.19 775 SER A N 1
ATOM 6491 C CA . SER A 1 775 ? -1.030 -16.554 96.061 1.00 71.19 775 SER A CA 1
ATOM 6492 C C . SER A 1 775 ? -1.636 -16.576 94.653 1.00 71.19 775 SER A C 1
ATOM 6494 O O . SER A 1 775 ? -0.918 -16.413 93.665 1.00 71.19 775 SER A O 1
ATOM 6496 N N . LEU A 1 776 ? -2.960 -16.724 94.537 1.00 68.56 776 LEU A N 1
ATOM 6497 C CA . LEU A 1 776 ? -3.660 -16.727 93.248 1.00 68.56 776 LEU A CA 1
ATOM 6498 C C . LEU A 1 776 ? -3.598 -15.359 92.554 1.00 68.56 776 LEU A C 1
ATOM 6500 O O . LEU A 1 776 ? -3.384 -15.299 91.343 1.00 68.56 776 LEU A O 1
ATOM 6504 N N . LYS A 1 777 ? -3.715 -14.261 93.308 1.00 67.19 777 LYS A N 1
ATOM 6505 C CA . LYS A 1 777 ? -3.636 -12.892 92.780 1.00 67.19 777 LYS A CA 1
ATOM 6506 C C . LYS A 1 777 ? -2.223 -12.533 92.311 1.00 67.19 777 LYS A C 1
ATOM 6508 O O . LYS A 1 777 ? -2.069 -11.914 91.260 1.00 67.19 777 LYS A O 1
ATOM 6513 N N . ASN A 1 778 ? -1.197 -12.988 93.029 1.00 69.31 778 ASN A N 1
ATOM 6514 C CA . ASN A 1 778 ? 0.198 -12.845 92.612 1.00 69.31 778 ASN A CA 1
ATOM 6515 C C . ASN A 1 778 ? 0.482 -13.665 91.347 1.00 69.31 778 ASN A C 1
ATOM 6517 O O . ASN A 1 778 ? 1.041 -13.128 90.396 1.00 69.31 778 ASN A O 1
ATOM 6521 N N . LYS A 1 779 ? -0.003 -14.913 91.268 1.00 68.94 779 LYS A N 1
ATOM 6522 C CA . LYS A 1 779 ? 0.095 -15.736 90.047 1.00 68.94 779 LYS A CA 1
ATOM 6523 C C . LYS A 1 779 ? -0.601 -15.088 88.847 1.00 68.94 779 LYS A C 1
ATOM 6525 O O . LYS A 1 779 ? -0.079 -15.139 87.736 1.00 68.94 779 LYS A O 1
ATOM 6530 N N . GLN A 1 780 ? -1.747 -14.437 89.058 1.00 64.06 780 GLN A N 1
ATOM 6531 C CA . GLN A 1 780 ? -2.437 -13.676 88.014 1.00 64.06 780 GLN A CA 1
ATOM 6532 C C . GLN A 1 780 ? -1.600 -12.473 87.541 1.00 64.06 780 GLN A C 1
ATOM 6534 O O . GLN A 1 780 ? -1.477 -12.244 86.339 1.00 64.06 780 GLN A O 1
ATOM 6539 N N . GLN A 1 781 ? -0.984 -11.721 88.460 1.00 64.56 781 GLN A N 1
ATOM 6540 C CA . GLN A 1 781 ? -0.118 -10.588 88.114 1.00 64.56 781 GLN A CA 1
ATOM 6541 C C . GLN A 1 781 ? 1.186 -11.015 87.426 1.00 64.56 781 GLN A C 1
ATOM 6543 O O . GLN A 1 781 ? 1.618 -10.340 86.492 1.00 64.56 781 GLN A O 1
ATOM 6548 N N . GLU A 1 782 ? 1.781 -12.143 87.820 1.00 66.19 782 GLU A N 1
ATOM 6549 C CA . GLU A 1 782 ? 2.946 -12.728 87.145 1.00 66.19 782 GLU A CA 1
ATOM 6550 C C . GLU A 1 782 ? 2.616 -13.126 85.699 1.00 66.19 782 GLU A C 1
ATOM 6552 O O . GLU A 1 782 ? 3.367 -12.790 84.786 1.00 66.19 782 GLU A O 1
ATOM 6557 N N . LEU A 1 783 ? 1.454 -13.743 85.455 1.00 60.91 783 LEU A N 1
ATOM 6558 C CA . LEU A 1 783 ? 0.980 -14.076 84.104 1.00 60.91 783 LEU A CA 1
ATOM 6559 C C . LEU A 1 783 ? 0.777 -12.832 83.219 1.00 60.91 783 LEU A C 1
ATOM 6561 O O . LEU A 1 783 ? 1.137 -12.848 82.039 1.00 60.91 783 LEU A O 1
ATOM 6565 N N . VAL A 1 784 ? 0.271 -11.734 83.791 1.00 59.75 784 VAL A N 1
ATOM 6566 C CA . VAL A 1 784 ? 0.109 -10.441 83.097 1.00 59.75 784 VAL A CA 1
ATOM 6567 C C . VAL A 1 784 ? 1.460 -9.743 82.858 1.00 59.75 784 VAL A C 1
ATOM 6569 O O . VAL A 1 784 ? 1.650 -9.069 81.843 1.00 59.75 784 VAL A O 1
ATOM 6572 N N . ALA A 1 785 ? 2.432 -9.907 83.758 1.00 56.56 785 ALA A N 1
ATOM 6573 C CA . ALA A 1 785 ? 3.788 -9.388 83.576 1.00 56.56 785 ALA A CA 1
ATOM 6574 C C . ALA A 1 785 ? 4.543 -10.142 82.468 1.00 56.56 785 ALA A C 1
ATOM 6576 O O . ALA A 1 785 ? 5.177 -9.511 81.619 1.00 56.56 785 ALA A O 1
ATOM 6577 N N . VAL A 1 786 ? 4.404 -11.471 82.419 1.00 57.47 786 VAL A N 1
ATOM 6578 C CA . VAL A 1 786 ? 4.937 -12.321 81.341 1.00 57.47 786 VAL A CA 1
ATOM 6579 C C . VAL A 1 786 ? 4.335 -11.929 79.985 1.00 57.47 786 VAL A C 1
ATOM 6581 O O . VAL A 1 786 ? 5.051 -11.872 78.988 1.00 57.47 786 VAL A O 1
ATOM 6584 N N . GLU A 1 787 ? 3.051 -11.562 79.937 1.00 55.22 787 GLU A N 1
ATOM 6585 C CA . GLU A 1 787 ? 2.388 -11.061 78.725 1.00 55.22 787 GLU A CA 1
ATOM 6586 C C . GLU A 1 787 ? 2.949 -9.726 78.225 1.00 55.22 787 GLU A C 1
ATOM 6588 O O . GLU A 1 787 ? 3.213 -9.568 77.029 1.00 55.22 787 GLU A O 1
ATOM 6593 N N . LYS A 1 788 ? 3.181 -8.767 79.128 1.00 56.59 788 LYS A N 1
ATOM 6594 C CA . LYS A 1 788 ? 3.794 -7.482 78.765 1.00 56.59 788 LYS A CA 1
ATOM 6595 C C . LYS A 1 788 ? 5.227 -7.648 78.269 1.00 56.59 788 LYS A C 1
ATOM 6597 O O . LYS A 1 788 ? 5.607 -6.976 77.312 1.00 56.59 788 LYS A O 1
ATOM 6602 N N . GLU A 1 789 ? 6.003 -8.539 78.879 1.00 51.91 789 GLU A N 1
ATOM 6603 C CA . GLU A 1 789 ? 7.391 -8.786 78.480 1.00 51.91 789 GLU A CA 1
ATOM 6604 C C . GLU A 1 789 ? 7.475 -9.524 77.131 1.00 51.91 789 GLU A C 1
ATOM 6606 O O . GLU A 1 789 ? 8.257 -9.128 76.267 1.00 51.91 789 GLU A O 1
ATOM 6611 N N . PHE A 1 790 ? 6.592 -10.498 76.879 1.00 50.62 790 PHE A N 1
ATOM 6612 C CA . PHE A 1 790 ? 6.476 -11.172 75.579 1.00 50.62 790 PHE A CA 1
ATOM 6613 C C . PHE A 1 790 ? 6.087 -10.195 74.453 1.00 50.62 790 PHE A C 1
ATOM 6615 O O . PHE A 1 790 ? 6.708 -10.175 73.389 1.00 50.62 790 PHE A O 1
ATOM 6622 N N . THR A 1 791 ? 5.122 -9.304 74.712 1.00 48.53 791 THR A N 1
ATOM 6623 C CA . THR A 1 791 ? 4.667 -8.289 73.741 1.00 48.53 791 THR A CA 1
ATOM 6624 C C . THR A 1 791 ? 5.751 -7.239 73.456 1.00 48.53 791 THR A C 1
ATOM 6626 O O . THR A 1 791 ? 5.921 -6.792 72.321 1.00 48.53 791 THR A O 1
ATOM 6629 N N . LYS A 1 792 ? 6.539 -6.868 74.472 1.00 48.34 792 LYS A N 1
ATOM 6630 C CA . LYS A 1 792 ? 7.656 -5.919 74.349 1.00 48.34 792 LYS A CA 1
ATOM 6631 C C . LYS A 1 792 ? 8.833 -6.495 73.554 1.00 48.34 792 LYS A C 1
ATOM 6633 O O . LYS A 1 792 ? 9.448 -5.764 72.780 1.00 48.34 792 LYS A O 1
ATOM 6638 N N . GLN A 1 793 ? 9.124 -7.787 73.697 1.00 44.97 793 GLN A N 1
ATOM 6639 C CA . GLN A 1 793 ? 10.200 -8.455 72.955 1.00 44.97 793 GLN A CA 1
ATOM 6640 C C . GLN A 1 793 ? 9.855 -8.669 71.470 1.00 44.97 793 GLN A C 1
ATOM 6642 O O . GLN A 1 793 ? 10.741 -8.554 70.624 1.00 44.97 793 GLN A O 1
ATOM 6647 N N . LEU A 1 794 ? 8.572 -8.856 71.137 1.00 44.72 794 LEU A N 1
ATOM 6648 C CA . LEU A 1 794 ? 8.065 -8.868 69.754 1.00 44.72 794 LEU A CA 1
ATOM 6649 C C . LEU A 1 794 ? 8.209 -7.505 69.047 1.00 44.72 794 LEU A C 1
ATOM 6651 O O . LEU A 1 794 ? 8.503 -7.460 67.856 1.00 44.72 794 LEU A O 1
ATOM 6655 N N . LEU A 1 795 ? 8.054 -6.393 69.779 1.00 41.47 795 LEU A N 1
ATOM 6656 C CA . LEU A 1 795 ? 8.121 -5.026 69.235 1.00 41.47 795 LEU A CA 1
ATOM 6657 C C . LEU A 1 795 ? 9.546 -4.461 69.091 1.00 41.47 795 LEU A C 1
ATOM 6659 O O . LEU A 1 795 ? 9.734 -3.487 68.365 1.00 41.47 795 LEU A O 1
ATOM 6663 N N . GLN A 1 796 ? 10.551 -5.021 69.776 1.00 37.41 796 GLN A N 1
ATOM 6664 C CA . GLN A 1 796 ? 11.892 -4.415 69.840 1.00 37.41 796 GLN A CA 1
ATOM 6665 C C . GLN A 1 796 ? 12.955 -5.012 68.913 1.00 37.41 796 GLN A C 1
ATOM 6667 O O . GLN A 1 796 ? 14.029 -4.422 68.824 1.00 37.41 796 GLN A O 1
ATOM 6672 N N . GLY A 1 797 ? 12.693 -6.110 68.193 1.00 47.62 797 GLY A N 1
ATOM 6673 C CA . GLY A 1 797 ? 13.502 -6.533 67.035 1.00 47.62 797 GLY A CA 1
ATOM 6674 C C . GLY A 1 797 ? 15.036 -6.501 67.198 1.00 47.62 797 GLY A C 1
ATOM 6675 O O . GLY A 1 797 ? 15.739 -6.229 66.227 1.00 47.62 797 GLY A O 1
ATOM 6676 N N . LYS A 1 798 ? 15.581 -6.727 68.403 1.00 36.31 798 LYS A N 1
ATOM 6677 C CA . LYS A 1 798 ? 17.028 -6.760 68.686 1.00 36.31 798 LYS A CA 1
ATOM 6678 C C . LYS A 1 798 ? 17.310 -7.807 69.763 1.00 36.31 798 LYS A C 1
ATOM 6680 O O . LYS A 1 798 ? 16.795 -7.725 70.871 1.00 36.31 798 LYS A O 1
ATOM 6685 N N . GLY A 1 799 ? 18.076 -8.831 69.394 1.00 38.38 799 GLY A N 1
ATOM 6686 C CA . GLY A 1 799 ? 18.212 -10.071 70.155 1.00 38.38 799 GLY A CA 1
ATOM 6687 C C . GLY A 1 799 ? 19.118 -10.039 71.389 1.00 38.38 799 GLY A C 1
ATOM 6688 O O . GLY A 1 799 ? 19.897 -9.119 71.604 1.00 38.38 799 GLY A O 1
ATOM 6689 N N . SER A 1 800 ? 19.056 -11.131 72.158 1.00 36.81 800 SER A N 1
ATOM 6690 C CA . SER A 1 800 ? 20.232 -11.822 72.715 1.00 36.81 800 SER A CA 1
ATOM 6691 C C . SER A 1 800 ? 19.845 -13.245 73.168 1.00 36.81 800 SER A C 1
ATOM 6693 O O . SER A 1 800 ? 19.339 -13.500 74.256 1.00 36.81 800 SER A O 1
ATOM 6695 N N . THR A 1 801 ? 20.088 -14.209 72.283 1.00 44.72 801 THR A N 1
ATOM 6696 C CA . THR A 1 801 ? 19.734 -15.641 72.339 1.00 44.72 801 THR A CA 1
ATOM 6697 C C . THR A 1 801 ? 20.601 -16.498 73.275 1.00 44.72 801 THR A C 1
ATOM 6699 O O . THR A 1 801 ? 20.689 -17.710 73.103 1.00 44.72 801 THR A O 1
ATOM 6702 N N . ALA A 1 802 ? 21.245 -15.919 74.291 1.00 44.34 802 ALA A N 1
ATOM 6703 C CA . ALA A 1 802 ? 22.166 -16.678 75.148 1.00 44.34 802 ALA A CA 1
ATOM 6704 C C . ALA A 1 802 ? 21.565 -17.097 76.499 1.00 44.34 802 ALA A C 1
ATOM 6706 O O . ALA A 1 802 ? 21.871 -18.178 76.994 1.00 44.34 802 ALA A O 1
ATOM 6707 N N . LYS A 1 803 ? 20.687 -16.284 77.100 1.00 45.50 803 LYS A N 1
ATOM 6708 C CA . LYS A 1 803 ? 20.156 -16.575 78.446 1.00 45.50 803 LYS A CA 1
ATOM 6709 C C . LYS A 1 803 ? 18.871 -17.412 78.416 1.00 45.50 803 LYS A C 1
ATOM 6711 O O . LYS A 1 803 ? 18.711 -18.302 79.241 1.00 45.50 803 LYS A O 1
ATOM 6716 N N . ILE A 1 804 ? 18.041 -17.212 77.388 1.00 45.91 804 ILE A N 1
ATOM 6717 C CA . ILE A 1 804 ? 16.809 -17.982 77.127 1.00 45.91 804 ILE A CA 1
ATOM 6718 C C . ILE A 1 804 ? 17.118 -19.456 76.810 1.00 45.91 804 ILE A C 1
ATOM 6720 O O . ILE A 1 804 ? 16.354 -20.345 77.174 1.00 45.91 804 ILE A O 1
ATOM 6724 N N . ARG A 1 805 ? 18.274 -19.744 76.196 1.00 44.78 805 ARG A N 1
ATOM 6725 C CA . ARG A 1 805 ? 18.668 -21.113 75.833 1.00 44.78 805 ARG A CA 1
ATOM 6726 C C . ARG A 1 805 ? 18.855 -22.019 77.058 1.00 44.78 805 ARG A C 1
ATOM 6728 O O . ARG A 1 805 ? 18.443 -23.170 77.027 1.00 44.78 805 ARG A O 1
ATOM 6735 N N . LYS A 1 806 ? 19.394 -21.478 78.155 1.00 47.91 806 LYS A N 1
ATOM 6736 C CA . LYS A 1 806 ? 19.775 -22.266 79.338 1.00 47.91 806 LYS A CA 1
ATOM 6737 C C . LYS A 1 806 ? 18.592 -22.653 80.237 1.00 47.91 806 LYS A C 1
ATOM 6739 O O . LYS A 1 806 ? 18.620 -23.717 80.848 1.00 47.91 806 LYS A O 1
ATOM 6744 N N . GLU A 1 807 ? 17.554 -21.816 80.302 1.00 42.41 807 GLU A N 1
ATOM 6745 C CA . GLU A 1 807 ? 16.309 -22.122 81.034 1.00 42.41 807 GLU A CA 1
ATOM 6746 C C . GLU A 1 807 ? 15.312 -22.934 80.196 1.00 42.41 807 GLU A C 1
ATOM 6748 O O . GLU A 1 807 ? 14.525 -23.698 80.757 1.00 42.41 807 GLU A O 1
ATOM 6753 N N . LYS A 1 808 ? 15.370 -22.826 78.859 1.00 43.34 808 LYS A N 1
ATOM 6754 C CA . LYS A 1 808 ? 14.608 -23.699 77.957 1.00 43.34 808 LYS A CA 1
ATOM 6755 C C . LYS A 1 808 ? 15.118 -25.143 78.029 1.00 43.34 808 LYS A C 1
ATOM 6757 O O . LYS A 1 808 ? 14.323 -26.043 78.277 1.00 43.34 808 LYS A O 1
ATOM 6762 N N . GLU A 1 809 ? 16.435 -25.352 77.933 1.00 42.53 809 GLU A N 1
ATOM 6763 C CA . GLU A 1 809 ? 17.062 -26.688 77.945 1.00 42.53 809 GLU A CA 1
ATOM 6764 C C . GLU A 1 809 ? 16.736 -27.504 79.214 1.00 42.53 809 GLU A C 1
ATOM 6766 O O . GLU A 1 809 ? 16.550 -28.715 79.133 1.00 42.53 809 GLU A O 1
ATOM 6771 N N . THR A 1 810 ? 16.583 -26.856 80.376 1.00 47.50 810 THR A N 1
ATOM 6772 C CA . THR A 1 810 ? 16.279 -27.547 81.645 1.00 47.50 810 THR A CA 1
ATOM 6773 C C . THR A 1 810 ? 14.817 -27.980 81.777 1.00 47.50 810 THR A C 1
ATOM 6775 O O . THR A 1 810 ? 14.542 -28.966 82.456 1.00 47.50 810 THR A O 1
ATOM 6778 N N . LYS A 1 811 ? 13.874 -27.286 81.125 1.00 47.59 811 LYS A N 1
ATOM 6779 C CA . LYS A 1 811 ? 12.451 -27.677 81.117 1.00 47.59 811 LYS A CA 1
ATOM 6780 C C . LYS A 1 811 ? 12.098 -28.615 79.954 1.00 47.59 811 LYS A C 1
ATOM 6782 O O . LYS A 1 811 ? 11.190 -29.426 80.096 1.00 47.59 811 LYS A O 1
ATOM 6787 N N . GLU A 1 812 ? 12.844 -28.565 78.849 1.00 41.53 812 GLU A N 1
ATOM 6788 C CA . GLU A 1 812 ? 12.681 -29.447 77.677 1.00 41.53 812 GLU A CA 1
ATOM 6789 C C . GLU A 1 812 ? 13.169 -30.886 77.964 1.00 41.53 812 GLU A C 1
ATOM 6791 O O . GLU A 1 812 ? 12.586 -31.850 77.474 1.00 41.53 812 GLU A O 1
ATOM 6796 N N . GLN A 1 813 ? 14.180 -31.062 78.828 1.00 47.03 813 GLN A N 1
ATOM 6797 C CA . GLN A 1 813 ? 14.707 -32.386 79.199 1.00 47.03 813 GLN A CA 1
ATOM 6798 C C . GLN A 1 813 ? 13.701 -33.250 79.982 1.00 47.03 813 GLN A C 1
ATOM 6800 O O . GLN A 1 813 ? 13.605 -34.446 79.727 1.00 47.03 813 GLN A O 1
ATOM 6805 N N . ALA A 1 814 ? 12.908 -32.641 80.870 1.00 46.28 814 ALA A N 1
ATOM 6806 C CA . ALA A 1 814 ? 11.893 -33.350 81.656 1.00 46.28 814 ALA A CA 1
ATOM 6807 C C . ALA A 1 814 ? 10.679 -33.786 80.811 1.00 46.28 814 ALA A C 1
ATOM 6809 O O . ALA A 1 814 ? 10.055 -34.800 81.103 1.00 46.28 814 ALA A O 1
ATOM 6810 N N . MET A 1 815 ? 10.368 -33.048 79.741 1.00 38.72 815 MET A N 1
ATOM 6811 C CA . MET A 1 815 ? 9.262 -33.367 78.829 1.00 38.72 815 MET A CA 1
ATOM 6812 C C . MET A 1 815 ? 9.660 -34.419 77.775 1.00 38.72 815 MET A C 1
ATOM 6814 O O . MET A 1 815 ? 8.837 -35.229 77.348 1.00 38.72 815 MET A O 1
ATOM 6818 N N . ASN A 1 816 ? 10.942 -34.466 77.396 1.00 43.53 816 ASN A N 1
ATOM 6819 C CA . ASN A 1 816 ? 11.464 -35.418 76.410 1.00 43.53 816 ASN A CA 1
ATOM 6820 C C . ASN A 1 816 ? 11.600 -36.860 76.937 1.00 43.53 816 ASN A C 1
ATOM 6822 O O . ASN A 1 816 ? 11.544 -37.800 76.144 1.00 43.53 816 ASN A O 1
ATOM 6826 N N . GLU A 1 817 ? 11.720 -37.072 78.251 1.00 48.94 817 GLU A N 1
ATOM 6827 C CA . GLU A 1 817 ? 11.723 -38.425 78.836 1.00 48.94 817 GLU A CA 1
ATOM 6828 C C . GLU A 1 817 ? 10.328 -39.083 78.818 1.00 48.94 817 GLU A C 1
ATOM 6830 O O . GLU A 1 817 ? 10.218 -40.304 78.682 1.00 48.94 817 GLU A O 1
ATOM 6835 N N . GLU A 1 818 ? 9.253 -38.287 78.865 1.00 44.81 818 GLU A N 1
ATOM 6836 C CA . GLU A 1 818 ? 7.866 -38.769 78.789 1.00 44.81 818 GLU A CA 1
ATOM 6837 C C . GLU A 1 818 ? 7.415 -38.996 77.328 1.00 44.81 818 GLU A C 1
ATOM 6839 O O . GLU A 1 818 ? 6.756 -39.993 77.016 1.00 44.81 818 GLU A O 1
ATOM 6844 N N . MET A 1 819 ? 7.889 -38.156 76.397 1.00 39.72 819 MET A N 1
ATOM 6845 C CA . MET A 1 819 ? 7.717 -38.324 74.944 1.00 39.72 819 MET A CA 1
ATOM 6846 C C . MET A 1 819 ? 8.425 -39.572 74.388 1.00 39.72 819 MET A C 1
ATOM 6848 O O . MET A 1 819 ? 7.865 -40.264 73.537 1.00 39.72 819 MET A O 1
ATOM 6852 N N . ALA A 1 820 ? 9.597 -39.941 74.915 1.00 46.09 820 ALA A N 1
ATOM 6853 C CA . ALA A 1 820 ? 10.332 -41.134 74.477 1.00 46.09 820 ALA A CA 1
ATOM 6854 C C . ALA A 1 820 ? 9.587 -42.457 74.766 1.00 46.09 820 ALA A C 1
ATOM 6856 O O . ALA A 1 820 ? 9.811 -43.472 74.097 1.00 46.09 820 ALA A O 1
ATOM 6857 N N . LYS A 1 821 ? 8.675 -42.464 75.750 1.00 45.38 821 LYS A N 1
ATOM 6858 C CA . LYS A 1 821 ? 7.845 -43.633 76.080 1.00 45.38 821 LYS A CA 1
ATOM 6859 C C . LYS A 1 821 ? 6.656 -43.781 75.122 1.00 45.38 821 LYS A C 1
ATOM 6861 O O . LYS A 1 821 ? 6.325 -44.904 74.748 1.00 45.38 821 LYS A O 1
ATOM 6866 N N . LEU A 1 822 ? 6.082 -42.666 74.665 1.00 43.22 822 LEU A N 1
ATOM 6867 C CA . LEU A 1 822 ? 4.998 -42.625 73.674 1.00 43.22 822 LEU A CA 1
ATOM 6868 C C . LEU A 1 822 ? 5.497 -42.817 72.228 1.00 43.22 822 LEU A C 1
ATOM 6870 O O . LEU A 1 822 ? 4.801 -43.416 71.410 1.00 43.22 822 LEU A O 1
ATOM 6874 N N . GLU A 1 823 ? 6.733 -42.422 71.907 1.00 42.81 823 GLU A N 1
ATOM 6875 C CA . GLU A 1 823 ? 7.339 -42.658 70.584 1.00 42.81 823 GLU A CA 1
ATOM 6876 C C . GLU A 1 823 ? 7.576 -44.142 70.266 1.00 42.81 823 GLU A C 1
ATOM 6878 O O . GLU A 1 823 ? 7.581 -44.535 69.096 1.00 42.81 823 GLU A O 1
ATOM 6883 N N . LYS A 1 824 ? 7.723 -44.998 71.284 1.00 46.19 824 LYS A N 1
ATOM 6884 C CA . LYS A 1 824 ? 7.932 -46.437 71.073 1.00 46.19 824 LYS A CA 1
ATOM 6885 C C . LYS A 1 824 ? 6.645 -47.168 70.668 1.00 46.19 824 LYS A C 1
ATOM 6887 O O . LYS A 1 824 ? 6.719 -48.115 69.889 1.00 46.19 824 LYS A O 1
ATOM 6892 N N . GLU A 1 825 ? 5.482 -46.697 71.119 1.00 41.84 825 GLU A N 1
ATOM 6893 C CA . GLU A 1 825 ? 4.170 -47.202 70.679 1.00 41.84 825 GLU A CA 1
ATOM 6894 C C . GLU A 1 825 ? 3.736 -46.581 69.336 1.00 41.84 825 GLU A C 1
ATOM 6896 O O . GLU A 1 825 ? 3.074 -47.235 68.529 1.00 41.84 825 GLU A O 1
ATOM 6901 N N . LEU A 1 826 ? 4.210 -45.371 69.015 1.00 44.31 826 LEU A N 1
ATOM 6902 C CA . LEU A 1 826 ? 3.926 -44.681 67.750 1.00 44.31 826 LEU A CA 1
ATOM 6903 C C . LEU A 1 826 ? 4.810 -45.146 66.570 1.00 44.31 826 LEU A C 1
ATOM 6905 O O . LEU A 1 826 ? 4.475 -44.904 65.409 1.00 44.31 826 LEU A O 1
ATOM 6909 N N . LYS A 1 827 ? 5.914 -45.855 66.841 1.00 47.09 827 LYS A N 1
ATOM 6910 C CA . LYS A 1 827 ? 6.793 -46.445 65.815 1.00 47.09 827 LYS A CA 1
ATOM 6911 C C . LYS A 1 827 ? 6.168 -47.662 65.119 1.00 47.09 827 LYS A C 1
ATOM 6913 O O . LYS A 1 827 ? 6.295 -47.790 63.906 1.00 47.09 827 LYS A O 1
ATOM 6918 N N . VAL A 1 828 ? 5.407 -48.483 65.846 1.00 49.25 828 VAL A N 1
ATOM 6919 C CA . VAL A 1 828 ? 4.742 -49.681 65.292 1.00 49.25 828 VAL A CA 1
ATOM 6920 C C . VAL A 1 828 ? 3.532 -49.313 64.413 1.00 49.25 828 VAL A C 1
ATOM 6922 O O . VAL A 1 828 ? 3.223 -50.018 63.458 1.00 49.25 828 VAL A O 1
ATOM 6925 N N . LEU A 1 829 ? 2.894 -48.161 64.656 1.00 42.97 829 LEU A N 1
ATOM 6926 C CA . LEU A 1 829 ? 1.783 -47.642 63.838 1.00 42.97 829 LEU A CA 1
ATOM 6927 C C . LEU A 1 829 ? 2.227 -46.728 62.674 1.00 42.97 829 LEU A C 1
ATOM 6929 O O . LEU A 1 829 ? 1.459 -46.536 61.733 1.00 42.97 829 LEU A O 1
ATOM 6933 N N . LYS A 1 830 ? 3.469 -46.212 62.674 1.00 41.22 830 LYS A N 1
ATOM 6934 C CA . LYS A 1 830 ? 4.065 -45.464 61.542 1.00 41.22 830 LYS A CA 1
ATOM 6935 C C . LYS A 1 830 ? 4.751 -46.349 60.495 1.00 41.22 830 LYS A C 1
ATOM 6937 O O . LYS A 1 830 ? 4.912 -45.916 59.356 1.00 41.22 830 LYS A O 1
ATOM 6942 N N . GLU A 1 831 ? 5.095 -47.591 60.830 1.00 44.66 831 GLU A N 1
ATOM 6943 C CA . GLU A 1 831 ? 5.751 -48.525 59.899 1.00 44.66 831 GLU A CA 1
ATOM 6944 C C . GLU A 1 831 ? 4.817 -49.069 58.792 1.00 44.66 831 GLU A C 1
ATOM 6946 O O . GLU A 1 831 ? 5.307 -49.652 57.832 1.00 44.66 831 GLU A O 1
ATOM 6951 N N . THR A 1 832 ? 3.499 -48.802 58.839 1.00 44.94 832 THR A N 1
ATOM 6952 C CA . THR A 1 832 ? 2.527 -49.282 57.823 1.00 44.94 832 THR A CA 1
ATOM 6953 C C . THR A 1 832 ? 1.918 -48.175 56.931 1.00 44.94 832 THR A C 1
ATOM 6955 O O . THR A 1 832 ? 1.151 -48.488 56.027 1.00 44.94 832 THR A O 1
ATOM 6958 N N . LEU A 1 833 ? 2.271 -46.886 57.096 1.00 43.22 833 LEU A N 1
ATOM 6959 C CA . LEU A 1 833 ? 1.675 -45.784 56.298 1.00 43.22 833 LEU A CA 1
ATOM 6960 C C . LEU A 1 833 ? 2.669 -44.924 55.486 1.00 43.22 833 LEU A C 1
ATOM 6962 O O . LEU A 1 833 ? 2.238 -44.076 54.716 1.00 43.22 833 LEU A O 1
ATOM 6966 N N . SER A 1 834 ? 3.987 -45.139 55.580 1.00 34.97 834 SER A N 1
ATOM 6967 C CA . SER A 1 834 ? 4.984 -44.341 54.824 1.00 34.97 834 SER A CA 1
ATOM 6968 C C . SER A 1 834 ? 5.764 -45.135 53.766 1.00 34.97 834 SER A C 1
ATOM 6970 O O . SER A 1 834 ? 6.810 -44.687 53.294 1.00 34.97 834 SER A O 1
ATOM 6972 N N . GLN A 1 835 ? 5.264 -46.305 53.368 1.00 40.97 835 GLN A N 1
ATOM 6973 C CA . GLN A 1 835 ? 5.755 -47.031 52.199 1.00 40.97 835 GLN A CA 1
ATOM 6974 C C . GLN A 1 835 ? 4.809 -46.776 51.024 1.00 40.97 835 GLN A C 1
ATOM 6976 O O . GLN A 1 835 ? 3.805 -47.467 50.917 1.00 40.97 835 GLN A O 1
ATOM 6981 N N . THR A 1 836 ? 5.087 -45.771 50.182 1.00 34.69 836 THR A N 1
ATOM 6982 C CA . THR A 1 836 ? 5.244 -45.887 48.709 1.00 34.69 836 THR A CA 1
ATOM 6983 C C . THR A 1 836 ? 5.640 -44.516 48.110 1.00 34.69 836 THR A C 1
ATOM 6985 O O . THR A 1 836 ? 5.096 -43.490 48.505 1.00 34.69 836 THR A O 1
ATOM 6988 N N . LEU A 1 837 ? 6.507 -44.553 47.083 1.00 35.09 837 LEU A N 1
ATOM 6989 C CA . LEU A 1 837 ? 6.721 -43.569 45.996 1.00 35.09 837 LEU A CA 1
ATOM 6990 C C . LEU A 1 837 ? 7.984 -42.677 46.028 1.00 35.09 837 LEU A C 1
ATOM 6992 O O . LEU A 1 837 ? 7.942 -41.455 46.088 1.00 35.09 837 LEU A O 1
ATOM 6996 N N . THR A 1 838 ? 9.120 -43.363 45.853 1.00 47.78 838 THR A N 1
ATOM 6997 C CA . THR A 1 838 ? 10.104 -43.165 44.760 1.00 47.78 838 THR A CA 1
ATOM 6998 C C . THR A 1 838 ? 10.579 -41.744 44.424 1.00 47.78 838 THR A C 1
ATOM 7000 O O . THR A 1 838 ? 10.089 -41.120 43.484 1.00 47.78 838 THR A O 1
ATOM 7003 N N . SER A 1 839 ? 11.681 -41.323 45.053 1.00 45.03 839 SER A N 1
ATOM 7004 C CA . SER A 1 839 ? 12.585 -40.276 44.537 1.00 45.03 839 SER A CA 1
ATOM 7005 C C . SER A 1 839 ? 14.020 -40.765 44.268 1.00 45.03 839 SER A C 1
ATOM 7007 O O . SER A 1 839 ? 14.852 -39.998 43.789 1.00 45.03 839 SER A O 1
ATOM 7009 N N . GLU A 1 840 ? 14.312 -42.056 44.453 1.00 41.53 840 GLU A N 1
ATOM 7010 C CA . GLU A 1 840 ? 15.631 -42.636 44.140 1.00 41.53 840 GLU A CA 1
ATOM 7011 C C . GLU A 1 840 ? 15.815 -43.002 42.659 1.00 41.53 840 GLU A C 1
ATOM 7013 O O . GLU A 1 840 ? 16.932 -42.950 42.143 1.00 41.53 840 GLU A O 1
ATOM 7018 N N . ALA A 1 841 ? 14.727 -43.260 41.923 1.00 45.03 841 ALA A N 1
ATOM 7019 C CA . ALA A 1 841 ? 14.805 -43.613 40.502 1.00 45.03 841 ALA A CA 1
ATOM 7020 C C . ALA A 1 841 ? 15.251 -42.433 39.614 1.00 45.03 841 ALA A C 1
ATOM 7022 O O . ALA A 1 841 ? 15.970 -42.628 38.637 1.00 45.03 841 ALA A O 1
ATOM 7023 N N . ARG A 1 842 ? 14.892 -41.191 39.971 1.00 47.16 842 ARG A N 1
ATOM 7024 C CA . ARG A 1 842 ? 15.221 -39.997 39.168 1.00 47.16 842 ARG A CA 1
ATOM 7025 C C . ARG A 1 842 ? 16.659 -39.515 39.392 1.00 47.16 842 ARG A C 1
ATOM 7027 O O . ARG A 1 842 ? 17.290 -39.026 38.460 1.00 47.16 842 ARG A O 1
ATOM 7034 N N . SER A 1 843 ? 17.196 -39.711 40.600 1.00 44.91 843 SER A N 1
ATOM 7035 C CA . SER A 1 843 ? 18.590 -39.383 40.932 1.00 44.91 843 SER A CA 1
ATOM 7036 C C . SER A 1 843 ? 19.577 -40.351 40.262 1.00 44.91 843 SER A C 1
ATOM 7038 O O . SER A 1 843 ? 20.548 -39.913 39.643 1.00 44.91 843 SER A O 1
ATOM 7040 N N . GLN A 1 844 ? 19.271 -41.655 40.261 1.00 47.66 844 GLN A N 1
ATOM 7041 C CA . GLN A 1 844 ? 20.088 -42.662 39.571 1.00 47.66 844 GLN A CA 1
ATOM 7042 C C . GLN A 1 844 ? 20.029 -42.526 38.040 1.00 47.66 844 GLN A C 1
ATOM 7044 O O . GLN A 1 844 ? 21.044 -42.714 37.363 1.00 47.66 844 GLN A O 1
ATOM 7049 N N . GLN A 1 845 ? 18.880 -42.133 37.479 1.00 47.09 845 GLN A N 1
ATOM 7050 C CA . GLN A 1 845 ? 18.736 -41.891 36.040 1.00 47.09 845 GLN A CA 1
ATOM 7051 C C . GLN A 1 845 ? 19.563 -40.679 35.575 1.00 47.09 845 GLN A C 1
ATOM 7053 O O . GLN A 1 845 ? 20.292 -40.785 34.588 1.00 47.09 845 GLN A O 1
ATOM 7058 N N . LEU A 1 846 ? 19.554 -39.580 36.339 1.00 48.50 846 LEU A N 1
ATOM 7059 C CA . LEU A 1 846 ? 20.362 -38.388 36.054 1.00 48.50 846 LEU A CA 1
ATOM 7060 C C . LEU A 1 846 ? 21.869 -38.644 36.210 1.00 48.50 846 LEU A C 1
ATOM 7062 O O . LEU A 1 846 ? 22.655 -38.151 35.404 1.00 48.50 846 LEU A O 1
ATOM 7066 N N . GLN A 1 847 ? 22.301 -39.452 37.185 1.00 47.59 847 GLN A N 1
ATOM 7067 C CA . GLN A 1 847 ? 23.712 -39.853 37.313 1.00 47.59 847 GLN A CA 1
ATOM 7068 C C . GLN A 1 847 ? 24.181 -40.736 36.148 1.00 47.59 847 GLN A C 1
ATOM 7070 O O . GLN A 1 847 ? 25.310 -40.590 35.668 1.00 47.59 847 GLN A O 1
ATOM 7075 N N . THR A 1 848 ? 23.307 -41.611 35.650 1.00 51.56 848 THR A N 1
ATOM 7076 C CA . THR A 1 848 ? 23.610 -42.490 34.513 1.00 51.56 848 THR A CA 1
ATOM 7077 C C . THR A 1 848 ? 23.705 -41.693 33.204 1.00 51.56 848 THR A C 1
ATOM 7079 O O . THR A 1 848 ? 24.638 -41.899 32.425 1.00 51.56 848 THR A O 1
ATOM 7082 N N . GLU A 1 849 ? 22.817 -40.717 32.985 1.00 49.34 849 GLU A N 1
ATOM 7083 C CA . GLU A 1 849 ? 22.880 -39.798 31.835 1.00 49.34 849 GLU A CA 1
ATOM 7084 C C . GLU A 1 849 ? 24.113 -38.891 31.864 1.00 49.34 849 GLU A C 1
ATOM 7086 O O . GLU A 1 849 ? 24.763 -38.707 30.835 1.00 49.34 849 GLU A O 1
ATOM 7091 N N . ASN A 1 850 ? 24.501 -38.383 33.038 1.00 48.84 850 ASN A N 1
ATOM 7092 C CA . ASN A 1 850 ? 25.687 -37.531 33.171 1.00 48.84 850 ASN A CA 1
ATOM 7093 C C . ASN A 1 850 ? 26.988 -38.301 32.875 1.00 48.84 850 ASN A C 1
ATOM 7095 O O . ASN A 1 850 ? 27.954 -37.749 32.346 1.00 48.84 850 ASN A O 1
ATOM 7099 N N . THR A 1 851 ? 27.004 -39.601 33.182 1.00 61.44 851 THR A N 1
ATOM 7100 C CA . THR A 1 851 ? 28.138 -40.488 32.883 1.00 61.44 851 THR A CA 1
ATOM 7101 C C . THR A 1 851 ? 28.220 -40.784 31.381 1.00 61.44 851 THR A C 1
ATOM 7103 O O . THR A 1 851 ? 29.295 -40.664 30.794 1.00 61.44 851 THR A O 1
ATOM 7106 N N . LYS A 1 852 ? 27.076 -41.035 30.725 1.00 61.25 852 LYS A N 1
ATOM 7107 C CA . LYS A 1 852 ? 26.986 -41.176 29.259 1.00 61.25 852 LYS A CA 1
ATOM 7108 C C . LYS A 1 852 ? 27.406 -39.910 28.506 1.00 61.25 852 LYS A C 1
ATOM 7110 O O . LYS A 1 852 ? 28.158 -39.997 27.540 1.00 61.25 852 LYS A O 1
ATOM 7115 N N . LEU A 1 853 ? 26.976 -38.737 28.969 1.00 55.31 853 LEU A N 1
ATOM 7116 C CA . LEU A 1 853 ? 27.339 -37.449 28.368 1.00 55.31 853 LEU A CA 1
ATOM 7117 C C . LEU A 1 853 ? 28.839 -37.146 28.494 1.00 55.31 853 LEU A C 1
ATOM 7119 O O . LEU A 1 853 ? 29.435 -36.594 27.569 1.00 55.31 853 LEU A O 1
ATOM 7123 N N . LYS A 1 854 ? 29.484 -37.543 29.601 1.00 60.03 854 LYS A N 1
ATOM 7124 C CA . LYS A 1 854 ? 30.949 -37.456 29.736 1.00 60.03 854 LYS A CA 1
ATOM 7125 C C . LYS A 1 854 ? 31.676 -38.351 28.733 1.00 60.03 854 LYS A C 1
ATOM 7127 O O . LYS A 1 854 ? 32.651 -37.909 28.130 1.00 60.03 854 LYS A O 1
ATOM 7132 N N . GLU A 1 855 ? 31.198 -39.575 28.523 1.00 61.44 855 GLU A N 1
ATOM 7133 C CA . GLU A 1 855 ? 31.775 -40.488 27.530 1.00 61.44 855 GLU A CA 1
ATOM 7134 C C . GLU A 1 855 ? 31.583 -39.987 26.091 1.00 61.44 855 GLU A C 1
ATOM 7136 O O . GLU A 1 855 ? 32.500 -40.093 25.275 1.00 61.44 855 GLU A O 1
ATOM 7141 N N . GLU A 1 856 ? 30.427 -39.405 25.765 1.00 57.59 856 GLU A N 1
ATOM 7142 C CA . GLU A 1 856 ? 30.173 -38.803 24.450 1.00 57.59 856 GLU A CA 1
ATOM 7143 C C . GLU A 1 856 ? 31.026 -37.555 24.203 1.00 57.59 856 GLU A C 1
ATOM 7145 O O . GLU A 1 856 ? 31.590 -37.410 23.115 1.00 57.59 856 GLU A O 1
ATOM 7150 N N . ASN A 1 857 ? 31.217 -36.705 25.216 1.00 51.38 857 ASN A N 1
ATOM 7151 C CA . ASN A 1 857 ? 32.126 -35.562 25.119 1.00 51.38 857 ASN A CA 1
ATOM 7152 C C . ASN A 1 857 ? 33.581 -35.997 24.924 1.00 51.38 857 ASN A C 1
ATOM 7154 O O . ASN A 1 857 ? 34.289 -35.399 24.115 1.00 51.38 857 ASN A O 1
ATOM 7158 N N . GLN A 1 858 ? 34.026 -37.062 25.595 1.00 60.72 858 GLN A N 1
ATOM 7159 C CA . GLN A 1 858 ? 35.373 -37.593 25.387 1.00 60.72 858 GLN A CA 1
ATOM 7160 C C . GLN A 1 858 ? 35.541 -38.172 23.972 1.00 60.72 858 GLN A C 1
ATOM 7162 O O . GLN A 1 858 ? 36.581 -37.978 23.345 1.00 60.72 858 GLN A O 1
ATOM 7167 N N . LYS A 1 859 ? 34.509 -38.834 23.429 1.00 65.56 859 LYS A N 1
ATOM 7168 C CA . LYS A 1 859 ? 34.507 -39.325 22.040 1.00 65.56 859 LYS A CA 1
ATOM 7169 C C . LYS A 1 859 ? 34.561 -38.180 21.027 1.00 65.56 859 LYS A C 1
ATOM 7171 O O . LYS A 1 859 ? 35.315 -38.270 20.062 1.00 65.56 859 LYS A O 1
ATOM 7176 N N . LEU A 1 860 ? 33.817 -37.098 21.258 1.00 52.97 860 LEU A N 1
ATOM 7177 C CA . LEU A 1 860 ? 33.843 -35.899 20.415 1.00 52.97 860 LEU A CA 1
ATOM 7178 C C . LEU A 1 860 ? 35.184 -35.165 20.488 1.00 52.97 860 LEU A C 1
ATOM 7180 O O . LEU A 1 860 ? 35.697 -34.750 19.452 1.00 52.97 860 LEU A O 1
ATOM 7184 N N . LEU A 1 861 ? 35.787 -35.065 21.676 1.00 51.97 861 LEU A N 1
ATOM 7185 C CA . LEU A 1 861 ? 37.114 -34.476 21.851 1.00 51.97 861 LEU A CA 1
ATOM 7186 C C . LEU A 1 861 ? 38.191 -35.301 21.136 1.00 51.97 861 LEU A C 1
ATOM 7188 O O . LEU A 1 861 ? 39.054 -34.739 20.474 1.00 51.97 861 LEU A O 1
ATOM 7192 N N . ASN A 1 862 ? 38.104 -36.631 21.186 1.00 59.94 862 ASN A N 1
ATOM 7193 C CA . ASN A 1 862 ? 39.017 -37.514 20.456 1.00 59.94 862 ASN A CA 1
ATOM 7194 C C . ASN A 1 862 ? 38.808 -37.447 18.931 1.00 59.94 862 ASN A C 1
ATOM 7196 O O . ASN A 1 862 ? 39.765 -37.610 18.171 1.00 59.94 862 ASN A O 1
ATOM 7200 N N . LEU A 1 863 ? 37.575 -37.200 18.472 1.00 56.59 863 LEU A N 1
ATOM 7201 C CA . LEU A 1 863 ? 37.260 -36.993 17.057 1.00 56.59 863 LEU A CA 1
ATOM 7202 C C . LEU A 1 863 ? 37.795 -35.643 16.559 1.00 56.59 863 LEU A C 1
ATOM 7204 O O . LEU A 1 863 ? 38.389 -35.588 15.488 1.00 56.59 863 LEU A O 1
ATOM 7208 N N . TYR A 1 864 ? 37.637 -34.581 17.353 1.00 49.81 864 TYR A N 1
ATOM 7209 C CA . TYR A 1 864 ? 38.243 -33.271 17.106 1.00 49.81 864 TYR A CA 1
ATOM 7210 C C . TYR A 1 864 ? 39.777 -33.370 17.089 1.00 49.81 864 TYR A C 1
ATOM 7212 O O . TYR A 1 864 ? 40.394 -32.931 16.127 1.00 49.81 864 TYR A O 1
ATOM 7220 N N . ASN A 1 865 ? 40.344 -34.067 18.082 1.00 52.06 865 ASN A N 1
ATOM 7221 C CA . ASN A 1 865 ? 41.699 -34.629 18.159 1.00 52.06 865 ASN A CA 1
ATOM 7222 C C . ASN A 1 865 ? 42.235 -35.107 16.801 1.00 52.06 865 ASN A C 1
ATOM 7224 O O . ASN A 1 865 ? 43.129 -34.523 16.192 1.00 52.06 865 ASN A O 1
ATOM 7228 N N . ASN A 1 866 ? 41.612 -36.183 16.323 1.00 53.25 866 ASN A N 1
ATOM 7229 C CA . ASN A 1 866 ? 41.984 -36.864 15.087 1.00 53.25 866 ASN A CA 1
ATOM 7230 C C . ASN A 1 866 ? 41.780 -36.001 13.838 1.00 53.25 866 ASN A C 1
ATOM 7232 O O . ASN A 1 866 ? 42.587 -36.057 12.915 1.00 53.25 866 ASN A O 1
ATOM 7236 N N . LEU A 1 867 ? 40.695 -35.226 13.771 1.00 50.31 867 LEU A N 1
ATOM 7237 C CA . LEU A 1 867 ? 40.424 -34.352 12.628 1.00 50.31 867 LEU A CA 1
ATOM 7238 C C . LEU A 1 867 ? 41.443 -33.215 12.549 1.00 50.31 867 LEU A C 1
ATOM 7240 O O . LEU A 1 867 ? 41.908 -32.898 11.458 1.00 50.31 867 LEU A O 1
ATOM 7244 N N . TRP A 1 868 ? 41.828 -32.647 13.692 1.00 44.59 868 TRP A N 1
ATOM 7245 C CA . TRP A 1 868 ? 42.890 -31.653 13.777 1.00 44.59 868 TRP A CA 1
ATOM 7246 C C . TRP A 1 868 ? 44.224 -32.262 13.326 1.00 44.59 868 TRP A C 1
ATOM 7248 O O . TRP A 1 868 ? 44.876 -31.709 12.441 1.00 44.59 868 TRP A O 1
ATOM 7258 N N . GLU A 1 869 ? 44.607 -33.435 13.849 1.00 47.31 869 GLU A N 1
ATOM 7259 C CA . GLU A 1 869 ? 45.844 -34.131 13.445 1.00 47.31 869 GLU A CA 1
ATOM 7260 C C . GLU A 1 869 ? 45.867 -34.460 11.946 1.00 47.31 869 GLU A C 1
ATOM 7262 O O . GLU A 1 869 ? 46.905 -34.341 11.301 1.00 47.31 869 GLU A O 1
ATOM 7267 N N . GLN A 1 870 ? 44.728 -34.813 11.343 1.00 49.78 870 GLN A N 1
ATOM 7268 C CA . GLN A 1 870 ? 44.627 -35.027 9.894 1.00 49.78 870 GLN A CA 1
ATOM 7269 C C . GLN A 1 870 ? 44.777 -33.736 9.078 1.00 49.78 870 GLN A C 1
ATOM 7271 O O . GLN A 1 870 ? 45.288 -33.782 7.956 1.00 49.78 870 GLN A O 1
ATOM 7276 N N . VAL A 1 871 ? 44.336 -32.596 9.615 1.00 46.84 871 VAL A N 1
ATOM 7277 C CA . VAL A 1 871 ? 44.511 -31.279 8.986 1.00 46.84 871 VAL A CA 1
ATOM 7278 C C . VAL A 1 871 ? 45.979 -30.858 9.024 1.00 46.84 871 VAL A C 1
ATOM 7280 O O . VAL A 1 871 ? 46.490 -30.365 8.017 1.00 46.84 871 VAL A O 1
ATOM 7283 N N . VAL A 1 872 ? 46.686 -31.123 10.122 1.00 44.00 872 VAL A N 1
ATOM 7284 C CA . VAL A 1 872 ? 48.088 -30.709 10.271 1.00 44.00 872 VAL A CA 1
ATOM 7285 C C . VAL A 1 872 ? 49.094 -31.673 9.670 1.00 44.00 872 VAL A C 1
ATOM 7287 O O . VAL A 1 872 ? 50.002 -31.206 8.988 1.00 44.00 872 VAL A O 1
ATOM 7290 N N . ASN A 1 873 ? 48.855 -32.983 9.704 1.00 43.12 873 ASN A N 1
ATOM 7291 C CA . ASN A 1 873 ? 49.665 -33.931 8.931 1.00 43.12 873 ASN A CA 1
ATOM 7292 C C . ASN A 1 873 ? 49.567 -33.681 7.409 1.00 43.12 873 ASN A C 1
ATOM 7294 O O . ASN A 1 873 ? 50.515 -33.961 6.673 1.00 43.12 873 ASN A O 1
ATOM 7298 N N . LYS A 1 874 ? 48.455 -33.105 6.913 1.00 48.56 874 LYS A N 1
ATOM 7299 C CA . LYS A 1 874 ? 48.310 -32.644 5.513 1.00 48.56 874 LYS A CA 1
ATOM 7300 C C . LYS A 1 874 ? 48.972 -31.291 5.223 1.00 48.56 874 LYS A C 1
ATOM 7302 O O . LYS A 1 874 ? 49.245 -30.994 4.057 1.00 48.56 874 LYS A O 1
ATOM 7307 N N . GLN A 1 875 ? 49.220 -30.462 6.237 1.00 44.09 875 GLN A N 1
ATOM 7308 C CA . GLN A 1 875 ? 50.023 -29.244 6.091 1.00 44.09 875 GLN A CA 1
ATOM 7309 C C . GLN A 1 875 ? 51.527 -29.550 6.152 1.00 44.09 875 GLN A C 1
ATOM 7311 O O . GLN A 1 875 ? 52.272 -29.001 5.342 1.00 44.09 875 GLN A O 1
ATOM 7316 N N . GLU A 1 876 ? 51.964 -30.481 7.007 1.00 42.69 876 GLU A N 1
ATOM 7317 C CA . GLU A 1 876 ? 53.370 -30.901 7.111 1.00 42.69 876 GLU A CA 1
ATOM 7318 C C . GLU A 1 876 ? 53.849 -31.663 5.864 1.00 42.69 876 GLU A C 1
ATOM 7320 O O . GLU A 1 876 ? 54.901 -31.330 5.320 1.00 42.69 876 GLU A O 1
ATOM 7325 N N . THR A 1 877 ? 53.035 -32.561 5.286 1.00 42.50 877 THR A N 1
ATOM 7326 C CA . THR A 1 877 ? 53.368 -33.206 3.991 1.00 42.50 877 THR A CA 1
ATOM 7327 C C . THR A 1 877 ? 53.458 -32.217 2.818 1.00 42.50 877 THR A C 1
ATOM 7329 O O . THR A 1 877 ? 54.189 -32.464 1.860 1.00 42.50 877 THR A O 1
ATOM 7332 N N . ASN A 1 878 ? 52.784 -31.062 2.893 1.00 44.38 878 ASN A N 1
ATOM 7333 C CA . ASN A 1 878 ? 52.915 -29.981 1.906 1.00 44.38 878 ASN A CA 1
ATOM 7334 C C . ASN A 1 878 ? 54.111 -29.045 2.175 1.00 44.38 878 ASN A C 1
ATOM 7336 O O . ASN A 1 878 ? 54.599 -28.406 1.240 1.00 44.38 878 ASN A O 1
ATOM 7340 N N . GLN A 1 879 ? 54.611 -28.966 3.414 1.00 43.44 879 GLN A N 1
ATOM 7341 C CA . GLN A 1 879 ? 55.865 -28.273 3.734 1.00 43.44 879 GLN A CA 1
ATOM 7342 C C . GLN A 1 879 ? 57.095 -29.131 3.394 1.00 43.44 879 GLN A C 1
ATOM 7344 O O . GLN A 1 879 ? 58.036 -28.607 2.797 1.00 43.44 879 GLN A O 1
ATOM 7349 N N . GLU A 1 880 ? 57.073 -30.446 3.638 1.00 40.75 880 GLU A N 1
ATOM 7350 C CA . GLU A 1 880 ? 58.147 -31.363 3.217 1.00 40.75 880 GLU A CA 1
ATOM 7351 C C . GLU A 1 880 ? 58.252 -31.474 1.683 1.00 40.75 880 GLU A C 1
ATOM 7353 O O . GLU A 1 880 ? 59.357 -31.473 1.135 1.00 40.75 880 GLU A O 1
ATOM 7358 N N . ALA A 1 881 ? 57.125 -31.433 0.958 1.00 41.38 881 ALA A N 1
ATOM 7359 C CA . ALA A 1 881 ? 57.117 -31.369 -0.510 1.00 41.38 881 ALA A CA 1
ATOM 7360 C C . ALA A 1 881 ? 57.715 -30.061 -1.076 1.00 41.38 881 ALA A C 1
ATOM 7362 O O . ALA A 1 881 ? 58.201 -30.049 -2.208 1.00 41.38 881 ALA A O 1
ATOM 7363 N N . LYS A 1 882 ? 57.740 -28.972 -0.290 1.00 41.81 882 LYS A N 1
ATOM 7364 C CA . LYS A 1 882 ? 58.422 -27.714 -0.645 1.00 41.81 882 LYS A CA 1
ATOM 7365 C C . LYS A 1 882 ? 59.918 -27.718 -0.314 1.00 41.81 882 LYS A C 1
ATOM 7367 O O . LYS A 1 882 ? 60.664 -27.013 -0.983 1.00 41.81 882 LYS A O 1
ATOM 7372 N N . ILE A 1 883 ? 60.374 -28.524 0.650 1.00 41.50 883 ILE A N 1
ATOM 7373 C CA . ILE A 1 883 ? 61.802 -28.634 1.009 1.00 41.50 883 ILE A CA 1
ATOM 7374 C C . ILE A 1 883 ? 62.557 -29.580 0.052 1.00 41.50 883 ILE A C 1
ATOM 7376 O O . ILE A 1 883 ? 63.746 -29.387 -0.197 1.00 41.50 883 ILE A O 1
ATOM 7380 N N . ILE A 1 884 ? 61.872 -30.542 -0.581 1.00 40.12 884 ILE A N 1
ATOM 7381 C CA . ILE A 1 884 ? 62.479 -31.464 -1.565 1.00 40.12 884 ILE A CA 1
ATOM 7382 C C . ILE A 1 884 ? 62.648 -30.826 -2.969 1.00 40.12 884 ILE A C 1
ATOM 7384 O O . ILE A 1 884 ? 63.409 -31.334 -3.789 1.00 40.12 884 ILE A O 1
ATOM 7388 N N . GLN A 1 885 ? 62.031 -29.669 -3.253 1.00 42.50 885 GLN A N 1
ATOM 7389 C CA . GLN A 1 885 ? 62.125 -28.977 -4.556 1.00 42.50 885 GLN A CA 1
ATOM 7390 C C . GLN A 1 885 ? 63.192 -27.867 -4.649 1.00 42.50 885 GLN A C 1
ATOM 7392 O O . GLN A 1 885 ? 63.171 -27.066 -5.582 1.00 42.50 885 GLN A O 1
ATOM 7397 N N . THR A 1 886 ? 64.181 -27.841 -3.752 1.00 43.62 886 THR A N 1
ATOM 7398 C CA . THR A 1 886 ? 65.381 -26.995 -3.898 1.00 43.62 886 THR A CA 1
ATOM 7399 C C . THR A 1 886 ? 66.667 -27.814 -3.770 1.00 43.62 886 THR A C 1
ATOM 7401 O O . THR A 1 886 ? 67.433 -27.661 -2.824 1.00 43.62 886 THR A O 1
ATOM 7404 N N . GLN A 1 887 ? 66.933 -28.673 -4.757 1.00 35.53 887 GLN A N 1
ATOM 7405 C CA . GLN A 1 887 ? 68.299 -29.037 -5.152 1.00 35.53 887 GLN A CA 1
ATOM 7406 C C . GLN A 1 887 ? 68.439 -28.879 -6.675 1.00 35.53 887 GLN A C 1
ATOM 7408 O O . GLN A 1 887 ? 67.612 -29.416 -7.413 1.00 35.53 887 GLN A O 1
ATOM 7413 N N . PRO A 1 888 ? 69.451 -28.147 -7.177 1.00 40.97 888 PRO A N 1
ATOM 7414 C CA . PRO A 1 888 ? 69.619 -27.943 -8.607 1.00 40.97 888 PRO A CA 1
ATOM 7415 C C . PRO A 1 888 ? 70.266 -29.164 -9.272 1.00 40.97 888 PRO A C 1
ATOM 7417 O O . PRO A 1 888 ? 71.291 -29.682 -8.828 1.00 40.97 888 PRO A O 1
ATOM 7420 N N . PHE A 1 889 ? 69.675 -29.572 -10.393 1.00 32.47 889 PHE A N 1
ATOM 7421 C CA . PHE A 1 889 ? 70.279 -30.436 -11.403 1.00 32.47 889 PHE A CA 1
ATOM 7422 C C . PHE A 1 889 ? 71.590 -29.799 -11.907 1.00 32.47 889 PHE A C 1
ATOM 7424 O O . PHE A 1 889 ? 71.563 -28.787 -12.606 1.00 32.47 889 PHE A O 1
ATOM 7431 N N . LEU A 1 890 ? 72.741 -30.396 -11.586 1.00 33.09 890 LEU A N 1
ATOM 7432 C CA . LEU A 1 890 ? 73.982 -30.176 -12.331 1.00 33.09 890 LEU A CA 1
ATOM 7433 C C . LEU A 1 890 ? 73.964 -31.083 -13.563 1.00 33.09 890 LEU A C 1
ATOM 7435 O O . LEU A 1 890 ? 73.899 -32.309 -13.461 1.00 33.09 890 LEU A O 1
ATOM 7439 N N . GLY A 1 891 ? 73.968 -30.444 -14.731 1.00 32.75 891 GLY A N 1
ATOM 7440 C CA . GLY A 1 891 ? 73.942 -31.081 -16.037 1.00 32.75 891 GLY A CA 1
ATOM 7441 C C . GLY A 1 891 ? 75.207 -31.879 -16.355 1.00 32.75 891 GLY A C 1
ATOM 7442 O O . GLY A 1 891 ? 76.319 -31.564 -15.938 1.00 32.75 891 GLY A O 1
ATOM 7443 N N . SER A 1 892 ? 74.996 -32.918 -17.152 1.00 37.69 892 SER A N 1
ATOM 7444 C CA . SER A 1 892 ? 76.019 -33.692 -17.842 1.00 37.69 892 SER A CA 1
ATOM 7445 C C . SER A 1 892 ? 76.688 -32.864 -18.947 1.00 37.69 892 SER A C 1
ATOM 7447 O O . SER A 1 892 ? 76.004 -32.386 -19.848 1.00 37.69 892 SER A O 1
ATOM 7449 N N . SER A 1 893 ? 78.022 -32.792 -18.957 1.00 30.88 893 SER A N 1
ATOM 7450 C CA . SER A 1 893 ? 78.792 -32.871 -20.204 1.00 30.88 893 SER A CA 1
ATOM 7451 C C . SER A 1 893 ? 80.170 -33.496 -19.945 1.00 30.88 893 SER A C 1
ATOM 7453 O O . SER A 1 893 ? 80.885 -33.158 -19.003 1.00 30.88 893 SER A O 1
ATOM 7455 N N . LYS A 1 894 ? 80.515 -34.494 -20.763 1.00 40.03 894 LYS A N 1
ATOM 7456 C CA . LYS A 1 894 ? 81.860 -35.065 -20.869 1.00 40.03 894 LYS A CA 1
ATOM 7457 C C . LYS A 1 894 ? 82.603 -34.347 -21.996 1.00 40.03 894 LYS A C 1
ATOM 7459 O O . LYS A 1 894 ? 82.091 -34.319 -23.109 1.00 40.03 894 LYS A O 1
ATOM 7464 N N . GLY A 1 895 ? 83.859 -33.985 -21.732 1.00 33.44 895 GLY A N 1
ATOM 7465 C CA . GLY A 1 895 ? 84.972 -34.264 -22.646 1.00 33.44 895 GLY A CA 1
ATOM 7466 C C . GLY A 1 895 ? 85.632 -33.079 -23.356 1.00 33.44 895 GLY A C 1
ATOM 7467 O O . GLY A 1 895 ? 84.999 -32.417 -24.167 1.00 33.44 895 GLY A O 1
ATOM 7468 N N . GLY A 1 896 ? 86.954 -32.955 -23.159 1.00 33.12 896 GLY A N 1
ATOM 7469 C CA . GLY A 1 896 ? 87.892 -32.557 -24.220 1.00 33.12 896 GLY A CA 1
ATOM 7470 C C . GLY A 1 896 ? 88.869 -31.421 -23.893 1.00 33.12 896 GLY A C 1
ATOM 7471 O O . GLY A 1 896 ? 88.471 -30.268 -23.936 1.00 33.12 896 GLY A O 1
ATOM 7472 N N . ASN A 1 897 ? 90.131 -31.797 -23.632 1.00 37.97 897 ASN A N 1
ATOM 7473 C CA . ASN A 1 897 ? 91.417 -31.062 -23.714 1.00 37.97 897 ASN A CA 1
ATOM 7474 C C . ASN A 1 897 ? 91.373 -29.703 -24.453 1.00 37.97 897 ASN A C 1
ATOM 7476 O O . ASN A 1 897 ? 90.818 -29.623 -25.545 1.00 37.97 897 ASN A O 1
ATOM 7480 N N . ASN A 1 898 ? 91.995 -28.626 -23.966 1.00 37.91 898 ASN A N 1
ATOM 7481 C CA . ASN A 1 898 ? 93.407 -28.445 -23.595 1.00 37.91 898 ASN A CA 1
ATOM 7482 C C . ASN A 1 898 ? 93.552 -27.274 -22.613 1.00 37.91 898 ASN A C 1
ATOM 7484 O O . ASN A 1 898 ? 92.784 -26.300 -22.785 1.00 37.91 898 ASN A O 1
#